Protein AF-A0ABD1ITJ0-F1 (afdb_monomer)

Nearest PDB structures (foldseek):
  4yc7-assembly1_B  TM=9.588E-01  e=3.041E-26  Homo sapiens
  4ydh-assembly1_C  TM=9.264E-01  e=7.537E-27  Homo sapiens
  4ydh-assembly1_A  TM=9.004E-01  e=1.013E-26  Homo sapiens
  2z6e-assembly1_A  TM=7.327E-01  e=2.752E-19  unclassified
  2z6e-assembly2_C  TM=7.468E-01  e=4.571E-19  unclassified

Sequence (940 aa):
MNLPPDKVKLLCQYDNEKKWELVCDQERFQVKNPPSAYLLKLRGYVEQGVSRKFKRRIQESTQVLRELEISLRTNHIGWAQEFLNEENKGLDVLVDYLSFAQCAVTYDMDSLDNGDALTEKSVEDLSKSANNSPSHNASRGTRGYPVRFNSLHNRKALRNSRIVSQKDDVHLCIMCLRAIMNYQSGFNQVMTHPHCVNEIALSLNNKSPRTKALVLELLAAVCLVRGGHDIILSAFDNFKEVCGEKSRFEKLMEYFRHEESNIDFMVACMQFINIVVHSVENMNFRVHLQYEFTHLGLDAYLERLKQTESERLQVQIQAYLDNVFDVGSLLEDAETKNALLEHLEEVQEHNRQLNSRLEESEREGEEKVCELEKQLIQTTKEVEILKESLRESCSQVTVLQQREREKELERERERERERDRDRDRDQSVRALADLEQKVQGLVELGLVRTERSVLGTLDIHVVPVTIIGQQAETTHDVPQTEINAVANTNSPASPAATQGTQPPPPPPLPPPAPAPPPPPPPPPPPPGCGPPPGPPPPPLPGAPGAPTPATGVKSRKPIQTKYRMPLFNWQALKAEQVAGTIFTELDDEHVLLELNMDSFEEQFKTKAQSAPADLGTLKMRTAHRVPSKVTLIEPNRAKNLAITLRKGGMTASSICTAIETYDLKSLSLDFLELLERFIPSEYEQKLMGNYLREGRPLEELSEEDRFMVRFGRIPRLTQRISTLTFMGNFTDSVQMLQPQLDAIIASSMSIKSSTKLKKILEIILAFGNYMNSGKRGAAYGFRLQSLDLLLDTKSTDRRQTLLHYIVGIIQDKYPQLQSFYTELPFMDKAALVSLDSILQDVRALERGMDLTRKEFEEQEDSSVLRDFLSTNEKVLESLVKDSKTAQEVYDSVVEYFGENPKTTPPSVFFPVFARFIKAYKVTPRSLSFKMAALTYRLQQ

pLDDT: mean 77.41, std 21.48, range [24.56, 98.19]

Solvent-accessible surface area (backbone atoms only — not comparable to full-atom values): 57050 Å² total; per-residue (Å²): 131,95,62,57,70,67,59,44,52,54,58,66,72,49,54,68,67,57,54,47,49,55,50,52,52,60,70,66,57,76,78,90,67,62,54,62,69,52,49,56,52,52,53,50,63,70,69,62,68,88,57,97,64,47,79,59,52,56,55,52,46,45,48,50,41,50,53,47,31,50,46,55,64,70,51,63,69,68,55,49,50,53,25,63,28,94,83,58,38,41,60,61,54,49,46,54,50,44,46,51,34,40,57,26,59,52,56,58,51,68,65,61,75,69,75,81,84,86,79,90,76,81,84,88,81,88,86,86,84,84,88,82,87,84,89,78,90,86,89,88,82,93,80,83,80,80,86,85,73,62,73,86,55,46,69,52,54,36,54,50,12,45,61,42,51,74,40,64,46,58,50,34,48,51,49,35,49,52,35,38,48,75,34,73,70,41,32,52,49,47,73,69,39,97,54,43,57,38,53,47,52,54,44,53,74,47,93,44,58,74,43,28,20,52,41,32,54,51,52,37,62,42,39,77,38,94,76,24,44,64,51,49,53,53,22,36,53,47,40,18,70,67,69,70,45,95,49,64,59,51,64,59,51,48,50,60,69,71,48,72,90,40,62,70,32,50,34,27,51,39,49,29,51,44,45,71,33,68,70,46,87,51,62,71,59,24,52,50,48,45,48,53,42,47,74,70,45,45,58,76,47,48,66,67,50,74,77,56,90,46,65,73,42,46,53,39,52,47,63,38,63,81,65,59,83,58,66,64,61,56,47,55,52,49,54,51,50,50,56,54,49,54,53,47,52,53,52,50,51,53,48,50,55,50,48,59,51,45,56,48,56,47,50,56,46,51,58,51,49,55,51,52,49,53,51,51,54,49,54,52,51,55,52,50,53,52,50,48,57,48,50,54,50,51,51,52,52,51,53,51,51,50,58,48,50,53,55,48,54,48,52,48,56,47,54,48,56,48,51,51,52,50,48,55,48,51,54,52,52,48,57,48,52,57,48,54,52,51,55,52,50,46,47,75,68,61,69,41,69,73,66,79,49,101,86,75,56,70,63,78,72,84,89,93,88,92,90,93,90,95,92,92,89,96,88,92,92,90,93,91,92,90,90,83,93,91,86,90,88,92,85,84,91,87,88,85,87,83,84,90,80,81,86,82,83,83,84,84,82,82,80,83,81,80,79,84,80,80,84,80,81,83,82,80,83,79,90,74,87,76,80,83,86,74,82,85,82,82,90,83,84,83,86,86,84,88,85,84,84,90,77,88,76,78,85,78,73,87,84,83,72,95,53,55,62,68,86,78,89,70,89,76,78,53,80,86,70,34,71,92,40,74,71,65,76,60,66,62,76,64,54,63,73,73,49,67,54,69,63,50,44,72,72,54,41,44,95,78,67,73,80,86,80,76,96,77,80,96,73,90,78,86,80,84,80,70,86,79,57,51,74,86,61,59,69,67,62,40,52,51,46,51,52,51,48,60,72,65,69,61,52,69,64,57,55,46,49,34,57,75,64,62,38,69,86,83,48,52,62,80,51,50,65,57,48,60,80,63,62,64,49,75,67,54,49,51,52,50,53,48,48,58,71,71,68,56,68,71,79,48,38,35,73,51,48,49,34,48,61,52,53,66,61,46,82,61,47,68,61,43,53,53,38,48,51,41,64,70,47,44,64,61,52,50,65,63,46,50,66,50,36,53,25,37,36,52,30,24,51,24,63,68,63,37,63,46,55,52,52,52,52,50,52,51,49,52,53,51,28,70,75,33,35,95,82,72,45,77,68,95,73,75,62,71,74,61,59,64,50,29,64,73,42,56,44,98,86,64,84,43,26,48,48,49,52,53,50,50,51,30,58,78,76,36,54,86,45,73,58,38,65,76,55,46,56,52,32,78,57,24,27,72,40,59,63,72,55,51,59,50,51,51,52,46,52,53,54,45,52,54,49,45,49,58,49,31,75,76,40,74,83,45,58,65,55,52,56,49,48,75,62,44,52,64,54,48,54,47,53,54,51,45,50,51,50,22,50,56,42,38,41,59,34,34,46,73,57,71,48,56,47,95,81,45,50,43,58,59,55,32,47,54,57,43,51,45,50,54,55,56,68,51,40,61,58,57,50,52,54,54,48,53,57,48,54,55,66,72,74,107

Radius of gyration: 58.89 Å; Cα contacts (8 Å, |Δi|>4): 564; chains: 1; bounding box: 85×179×197 Å

Secondary structure (DSSP, 8-state):
----HHHHHHHHTS-HHHHHHHHHHHHH---SS-HHHHHHHHHHHHH----TTHHHHHHHHHHHHHHHHHHHHHS-HHHHHHHTSTTT-HHHHHHHHHHHHHHHHHHHHHHHHS-------------------------------S----HHHHHHHHHHHHHHHTTTHHHHHHHHHHHHHTSHHHHHHHHHSTTHHHHHHHGGG-S-HHHHHHHHHHHHHHHTSTTHHHHHHHHHHHHHHHHT-SSTTHHHHHHHHH-TT-HHHHHHHHHHHHHHHHT-S-HHHHHHHHHHHHHTTHHHHHHHHTT-S-HHHHHHHHHHHTT---HHHHHHHHHHHHHHHHHHHHHHHHHHHHHHHHHHHHHHHHHHHHHHHHHHHHHHHHHHHHHHHHHHHHHHHHHHHHHHHHHHHHHHHHHHHHHHHHHHHHHHHHHHHHHHHHHHHHHHTTSS-----TTS---------------------------------------------PPPPPPPPPPPPPPPPPPPPPPPPP-PPPPPPPPPPPP----------------PPPP--SS--------PPPHHHHTTSGGGT--HHHHHHHS-HHHHHHHH--S--PPP--S------PPP-----B--S-HHHHHHHHHHHHHH---HHHHHHHHHTT-TTTS-HHHHHHHHTTPPPHHHHHHHHHHHHTT--SSSB-HHHHHHHHHTTSTTHHHHHHHHHHHHHHHHHHHHHHHHHHHHHHHHHHHHH-HHHHHHHHHHHHHHHHHHHHHH---S---GGGGTHHHH-B-TTSS-BHHHHHHHHHHHH-GGGTTGGGG--SHHHHTT--HHHHHHHHHHHHHHHHHHHHHHTT-TT-HHHHHHHHHHHHHHHHHHHHHHHHHHHHHHHHGGGT--GGG--HHHHHHHHHHHHHHHHHHHHHHHHHHHHHHHTT--

Organism: NCBI:txid363190

Foldseek 3Di:
DPDPPVVVVVLVPDDPVVVVVVVVVLVVDDDPDALLVLLVLLVCLLPPPDDPCNLVSLVVLLVSLVSLLCCLQPHDVVSLVRCVDPVNVNLVSLLSSLCLLLLLLLVVLVVPVPDDDDDDDDDDDDDDDDDDDDDDDDDDDDDDDDDDDDPVVSVRSNVSSVSSLVDCSNVSSLSSLVSLCVDPVSVVCCQVPPCNLLSLVSQCSRPDLVSVLSSLVVLLVQLLDDPSLVVSVVSQVVVCVSNVHPAGCLVVLVCLVPVVVDVSSVLSSLSSLLSNLVVDPDVVVSLVSLVSCVVSVNVVVLVVCCPPPDPSNNVSSVSDVVRDDPPVVVVVVVVVVVVVVVVVVVVVVVVVVVVVVVVVVVVVVVVVVVVVVVVVVVVVVVVVVVVVVVVVVVVVVVVVVVVVVVVVVVVVVVVVVVVVVVVVVVVVVVVVVVVVVVVVVCVVVPQWDWDDDDVGDIDTDDDDDDDDDDDDDDDYDDDDDDDDDDDDDDDDDDDDDDDDDDDDDDDDDDDDDDDDDDDDDDDDDDDDDDDDDDDDDDDDDDDDDDDDDDDDDPPDDDDDDPAAFDDDPDPDDDPVRCPPDCNVVDDPVVVVVVDPVVVVCVVGHDPPGDDDDDPDDDDDDDDDDDDDQDEQDDPVLLVLLVVLCVVLVDALVVVLVCLLQLPCPSDPLVSLVSCLVVADDPVSLVSLVVCVVVVDDLVSHDSSNNSNNSCNVRPPNNLSSLLSNLLVCVVVLLVVLVVLLVLLLLQLCLLVPQPLNVVLQVLVLVVVQVVCCVPPNHDPHDALLVLVCQQVAADPVRLGGNLLVSLVCCVVPPVVSLPSCVSRPNLVVLLVDDLVVSVVSLVVSVVSLVSLVVVCVVVVVRPVSVVSNVVCVVSSVVSVVSSVSSVVSNQVSCVVSPHGPVVAGSNRPSVSVVVSVVVSVVSVVSVVVVVVVVVVVVVD

Mean predicted aligned error: 22.98 Å

Structure (mmCIF, N/CA/C/O backbone):
data_AF-A0ABD1ITJ0-F1
#
_entry.id   AF-A0ABD1ITJ0-F1
#
loop_
_atom_site.group_PDB
_atom_site.id
_atom_site.type_symbol
_atom_site.label_atom_id
_atom_site.label_alt_id
_atom_site.label_comp_id
_atom_site.label_asym_id
_atom_site.label_entity_id
_atom_site.label_seq_id
_atom_site.pdbx_PDB_ins_code
_atom_site.Cartn_x
_atom_site.Cartn_y
_atom_site.Cartn_z
_atom_site.occupancy
_atom_site.B_iso_or_equiv
_atom_site.auth_seq_id
_atom_site.auth_comp_id
_atom_site.auth_asym_id
_atom_site.auth_atom_id
_atom_site.pdbx_PDB_model_num
ATOM 1 N N . MET A 1 1 ? 24.928 -9.780 -25.348 1.00 40.59 1 MET A N 1
ATOM 2 C CA . MET A 1 1 ? 24.162 -10.996 -24.993 1.00 40.59 1 MET A CA 1
ATOM 3 C C . MET A 1 1 ? 23.264 -10.661 -23.818 1.00 40.59 1 MET A C 1
ATOM 5 O O . MET A 1 1 ? 23.767 -10.046 -22.886 1.00 40.59 1 MET A O 1
ATOM 9 N N . ASN A 1 2 ? 21.995 -11.074 -23.832 1.00 42.03 2 ASN A N 1
ATOM 10 C CA . ASN A 1 2 ? 21.096 -10.901 -22.685 1.00 42.03 2 ASN A CA 1
ATOM 11 C C . ASN A 1 2 ? 21.305 -12.071 -21.714 1.00 42.03 2 ASN A C 1
ATOM 13 O O . ASN A 1 2 ? 20.562 -13.046 -21.716 1.00 42.03 2 ASN A O 1
ATOM 17 N N . LEU A 1 3 ? 22.390 -12.006 -20.944 1.00 51.00 3 LEU A N 1
ATOM 18 C CA . LEU A 1 3 ? 22.674 -12.970 -19.884 1.00 51.00 3 LEU A CA 1
ATOM 19 C C . LEU A 1 3 ? 21.896 -12.574 -18.615 1.00 51.00 3 LEU A C 1
ATOM 21 O O . LEU A 1 3 ? 21.867 -11.386 -18.291 1.00 51.00 3 LEU A O 1
ATOM 25 N N . PRO A 1 4 ? 21.300 -13.528 -17.872 1.00 47.94 4 PRO A N 1
ATOM 26 C CA . PRO A 1 4 ? 20.671 -13.243 -16.583 1.00 47.94 4 PRO A CA 1
ATOM 27 C C . PRO A 1 4 ? 21.641 -12.542 -15.617 1.00 47.94 4 PRO A C 1
ATOM 29 O O . PRO A 1 4 ? 22.831 -12.883 -15.638 1.00 47.94 4 PRO A O 1
ATOM 32 N N . PRO A 1 5 ? 21.173 -11.627 -14.743 1.00 56.28 5 PRO A N 1
ATOM 33 C CA . PRO A 1 5 ? 22.042 -10.812 -13.889 1.00 56.28 5 PRO A CA 1
ATOM 34 C C . PRO A 1 5 ? 23.081 -11.612 -13.101 1.00 56.28 5 PRO A C 1
ATOM 36 O O . PRO A 1 5 ? 24.221 -11.179 -12.979 1.00 56.28 5 PRO A O 1
ATOM 39 N N . ASP A 1 6 ? 22.740 -12.807 -12.623 1.00 58.41 6 ASP A N 1
ATOM 40 C CA . ASP A 1 6 ? 23.655 -13.628 -11.822 1.00 58.41 6 ASP A CA 1
ATOM 41 C C . ASP A 1 6 ? 24.701 -14.367 -12.669 1.00 58.41 6 ASP A C 1
ATOM 43 O O . ASP A 1 6 ? 25.832 -14.558 -12.222 1.00 58.41 6 ASP A O 1
ATOM 47 N N . LYS A 1 7 ? 24.389 -14.672 -13.937 1.00 65.06 7 LYS A N 1
ATOM 48 C CA . LYS A 1 7 ? 25.397 -15.119 -14.914 1.00 65.06 7 LYS A CA 1
ATOM 49 C C . LYS A 1 7 ? 26.307 -13.969 -15.347 1.00 65.06 7 LYS A C 1
ATOM 51 O O . LYS A 1 7 ? 27.492 -14.203 -15.560 1.00 65.06 7 LYS A O 1
ATOM 56 N N . VAL A 1 8 ? 25.791 -12.738 -15.421 1.00 73.56 8 VAL A N 1
ATOM 57 C CA . VAL A 1 8 ? 26.621 -11.536 -15.623 1.00 73.56 8 VAL A CA 1
ATOM 58 C C . VAL A 1 8 ? 27.550 -11.325 -14.426 1.00 73.56 8 VAL A C 1
ATOM 60 O O . VAL A 1 8 ? 28.749 -11.201 -14.634 1.00 73.56 8 VAL A O 1
ATOM 63 N N . LYS A 1 9 ? 27.050 -11.380 -13.180 1.00 75.62 9 LYS A N 1
ATOM 64 C CA . LYS A 1 9 ? 27.883 -11.305 -11.960 1.00 75.62 9 LYS A CA 1
ATOM 65 C C . LYS A 1 9 ? 28.992 -12.365 -11.960 1.00 75.62 9 LYS A C 1
ATOM 67 O O . LYS A 1 9 ? 30.143 -12.018 -11.717 1.00 75.62 9 LYS A O 1
ATOM 72 N N . LEU A 1 10 ? 28.667 -13.622 -12.277 1.00 77.44 10 LEU A N 1
ATOM 73 C CA . LEU A 1 10 ? 29.645 -14.714 -12.338 1.00 77.44 10 LEU A CA 1
ATOM 74 C C . LEU A 1 10 ? 30.711 -14.482 -13.425 1.00 77.44 10 LEU A C 1
ATOM 76 O O . LEU A 1 10 ? 31.897 -14.650 -13.165 1.00 77.44 10 LEU A O 1
ATOM 80 N N . LEU A 1 11 ? 30.316 -14.026 -14.618 1.00 75.50 11 LEU A N 1
ATOM 81 C CA . LEU A 1 11 ? 31.266 -13.662 -15.678 1.00 75.50 11 LEU A CA 1
ATOM 82 C C . LEU A 1 11 ? 32.098 -12.421 -15.325 1.00 75.50 11 LEU A C 1
ATOM 84 O O . LEU A 1 11 ? 33.266 -12.351 -15.699 1.00 75.50 11 LEU A O 1
ATOM 88 N N . CYS A 1 12 ? 31.555 -11.461 -14.575 1.00 78.75 12 CYS A N 1
ATOM 89 C CA . CYS A 1 12 ? 32.320 -10.325 -14.060 1.00 78.75 12 CYS A CA 1
ATOM 90 C C . CYS A 1 12 ? 33.404 -10.759 -13.058 1.00 78.75 12 CYS A C 1
ATOM 92 O O . CYS A 1 12 ? 34.472 -10.153 -13.057 1.00 78.75 12 CYS A O 1
ATOM 94 N N . GLN A 1 13 ? 33.160 -11.813 -12.268 1.00 84.00 13 GLN A N 1
ATOM 95 C CA . GLN A 1 13 ? 34.115 -12.378 -11.299 1.00 84.00 13 GLN A CA 1
ATOM 96 C C . GLN A 1 13 ? 35.286 -13.142 -11.940 1.00 84.00 13 GLN A C 1
ATOM 98 O O . GLN A 1 13 ? 36.269 -13.418 -11.254 1.00 84.00 13 GLN A O 1
ATOM 103 N N . TYR A 1 14 ? 35.210 -13.505 -13.223 1.00 87.12 14 TYR A N 1
ATOM 104 C CA . TYR A 1 14 ? 36.318 -14.173 -13.909 1.00 87.12 14 TYR A CA 1
ATOM 105 C C . TYR A 1 14 ? 37.419 -13.181 -14.303 1.00 87.12 14 TYR A C 1
ATOM 107 O O . TYR A 1 14 ? 37.151 -12.047 -14.702 1.00 87.12 14 TYR A O 1
ATOM 115 N N . ASP A 1 15 ? 38.670 -13.619 -14.220 1.00 87.00 15 ASP A N 1
ATOM 116 C CA . ASP A 1 15 ? 39.826 -12.918 -14.786 1.00 87.00 15 ASP A CA 1
ATOM 117 C C . ASP A 1 15 ? 39.781 -12.887 -16.329 1.00 87.00 15 ASP A C 1
ATOM 119 O O . ASP A 1 15 ? 38.931 -13.513 -16.973 1.00 87.00 15 ASP A O 1
ATOM 123 N N . ASN A 1 16 ? 40.658 -12.081 -16.934 1.00 82.62 16 ASN A N 1
ATOM 124 C CA . ASN A 1 16 ? 40.668 -11.901 -18.386 1.00 82.62 16 ASN A CA 1
ATOM 125 C C . ASN A 1 16 ? 41.211 -13.141 -19.112 1.00 82.62 16 ASN A C 1
ATOM 127 O O . ASN A 1 16 ? 40.687 -13.467 -20.174 1.00 82.62 16 ASN A O 1
ATOM 131 N N . GLU A 1 17 ? 42.152 -13.879 -18.516 1.00 83.81 17 GLU A N 1
ATOM 132 C CA . GLU A 1 17 ? 42.578 -15.204 -18.973 1.00 83.81 17 GLU A CA 1
ATOM 133 C C . GLU A 1 17 ? 41.392 -16.168 -19.127 1.00 83.81 17 GLU A C 1
ATOM 135 O O . GLU A 1 17 ? 41.174 -16.657 -20.230 1.00 83.81 17 GLU A O 1
ATOM 140 N N . LYS A 1 18 ? 40.568 -16.399 -18.093 1.00 80.62 18 LYS A N 1
ATOM 141 C CA . LYS A 1 18 ? 39.410 -17.316 -18.189 1.00 80.62 18 LYS A CA 1
ATOM 142 C C . LYS A 1 18 ? 38.329 -16.817 -19.139 1.00 80.62 18 LYS A C 1
ATOM 144 O O . LYS A 1 18 ? 37.687 -17.617 -19.814 1.00 80.62 18 LYS A O 1
ATOM 149 N N . LYS A 1 19 ? 38.111 -15.499 -19.220 1.00 79.31 19 LYS A N 1
ATOM 150 C CA . LYS A 1 19 ? 37.211 -14.907 -20.229 1.00 79.31 19 LYS A CA 1
ATOM 151 C C . LYS A 1 19 ? 37.707 -15.190 -21.648 1.00 79.31 19 LYS A C 1
ATOM 153 O O . LYS A 1 19 ? 36.893 -15.488 -22.516 1.00 79.31 19 LYS A O 1
ATOM 158 N N . TRP A 1 20 ? 39.017 -15.121 -21.873 1.00 77.75 20 TRP A N 1
ATOM 159 C CA . TRP A 1 20 ? 39.638 -15.437 -23.156 1.00 77.75 20 TRP A CA 1
ATOM 160 C C . TRP A 1 20 ? 39.634 -16.944 -23.446 1.00 77.75 20 TRP A C 1
ATOM 162 O O . TRP A 1 20 ? 39.284 -17.344 -24.549 1.00 77.75 20 TRP A O 1
ATOM 172 N N . GLU A 1 21 ? 39.909 -17.786 -22.448 1.00 79.31 21 GLU A N 1
ATOM 173 C CA . GLU A 1 21 ? 39.819 -19.250 -22.527 1.00 79.31 21 GLU A CA 1
ATOM 174 C C . GLU A 1 21 ? 38.404 -19.704 -22.926 1.00 79.31 21 GLU A C 1
ATOM 176 O O . GLU A 1 21 ? 38.253 -20.456 -23.885 1.00 79.31 21 GLU A O 1
ATOM 181 N N . LEU A 1 22 ? 37.361 -19.144 -22.298 1.00 74.44 22 LEU A N 1
ATOM 182 C CA . LEU A 1 22 ? 35.956 -19.374 -22.662 1.00 74.44 22 LEU A CA 1
ATOM 183 C C . LEU A 1 22 ? 35.621 -18.953 -24.104 1.00 74.44 22 LEU A C 1
ATOM 185 O O . LEU A 1 22 ? 34.811 -19.610 -24.758 1.00 74.44 22 LEU A O 1
ATOM 189 N N . VAL A 1 23 ? 36.225 -17.873 -24.614 1.00 69.44 23 VAL A N 1
ATOM 190 C CA . VAL A 1 23 ? 36.062 -17.449 -26.017 1.00 69.44 23 VAL A CA 1
ATOM 191 C C . VAL A 1 23 ? 36.800 -18.404 -26.958 1.00 69.44 23 VAL A C 1
ATOM 193 O O . VAL A 1 23 ? 36.212 -18.864 -27.934 1.00 69.44 23 VAL A O 1
ATOM 196 N N . CYS A 1 24 ? 38.039 -18.783 -26.642 1.00 70.50 24 CYS A N 1
ATOM 197 C CA . CYS A 1 24 ? 38.805 -19.750 -27.422 1.00 70.50 24 CYS A CA 1
ATOM 198 C C . CYS A 1 24 ? 38.146 -21.138 -27.461 1.00 70.50 24 CYS A C 1
ATOM 200 O O . CYS A 1 24 ? 38.170 -21.781 -28.507 1.00 70.50 24 CYS A O 1
ATOM 202 N N . ASP A 1 25 ? 37.528 -21.603 -26.374 1.00 69.69 25 ASP A N 1
ATOM 203 C CA . ASP A 1 25 ? 36.754 -22.851 -26.366 1.00 69.69 25 ASP A CA 1
ATOM 204 C C . ASP A 1 25 ? 35.461 -22.733 -27.185 1.00 69.69 25 ASP A C 1
ATOM 206 O O . ASP A 1 25 ? 35.082 -23.673 -27.890 1.00 69.69 25 ASP A O 1
ATOM 210 N N . GLN A 1 26 ? 34.822 -21.559 -27.183 1.00 62.75 26 GLN A N 1
ATOM 211 C CA . GLN A 1 26 ? 33.669 -21.280 -28.038 1.00 62.75 26 GLN A CA 1
ATOM 212 C C . GLN A 1 26 ? 34.040 -21.253 -29.535 1.00 62.75 26 GLN A C 1
ATOM 214 O O . GLN A 1 26 ? 33.223 -21.682 -30.352 1.00 62.75 26 GLN A O 1
ATOM 219 N N . GLU A 1 27 ? 35.254 -20.816 -29.894 1.00 58.09 27 GLU A N 1
ATOM 220 C CA . GLU A 1 27 ? 35.814 -20.883 -31.258 1.00 58.09 27 GLU A CA 1
ATOM 221 C C . GLU A 1 27 ? 36.301 -22.293 -31.643 1.00 58.09 27 GLU A C 1
ATOM 223 O O . GLU A 1 27 ? 36.184 -22.700 -32.800 1.00 58.09 27 GLU A O 1
ATOM 228 N N . ARG A 1 28 ? 36.801 -23.081 -30.681 1.00 60.53 28 ARG A N 1
ATOM 229 C CA . ARG A 1 28 ? 37.170 -24.499 -30.874 1.00 60.53 28 ARG A CA 1
ATOM 230 C C . ARG A 1 28 ? 35.955 -25.407 -31.083 1.00 60.53 28 ARG A C 1
ATOM 232 O O . ARG A 1 28 ? 36.113 -26.536 -31.554 1.00 60.53 28 ARG A O 1
ATOM 239 N N . PHE A 1 29 ? 34.749 -24.942 -30.753 1.00 63.28 29 PHE A N 1
ATOM 240 C CA . PHE A 1 29 ? 33.510 -25.694 -30.921 1.00 63.28 29 PHE A CA 1
ATOM 241 C C . PHE A 1 29 ? 33.126 -25.846 -32.405 1.00 63.28 29 PHE A C 1
ATOM 243 O O . PHE A 1 29 ? 32.459 -24.997 -33.002 1.00 63.28 29 PHE A O 1
ATOM 250 N N . GLN A 1 30 ? 33.511 -26.970 -33.012 1.00 63.31 30 GLN A N 1
ATOM 251 C CA . GLN A 1 30 ? 33.129 -27.290 -34.388 1.00 63.31 30 GLN A CA 1
ATOM 252 C C . GLN A 1 30 ? 31.652 -27.702 -34.491 1.00 63.31 30 GLN A C 1
ATOM 254 O O . GLN A 1 30 ? 31.214 -28.715 -33.940 1.00 63.31 30 GLN A O 1
ATOM 259 N N . VAL A 1 31 ? 30.887 -26.930 -35.266 1.00 68.62 31 VAL A N 1
ATOM 260 C CA . VAL A 1 31 ? 29.501 -27.236 -35.641 1.00 68.62 31 VAL A CA 1
ATOM 261 C C . VAL A 1 31 ? 29.455 -28.531 -36.461 1.00 68.62 31 VAL A C 1
ATOM 263 O O . VAL A 1 31 ? 30.046 -28.615 -37.533 1.00 68.62 31 VAL A O 1
ATOM 266 N N . LYS A 1 32 ? 28.709 -29.539 -35.985 1.00 71.06 32 LYS A N 1
ATOM 267 C CA . LYS A 1 32 ? 28.629 -30.863 -36.637 1.00 71.06 32 LYS A CA 1
ATOM 268 C C . LYS A 1 32 ? 27.938 -30.861 -38.005 1.00 71.06 32 LYS A C 1
ATOM 270 O O . LYS A 1 32 ? 28.307 -31.657 -38.860 1.00 71.06 32 LYS A O 1
ATOM 275 N N . ASN A 1 33 ? 26.914 -30.027 -38.190 1.00 83.25 33 ASN A N 1
ATOM 276 C CA . ASN A 1 33 ? 26.164 -29.875 -39.442 1.00 83.25 33 ASN A CA 1
ATOM 277 C C . ASN A 1 33 ? 25.601 -28.439 -39.542 1.00 83.25 33 ASN A C 1
ATOM 279 O O . ASN A 1 33 ? 25.197 -27.890 -38.509 1.00 83.25 33 ASN A O 1
ATOM 283 N N . PRO A 1 34 ? 25.498 -27.845 -40.745 1.00 88.75 34 PRO A N 1
ATOM 284 C CA . PRO A 1 34 ? 24.774 -26.587 -40.944 1.00 88.75 34 PRO A CA 1
ATOM 285 C C . PRO A 1 34 ? 23.250 -26.773 -40.758 1.00 88.75 34 PRO A C 1
ATOM 287 O O . PRO A 1 34 ? 22.754 -27.898 -40.902 1.00 88.75 34 PRO A O 1
ATOM 290 N N . PRO A 1 35 ? 22.482 -25.700 -40.485 1.00 90.56 35 PRO A N 1
ATOM 291 C CA . PRO A 1 35 ? 21.019 -25.726 -40.362 1.00 90.56 35 PRO A CA 1
ATOM 292 C C . PRO A 1 35 ? 20.314 -26.442 -41.519 1.00 90.56 35 PRO A C 1
ATOM 294 O O . PRO A 1 35 ? 19.491 -27.336 -41.298 1.00 90.56 35 PRO A O 1
ATOM 297 N N . SER A 1 36 ? 20.703 -26.118 -42.754 1.00 88.81 36 SER A N 1
ATOM 298 C CA . SER A 1 36 ? 20.149 -26.674 -43.995 1.00 88.81 36 SER A CA 1
ATOM 299 C C . SER A 1 36 ? 20.183 -28.209 -44.047 1.00 88.81 36 SER A C 1
ATOM 301 O O . SER A 1 36 ? 19.251 -28.837 -44.553 1.00 88.81 36 SER A O 1
ATOM 303 N N . ALA A 1 37 ? 21.200 -28.843 -43.452 1.00 89.19 37 ALA A N 1
ATOM 304 C CA . ALA A 1 37 ? 21.345 -30.298 -43.413 1.00 89.19 37 ALA A CA 1
ATOM 305 C C . ALA A 1 37 ? 20.388 -30.997 -42.426 1.00 89.19 37 ALA A C 1
ATOM 307 O O . ALA A 1 37 ? 20.118 -32.191 -42.585 1.00 89.19 37 ALA A O 1
ATOM 308 N N . TYR A 1 38 ? 19.855 -30.288 -41.425 1.00 90.44 38 TYR A N 1
ATOM 309 C CA . TYR A 1 38 ? 18.744 -30.779 -40.600 1.00 90.44 38 TYR A CA 1
ATOM 310 C C . TYR A 1 38 ? 17.402 -30.511 -41.288 1.00 90.44 38 TYR A C 1
ATOM 312 O O . TYR A 1 38 ? 16.564 -31.409 -41.379 1.00 90.44 38 TYR A O 1
ATOM 320 N N . LEU A 1 39 ? 17.227 -29.311 -41.846 1.00 89.06 39 LEU A N 1
ATOM 321 C CA . LEU A 1 39 ? 15.984 -28.881 -42.490 1.00 89.06 39 LEU A CA 1
ATOM 322 C C . LEU A 1 39 ? 15.630 -29.723 -43.722 1.00 89.06 39 LEU A C 1
ATOM 324 O O . LEU A 1 39 ? 14.483 -30.139 -43.862 1.00 89.06 39 LEU A O 1
ATOM 328 N N . LEU A 1 40 ? 16.610 -30.073 -44.561 1.00 86.06 40 LEU A N 1
ATOM 329 C CA . LEU A 1 40 ? 16.402 -30.957 -45.714 1.00 86.06 40 LEU A CA 1
ATOM 330 C C . LEU A 1 40 ? 15.964 -32.374 -45.293 1.00 86.06 40 LEU A C 1
ATOM 332 O O . LEU A 1 40 ? 15.149 -32.994 -45.976 1.00 86.06 40 LEU A O 1
ATOM 336 N N . LYS A 1 41 ? 16.441 -32.877 -44.143 1.00 86.38 41 LYS A N 1
ATOM 337 C CA . LYS A 1 41 ? 15.970 -34.154 -43.576 1.00 86.38 41 LYS A CA 1
ATOM 338 C C . LYS A 1 41 ? 14.526 -34.031 -43.078 1.00 86.38 41 LYS A C 1
ATOM 340 O O . LYS A 1 41 ? 13.721 -34.904 -43.385 1.00 86.38 41 LYS A O 1
ATOM 345 N N . LEU A 1 42 ? 14.189 -32.952 -42.361 1.00 85.06 42 LEU A N 1
ATOM 346 C CA . LEU A 1 42 ? 12.837 -32.713 -41.834 1.00 85.06 42 LEU A CA 1
ATOM 347 C C . LEU A 1 42 ? 11.794 -32.534 -42.947 1.00 85.06 42 LEU A C 1
ATOM 349 O O . LEU A 1 42 ? 10.821 -33.289 -42.963 1.00 85.06 42 LEU A O 1
ATOM 353 N N . ARG A 1 43 ? 12.033 -31.641 -43.923 1.00 83.44 43 ARG A N 1
ATOM 354 C CA . ARG A 1 43 ? 11.180 -31.502 -45.124 1.00 83.44 43 ARG A CA 1
ATOM 355 C C . ARG A 1 43 ? 11.008 -32.858 -45.824 1.00 83.44 43 ARG A C 1
ATOM 357 O O . ARG A 1 43 ? 9.889 -33.286 -46.091 1.00 83.44 43 ARG A O 1
ATOM 364 N N . GLY A 1 44 ? 12.100 -33.613 -45.984 1.00 78.06 44 GLY A N 1
ATOM 365 C CA . GLY A 1 44 ? 12.088 -34.958 -46.566 1.00 78.06 44 GLY A CA 1
ATOM 366 C C . GLY A 1 44 ? 11.242 -36.005 -45.819 1.00 78.06 44 GLY A C 1
ATOM 367 O O . GLY A 1 44 ? 10.789 -36.962 -46.450 1.00 78.06 44 GLY A O 1
ATOM 368 N N . TYR A 1 45 ? 10.983 -35.852 -44.514 1.00 75.00 45 TYR A N 1
ATOM 369 C CA . TYR A 1 45 ? 10.073 -36.735 -43.768 1.00 75.00 45 TYR A CA 1
ATOM 370 C C . TYR A 1 45 ? 8.593 -36.356 -43.928 1.00 75.00 45 TYR A C 1
ATOM 372 O O . TYR A 1 45 ? 7.751 -37.256 -43.894 1.00 75.00 45 TYR A O 1
ATOM 380 N N . VAL A 1 46 ? 8.286 -35.070 -44.139 1.00 70.75 46 VAL A N 1
ATOM 381 C CA . VAL A 1 46 ? 6.925 -34.574 -44.422 1.00 70.75 46 VAL A CA 1
ATOM 382 C C . VAL A 1 46 ? 6.534 -34.884 -45.872 1.00 70.75 46 VAL A C 1
ATOM 384 O O . VAL A 1 46 ? 5.477 -35.458 -46.129 1.00 70.75 46 VAL A O 1
ATOM 387 N N . GLU A 1 47 ? 7.418 -34.579 -46.826 1.00 66.19 47 GLU A N 1
ATOM 388 C CA . GLU A 1 47 ? 7.161 -34.714 -48.265 1.00 66.19 47 GLU A CA 1
ATOM 389 C C . GLU A 1 47 ? 7.155 -36.175 -48.749 1.00 66.19 47 GLU A C 1
ATOM 391 O O . GLU A 1 47 ? 6.309 -36.559 -49.560 1.00 66.19 47 GLU A O 1
ATOM 396 N N . GLN A 1 48 ? 8.066 -37.035 -48.261 1.00 58.34 48 GLN A N 1
ATOM 397 C CA . GLN A 1 48 ? 8.193 -38.419 -48.752 1.00 58.34 48 GLN A CA 1
ATOM 398 C C . GLN A 1 48 ? 7.209 -39.402 -48.102 1.00 58.34 48 GLN A C 1
ATOM 400 O O . GLN A 1 48 ? 7.591 -40.443 -47.536 1.00 58.34 48 GLN A O 1
ATOM 405 N N . GLY A 1 49 ? 5.921 -39.107 -48.259 1.00 55.91 49 GLY A N 1
ATOM 406 C CA . GLY A 1 49 ? 4.849 -40.064 -48.034 1.00 55.91 49 GLY A CA 1
ATOM 407 C C . GLY A 1 49 ? 5.043 -41.357 -48.845 1.00 55.91 49 GLY A C 1
ATOM 408 O O . GLY A 1 49 ? 5.482 -41.347 -49.989 1.00 55.91 49 GLY A O 1
ATOM 409 N N . VAL A 1 50 ? 4.647 -42.487 -48.247 1.00 51.56 50 VAL A N 1
ATOM 410 C CA . VAL A 1 50 ? 4.569 -43.829 -48.869 1.00 51.56 50 VAL A CA 1
ATOM 411 C C . VAL A 1 50 ? 5.915 -44.507 -49.210 1.00 51.56 50 VAL A C 1
ATOM 413 O O . VAL A 1 50 ? 6.392 -44.506 -50.339 1.00 51.56 50 VAL A O 1
ATOM 416 N N . SER A 1 51 ? 6.458 -45.279 -48.258 1.00 52.75 51 SER A N 1
ATOM 417 C CA . SER A 1 51 ? 7.343 -46.422 -48.562 1.00 52.75 51 SER A CA 1
ATOM 418 C C . SER A 1 51 ? 7.347 -47.455 -47.430 1.00 52.75 51 SER A C 1
ATOM 420 O O . SER A 1 51 ? 7.207 -47.101 -46.261 1.00 52.75 51 SER A O 1
ATOM 422 N N . ARG A 1 52 ? 7.581 -48.742 -47.738 1.00 51.59 52 ARG A N 1
ATOM 423 C CA . ARG A 1 52 ? 7.677 -49.823 -46.726 1.00 51.59 52 ARG A CA 1
ATOM 424 C C . ARG A 1 52 ? 8.808 -49.606 -45.702 1.00 51.59 52 ARG A C 1
ATOM 426 O O . ARG A 1 52 ? 8.765 -50.193 -44.627 1.00 51.59 52 ARG A O 1
ATOM 433 N N . LYS A 1 53 ? 9.791 -48.743 -45.996 1.00 53.78 53 LYS A N 1
ATOM 434 C CA . LYS A 1 53 ? 10.883 -48.371 -45.071 1.00 53.78 53 LYS A CA 1
ATOM 435 C C . LYS A 1 53 ? 10.484 -47.341 -43.994 1.00 53.78 53 LYS A C 1
ATOM 437 O O . LYS A 1 53 ? 11.302 -47.061 -43.121 1.00 53.78 53 LYS A O 1
ATOM 442 N N . PHE A 1 54 ? 9.260 -46.794 -44.022 1.00 58.31 54 PHE A N 1
ATOM 443 C CA . PHE A 1 54 ? 8.853 -45.641 -43.200 1.00 58.31 54 PHE A CA 1
ATOM 444 C C . PHE A 1 54 ? 9.177 -45.792 -41.700 1.00 58.31 54 PHE A C 1
ATOM 446 O O . PHE A 1 54 ? 9.825 -44.913 -41.150 1.00 58.31 54 PHE A O 1
ATOM 453 N N . LYS A 1 55 ? 8.869 -46.932 -41.054 1.00 56.72 55 LYS A N 1
ATOM 454 C CA . LYS A 1 55 ? 9.098 -47.120 -39.600 1.00 56.72 55 LYS A CA 1
ATOM 455 C C . LYS A 1 55 ? 10.564 -46.936 -39.149 1.00 56.72 55 LYS A C 1
ATOM 457 O O . LYS A 1 55 ? 10.772 -46.528 -38.011 1.00 56.72 55 LYS A O 1
ATOM 462 N N . ARG A 1 56 ? 11.563 -47.190 -40.015 1.00 60.00 56 ARG A N 1
ATOM 463 C CA . ARG A 1 56 ? 12.982 -46.883 -39.719 1.00 60.00 56 ARG A CA 1
ATOM 464 C C . ARG A 1 56 ? 13.272 -45.384 -39.844 1.00 60.00 56 ARG A C 1
ATOM 466 O O . ARG A 1 56 ? 13.817 -44.803 -38.914 1.00 60.00 56 ARG A O 1
ATOM 473 N N . ARG A 1 57 ? 12.771 -44.739 -40.905 1.00 61.44 57 ARG A N 1
ATOM 474 C CA . ARG A 1 57 ? 12.917 -43.288 -41.122 1.00 61.44 57 ARG A CA 1
ATOM 475 C C . ARG A 1 57 ? 12.315 -42.431 -40.004 1.00 61.44 57 ARG A C 1
ATOM 477 O O . ARG A 1 57 ? 12.886 -41.407 -39.676 1.00 61.44 57 ARG A O 1
ATOM 484 N N . ILE A 1 58 ? 11.245 -42.873 -39.336 1.00 61.12 58 ILE A N 1
ATOM 485 C CA . ILE A 1 58 ? 10.725 -42.157 -38.150 1.00 61.12 58 ILE A CA 1
ATOM 486 C C . ILE A 1 58 ? 11.680 -42.288 -36.943 1.00 61.12 58 ILE A C 1
ATOM 488 O O . ILE A 1 58 ? 11.587 -41.542 -35.984 1.00 61.12 58 ILE A O 1
ATOM 492 N N . GLN A 1 59 ? 12.561 -43.292 -36.876 1.00 63.50 59 GLN A N 1
ATOM 493 C CA . GLN A 1 59 ? 13.585 -43.351 -35.816 1.00 63.50 59 GLN A CA 1
ATOM 494 C C . GLN A 1 59 ? 14.768 -42.434 -36.142 1.00 63.50 59 GLN A C 1
ATOM 496 O O . GLN A 1 59 ? 15.345 -41.829 -35.243 1.00 63.50 59 GLN A O 1
ATOM 501 N N . GLU A 1 60 ? 15.045 -42.262 -37.432 1.00 75.12 60 GLU A N 1
ATOM 502 C CA . GLU A 1 60 ? 15.960 -41.252 -37.953 1.00 75.12 60 GLU A CA 1
ATOM 503 C C . GLU A 1 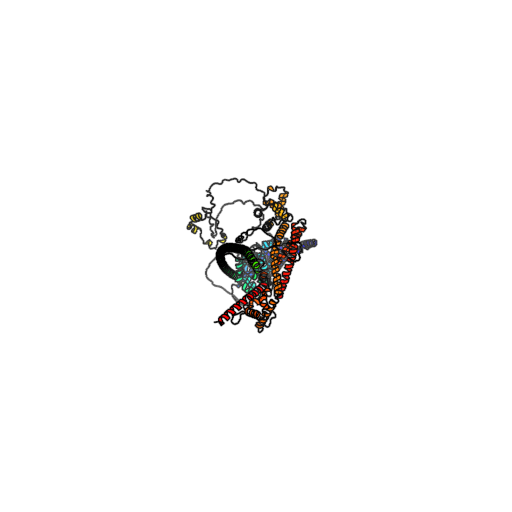60 ? 15.380 -39.820 -37.786 1.00 75.12 60 GLU A C 1
ATOM 505 O O . GLU A 1 60 ? 16.151 -38.898 -37.538 1.00 75.12 60 GLU A O 1
ATOM 510 N N . SER A 1 61 ? 14.050 -39.610 -37.813 1.00 81.12 61 SER A N 1
ATOM 511 C CA . SER A 1 61 ? 13.416 -38.300 -37.535 1.00 81.12 61 SER A CA 1
ATOM 512 C C . SER A 1 61 ? 13.527 -37.876 -36.071 1.00 81.12 61 SER A C 1
ATOM 514 O O . SER A 1 61 ? 14.021 -36.783 -35.802 1.00 81.12 61 SER A O 1
ATOM 516 N N . THR A 1 62 ? 13.183 -38.757 -35.120 1.00 86.44 62 THR A N 1
ATOM 517 C CA . THR A 1 62 ? 13.358 -38.493 -33.679 1.00 86.44 62 THR A CA 1
ATOM 518 C C . THR A 1 62 ? 14.816 -38.153 -33.348 1.00 86.44 62 THR A C 1
ATOM 520 O O . THR A 1 62 ? 15.084 -37.285 -32.521 1.00 86.44 62 THR A O 1
ATOM 523 N N . GLN A 1 63 ? 15.774 -38.819 -34.005 1.00 86.62 63 GLN A N 1
ATOM 524 C CA . GLN A 1 63 ? 17.201 -38.542 -33.830 1.00 86.62 63 GLN A CA 1
ATOM 525 C C . GLN A 1 63 ? 17.605 -37.188 -34.437 1.00 86.62 63 GLN A C 1
ATOM 527 O O . GLN A 1 63 ? 18.293 -36.418 -33.775 1.00 86.62 63 GLN A O 1
ATOM 532 N N . VAL A 1 64 ? 17.133 -36.859 -35.645 1.00 89.75 64 VAL A N 1
ATOM 533 C CA . VAL A 1 64 ? 17.369 -35.553 -36.291 1.00 89.75 64 VAL A CA 1
ATOM 534 C C . VAL A 1 64 ? 16.806 -34.399 -35.458 1.00 89.75 64 VAL A C 1
ATOM 536 O O . VAL A 1 64 ? 17.494 -33.397 -35.290 1.00 89.75 64 VAL A O 1
ATOM 539 N N . LEU A 1 65 ? 15.608 -34.543 -34.883 1.00 91.44 65 LEU A N 1
ATOM 540 C CA . LEU A 1 65 ? 15.030 -33.544 -33.976 1.00 91.44 65 LEU A CA 1
ATOM 541 C C . LEU A 1 65 ? 15.834 -33.402 -32.677 1.00 91.44 65 LEU A C 1
ATOM 543 O O . LEU A 1 65 ? 16.010 -32.291 -32.188 1.00 91.44 65 LEU A O 1
ATOM 547 N N . ARG A 1 66 ? 16.367 -34.502 -32.134 1.00 91.75 66 ARG A N 1
ATOM 548 C CA . ARG A 1 66 ? 17.219 -34.479 -30.934 1.00 91.75 66 ARG A CA 1
ATOM 549 C C . ARG A 1 66 ? 18.577 -33.822 -31.203 1.00 91.75 66 ARG A C 1
ATOM 551 O O . ARG A 1 66 ? 19.066 -33.068 -30.371 1.00 91.75 66 ARG A O 1
ATOM 558 N N . GLU A 1 67 ? 19.175 -34.066 -32.366 1.00 90.38 67 GLU A N 1
ATOM 559 C CA . GLU A 1 67 ? 20.407 -33.390 -32.800 1.00 90.38 67 GLU A CA 1
ATOM 560 C C . GLU A 1 67 ? 20.174 -31.905 -33.124 1.00 90.38 67 GLU A C 1
ATOM 562 O O . GLU A 1 67 ? 21.054 -31.080 -32.867 1.00 90.38 67 GLU A O 1
ATOM 567 N N . LEU A 1 68 ? 18.986 -31.553 -33.627 1.00 93.31 68 LEU A N 1
ATOM 568 C CA . LEU A 1 68 ? 18.563 -30.172 -33.854 1.00 93.31 68 LEU A CA 1
ATOM 569 C C . LEU A 1 68 ? 18.320 -29.414 -32.538 1.00 93.31 68 LEU A C 1
ATOM 571 O O . LEU A 1 68 ? 18.813 -28.300 -32.405 1.00 93.31 68 LEU A O 1
ATOM 575 N N . GLU A 1 69 ? 17.645 -30.018 -31.552 1.00 93.62 69 GLU A N 1
ATOM 576 C CA . GLU A 1 69 ? 17.463 -29.451 -30.202 1.00 93.62 69 GLU A CA 1
ATOM 577 C C . GLU A 1 69 ? 18.811 -29.107 -29.568 1.00 93.62 69 GLU A C 1
ATOM 579 O O . GLU A 1 69 ? 19.028 -27.981 -29.117 1.00 93.62 69 GLU A O 1
ATOM 584 N N . ILE A 1 70 ? 19.746 -30.062 -29.605 1.00 88.75 70 ILE A N 1
ATOM 585 C CA . ILE A 1 70 ? 21.103 -29.865 -29.099 1.00 88.75 70 ILE A CA 1
ATOM 586 C C . ILE A 1 70 ? 21.779 -28.730 -29.876 1.00 88.75 70 ILE A C 1
ATOM 588 O O . ILE A 1 70 ? 22.299 -27.812 -29.251 1.00 88.75 70 ILE A O 1
ATOM 592 N N . SER A 1 71 ? 21.718 -28.737 -31.213 1.00 90.56 71 SER A N 1
ATOM 593 C CA . SER A 1 71 ? 22.337 -27.699 -32.054 1.00 90.56 71 SER A CA 1
ATOM 594 C C . SER A 1 71 ? 21.791 -26.295 -31.753 1.00 90.56 71 SER A C 1
ATOM 596 O O . SER A 1 71 ? 22.576 -25.373 -31.552 1.00 90.56 71 SER A O 1
ATOM 598 N N . LEU A 1 72 ? 20.467 -26.134 -31.637 1.00 90.75 72 LEU A N 1
ATOM 599 C CA . LEU A 1 72 ? 19.815 -24.863 -31.291 1.00 90.75 72 LEU A CA 1
ATOM 600 C C . LEU A 1 72 ? 20.189 -24.360 -29.887 1.00 90.75 72 LEU A C 1
ATOM 602 O O . LEU A 1 72 ? 20.221 -23.153 -29.663 1.00 90.75 72 LEU A O 1
ATOM 606 N N . ARG A 1 73 ? 20.467 -25.268 -28.942 1.00 89.69 73 ARG A N 1
ATOM 607 C CA . ARG A 1 73 ? 20.787 -24.932 -27.546 1.00 89.69 73 ARG A CA 1
ATOM 608 C C . ARG A 1 73 ? 22.286 -24.780 -27.257 1.00 89.69 73 ARG A C 1
ATOM 610 O O . ARG A 1 73 ? 22.626 -24.085 -26.302 1.00 89.69 73 ARG A O 1
ATOM 617 N N . THR A 1 74 ? 23.176 -25.444 -28.003 1.00 84.75 74 THR A N 1
ATOM 618 C CA . THR A 1 74 ? 24.627 -25.473 -27.705 1.00 84.75 74 THR A CA 1
ATOM 619 C C . THR A 1 74 ? 25.518 -24.789 -28.735 1.00 84.75 74 THR A C 1
ATOM 621 O O . THR A 1 74 ? 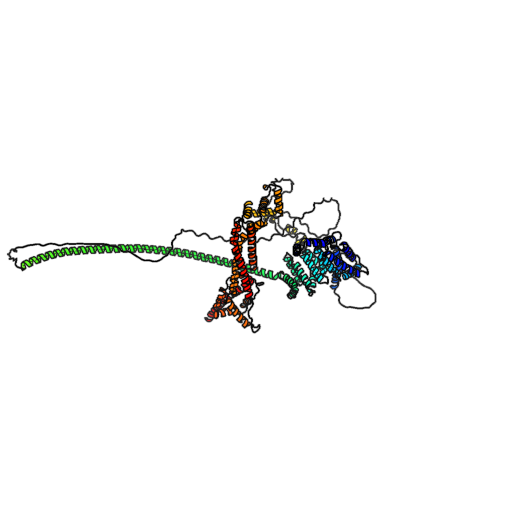26.676 -24.525 -28.422 1.00 84.75 74 THR A O 1
ATOM 624 N N . ASN A 1 75 ? 25.038 -24.520 -29.951 1.00 84.50 75 ASN A N 1
ATOM 625 C CA . ASN A 1 75 ? 25.851 -23.829 -30.952 1.00 84.50 75 ASN A CA 1
ATOM 626 C C . ASN A 1 75 ? 25.919 -22.318 -30.655 1.00 84.50 75 ASN A C 1
ATOM 628 O O . ASN A 1 75 ? 25.098 -21.759 -29.927 1.00 84.50 75 ASN A O 1
ATOM 632 N N . HIS A 1 76 ? 26.899 -21.641 -31.255 1.00 82.06 76 HIS A N 1
ATOM 633 C CA . HIS A 1 76 ? 27.009 -20.184 -31.198 1.00 82.06 76 HIS A CA 1
ATOM 634 C C . HIS A 1 76 ? 25.781 -19.505 -31.840 1.00 82.06 76 HIS A C 1
ATOM 636 O O . HIS A 1 76 ? 25.172 -20.045 -32.764 1.00 82.06 76 HIS A O 1
ATOM 642 N N . ILE A 1 77 ? 25.438 -18.289 -31.397 1.00 82.62 77 ILE A N 1
ATOM 643 C CA . ILE A 1 77 ? 24.171 -17.634 -31.776 1.00 82.62 77 ILE A CA 1
ATOM 644 C C . ILE A 1 77 ? 23.993 -17.414 -33.290 1.00 82.62 77 ILE A C 1
ATOM 646 O O . ILE A 1 77 ? 22.875 -17.505 -33.789 1.00 82.62 77 ILE A O 1
ATOM 650 N N . GLY A 1 78 ? 25.088 -17.217 -34.031 1.00 84.00 78 GLY A N 1
ATOM 651 C CA . GLY A 1 78 ? 25.080 -17.138 -35.496 1.00 84.00 78 GLY A CA 1
ATOM 652 C C . GLY A 1 78 ? 24.454 -18.361 -36.180 1.00 84.00 78 GLY A C 1
ATOM 653 O O . GLY A 1 78 ? 23.736 -18.194 -37.157 1.00 84.00 78 GLY A O 1
ATOM 654 N N . TRP A 1 79 ? 24.610 -19.566 -35.620 1.00 90.12 79 TRP A N 1
ATOM 655 C CA . TRP A 1 79 ? 23.970 -20.786 -36.131 1.00 90.12 79 TRP A CA 1
ATOM 656 C C . TRP A 1 79 ? 22.442 -20.737 -35.991 1.00 90.12 79 TRP A C 1
ATOM 658 O O . TRP A 1 79 ? 21.709 -21.143 -36.892 1.00 90.12 79 TRP A O 1
ATOM 668 N N . ALA A 1 80 ? 21.942 -20.197 -34.874 1.00 88.94 80 ALA A N 1
ATOM 669 C CA . ALA A 1 80 ? 20.510 -19.984 -34.675 1.00 88.94 80 ALA A CA 1
ATOM 670 C C . ALA A 1 80 ? 19.976 -18.862 -35.585 1.00 88.94 80 ALA A C 1
ATOM 672 O O . ALA A 1 80 ? 18.875 -18.980 -36.111 1.00 88.94 80 ALA A O 1
ATOM 673 N N . GLN A 1 81 ? 20.761 -17.808 -35.834 1.00 89.56 81 GLN A N 1
ATOM 674 C CA . GLN A 1 81 ? 20.415 -16.775 -36.817 1.00 89.56 81 GLN A CA 1
ATOM 675 C C . GLN A 1 81 ? 20.375 -17.331 -38.249 1.00 89.56 81 GLN A C 1
ATOM 677 O O . GLN A 1 81 ? 19.467 -16.991 -38.998 1.00 89.56 81 GLN A O 1
ATOM 682 N N . GLU A 1 82 ? 21.307 -18.214 -38.618 1.00 92.19 82 GLU A N 1
ATOM 683 C CA . GLU A 1 82 ? 21.328 -18.909 -39.911 1.00 92.19 82 GLU A CA 1
ATOM 684 C C . GLU A 1 82 ? 20.108 -19.836 -40.066 1.00 92.19 82 GLU A C 1
ATOM 686 O O . GLU A 1 82 ? 19.452 -19.816 -41.104 1.00 92.19 82 GLU A O 1
ATOM 691 N N . PHE A 1 83 ? 19.737 -20.590 -39.024 1.00 94.62 83 PHE A N 1
ATOM 692 C CA . PHE A 1 83 ? 18.520 -21.416 -39.009 1.00 94.62 83 PHE A CA 1
ATOM 693 C C . PHE A 1 83 ? 17.236 -20.584 -39.193 1.00 94.62 83 PHE A C 1
ATOM 695 O O . PHE A 1 83 ? 16.309 -21.017 -39.878 1.00 94.62 83 PHE A O 1
ATOM 702 N N . LEU A 1 84 ? 17.188 -19.386 -38.602 1.00 93.69 84 LEU A N 1
ATOM 703 C CA . LEU A 1 84 ? 16.036 -18.474 -38.593 1.00 93.69 84 LEU A CA 1
ATOM 704 C C . LEU A 1 84 ? 16.039 -17.438 -39.741 1.00 93.69 84 LEU A C 1
ATOM 706 O O . LEU A 1 84 ? 15.252 -16.488 -39.704 1.00 93.69 84 LEU A O 1
ATOM 710 N N . ASN A 1 85 ? 16.921 -17.573 -40.739 1.00 91.75 85 ASN A N 1
ATOM 711 C CA . ASN A 1 85 ? 17.014 -16.628 -41.857 1.00 91.75 85 ASN A CA 1
ATOM 712 C C . ASN A 1 85 ? 15.986 -16.913 -42.979 1.00 91.75 85 ASN A C 1
ATOM 714 O O . ASN A 1 85 ? 15.372 -17.980 -43.045 1.00 91.75 85 ASN A O 1
ATOM 718 N N . GLU A 1 86 ? 15.835 -15.953 -43.898 1.00 88.75 86 GLU A N 1
ATOM 719 C CA . GLU A 1 86 ? 14.927 -16.029 -45.059 1.00 88.75 86 GLU A CA 1
ATOM 720 C C . GLU A 1 86 ? 15.271 -17.135 -46.077 1.00 88.75 86 GLU A C 1
ATOM 722 O O . GLU A 1 86 ? 14.452 -17.450 -46.936 1.00 88.75 86 GLU A O 1
ATOM 727 N N . GLU A 1 87 ? 16.465 -17.727 -46.011 1.00 90.38 87 GLU A N 1
ATOM 728 C CA . GLU A 1 87 ? 16.909 -18.788 -46.923 1.00 90.38 87 GLU A CA 1
ATOM 729 C C . GLU A 1 87 ? 16.522 -20.178 -46.393 1.00 90.38 87 GLU A C 1
ATOM 731 O O . GLU A 1 87 ? 15.910 -20.980 -47.098 1.00 90.38 87 GLU A O 1
ATOM 736 N N . ASN A 1 88 ? 16.839 -20.454 -45.127 1.00 90.38 88 ASN A N 1
ATOM 737 C CA . ASN A 1 88 ? 16.554 -21.722 -44.464 1.00 90.38 88 ASN A CA 1
ATOM 738 C C . ASN A 1 88 ? 15.076 -21.846 -44.058 1.00 90.38 88 ASN A C 1
ATOM 740 O O . ASN A 1 88 ? 14.486 -22.926 -44.203 1.00 90.38 88 ASN A O 1
ATOM 744 N N . LYS A 1 89 ? 14.492 -20.751 -43.544 1.00 92.69 89 LYS A N 1
ATOM 745 C CA . LYS A 1 89 ? 13.136 -20.687 -42.965 1.00 92.69 89 LYS A CA 1
ATOM 746 C C . LYS A 1 89 ? 12.882 -21.812 -41.959 1.00 92.69 89 LYS A C 1
ATOM 748 O O . LYS A 1 89 ? 11.910 -22.561 -42.047 1.00 92.69 89 LYS A O 1
ATOM 753 N N . GLY A 1 90 ? 13.819 -21.985 -41.024 1.00 93.19 90 GLY A N 1
ATOM 754 C CA . GLY A 1 90 ? 13.829 -23.126 -40.115 1.00 93.19 90 GLY A CA 1
ATOM 755 C C . GLY A 1 90 ? 12.682 -23.144 -39.105 1.00 93.19 90 GLY A C 1
ATOM 756 O O . GLY A 1 90 ? 12.284 -24.227 -38.676 1.00 93.19 90 GLY A O 1
ATOM 757 N N . LEU A 1 91 ? 12.120 -21.977 -38.761 1.00 95.12 91 LEU A N 1
ATOM 758 C CA . LEU A 1 91 ? 10.911 -21.890 -37.940 1.00 95.12 91 LEU A CA 1
ATOM 759 C C . LEU A 1 91 ? 9.710 -22.489 -38.683 1.00 95.12 91 LEU A C 1
ATOM 761 O O . LEU A 1 91 ? 9.093 -23.410 -38.158 1.00 95.12 91 LEU A O 1
ATOM 765 N N . ASP A 1 92 ? 9.447 -22.043 -39.914 1.00 93.81 92 ASP A N 1
ATOM 766 C CA . ASP A 1 92 ? 8.363 -22.531 -40.775 1.00 93.81 92 ASP A CA 1
ATOM 767 C C . ASP A 1 92 ? 8.403 -24.069 -40.884 1.00 93.81 92 ASP A C 1
ATOM 769 O O . ASP A 1 92 ? 7.419 -24.741 -40.595 1.00 93.81 92 ASP A O 1
ATOM 773 N N . VAL A 1 93 ? 9.578 -24.651 -41.175 1.00 93.31 93 VAL A N 1
ATOM 774 C CA . VAL A 1 93 ? 9.774 -26.117 -41.267 1.00 93.31 93 VAL A CA 1
ATOM 775 C C . VAL A 1 93 ? 9.474 -26.842 -39.957 1.00 93.31 93 VAL A C 1
ATOM 777 O O . VAL A 1 93 ? 8.967 -27.966 -39.969 1.00 93.31 93 VAL A O 1
ATOM 780 N N . LEU A 1 94 ? 9.832 -26.237 -38.824 1.00 94.38 94 LEU A N 1
ATOM 781 C CA . LEU A 1 94 ? 9.602 -26.818 -37.507 1.00 94.38 94 LEU A CA 1
ATOM 782 C C . LEU A 1 94 ? 8.111 -26.784 -37.144 1.00 94.38 94 LEU A C 1
ATOM 784 O O . LEU A 1 94 ? 7.613 -27.754 -36.575 1.00 94.38 94 LEU A O 1
ATOM 788 N N . VAL A 1 95 ? 7.398 -25.716 -37.518 1.00 93.62 95 VAL A N 1
ATOM 789 C CA . VAL A 1 95 ? 5.945 -25.584 -37.335 1.00 93.62 95 VAL A CA 1
ATOM 790 C C . VAL A 1 95 ? 5.182 -26.513 -38.291 1.00 93.62 95 VAL A C 1
ATOM 792 O O . VAL A 1 95 ? 4.299 -27.235 -37.836 1.00 93.62 95 VAL A O 1
ATOM 795 N N . ASP A 1 96 ? 5.576 -26.605 -39.566 1.00 90.12 96 ASP A N 1
ATOM 796 C CA . ASP A 1 96 ? 5.027 -27.561 -40.545 1.00 90.12 96 ASP A CA 1
ATOM 797 C C . ASP A 1 96 ? 5.164 -29.015 -40.054 1.00 90.12 96 ASP A C 1
ATOM 799 O O . ASP A 1 96 ? 4.214 -29.804 -40.108 1.00 90.12 96 ASP A O 1
ATOM 803 N N . TYR A 1 97 ? 6.348 -29.385 -39.545 1.00 90.44 97 TYR A N 1
ATOM 804 C CA . TYR A 1 97 ? 6.589 -30.720 -38.994 1.00 90.44 97 TYR A CA 1
ATOM 805 C C . TYR A 1 97 ? 5.770 -30.967 -37.720 1.00 90.44 97 TYR A C 1
ATOM 807 O O . TYR A 1 97 ? 5.233 -32.063 -37.539 1.00 90.44 97 TYR A O 1
ATOM 815 N N . LEU A 1 98 ? 5.652 -29.963 -36.846 1.00 91.06 98 LEU A N 1
ATOM 816 C CA . LEU A 1 98 ? 4.861 -30.040 -35.620 1.00 91.06 98 LEU A CA 1
ATOM 817 C C . LEU A 1 98 ? 3.367 -30.238 -35.936 1.00 91.06 98 LEU A C 1
ATOM 819 O O . LEU A 1 98 ? 2.761 -31.166 -35.401 1.00 91.06 98 LEU A O 1
ATOM 823 N N . SER A 1 99 ? 2.813 -29.470 -36.877 1.00 89.12 99 SER A N 1
ATOM 824 C CA . SER A 1 99 ? 1.433 -29.618 -37.358 1.00 89.12 99 SER A CA 1
ATOM 825 C C . SER A 1 99 ? 1.191 -31.006 -37.961 1.00 89.12 99 SER A C 1
ATOM 827 O O . SER A 1 99 ? 0.252 -31.718 -37.587 1.00 89.12 99 SER A O 1
ATOM 829 N N . PHE A 1 100 ? 2.110 -31.488 -38.809 1.00 86.12 100 PHE A N 1
ATOM 830 C CA . PHE A 1 100 ? 2.068 -32.855 -39.335 1.00 86.12 100 PHE A CA 1
ATOM 831 C C . PHE A 1 100 ? 2.117 -33.923 -38.226 1.00 86.12 100 PHE A C 1
ATOM 833 O O . PHE A 1 100 ? 1.397 -34.924 -38.302 1.00 86.12 100 PHE A O 1
ATOM 840 N N . ALA A 1 101 ? 2.921 -33.728 -37.178 1.00 83.94 101 ALA A N 1
ATOM 841 C CA . ALA A 1 101 ? 2.991 -34.627 -36.026 1.00 83.94 101 ALA A CA 1
ATOM 842 C C . ALA A 1 101 ? 1.717 -34.595 -35.154 1.00 83.94 101 ALA A C 1
ATOM 844 O O . ALA A 1 101 ? 1.429 -35.579 -34.470 1.00 83.94 101 ALA A O 1
ATOM 845 N N . GLN A 1 102 ? 0.940 -33.509 -35.203 1.00 80.88 102 GLN A N 1
ATOM 846 C CA . GLN A 1 102 ? -0.279 -33.318 -34.410 1.00 80.88 102 GLN A CA 1
ATOM 847 C C . GLN A 1 102 ? -1.591 -33.643 -35.135 1.00 80.88 102 GLN A C 1
ATOM 849 O O . GLN A 1 102 ? -2.561 -33.980 -34.460 1.00 80.88 102 GLN A O 1
ATOM 854 N N . CYS A 1 103 ? -1.622 -33.655 -36.474 1.00 76.50 103 CYS A N 1
ATOM 855 C CA . CYS A 1 103 ? -2.801 -34.000 -37.294 1.00 76.50 103 CYS A CA 1
ATOM 856 C C . CYS A 1 103 ? -3.543 -35.287 -36.867 1.00 76.50 103 CYS A C 1
ATOM 858 O O . CYS A 1 103 ? -4.736 -35.440 -37.118 1.00 76.50 103 CYS A O 1
ATOM 860 N N . ALA A 1 104 ? -2.837 -36.244 -36.264 1.00 65.69 104 ALA A N 1
ATOM 861 C CA . ALA A 1 104 ? -3.411 -37.463 -35.704 1.00 65.69 104 ALA A CA 1
ATOM 862 C C . ALA A 1 104 ? -4.144 -37.283 -34.369 1.00 65.69 104 ALA A C 1
ATOM 864 O O . ALA A 1 104 ? -5.074 -38.029 -34.086 1.00 65.69 104 ALA A O 1
ATOM 865 N N . VAL A 1 105 ? -3.687 -36.358 -33.529 1.00 64.19 105 VAL A N 1
ATOM 866 C CA . VAL A 1 105 ? -4.170 -36.189 -32.153 1.00 64.19 105 VAL A CA 1
ATOM 867 C C . VAL A 1 105 ? -5.524 -35.487 -32.144 1.00 64.19 105 VAL A C 1
ATOM 869 O O . VAL A 1 105 ? -6.419 -35.894 -31.410 1.00 64.19 105 VAL A O 1
ATOM 872 N N . THR A 1 106 ? -5.692 -34.486 -33.011 1.00 62.25 106 THR A N 1
ATOM 873 C CA . THR A 1 106 ? -6.954 -33.759 -33.200 1.00 62.25 106 THR A CA 1
ATOM 874 C C . THR A 1 106 ? -8.044 -34.666 -33.780 1.00 62.25 106 THR A C 1
ATOM 876 O O . THR A 1 106 ? -9.129 -34.760 -33.218 1.00 62.25 106 THR A O 1
ATOM 879 N N . TYR A 1 107 ? -7.744 -35.437 -34.829 1.00 61.69 107 TYR A N 1
ATOM 880 C CA . TYR A 1 107 ? -8.721 -36.348 -35.448 1.00 61.69 107 TYR A CA 1
ATOM 881 C C . TYR A 1 107 ? -9.159 -37.512 -34.539 1.00 61.69 107 TYR A C 1
ATOM 883 O O . TYR A 1 107 ? -10.268 -38.031 -34.671 1.00 61.69 107 TYR A O 1
ATOM 891 N N . ASP A 1 108 ? -8.296 -37.959 -33.622 1.00 58.47 108 ASP A N 1
ATOM 892 C CA . ASP A 1 108 ? -8.641 -39.030 -32.682 1.00 58.47 108 ASP A CA 1
ATOM 893 C C . ASP A 1 108 ? -9.606 -38.542 -31.578 1.00 58.47 108 ASP A C 1
ATOM 895 O O . ASP A 1 108 ? -10.267 -39.376 -30.963 1.00 58.47 108 ASP A O 1
ATOM 899 N N . MET A 1 109 ? -9.749 -37.221 -31.380 1.00 53.78 109 MET A N 1
ATOM 900 C CA . MET A 1 109 ? -10.769 -36.608 -30.513 1.00 53.78 109 MET A CA 1
ATOM 901 C C . MET A 1 109 ? -12.151 -36.565 -31.184 1.00 53.78 109 MET A C 1
ATOM 903 O O . MET A 1 109 ? -13.117 -37.038 -30.587 1.00 53.78 109 MET A O 1
ATOM 907 N N . ASP A 1 110 ? -12.246 -36.111 -32.443 1.00 47.00 110 ASP A N 1
ATOM 908 C CA . ASP A 1 110 ? -13.500 -36.116 -33.235 1.00 47.00 110 ASP A CA 1
ATOM 909 C C . ASP A 1 110 ? -14.169 -37.505 -33.282 1.00 47.00 110 ASP A C 1
ATOM 911 O O . ASP A 1 110 ? -15.389 -37.640 -33.385 1.00 47.00 110 ASP A O 1
ATOM 915 N N . SER A 1 111 ? -13.356 -38.564 -33.227 1.00 45.97 111 SER A N 1
ATOM 916 C CA . SER A 1 111 ? -13.807 -39.955 -33.300 1.00 45.97 111 SER A CA 1
ATOM 917 C C . SER A 1 111 ? -14.297 -40.541 -31.966 1.00 45.97 111 SER A C 1
ATOM 919 O O . SER A 1 111 ? -14.679 -41.712 -31.960 1.00 45.97 111 SER A O 1
ATOM 921 N N . LEU A 1 112 ? -14.257 -39.787 -30.860 1.00 42.34 112 LEU A N 1
ATOM 922 C CA . LEU A 1 112 ? -14.707 -40.231 -29.530 1.00 42.34 112 LEU A CA 1
ATOM 923 C C . LEU A 1 112 ? -16.026 -39.582 -29.076 1.00 42.34 112 LEU A C 1
ATOM 925 O O . LEU A 1 112 ? -16.725 -40.180 -28.263 1.00 42.34 112 LEU A O 1
ATOM 929 N N . ASP A 1 113 ? -16.388 -38.411 -29.612 1.00 35.88 113 ASP A N 1
ATOM 930 C CA . ASP A 1 113 ? -17.648 -37.715 -29.285 1.00 35.88 113 ASP A CA 1
ATOM 931 C C . ASP A 1 113 ? -18.867 -38.310 -30.028 1.00 35.88 113 ASP A C 1
ATOM 933 O O . ASP A 1 113 ? -19.976 -38.371 -29.498 1.00 35.88 113 ASP A O 1
ATOM 937 N N . ASN A 1 114 ? -18.654 -38.871 -31.228 1.00 32.97 114 ASN A N 1
ATOM 938 C CA . ASN A 1 114 ? -19.639 -39.728 -31.902 1.00 32.97 114 ASN A CA 1
ATOM 939 C C . ASN A 1 114 ? -19.693 -41.113 -31.235 1.00 32.97 114 ASN A C 1
ATOM 941 O O . ASN A 1 114 ? -19.113 -42.084 -31.725 1.00 32.97 114 ASN A O 1
ATOM 945 N N . GLY A 1 115 ? -20.387 -41.192 -30.102 1.00 33.22 115 GLY A N 1
ATOM 946 C CA . GLY A 1 115 ? -20.532 -42.420 -29.331 1.00 33.22 115 GLY A CA 1
ATOM 947 C C . GLY A 1 115 ? -21.335 -43.510 -30.050 1.00 33.22 115 GLY A C 1
ATOM 948 O O . GLY A 1 115 ? -22.528 -43.355 -30.296 1.00 33.22 115 GLY A O 1
ATOM 949 N N . ASP A 1 116 ? -20.696 -44.659 -30.264 1.00 24.84 116 ASP A N 1
ATOM 950 C CA . ASP A 1 116 ? -21.354 -45.966 -30.205 1.00 24.84 116 ASP A CA 1
ATOM 951 C C . ASP A 1 116 ? -20.451 -46.937 -29.428 1.00 24.84 116 ASP A C 1
ATOM 953 O O . ASP A 1 116 ? -19.237 -46.733 -29.318 1.00 24.84 116 ASP A O 1
ATOM 957 N N . ALA A 1 117 ? -21.044 -47.961 -28.826 1.00 29.30 117 ALA A N 1
ATOM 958 C CA . ALA A 1 117 ? -20.393 -48.811 -27.842 1.00 29.30 117 ALA A CA 1
ATOM 959 C C . ALA A 1 117 ? -20.191 -50.257 -28.324 1.00 29.30 117 ALA A C 1
ATOM 961 O O . ALA A 1 117 ? -20.893 -50.764 -29.191 1.00 29.30 117 ALA A O 1
ATOM 962 N N . LEU A 1 118 ? -19.303 -50.949 -27.600 1.00 28.27 118 LEU A N 1
ATOM 963 C CA . LEU A 1 118 ? -19.172 -52.407 -27.482 1.00 28.27 118 LEU A CA 1
ATOM 964 C C . LEU A 1 118 ? -18.323 -53.207 -28.493 1.00 28.27 118 LEU A C 1
ATOM 966 O O . LEU A 1 118 ? -18.346 -53.062 -29.709 1.00 28.27 118 LEU A O 1
ATOM 970 N N . THR A 1 119 ? -17.730 -54.237 -27.881 1.00 27.00 119 THR A N 1
ATOM 971 C CA . THR A 1 119 ? -17.335 -55.555 -28.406 1.00 27.00 119 THR A CA 1
ATOM 972 C C . THR A 1 119 ? -16.104 -55.706 -29.298 1.00 27.00 119 THR A C 1
ATOM 974 O O . THR A 1 119 ? -16.075 -55.380 -30.479 1.00 27.00 119 THR A O 1
ATOM 977 N N . GLU A 1 120 ? -15.141 -56.435 -28.731 1.00 33.62 120 GLU A N 1
ATOM 978 C CA . GLU A 1 120 ? -14.239 -57.314 -29.467 1.00 33.62 120 GLU A CA 1
ATOM 979 C C . GLU A 1 120 ? -15.009 -58.351 -30.307 1.00 33.62 120 GLU A C 1
ATOM 981 O O . GLU A 1 120 ? -15.985 -58.944 -29.836 1.00 33.62 120 GLU A O 1
ATOM 986 N N . LYS A 1 121 ? -14.480 -58.653 -31.496 1.00 27.44 121 LYS A N 1
ATOM 987 C CA . LYS A 1 121 ? -14.351 -59.993 -32.106 1.00 27.44 121 LYS A CA 1
ATOM 988 C C . LYS A 1 121 ? -13.340 -59.857 -33.259 1.00 27.44 121 LYS A C 1
ATOM 990 O O . LYS A 1 121 ? -13.227 -58.793 -33.856 1.00 27.44 121 LYS A O 1
ATOM 995 N N . SER A 1 122 ? -12.397 -60.773 -33.466 1.00 24.56 122 SER A N 1
ATOM 996 C CA . SER A 1 122 ? -12.506 -62.227 -33.656 1.00 24.56 122 SER A CA 1
ATOM 997 C C . SER A 1 122 ? -13.140 -62.602 -35.000 1.00 24.56 122 SER A C 1
ATOM 999 O O . SER A 1 122 ? -14.195 -62.104 -35.358 1.00 24.56 122 SER A O 1
ATOM 1001 N N . VAL A 1 123 ? -12.399 -63.469 -35.689 1.00 36.47 123 VAL A N 1
ATOM 1002 C CA . VAL A 1 123 ? -12.507 -64.120 -37.011 1.00 36.47 123 VAL A CA 1
ATOM 1003 C C . VAL A 1 123 ? -13.924 -64.394 -37.573 1.00 36.47 123 VAL A C 1
ATOM 1005 O O . VAL A 1 123 ? -14.864 -64.564 -36.808 1.00 36.47 123 VAL A O 1
ATOM 1008 N N . GLU A 1 124 ? -13.980 -64.575 -38.906 1.00 29.06 124 GLU A N 1
ATOM 1009 C CA . GLU A 1 124 ? -15.089 -65.083 -39.760 1.00 29.06 124 GLU A CA 1
ATOM 1010 C C . GLU A 1 124 ? -16.155 -64.056 -40.226 1.00 29.06 124 GLU A C 1
ATOM 1012 O O . GLU A 1 124 ? -16.440 -63.091 -39.526 1.00 29.06 124 GLU A O 1
ATOM 1017 N N . ASP A 1 125 ? -16.815 -64.197 -41.391 1.00 27.19 125 ASP A N 1
ATOM 1018 C CA . ASP A 1 125 ? -16.302 -64.535 -42.741 1.00 27.19 125 ASP A CA 1
ATOM 1019 C C . ASP A 1 125 ? -17.272 -64.021 -43.857 1.00 27.19 125 ASP A C 1
ATOM 1021 O O . ASP A 1 125 ? -18.394 -63.604 -43.584 1.00 27.19 125 ASP A O 1
ATOM 1025 N N . LEU A 1 126 ? -16.845 -64.067 -45.126 1.00 29.33 126 LEU A N 1
ATOM 1026 C CA . LEU A 1 126 ? -17.647 -64.169 -46.369 1.00 29.33 126 LEU A CA 1
ATOM 1027 C C . LEU A 1 126 ? -18.944 -63.322 -46.599 1.00 29.33 126 LEU A C 1
ATOM 1029 O O . LEU A 1 126 ? -20.065 -63.823 -46.560 1.00 29.33 126 LEU A O 1
ATOM 1033 N N . SER A 1 127 ? -18.745 -62.193 -47.301 1.00 28.03 127 SER A N 1
ATOM 1034 C CA . SER A 1 127 ? -19.352 -61.907 -48.635 1.00 28.03 127 SER A CA 1
ATOM 1035 C C . SER A 1 127 ? -20.738 -61.216 -48.827 1.00 28.03 127 SER A C 1
ATOM 1037 O O . SER A 1 127 ? -21.702 -61.448 -48.115 1.00 28.03 127 SER A O 1
ATOM 1039 N N . LYS A 1 128 ? -20.816 -60.475 -49.958 1.00 29.08 128 LYS A N 1
ATOM 1040 C CA . LYS A 1 128 ? -21.985 -60.109 -50.815 1.00 29.08 128 LYS A CA 1
ATOM 1041 C C . LYS A 1 128 ? -23.028 -59.037 -50.390 1.00 29.08 128 LYS A C 1
ATOM 1043 O O . LYS A 1 128 ? -24.018 -59.316 -49.737 1.00 29.08 128 LYS A O 1
ATOM 1048 N N . SER A 1 129 ? -22.908 -57.890 -51.077 1.00 27.11 129 SER A N 1
ATOM 1049 C CA . SER A 1 129 ? -23.952 -57.262 -51.929 1.00 27.11 129 SER A CA 1
ATOM 1050 C C . SER A 1 129 ? -25.173 -56.503 -51.354 1.00 27.11 129 SER A C 1
ATOM 1052 O O . SER A 1 129 ? -26.232 -57.080 -51.156 1.00 27.11 129 SER A O 1
ATOM 1054 N N . ALA A 1 130 ? -25.061 -55.167 -51.445 1.00 28.53 130 ALA A N 1
ATOM 1055 C CA . ALA A 1 130 ? -25.915 -54.261 -52.251 1.00 28.53 130 ALA A CA 1
ATOM 1056 C C . ALA A 1 130 ? -27.346 -53.839 -51.812 1.00 28.53 130 ALA A C 1
ATOM 1058 O O . ALA A 1 130 ? -28.171 -54.649 -51.415 1.00 28.53 130 ALA A O 1
ATOM 1059 N N . ASN A 1 131 ? -27.643 -52.560 -52.123 1.00 28.09 131 ASN A N 1
ATOM 1060 C CA . ASN A 1 131 ? -28.953 -51.875 -52.196 1.00 28.09 131 ASN A CA 1
ATOM 1061 C C . ASN A 1 131 ? -29.691 -51.636 -50.849 1.00 28.09 131 ASN A C 1
ATOM 1063 O O . ASN A 1 131 ? -29.597 -52.442 -49.937 1.00 28.09 131 ASN A O 1
ATOM 1067 N N . ASN A 1 132 ? -30.447 -50.545 -50.634 1.00 29.66 132 ASN A N 1
ATOM 1068 C CA . ASN A 1 132 ? -30.757 -49.370 -51.474 1.00 29.66 132 ASN A CA 1
ATOM 1069 C C . ASN A 1 132 ? -31.012 -48.106 -50.608 1.00 29.66 132 ASN A C 1
ATOM 1071 O O . ASN A 1 132 ? -31.379 -48.216 -49.443 1.00 29.66 132 ASN A O 1
ATOM 1075 N N . SER A 1 133 ? -30.868 -46.909 -51.193 1.00 29.62 133 SER A N 1
ATOM 1076 C CA . SER A 1 133 ? -31.319 -45.609 -50.626 1.00 29.62 133 SER A CA 1
ATOM 1077 C C . SER A 1 133 ? -32.777 -45.291 -51.066 1.00 29.62 133 SER A C 1
ATOM 1079 O O . SER A 1 133 ? -33.288 -46.071 -51.877 1.00 29.62 133 SER A O 1
ATOM 1081 N N . PRO A 1 134 ? -33.475 -44.210 -50.608 1.00 44.75 134 PRO A N 1
ATOM 1082 C CA . PRO A 1 134 ? -33.133 -42.814 -50.989 1.00 44.75 134 PRO A CA 1
ATOM 1083 C C . PRO A 1 134 ? -33.547 -41.655 -50.023 1.00 44.75 134 PRO A C 1
ATOM 1085 O O . PRO A 1 134 ? -34.344 -41.837 -49.112 1.00 44.75 134 PRO A O 1
ATOM 1088 N N . SER A 1 135 ? -33.131 -40.421 -50.383 1.00 28.42 135 SER A N 1
ATOM 1089 C CA . SER A 1 135 ? -33.820 -39.111 -50.156 1.00 28.42 135 SER A CA 1
ATOM 1090 C C . SER A 1 135 ? -34.007 -38.550 -48.722 1.00 28.42 135 SER A C 1
ATOM 1092 O O . SER A 1 135 ? -34.177 -39.305 -47.780 1.00 28.42 135 SER A O 1
ATOM 1094 N N . HIS A 1 136 ? -34.042 -37.226 -48.474 1.00 32.34 136 HIS A N 1
ATOM 1095 C CA . HIS A 1 136 ? -33.763 -36.029 -49.304 1.00 32.34 136 HIS A CA 1
ATOM 1096 C C . HIS A 1 136 ? -33.463 -34.802 -48.404 1.00 32.34 136 HIS A C 1
ATOM 1098 O O . HIS A 1 136 ? -34.113 -34.680 -47.378 1.00 32.34 136 HIS A O 1
ATOM 1104 N N . ASN A 1 137 ? -32.628 -33.860 -48.887 1.00 26.95 137 ASN A N 1
ATOM 1105 C CA . ASN A 1 137 ? -32.643 -32.392 -48.632 1.00 26.95 137 ASN A CA 1
ATOM 1106 C C . ASN A 1 137 ? -32.553 -31.866 -47.170 1.00 26.95 137 ASN A C 1
ATOM 1108 O O . ASN A 1 137 ? -33.205 -32.367 -46.273 1.00 26.95 137 ASN A O 1
ATOM 1112 N N . ALA A 1 138 ? -31.849 -30.778 -46.836 1.00 26.52 138 ALA A N 1
ATOM 1113 C CA . ALA A 1 138 ? -30.921 -29.862 -47.529 1.00 26.52 138 ALA A CA 1
ATOM 1114 C C . ALA A 1 138 ? -30.070 -29.163 -46.411 1.00 26.52 138 ALA A C 1
ATOM 1116 O O . ALA A 1 138 ? -30.106 -29.625 -45.276 1.00 26.52 138 ALA A O 1
ATOM 1117 N N . SER A 1 139 ? -29.237 -28.121 -46.551 1.00 28.25 139 SER A N 1
ATOM 1118 C CA . SER A 1 139 ? -28.971 -27.118 -47.602 1.00 28.25 139 SER A CA 1
ATOM 1119 C C . SER A 1 139 ? -27.456 -26.793 -47.640 1.00 28.25 139 SER A C 1
ATOM 1121 O O . SER A 1 139 ? -26.632 -27.702 -47.554 1.00 28.25 139 SER A O 1
ATOM 1123 N N . ARG A 1 140 ? -27.053 -25.516 -47.775 1.00 30.70 140 ARG A N 1
ATOM 1124 C CA . ARG A 1 140 ? -25.671 -25.026 -47.598 1.00 30.70 140 ARG A CA 1
ATOM 1125 C C . ARG A 1 140 ? -25.662 -23.641 -46.944 1.00 30.70 140 ARG A C 1
ATOM 1127 O O . ARG A 1 140 ? -26.469 -22.797 -47.316 1.00 30.70 140 ARG A O 1
ATOM 1134 N N . GLY A 1 141 ? -24.688 -23.403 -46.067 1.00 26.02 141 GLY A N 1
ATOM 1135 C CA . GLY A 1 141 ? -24.219 -22.076 -45.653 1.00 26.02 141 GLY A CA 1
ATOM 1136 C C . GLY A 1 141 ? -22.704 -21.990 -45.871 1.00 26.02 141 GLY A C 1
ATOM 1137 O O . GLY A 1 141 ? -22.009 -22.999 -45.740 1.00 26.02 141 GLY A O 1
ATOM 1138 N N . THR A 1 142 ? -22.192 -20.829 -46.274 1.00 31.00 142 THR A N 1
ATOM 1139 C CA . THR A 1 142 ? -20.809 -20.686 -46.766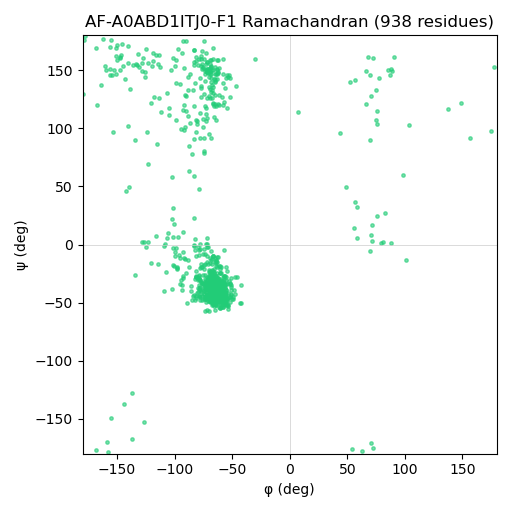 1.00 31.00 142 THR A CA 1
ATOM 1140 C C . THR A 1 142 ? -19.826 -20.362 -45.637 1.00 31.00 142 THR A C 1
ATOM 1142 O O . THR A 1 142 ? -20.011 -19.376 -44.930 1.00 31.00 142 THR A O 1
ATOM 1145 N N . ARG A 1 143 ? -18.737 -21.132 -45.518 1.00 32.03 143 ARG A N 1
ATOM 1146 C CA . ARG A 1 143 ? -17.515 -20.767 -44.773 1.00 32.03 143 ARG A CA 1
ATOM 1147 C C . ARG A 1 143 ? -16.275 -21.065 -45.626 1.00 32.03 143 ARG A C 1
ATOM 1149 O O . ARG A 1 143 ? -16.345 -21.884 -46.544 1.00 32.03 143 ARG A O 1
ATOM 1156 N N . GLY A 1 144 ? -15.186 -20.344 -45.362 1.00 27.38 144 GLY A N 1
ATOM 1157 C CA . GLY A 1 144 ? -13.934 -20.415 -46.123 1.00 27.38 144 GLY A CA 1
ATOM 1158 C C . GLY A 1 144 ? -13.094 -21.672 -45.860 1.00 27.38 144 GLY A C 1
ATOM 1159 O O . GLY A 1 144 ? -13.425 -22.501 -45.017 1.00 27.38 144 GLY A O 1
ATOM 1160 N N . TYR A 1 145 ? -11.998 -21.795 -46.614 1.00 26.73 145 TYR A N 1
ATOM 1161 C CA . TYR A 1 145 ? -10.959 -22.825 -46.454 1.00 26.73 145 TYR A CA 1
ATOM 1162 C C . TYR A 1 145 ? -10.254 -22.701 -45.084 1.00 26.73 145 TYR A C 1
ATOM 1164 O O . TYR A 1 145 ? -10.189 -21.590 -44.558 1.00 26.73 145 TYR A O 1
ATOM 1172 N N . PRO A 1 146 ? -9.735 -23.805 -44.501 1.00 33.91 146 PRO A N 1
ATOM 1173 C CA . PRO A 1 146 ? -8.548 -24.482 -45.056 1.00 33.91 146 PRO A CA 1
ATOM 1174 C C . PRO A 1 146 ? -8.782 -25.634 -46.052 1.00 33.91 146 PRO A C 1
ATOM 1176 O O . PRO A 1 146 ? -9.905 -26.019 -46.379 1.00 33.91 146 PRO A O 1
ATOM 1179 N N . VAL A 1 147 ? -7.676 -26.145 -46.602 1.00 31.44 147 VAL A N 1
ATOM 1180 C CA . VAL A 1 147 ? -7.615 -27.029 -47.779 1.00 31.44 147 VAL A CA 1
ATOM 1181 C C . VAL A 1 147 ? -8.243 -28.411 -47.539 1.00 31.44 147 VAL A C 1
ATOM 1183 O O . VAL A 1 147 ? -7.763 -29.206 -46.733 1.00 31.44 147 VAL A O 1
ATOM 1186 N N . ARG A 1 148 ? -9.253 -28.775 -48.345 1.00 31.34 148 ARG A N 1
ATOM 1187 C CA . ARG A 1 148 ? -9.751 -30.161 -48.441 1.00 31.34 148 ARG A CA 1
ATOM 1188 C C . ARG A 1 148 ? -8.780 -31.048 -49.232 1.00 31.34 148 ARG A C 1
ATOM 1190 O O . ARG A 1 148 ? -8.906 -31.181 -50.448 1.00 31.34 148 ARG A O 1
ATOM 1197 N N . PHE A 1 149 ? -7.849 -31.702 -48.543 1.00 32.81 149 PHE A N 1
ATOM 1198 C CA . PHE A 1 149 ? -7.000 -32.739 -49.142 1.00 32.81 149 PHE A CA 1
ATOM 1199 C C . PHE A 1 149 ? -7.757 -34.060 -49.398 1.00 32.81 149 PHE A C 1
ATOM 1201 O O . PHE A 1 149 ? -8.693 -34.429 -48.688 1.00 32.81 149 PHE A O 1
ATOM 1208 N N . ASN A 1 150 ? -7.348 -34.794 -50.440 1.00 32.38 150 ASN A N 1
ATOM 1209 C CA . ASN A 1 150 ? -8.099 -35.939 -50.969 1.00 32.38 150 ASN A CA 1
ATOM 1210 C C . ASN A 1 150 ? -8.185 -37.147 -50.008 1.00 32.38 150 ASN A C 1
ATOM 1212 O O . ASN A 1 150 ? -7.177 -37.674 -49.528 1.00 32.38 150 ASN A O 1
ATOM 1216 N N . SER A 1 151 ? -9.412 -37.654 -49.825 1.00 47.00 151 SER A N 1
ATOM 1217 C CA . SER A 1 151 ? -9.814 -38.654 -48.813 1.00 47.00 151 SER A CA 1
ATOM 1218 C C . SER A 1 151 ? -8.915 -39.905 -48.710 1.00 47.00 151 SER A C 1
ATOM 1220 O O . SER A 1 151 ? -8.602 -40.358 -47.607 1.00 47.00 151 SER A O 1
ATOM 1222 N N . LEU A 1 152 ? -8.428 -40.444 -49.837 1.00 38.03 152 LEU A N 1
ATOM 1223 C CA . LEU A 1 152 ? -7.602 -41.664 -49.857 1.00 38.03 152 LEU A CA 1
ATOM 1224 C C . LEU A 1 152 ? -6.131 -41.462 -49.447 1.00 38.03 152 LEU A C 1
ATOM 1226 O O . LEU A 1 152 ? -5.479 -42.435 -49.058 1.00 38.03 152 LEU A O 1
ATOM 1230 N N . HIS A 1 153 ? -5.605 -40.234 -49.500 1.00 46.06 153 HIS A N 1
ATOM 1231 C CA . HIS A 1 153 ? -4.299 -39.917 -48.907 1.00 46.06 153 HIS A CA 1
ATOM 1232 C C . HIS A 1 153 ? -4.420 -39.714 -47.392 1.00 46.06 153 HIS A C 1
ATOM 1234 O O . HIS A 1 153 ? -3.564 -40.187 -46.639 1.00 46.06 153 HIS A O 1
ATOM 1240 N N . ASN A 1 154 ? -5.519 -39.095 -46.945 1.00 54.22 154 ASN A N 1
ATOM 1241 C CA . ASN A 1 154 ? -5.707 -38.657 -45.564 1.00 54.22 154 ASN A CA 1
ATOM 1242 C C . ASN A 1 154 ? -5.534 -39.804 -44.542 1.00 54.22 154 ASN A C 1
ATOM 1244 O O . ASN A 1 154 ? -4.651 -39.738 -43.692 1.00 54.22 154 ASN A O 1
ATOM 1248 N N . ARG A 1 155 ? -6.228 -40.947 -44.702 1.00 56.31 155 ARG A N 1
ATOM 1249 C CA . ARG A 1 155 ? -6.114 -42.094 -43.760 1.00 56.31 155 ARG A CA 1
ATOM 1250 C C . ARG A 1 155 ? -4.691 -42.676 -43.624 1.00 56.31 155 ARG A C 1
ATOM 1252 O O . ARG A 1 155 ? -4.413 -43.372 -42.648 1.00 56.31 155 ARG A O 1
ATOM 1259 N N . LYS A 1 156 ? -3.783 -42.429 -44.581 1.00 59.47 156 LYS A N 1
ATOM 1260 C CA . LYS A 1 156 ? -2.371 -42.863 -44.518 1.00 59.47 156 LYS A CA 1
ATOM 1261 C C . LYS A 1 156 ? -1.460 -41.789 -43.925 1.00 59.47 156 LYS A C 1
ATOM 1263 O O . LYS A 1 156 ? -0.595 -42.142 -43.129 1.00 59.47 156 LYS A O 1
ATOM 1268 N N . ALA A 1 157 ? -1.678 -40.515 -44.257 1.00 62.78 157 ALA A N 1
ATOM 1269 C CA . ALA A 1 157 ? -1.014 -39.395 -43.589 1.00 62.78 157 ALA A CA 1
ATOM 1270 C C . ALA A 1 157 ? -1.327 -39.408 -42.082 1.00 62.78 157 ALA A C 1
ATOM 1272 O O . ALA A 1 157 ? -0.410 -39.421 -41.268 1.00 62.78 157 ALA A O 1
ATOM 1273 N N . LEU A 1 158 ? -2.602 -39.584 -41.724 1.00 66.62 158 LEU A N 1
ATOM 1274 C CA . LEU A 1 158 ? -3.069 -39.738 -40.349 1.00 66.62 158 LEU A CA 1
ATOM 1275 C C . LEU A 1 158 ? -2.405 -40.920 -39.626 1.00 66.62 158 LEU A C 1
ATOM 1277 O O . LEU A 1 158 ? -1.912 -40.777 -38.512 1.00 66.62 158 LEU A O 1
ATOM 1281 N N . ARG A 1 159 ? -2.317 -42.094 -40.271 1.00 63.12 159 ARG A N 1
ATOM 1282 C CA . ARG A 1 159 ? -1.617 -43.259 -39.700 1.00 63.12 159 ARG A CA 1
ATOM 1283 C C . ARG A 1 159 ? -0.129 -42.984 -39.469 1.00 63.12 159 ARG A C 1
ATOM 1285 O O . ARG A 1 159 ? 0.422 -43.479 -38.492 1.00 63.12 159 ARG A O 1
ATOM 1292 N N . ASN A 1 160 ? 0.518 -42.235 -40.358 1.00 66.44 160 ASN A N 1
ATOM 1293 C CA . ASN A 1 160 ? 1.916 -41.850 -40.197 1.00 66.44 160 ASN A CA 1
ATOM 1294 C C . ASN A 1 160 ? 2.079 -40.860 -39.035 1.00 66.44 160 ASN A C 1
ATOM 1296 O O . ASN A 1 160 ? 2.909 -41.101 -38.164 1.00 66.44 160 ASN A O 1
ATOM 1300 N N . SER A 1 161 ? 1.231 -39.830 -38.977 1.00 70.69 161 SER A N 1
ATOM 1301 C CA . SER A 1 161 ? 1.155 -38.856 -37.884 1.00 70.69 161 SER A CA 1
ATOM 1302 C C . SER A 1 161 ? 0.923 -39.541 -36.525 1.00 70.69 161 SER A C 1
ATOM 1304 O O . SER A 1 161 ? 1.688 -39.302 -35.597 1.00 70.69 161 SER A O 1
ATOM 1306 N N . ARG A 1 162 ? 0.015 -40.532 -36.425 1.00 70.19 162 ARG A N 1
ATOM 1307 C CA . ARG A 1 162 ? -0.185 -41.343 -35.200 1.00 70.19 162 ARG A CA 1
ATOM 1308 C C . ARG A 1 162 ? 1.105 -42.038 -34.736 1.00 70.19 162 ARG A C 1
ATOM 1310 O O . ARG A 1 162 ? 1.308 -42.187 -33.538 1.00 70.19 162 ARG A O 1
ATOM 1317 N N . ILE A 1 163 ? 1.983 -42.458 -35.653 1.00 66.19 163 ILE A N 1
ATOM 1318 C CA . ILE A 1 163 ? 3.260 -43.120 -35.317 1.00 66.19 163 ILE A CA 1
ATOM 1319 C C . ILE A 1 163 ? 4.355 -42.098 -34.946 1.00 66.19 163 ILE A C 1
ATOM 1321 O O . ILE A 1 163 ? 5.247 -42.438 -34.173 1.00 66.19 163 ILE A O 1
ATOM 1325 N N . VAL A 1 164 ? 4.295 -40.868 -35.468 1.00 68.94 164 VAL A N 1
ATOM 1326 C CA . VAL A 1 164 ? 5.184 -39.755 -35.072 1.00 68.94 164 VAL A CA 1
ATOM 1327 C C . VAL A 1 164 ? 4.787 -39.224 -33.689 1.00 68.94 164 VAL A C 1
ATOM 1329 O O . VAL A 1 164 ? 5.632 -39.122 -32.809 1.00 68.94 164 VAL A O 1
ATOM 1332 N N . SER A 1 165 ? 3.492 -38.990 -33.462 1.00 66.69 165 SER A N 1
ATOM 1333 C CA . SER A 1 165 ? 2.907 -38.551 -32.186 1.00 66.69 165 SER A CA 1
ATOM 1334 C C . SER A 1 165 ? 3.123 -39.545 -31.031 1.00 66.69 165 SER A C 1
ATOM 1336 O O . SER A 1 165 ? 3.267 -39.154 -29.877 1.00 66.69 165 SER A O 1
ATOM 1338 N N . GLN A 1 166 ? 3.223 -40.845 -31.338 1.00 64.69 166 GLN A N 1
ATOM 1339 C CA . GLN A 1 166 ? 3.611 -41.900 -30.385 1.00 64.69 166 GLN A CA 1
ATOM 1340 C C . GLN A 1 166 ? 5.101 -41.876 -29.986 1.00 64.69 166 GLN A C 1
ATOM 1342 O O . GLN A 1 166 ? 5.560 -42.783 -29.289 1.00 64.69 166 GLN A O 1
ATOM 1347 N N . LYS A 1 167 ? 5.866 -40.873 -30.423 1.00 68.19 167 LYS A N 1
ATOM 1348 C CA . LYS A 1 167 ? 7.259 -40.644 -30.035 1.00 68.19 167 LYS A CA 1
ATOM 1349 C C . LYS A 1 167 ? 7.457 -39.247 -29.464 1.00 68.19 167 LYS A C 1
ATOM 1351 O O . LYS A 1 167 ? 6.641 -38.351 -29.657 1.00 68.19 167 LYS A O 1
ATOM 1356 N N . ASP A 1 168 ? 8.631 -39.050 -28.871 1.00 83.12 168 ASP A N 1
ATOM 1357 C CA . ASP A 1 168 ? 9.127 -37.758 -28.396 1.00 83.12 168 ASP A CA 1
ATOM 1358 C C . ASP A 1 168 ? 9.205 -36.664 -29.483 1.00 83.12 168 ASP A C 1
ATOM 1360 O O . ASP A 1 168 ? 9.545 -35.540 -29.141 1.00 83.12 168 ASP A O 1
ATOM 1364 N N . ASP A 1 169 ? 8.933 -36.931 -30.768 1.00 89.12 169 ASP A N 1
ATOM 1365 C CA . ASP A 1 169 ? 9.037 -35.950 -31.861 1.00 89.12 169 ASP A CA 1
ATOM 1366 C C . ASP A 1 169 ? 8.291 -34.632 -31.541 1.00 89.12 169 ASP A C 1
ATOM 1368 O O . ASP A 1 169 ? 8.865 -33.558 -31.716 1.00 89.12 169 ASP A O 1
ATOM 1372 N N . VAL A 1 170 ? 7.073 -34.692 -30.980 1.00 90.50 170 VAL A N 1
ATOM 1373 C CA . VAL A 1 170 ? 6.327 -33.493 -30.525 1.00 90.50 170 VAL A CA 1
ATOM 1374 C C . VAL A 1 170 ? 7.039 -32.797 -29.355 1.00 90.50 170 VAL A C 1
ATOM 1376 O O . VAL A 1 170 ? 7.213 -31.580 -29.373 1.00 90.50 170 VAL A O 1
ATOM 1379 N N . HIS A 1 171 ? 7.524 -33.557 -28.365 1.00 92.94 171 HIS A N 1
ATOM 1380 C CA . HIS A 1 171 ? 8.279 -33.010 -27.229 1.00 92.94 171 HIS A CA 1
ATOM 1381 C C . HIS A 1 171 ? 9.567 -32.311 -27.688 1.00 92.94 171 HIS A C 1
ATOM 1383 O O . HIS A 1 171 ? 9.892 -31.227 -27.213 1.00 92.94 171 HIS A O 1
ATOM 1389 N N . LEU A 1 172 ? 10.282 -32.908 -28.644 1.00 94.44 172 LEU A N 1
ATOM 1390 C CA . LEU A 1 172 ? 11.513 -32.374 -29.216 1.00 94.44 172 LEU A CA 1
ATOM 1391 C C . LEU A 1 172 ? 11.251 -31.118 -30.052 1.00 94.44 172 LEU A C 1
ATOM 1393 O O . LEU A 1 172 ? 12.028 -30.177 -29.950 1.00 94.44 172 LEU A O 1
ATOM 1397 N N . CYS A 1 173 ? 10.147 -31.045 -30.804 1.00 95.06 173 CYS A N 1
ATOM 1398 C CA . CYS A 1 173 ? 9.753 -29.811 -31.493 1.00 95.06 173 CYS A CA 1
ATOM 1399 C C . CYS A 1 173 ? 9.500 -28.663 -30.503 1.00 95.06 173 CYS A C 1
ATOM 1401 O O . CYS A 1 173 ? 10.005 -27.559 -30.704 1.00 95.06 173 CYS A O 1
ATOM 1403 N N . ILE A 1 174 ? 8.807 -28.932 -29.391 1.00 96.12 174 ILE A N 1
ATOM 1404 C CA . ILE A 1 174 ? 8.585 -27.939 -28.329 1.00 96.12 174 ILE A CA 1
ATOM 1405 C C . ILE A 1 174 ? 9.898 -27.577 -27.602 1.00 96.12 174 ILE A C 1
ATOM 1407 O O . ILE A 1 174 ? 10.109 -26.412 -27.269 1.00 96.12 174 ILE A O 1
ATOM 1411 N N . MET A 1 175 ? 10.841 -28.512 -27.422 1.00 95.38 175 MET A N 1
ATOM 1412 C CA . MET A 1 175 ? 12.187 -28.188 -26.919 1.00 95.38 175 MET A CA 1
ATOM 1413 C C . MET A 1 175 ? 13.001 -27.327 -27.904 1.00 95.38 175 MET A C 1
ATOM 1415 O O . MET A 1 175 ? 13.676 -26.392 -27.473 1.00 95.38 175 MET A O 1
ATOM 1419 N N . CYS A 1 176 ? 12.906 -27.575 -29.215 1.00 96.25 176 CYS A N 1
ATOM 1420 C CA . CYS A 1 176 ? 13.499 -26.714 -30.243 1.00 96.25 176 CYS A CA 1
ATOM 1421 C C . CYS A 1 176 ? 12.897 -25.299 -30.202 1.00 96.25 176 CYS A C 1
ATOM 1423 O O . CYS A 1 176 ? 13.640 -24.320 -30.232 1.00 96.25 176 CYS A O 1
ATOM 1425 N N . LEU A 1 177 ? 11.572 -25.178 -30.055 1.00 96.69 177 LEU A N 1
ATOM 1426 C CA . LEU A 1 177 ? 10.894 -23.888 -29.891 1.00 96.69 177 LEU A CA 1
ATOM 1427 C C . LEU A 1 177 ? 11.316 -23.180 -28.591 1.00 96.69 177 LEU A C 1
ATOM 1429 O O . LEU A 1 177 ? 11.610 -21.989 -28.639 1.00 96.69 177 LEU A O 1
ATOM 1433 N N . ARG A 1 178 ? 11.494 -23.898 -27.468 1.00 95.12 178 ARG A N 1
ATOM 1434 C CA . ARG A 1 178 ? 12.098 -23.341 -26.236 1.00 95.12 178 ARG A CA 1
ATOM 1435 C C . ARG A 1 178 ? 13.496 -22.768 -26.492 1.00 95.12 178 ARG A C 1
ATOM 1437 O O . ARG A 1 178 ? 13.807 -21.683 -26.006 1.00 95.12 178 ARG A O 1
ATOM 1444 N N . ALA A 1 179 ? 14.341 -23.476 -27.244 1.00 93.88 179 ALA A N 1
ATOM 1445 C CA . ALA A 1 179 ? 15.689 -23.011 -27.573 1.00 93.88 179 ALA A CA 1
ATOM 1446 C C . ALA A 1 179 ? 15.670 -21.757 -28.472 1.00 93.88 179 ALA A C 1
ATOM 1448 O O . ALA A 1 179 ? 16.415 -20.814 -28.216 1.00 93.88 179 ALA A O 1
ATOM 1449 N N . ILE A 1 180 ? 14.765 -21.705 -29.457 1.00 94.19 180 ILE A N 1
ATOM 1450 C CA . ILE A 1 180 ? 14.527 -20.535 -30.324 1.00 94.19 180 ILE A CA 1
ATOM 1451 C C . ILE A 1 180 ? 14.013 -19.335 -29.508 1.00 94.19 180 ILE A C 1
ATOM 1453 O O . ILE A 1 180 ? 14.514 -18.222 -29.663 1.00 94.19 180 ILE A O 1
ATOM 1457 N N . MET A 1 181 ? 13.063 -19.556 -28.596 1.00 93.00 181 MET A N 1
ATOM 1458 C CA . MET A 1 181 ? 12.491 -18.532 -27.710 1.00 93.00 181 MET A CA 1
ATOM 1459 C C . MET A 1 181 ? 13.484 -17.994 -26.668 1.00 93.00 181 MET A C 1
ATOM 1461 O O . MET A 1 181 ? 13.329 -16.872 -26.199 1.00 93.00 181 MET A O 1
ATOM 1465 N N . ASN A 1 182 ? 14.544 -18.738 -26.342 1.00 89.38 182 ASN A N 1
ATOM 1466 C CA . ASN A 1 182 ? 15.642 -18.255 -25.496 1.00 89.38 182 ASN A CA 1
ATOM 1467 C C . ASN A 1 182 ? 16.552 -17.223 -26.213 1.00 89.38 182 ASN A C 1
ATOM 1469 O O . ASN A 1 182 ? 17.480 -16.680 -25.612 1.00 89.38 182 ASN A O 1
ATOM 1473 N N . TYR A 1 183 ? 16.295 -16.922 -27.492 1.00 86.00 183 TYR A N 1
ATOM 1474 C CA . TYR A 1 183 ? 16.952 -15.865 -28.257 1.00 86.00 183 TYR A CA 1
ATOM 1475 C C . TYR A 1 183 ? 15.941 -14.806 -28.716 1.00 86.00 183 TYR A C 1
ATOM 1477 O O . TYR A 1 183 ? 14.972 -15.124 -29.395 1.00 86.00 183 TYR A O 1
ATOM 1485 N N . GLN A 1 184 ? 16.203 -13.526 -28.424 1.00 86.75 184 GLN A N 1
ATOM 1486 C CA . GLN A 1 184 ? 15.262 -12.422 -28.672 1.00 86.75 184 GLN A CA 1
ATOM 1487 C C . GLN A 1 184 ? 14.697 -12.372 -30.102 1.00 86.75 184 GLN A C 1
ATOM 1489 O O . GLN A 1 184 ? 13.504 -12.140 -30.270 1.00 86.75 184 GLN A O 1
ATOM 1494 N N . SER A 1 185 ? 15.516 -12.593 -31.139 1.00 88.94 185 SER A N 1
ATOM 1495 C CA . SER A 1 185 ? 14.996 -12.556 -32.515 1.00 88.94 185 SER A CA 1
ATOM 1496 C C . SER A 1 185 ? 14.147 -13.783 -32.855 1.00 88.94 185 SER A C 1
ATOM 1498 O O . SER A 1 185 ? 13.210 -13.657 -33.637 1.00 88.94 185 SER A O 1
ATOM 1500 N N . GLY A 1 186 ? 14.453 -14.943 -32.267 1.00 91.88 186 GLY A N 1
ATOM 1501 C CA . GLY A 1 186 ? 13.654 -16.160 -32.409 1.00 91.88 186 GLY A CA 1
ATOM 1502 C C . GLY A 1 186 ? 12.334 -16.064 -31.649 1.00 91.88 186 GLY A C 1
ATOM 1503 O O . GLY A 1 186 ? 11.290 -16.383 -32.202 1.00 91.88 186 GLY A O 1
ATOM 1504 N N . PHE A 1 187 ? 12.358 -15.523 -30.430 1.00 93.38 187 PHE A N 1
ATOM 1505 C CA . PHE A 1 187 ? 11.165 -15.190 -29.649 1.00 93.38 187 PHE A CA 1
ATOM 1506 C C . PHE A 1 187 ? 10.228 -14.243 -30.417 1.00 93.38 187 PHE A C 1
ATOM 1508 O O . PHE A 1 187 ? 9.042 -14.529 -30.564 1.00 93.38 187 PHE A O 1
ATOM 1515 N N . ASN A 1 188 ? 10.775 -13.163 -30.988 1.00 92.19 188 ASN A N 1
ATOM 1516 C CA . ASN A 1 188 ? 10.003 -12.225 -31.803 1.00 92.19 188 ASN A CA 1
ATOM 1517 C C . ASN A 1 188 ? 9.395 -12.906 -33.047 1.00 92.19 188 ASN A C 1
ATOM 1519 O O . ASN A 1 188 ? 8.228 -12.667 -33.342 1.00 92.19 188 ASN A O 1
ATOM 1523 N N . GLN A 1 189 ? 10.143 -13.766 -33.755 1.00 93.38 189 GLN A N 1
ATOM 1524 C CA . GLN A 1 189 ? 9.606 -14.539 -34.888 1.00 93.38 189 GLN A CA 1
ATOM 1525 C C . GLN A 1 189 ? 8.518 -15.538 -34.460 1.00 93.38 189 GLN A C 1
ATOM 1527 O O . GLN A 1 189 ? 7.524 -15.690 -35.161 1.00 93.38 189 GLN A O 1
ATOM 1532 N N . VAL A 1 190 ? 8.660 -16.196 -33.304 1.00 94.62 190 VAL A N 1
ATOM 1533 C CA . VAL A 1 190 ? 7.639 -17.111 -32.758 1.00 94.62 190 VAL A CA 1
ATOM 1534 C C . VAL A 1 190 ? 6.331 -16.373 -32.451 1.00 94.62 190 VAL A C 1
ATOM 1536 O O . VAL A 1 190 ? 5.266 -16.915 -32.735 1.00 94.62 190 VAL A O 1
ATOM 1539 N N . MET A 1 191 ? 6.396 -15.136 -31.943 1.00 91.94 191 MET A N 1
ATOM 1540 C CA . MET A 1 191 ? 5.208 -14.293 -31.736 1.00 91.94 191 MET A CA 1
ATOM 1541 C C . MET A 1 191 ? 4.552 -13.826 -33.043 1.00 91.94 191 MET A C 1
ATOM 1543 O O . MET A 1 191 ? 3.332 -13.704 -33.089 1.00 91.94 191 MET A O 1
ATOM 1547 N N . THR A 1 192 ? 5.330 -13.521 -34.089 1.00 92.25 192 THR A N 1
ATOM 1548 C CA . THR A 1 192 ? 4.788 -12.986 -35.354 1.00 92.25 192 THR A CA 1
ATOM 1549 C C . THR A 1 192 ? 4.433 -14.057 -36.387 1.00 92.25 192 THR A C 1
ATOM 1551 O O . THR A 1 192 ? 3.744 -13.747 -37.359 1.00 92.25 192 THR A O 1
ATOM 1554 N N . HIS A 1 193 ? 4.861 -15.310 -36.201 1.00 94.25 193 HIS A N 1
ATOM 1555 C CA . HIS A 1 193 ? 4.543 -16.414 -37.106 1.00 94.25 193 HIS A CA 1
ATOM 1556 C C . HIS A 1 193 ? 3.063 -16.847 -36.965 1.00 94.25 193 HIS A C 1
ATOM 1558 O O . HIS A 1 193 ? 2.701 -17.376 -35.908 1.00 94.25 193 HIS A O 1
ATOM 1564 N N . PRO A 1 194 ? 2.219 -16.737 -38.019 1.00 89.62 194 PRO A N 1
ATOM 1565 C CA . PRO A 1 194 ? 0.749 -16.826 -37.926 1.00 89.62 194 PRO A CA 1
ATOM 1566 C C . PRO A 1 194 ? 0.147 -18.084 -37.286 1.00 89.62 194 PRO A C 1
ATOM 1568 O O . PRO A 1 194 ? -1.024 -18.078 -36.913 1.00 89.62 194 PRO A O 1
ATOM 1571 N N . HIS A 1 195 ? 0.909 -19.176 -37.203 1.00 90.12 195 HIS A N 1
ATOM 1572 C CA . HIS A 1 195 ? 0.439 -20.466 -36.684 1.00 90.12 195 HIS A CA 1
ATOM 1573 C C . HIS A 1 195 ? 1.299 -21.026 -35.539 1.00 90.12 195 HIS A C 1
ATOM 1575 O O . HIS A 1 195 ? 0.974 -22.082 -35.006 1.00 90.12 195 HIS A O 1
ATOM 1581 N N . CYS A 1 196 ? 2.393 -20.359 -35.138 1.00 95.50 196 CYS A N 1
ATOM 1582 C CA . CYS A 1 196 ? 3.360 -20.983 -34.220 1.00 95.50 196 CYS A CA 1
ATOM 1583 C C . CYS A 1 196 ? 2.780 -21.164 -32.809 1.00 95.50 196 CYS A C 1
ATOM 1585 O O . CYS A 1 196 ? 2.824 -22.262 -32.257 1.00 95.50 196 CYS A O 1
ATOM 1587 N N . VAL A 1 197 ? 2.170 -20.115 -32.249 1.00 96.56 197 VAL A N 1
ATOM 1588 C CA . VAL A 1 197 ? 1.564 -20.176 -30.907 1.00 96.56 197 VAL A CA 1
ATOM 1589 C C . VAL A 1 197 ? 0.350 -21.115 -30.878 1.00 96.56 197 VAL A C 1
ATOM 1591 O O . VAL A 1 197 ? 0.152 -21.816 -29.889 1.00 96.56 197 VAL A O 1
ATOM 1594 N N . ASN A 1 198 ? -0.400 -21.224 -31.979 1.00 94.62 198 ASN A N 1
ATOM 1595 C CA . ASN A 1 198 ? -1.525 -22.154 -32.103 1.00 94.62 198 ASN A CA 1
ATOM 1596 C C . ASN A 1 198 ? -1.051 -23.617 -32.089 1.00 94.62 198 ASN A C 1
ATOM 1598 O O . ASN A 1 198 ? -1.598 -24.427 -31.349 1.00 94.62 198 ASN A O 1
ATOM 1602 N N . GLU A 1 199 ? 0.001 -23.962 -32.836 1.00 94.19 199 GLU A N 1
ATOM 1603 C CA . GLU A 1 199 ? 0.589 -25.313 -32.827 1.00 94.19 199 GLU A CA 1
ATOM 1604 C C . GLU A 1 199 ? 1.264 -25.652 -31.482 1.00 94.19 199 GLU A C 1
ATOM 1606 O O . GLU A 1 199 ? 1.230 -26.804 -31.032 1.00 94.19 199 GLU A O 1
ATOM 1611 N N . ILE A 1 200 ? 1.811 -24.650 -30.778 1.00 96.12 200 ILE A N 1
ATOM 1612 C CA . ILE A 1 200 ? 2.231 -24.797 -29.375 1.00 96.12 200 ILE A CA 1
ATOM 1613 C C . ILE A 1 200 ? 1.009 -25.098 -28.491 1.00 96.12 200 ILE A C 1
ATOM 1615 O O . ILE A 1 200 ? 1.054 -26.061 -27.734 1.00 96.12 200 ILE A O 1
ATOM 1619 N N . ALA A 1 201 ? -0.101 -24.361 -28.606 1.00 96.06 201 ALA A N 1
ATOM 1620 C CA . ALA A 1 201 ? -1.315 -24.617 -27.823 1.00 96.06 201 ALA A CA 1
ATOM 1621 C C . ALA A 1 201 ? -1.919 -26.005 -28.104 1.00 96.06 201 ALA A C 1
ATOM 1623 O O . ALA A 1 201 ? -2.200 -26.754 -27.168 1.00 96.06 201 ALA A O 1
ATOM 1624 N N . LEU A 1 202 ? -2.038 -26.409 -29.374 1.00 93.38 202 LEU A N 1
ATOM 1625 C CA . LEU A 1 202 ? -2.534 -27.735 -29.773 1.00 93.38 202 LEU A CA 1
ATOM 1626 C C . LEU A 1 202 ? -1.705 -28.883 -29.166 1.00 93.38 202 LEU A C 1
ATOM 1628 O O . LEU A 1 202 ? -2.261 -29.948 -28.863 1.00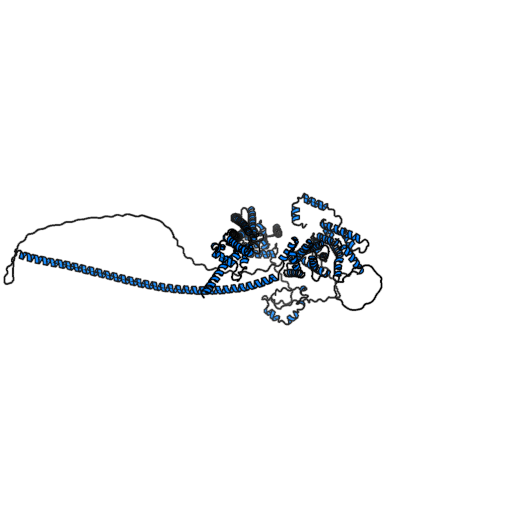 93.38 202 LEU A O 1
ATOM 1632 N N . SER A 1 203 ? -0.421 -28.637 -28.865 1.00 93.00 203 SER A N 1
ATOM 1633 C CA . SER A 1 203 ? 0.473 -29.609 -28.222 1.00 93.00 203 SER A CA 1
ATOM 1634 C C . SER A 1 203 ? 0.033 -30.009 -26.806 1.00 93.00 203 SER A C 1
ATOM 1636 O O . SER A 1 203 ? 0.494 -31.038 -26.304 1.00 93.00 203 SER A O 1
ATOM 1638 N N . LEU A 1 204 ? -0.887 -29.269 -26.167 1.00 92.94 204 LEU A N 1
ATOM 1639 C CA . LEU A 1 204 ? -1.515 -29.663 -24.895 1.00 92.94 204 LEU A CA 1
ATOM 1640 C C . LEU A 1 204 ? -2.265 -30.999 -24.988 1.00 92.94 204 LEU A C 1
ATOM 1642 O O . LEU A 1 204 ? -2.382 -31.700 -23.988 1.00 92.94 204 LEU A O 1
ATOM 1646 N N . ASN A 1 205 ? -2.708 -31.407 -26.181 1.00 89.44 205 ASN A N 1
ATOM 1647 C CA . ASN A 1 205 ? -3.337 -32.713 -26.395 1.00 89.44 205 ASN A CA 1
ATOM 1648 C C . ASN A 1 205 ? -2.337 -33.893 -26.345 1.00 89.44 205 ASN A C 1
ATOM 1650 O O . ASN A 1 205 ? -2.719 -35.052 -26.528 1.00 89.44 205 ASN A O 1
ATOM 1654 N N . ASN A 1 206 ? -1.042 -33.642 -26.111 1.00 88.19 206 ASN A N 1
ATOM 1655 C CA . ASN A 1 206 ? -0.048 -34.701 -25.981 1.00 88.19 206 ASN A CA 1
ATOM 1656 C C . ASN A 1 206 ? -0.225 -35.505 -24.673 1.00 88.19 206 ASN A C 1
ATOM 1658 O O . ASN A 1 206 ? -0.361 -34.960 -23.576 1.00 88.19 206 ASN A O 1
ATOM 1662 N N . LYS A 1 207 ? -0.139 -36.837 -24.781 1.00 86.69 207 LYS A N 1
ATOM 1663 C CA . LYS A 1 207 ? -0.321 -37.778 -23.658 1.00 86.69 207 LYS A CA 1
ATOM 1664 C C . LYS A 1 207 ? 0.765 -37.710 -22.577 1.00 86.69 207 LYS A C 1
ATOM 1666 O O . LYS A 1 207 ? 0.618 -38.345 -21.542 1.00 86.69 207 LYS A O 1
ATOM 1671 N N . SER A 1 208 ? 1.864 -36.993 -22.806 1.00 88.31 208 SER A N 1
ATOM 1672 C CA . SER A 1 208 ? 2.952 -36.816 -21.843 1.00 88.31 208 SER A CA 1
ATOM 1673 C C . SER A 1 208 ? 2.710 -35.574 -20.967 1.00 88.31 208 SER A C 1
ATOM 1675 O O . SER A 1 208 ? 2.799 -34.462 -21.498 1.00 88.31 208 SER A O 1
ATOM 1677 N N . PRO A 1 209 ? 2.494 -35.704 -19.639 1.00 91.12 209 PRO A N 1
ATOM 1678 C CA . PRO A 1 209 ? 2.309 -34.551 -18.747 1.00 91.12 209 PRO A CA 1
ATOM 1679 C C . PRO A 1 209 ? 3.512 -33.600 -18.775 1.00 91.12 209 PRO A C 1
ATOM 1681 O O . PRO A 1 209 ? 3.354 -32.387 -18.835 1.00 91.12 209 PRO A O 1
ATOM 1684 N N . ARG A 1 210 ? 4.732 -34.151 -18.884 1.00 93.12 210 ARG A N 1
ATOM 1685 C CA . ARG A 1 210 ? 5.980 -33.391 -19.090 1.00 93.12 210 ARG A CA 1
ATOM 1686 C C . ARG A 1 210 ? 5.953 -32.526 -20.361 1.00 93.12 210 ARG A C 1
ATOM 1688 O O . ARG A 1 210 ? 6.601 -31.484 -20.401 1.00 93.12 210 ARG A O 1
ATOM 1695 N N . THR A 1 211 ? 5.246 -32.952 -21.409 1.00 93.12 211 THR A N 1
ATOM 1696 C CA . THR A 1 211 ? 5.078 -32.140 -22.625 1.00 93.12 211 THR A CA 1
ATOM 1697 C C . THR A 1 211 ? 4.038 -31.052 -22.407 1.00 93.12 211 THR A C 1
ATOM 1699 O O . THR A 1 211 ? 4.328 -29.907 -22.734 1.00 93.12 211 THR A O 1
ATOM 1702 N N . LYS A 1 212 ? 2.893 -31.360 -21.781 1.00 94.31 212 LYS A N 1
ATOM 1703 C CA . LYS A 1 212 ? 1.895 -30.336 -21.431 1.00 94.31 212 LYS A CA 1
ATOM 1704 C C . LYS A 1 212 ? 2.478 -29.250 -20.517 1.00 94.31 212 LYS A C 1
ATOM 1706 O O . LYS A 1 212 ? 2.303 -28.071 -20.796 1.00 94.31 212 LYS A O 1
ATOM 1711 N N . ALA A 1 213 ? 3.233 -29.635 -19.486 1.00 95.44 213 ALA A N 1
ATOM 1712 C CA . ALA A 1 213 ? 3.904 -28.711 -18.570 1.00 95.44 213 ALA A CA 1
ATOM 1713 C C . ALA A 1 213 ? 4.853 -27.758 -19.317 1.00 95.44 213 ALA A C 1
ATOM 1715 O O . ALA A 1 213 ? 4.760 -26.544 -19.170 1.00 95.44 213 ALA A O 1
ATOM 1716 N N . LEU A 1 214 ? 5.701 -28.301 -20.198 1.00 95.44 214 LEU A N 1
ATOM 1717 C CA . LEU A 1 214 ? 6.609 -27.508 -21.027 1.00 95.44 214 LEU A CA 1
ATOM 1718 C C . LEU A 1 214 ? 5.865 -26.571 -21.998 1.00 95.44 214 LEU A C 1
ATOM 1720 O O . LEU A 1 214 ? 6.310 -25.451 -22.232 1.00 95.44 214 LEU A O 1
ATOM 1724 N N . VAL A 1 215 ? 4.741 -27.012 -22.564 1.00 97.06 215 VAL A N 1
ATOM 1725 C CA . VAL A 1 215 ? 3.888 -26.172 -23.417 1.00 97.06 215 VAL A CA 1
ATOM 1726 C C . VAL A 1 215 ? 3.315 -25.000 -22.615 1.00 97.06 215 VAL A C 1
ATOM 1728 O O . VAL A 1 215 ? 3.395 -23.861 -23.069 1.00 97.06 215 VAL A O 1
ATOM 1731 N N . LEU A 1 216 ? 2.823 -25.247 -21.398 1.00 97.69 216 LEU A N 1
ATOM 1732 C CA . LEU A 1 216 ? 2.319 -24.204 -20.501 1.00 97.69 216 LEU A CA 1
ATOM 1733 C C . LEU A 1 216 ? 3.421 -23.232 -20.051 1.00 97.69 216 LEU A C 1
ATOM 1735 O O . LEU A 1 216 ? 3.166 -22.032 -20.020 1.00 97.69 216 LEU A O 1
ATOM 1739 N N . GLU A 1 217 ? 4.653 -23.698 -19.802 1.00 95.69 217 GLU A N 1
ATOM 1740 C CA . GLU A 1 217 ? 5.813 -22.817 -19.568 1.00 95.69 217 GLU A CA 1
ATOM 1741 C C . GLU A 1 217 ? 6.043 -21.839 -20.739 1.00 95.69 217 GLU A C 1
ATOM 1743 O O . GLU A 1 217 ? 6.300 -20.655 -20.513 1.00 95.69 217 GLU A O 1
ATOM 1748 N N . LEU A 1 218 ? 5.947 -22.307 -21.993 1.00 96.38 218 LEU A N 1
ATOM 1749 C CA . LEU A 1 218 ? 6.131 -21.451 -23.174 1.00 96.38 218 LEU A CA 1
ATOM 1750 C C . LEU A 1 218 ? 4.959 -20.487 -23.385 1.00 96.38 218 LEU A C 1
ATOM 1752 O O . LEU A 1 218 ? 5.183 -19.308 -23.659 1.00 96.38 218 LEU A O 1
ATOM 1756 N N . LEU A 1 219 ? 3.722 -20.963 -23.235 1.00 97.44 219 LEU A N 1
ATOM 1757 C CA . LEU A 1 219 ? 2.521 -20.135 -23.369 1.00 97.44 219 LEU A CA 1
ATOM 1758 C C . LEU A 1 219 ? 2.469 -19.055 -22.276 1.00 97.44 219 LEU A C 1
ATOM 1760 O O . LEU A 1 219 ? 2.159 -17.905 -22.572 1.00 97.44 219 LEU A O 1
ATOM 1764 N N . ALA A 1 220 ? 2.871 -19.377 -21.044 1.00 96.44 220 ALA A N 1
ATOM 1765 C CA . ALA A 1 220 ? 3.046 -18.408 -19.963 1.00 96.44 220 ALA A CA 1
ATOM 1766 C C . ALA A 1 220 ? 4.117 -17.349 -20.295 1.00 96.44 220 ALA A C 1
ATOM 1768 O O . ALA A 1 220 ? 3.896 -16.158 -20.078 1.00 96.44 220 ALA A O 1
ATOM 1769 N N . ALA A 1 221 ? 5.256 -17.758 -20.867 1.00 93.25 221 ALA A N 1
ATOM 1770 C CA . ALA A 1 221 ? 6.319 -16.836 -21.272 1.00 93.25 221 ALA A CA 1
ATOM 1771 C C . ALA A 1 221 ? 5.899 -15.886 -22.412 1.00 93.25 221 ALA A C 1
ATOM 1773 O O . ALA A 1 221 ? 6.333 -14.735 -22.433 1.00 93.25 221 ALA A O 1
ATOM 1774 N N . VAL A 1 222 ? 5.036 -16.334 -23.334 1.00 94.62 222 VAL A N 1
ATOM 1775 C CA . VAL A 1 222 ? 4.411 -15.463 -24.348 1.00 94.62 222 VAL A CA 1
ATOM 1776 C C . VAL A 1 222 ? 3.330 -14.575 -23.723 1.00 94.62 222 VAL A C 1
ATOM 1778 O O . VAL A 1 222 ? 3.247 -13.401 -24.059 1.00 94.62 222 VAL A O 1
ATOM 1781 N N . CYS A 1 223 ? 2.540 -15.076 -22.772 1.00 95.12 223 CYS A N 1
ATOM 1782 C CA . CYS A 1 223 ? 1.494 -14.292 -22.109 1.00 95.12 223 CYS A CA 1
ATOM 1783 C C . CYS A 1 223 ? 2.045 -13.063 -21.357 1.00 95.12 223 CYS A C 1
ATOM 1785 O O . CYS A 1 223 ? 1.397 -12.020 -21.327 1.00 95.12 223 CYS A O 1
ATOM 1787 N N . LEU A 1 224 ? 3.245 -13.175 -20.772 1.00 92.12 224 LEU A N 1
ATOM 1788 C CA . LEU A 1 224 ? 3.889 -12.127 -19.965 1.00 92.12 224 LEU A CA 1
ATOM 1789 C C . LEU A 1 224 ? 4.496 -10.955 -20.762 1.00 92.12 224 LEU A C 1
ATOM 1791 O O . LEU A 1 224 ? 4.941 -9.982 -20.152 1.00 92.12 224 LEU A O 1
ATOM 1795 N N . VAL A 1 225 ? 4.562 -11.022 -22.096 1.00 90.38 225 VAL A N 1
ATOM 1796 C CA . VAL A 1 225 ? 5.120 -9.933 -22.921 1.00 90.38 225 VAL A CA 1
ATOM 1797 C C . VAL A 1 225 ? 4.031 -9.054 -23.537 1.00 90.38 225 VAL A C 1
ATOM 1799 O O . VAL A 1 225 ? 2.907 -9.485 -23.782 1.00 90.38 225 VAL A O 1
ATOM 1802 N N . ARG A 1 226 ? 4.369 -7.788 -23.814 1.00 85.62 226 ARG A N 1
ATOM 1803 C CA . ARG A 1 226 ? 3.423 -6.782 -24.323 1.00 85.62 226 ARG A CA 1
ATOM 1804 C C . ARG A 1 226 ? 2.768 -7.234 -25.637 1.00 85.62 226 ARG A C 1
ATOM 1806 O O . ARG A 1 226 ? 3.461 -7.419 -26.634 1.00 85.62 226 ARG A O 1
ATOM 1813 N N . GLY A 1 227 ? 1.439 -7.356 -25.633 1.00 87.88 227 GLY A N 1
ATOM 1814 C CA . GLY A 1 227 ? 0.641 -7.850 -26.765 1.00 87.88 227 GLY A CA 1
ATOM 1815 C C . GLY A 1 227 ? 0.633 -9.377 -26.928 1.00 87.88 227 GLY A C 1
ATOM 1816 O O . GLY A 1 227 ? 0.013 -9.885 -27.853 1.00 87.88 227 GLY A O 1
ATOM 1817 N N . GLY A 1 228 ? 1.310 -10.123 -26.051 1.00 91.69 228 GLY A N 1
ATOM 1818 C CA . GLY A 1 228 ? 1.302 -11.585 -26.057 1.00 91.69 228 GLY A CA 1
ATOM 1819 C C . GLY A 1 228 ? 0.048 -12.200 -25.429 1.00 91.69 228 GLY A C 1
ATOM 1820 O O . GLY A 1 228 ? -0.355 -13.285 -25.838 1.00 91.69 228 GLY A O 1
ATOM 1821 N N . HIS A 1 229 ? -0.613 -11.496 -24.502 1.00 94.31 229 HIS A N 1
ATOM 1822 C CA . HIS A 1 229 ? -1.884 -11.927 -23.896 1.00 94.31 229 HIS A CA 1
ATOM 1823 C C . HIS A 1 229 ? -2.984 -12.141 -24.949 1.00 94.31 229 HIS A C 1
ATOM 1825 O O . HIS A 1 229 ? -3.557 -13.227 -25.023 1.00 94.31 229 HIS A O 1
ATOM 1831 N N . ASP A 1 230 ? -3.176 -11.174 -25.854 1.00 93.31 230 ASP A N 1
ATOM 1832 C CA . ASP A 1 230 ? -4.134 -11.269 -26.966 1.00 93.31 230 ASP A CA 1
ATOM 1833 C C . ASP A 1 230 ? -3.837 -12.460 -27.897 1.00 93.31 230 ASP A C 1
ATOM 1835 O O . ASP A 1 230 ? -4.755 -13.130 -28.378 1.00 93.31 230 ASP A O 1
ATOM 1839 N N . ILE A 1 231 ? -2.551 -12.757 -28.129 1.00 95.06 231 ILE A N 1
ATOM 1840 C CA . ILE A 1 231 ? -2.102 -13.898 -28.942 1.00 95.06 231 ILE A CA 1
ATOM 1841 C C . ILE A 1 231 ? -2.420 -15.220 -28.230 1.00 95.06 231 ILE A C 1
ATOM 1843 O O . ILE A 1 231 ? -2.878 -16.160 -28.874 1.00 95.06 231 ILE A O 1
ATOM 1847 N N . ILE A 1 232 ? -2.230 -15.296 -26.908 1.00 96.62 232 ILE A N 1
ATOM 1848 C CA . ILE A 1 232 ? -2.574 -16.481 -26.110 1.00 96.62 232 ILE A CA 1
ATOM 1849 C C . ILE A 1 232 ? -4.081 -16.726 -26.103 1.00 96.62 232 ILE A C 1
ATOM 1851 O O . ILE A 1 232 ? -4.497 -17.854 -26.361 1.00 96.62 232 ILE A O 1
ATOM 1855 N N . LEU A 1 233 ? -4.905 -15.697 -25.890 1.00 95.75 233 LEU A N 1
ATOM 1856 C CA . LEU A 1 233 ? -6.359 -15.853 -25.978 1.00 95.75 233 LEU A CA 1
ATOM 1857 C C . LEU A 1 233 ? -6.788 -16.297 -27.383 1.00 95.75 233 LEU A C 1
ATOM 1859 O O . LEU A 1 233 ? -7.495 -17.292 -27.508 1.00 95.75 233 LEU A O 1
ATOM 1863 N N . SER A 1 234 ? -6.261 -15.662 -28.436 1.00 95.94 234 SER A N 1
ATOM 1864 C CA . SER A 1 234 ? -6.529 -16.049 -29.832 1.00 95.94 234 SER A CA 1
ATOM 1865 C C . SER A 1 234 ? -6.107 -17.494 -30.144 1.00 95.94 234 SER A C 1
ATOM 1867 O O . SER A 1 234 ? -6.794 -18.199 -30.885 1.00 95.94 234 SER A O 1
ATOM 1869 N N . ALA A 1 235 ? -4.995 -17.963 -29.568 1.00 95.94 235 ALA A N 1
ATOM 1870 C CA . ALA A 1 235 ? -4.530 -19.339 -29.714 1.00 95.94 235 ALA A CA 1
ATOM 1871 C C . ALA A 1 235 ? -5.432 -20.341 -28.972 1.00 95.94 235 ALA A C 1
ATOM 1873 O O . ALA A 1 235 ? -5.642 -21.440 -29.480 1.00 95.94 235 ALA A O 1
ATOM 1874 N N . PHE A 1 236 ? -6.010 -19.971 -27.823 1.00 96.81 236 PHE A N 1
ATOM 1875 C CA . PHE A 1 236 ? -6.994 -20.802 -27.116 1.00 96.81 236 PHE A CA 1
ATOM 1876 C C . PHE A 1 236 ? -8.396 -20.753 -27.738 1.00 96.81 236 PHE A C 1
ATOM 1878 O O . PHE A 1 236 ? -9.089 -21.766 -27.728 1.00 96.81 236 PHE A O 1
ATOM 1885 N N . ASP A 1 237 ? -8.793 -19.645 -28.363 1.00 94.44 237 ASP A N 1
ATOM 1886 C CA . ASP A 1 237 ? -10.007 -19.582 -29.183 1.00 94.44 237 ASP A CA 1
ATOM 1887 C C . ASP A 1 237 ? -9.859 -20.436 -30.462 1.00 94.44 237 ASP A C 1
ATOM 1889 O O . ASP A 1 237 ? -10.791 -21.139 -30.856 1.00 94.44 237 ASP A O 1
ATOM 1893 N N . ASN A 1 238 ? -8.661 -20.502 -31.058 1.00 92.50 238 ASN A N 1
ATOM 1894 C CA . ASN A 1 238 ? -8.378 -21.465 -32.126 1.00 92.50 238 ASN A CA 1
ATOM 1895 C C . ASN A 1 238 ? -8.274 -22.916 -31.618 1.00 92.50 238 ASN A C 1
ATOM 1897 O O . ASN A 1 238 ? -8.771 -23.824 -32.282 1.00 92.50 238 ASN A O 1
ATOM 1901 N N . PHE A 1 239 ? -7.686 -23.150 -30.438 1.00 93.12 239 PHE A N 1
ATOM 1902 C CA . PHE A 1 239 ? -7.673 -24.468 -29.794 1.00 93.12 239 PHE A CA 1
ATOM 1903 C C . PHE A 1 239 ? -9.103 -24.975 -29.579 1.00 93.12 239 PHE A C 1
ATOM 1905 O O . PHE A 1 239 ? -9.401 -26.107 -29.951 1.00 93.12 239 PHE A O 1
ATOM 1912 N N . LYS A 1 240 ? -9.997 -24.115 -29.076 1.00 92.44 240 LYS A N 1
ATOM 1913 C CA . LYS A 1 240 ? -11.433 -24.367 -28.933 1.00 92.44 240 LYS A CA 1
ATOM 1914 C C . LYS A 1 240 ? -12.069 -24.816 -30.251 1.00 92.44 240 LYS A C 1
ATOM 1916 O O . LYS A 1 240 ? -12.693 -25.876 -30.284 1.00 92.44 240 LYS A O 1
ATOM 1921 N N . GLU A 1 241 ? -11.885 -24.055 -31.335 1.00 89.50 241 GLU A N 1
ATOM 1922 C CA . GLU A 1 241 ? -12.439 -24.399 -32.657 1.00 89.50 241 GLU A CA 1
ATOM 1923 C C . GLU A 1 241 ? -11.891 -25.722 -33.219 1.00 89.50 241 GLU A C 1
ATOM 1925 O O . GLU A 1 241 ? -12.646 -26.493 -33.809 1.00 89.50 241 GLU A O 1
ATOM 1930 N N . VAL A 1 242 ? -10.594 -25.994 -33.044 1.00 87.06 242 VAL A N 1
ATOM 1931 C CA . VAL A 1 242 ? -9.917 -27.188 -33.590 1.00 87.06 242 VAL A CA 1
ATOM 1932 C C . VAL A 1 242 ? -10.140 -28.438 -32.729 1.00 87.06 242 VAL A C 1
ATOM 1934 O O . VAL A 1 242 ? -10.106 -29.550 -33.251 1.00 87.06 242 VAL A O 1
ATOM 1937 N N . CYS A 1 243 ? -10.369 -28.278 -31.423 1.00 85.19 243 CYS A N 1
ATOM 1938 C CA . CYS A 1 243 ? -10.555 -29.379 -30.474 1.00 85.19 243 CYS A CA 1
ATOM 1939 C C . CYS A 1 243 ? -12.023 -29.646 -30.104 1.00 85.19 243 CYS A C 1
ATOM 1941 O O . CYS A 1 243 ? -12.266 -30.579 -29.333 1.00 85.19 243 CYS A O 1
ATOM 1943 N N . GLY A 1 244 ? -12.973 -28.852 -30.611 1.00 85.25 244 GLY A N 1
ATOM 1944 C CA . GLY A 1 244 ? -14.411 -29.015 -30.374 1.00 85.25 244 GLY A CA 1
ATOM 1945 C C . GLY A 1 244 ? -14.901 -28.558 -28.994 1.00 85.25 244 GLY A C 1
ATOM 1946 O O . GLY A 1 244 ? -15.915 -29.064 -28.518 1.00 85.25 244 GLY A O 1
ATOM 1947 N N . GLU A 1 245 ? -14.194 -27.645 -28.322 1.00 88.25 245 GLU A N 1
ATOM 1948 C CA . GLU A 1 245 ? -14.587 -27.177 -26.983 1.00 88.25 245 GLU A CA 1
ATOM 1949 C C . GLU A 1 245 ? -15.807 -26.231 -27.033 1.00 88.25 245 GLU A C 1
ATOM 1951 O O . GLU A 1 245 ? -15.973 -25.425 -27.954 1.00 88.25 245 GLU A O 1
ATOM 1956 N N . LYS A 1 246 ? -16.662 -26.271 -26.006 1.00 87.56 246 LYS A N 1
ATOM 1957 C CA . LYS A 1 246 ? -17.811 -25.356 -25.846 1.00 87.56 246 LYS A CA 1
ATOM 1958 C C . LYS A 1 246 ? -17.351 -24.005 -25.311 1.00 87.56 246 LYS A C 1
ATOM 1960 O O . LYS A 1 246 ? -17.813 -22.959 -25.780 1.00 87.56 246 LYS A O 1
ATOM 1965 N N . SER A 1 247 ? -16.384 -24.033 -24.398 1.00 90.00 247 SER A N 1
ATOM 1966 C CA . SER A 1 247 ? -15.689 -22.873 -23.835 1.00 90.00 247 SER A CA 1
ATOM 1967 C C . SER A 1 247 ? -14.184 -23.044 -24.000 1.00 90.00 247 SER A C 1
ATOM 1969 O O . SER A 1 247 ? -13.684 -24.162 -23.966 1.00 90.00 247 SER A O 1
ATOM 1971 N N . ARG A 1 248 ? -13.450 -21.941 -24.173 1.00 93.69 248 ARG A N 1
ATOM 1972 C CA . ARG A 1 248 ? -11.983 -21.993 -24.199 1.00 93.69 248 ARG A CA 1
ATOM 1973 C C . ARG A 1 248 ? -11.456 -22.485 -22.848 1.00 93.69 248 ARG A C 1
ATOM 1975 O O . ARG A 1 248 ? -12.073 -22.211 -21.824 1.00 93.69 248 ARG A O 1
ATOM 1982 N N . PHE A 1 249 ? -10.330 -23.197 -22.861 1.00 96.38 249 PHE A N 1
ATOM 1983 C CA . PHE A 1 249 ? -9.709 -23.847 -21.693 1.00 96.38 249 PHE A CA 1
ATOM 1984 C C . PHE A 1 249 ? -10.456 -25.083 -21.133 1.00 96.38 249 PHE A C 1
ATOM 1986 O O . PHE A 1 249 ? -10.042 -25.609 -20.096 1.00 96.38 249 PHE A O 1
ATOM 1993 N N . GLU A 1 250 ? -11.504 -25.603 -21.788 1.00 93.94 250 GLU A N 1
ATOM 1994 C CA . GLU A 1 250 ? -12.301 -26.739 -21.276 1.00 93.94 250 GLU A CA 1
ATOM 1995 C C . GLU A 1 250 ? -11.447 -28.007 -21.075 1.00 93.94 250 GLU A C 1
ATOM 1997 O O . GLU A 1 250 ? -11.441 -28.576 -19.977 1.00 93.94 250 GLU A O 1
ATOM 2002 N N . LYS A 1 251 ? -10.632 -28.390 -22.069 1.00 91.38 251 LYS A N 1
ATOM 2003 C CA . LYS A 1 251 ? -9.704 -29.532 -21.993 1.00 91.38 251 LYS A CA 1
ATOM 2004 C C . LYS A 1 251 ? -8.470 -29.242 -21.146 1.00 91.38 251 LYS A C 1
ATOM 2006 O O . LYS A 1 251 ? -7.921 -30.159 -20.545 1.00 91.38 251 LYS A O 1
ATOM 2011 N N . LEU A 1 252 ? -8.048 -27.981 -21.020 1.00 95.06 252 LEU A N 1
ATOM 2012 C CA . LEU A 1 252 ? -7.001 -27.610 -20.056 1.00 95.06 252 LEU A CA 1
ATOM 2013 C C . LEU A 1 252 ? -7.464 -27.919 -18.623 1.00 95.06 252 LEU A C 1
ATOM 2015 O O . LEU A 1 252 ? -6.722 -28.530 -17.854 1.00 95.06 252 LEU A O 1
ATOM 2019 N N . MET A 1 253 ? -8.711 -27.571 -18.295 1.00 95.12 253 MET A N 1
ATOM 2020 C CA . MET A 1 253 ? -9.332 -27.890 -17.009 1.00 95.12 253 MET A CA 1
ATOM 2021 C C . MET A 1 253 ? -9.671 -29.382 -16.854 1.00 95.12 253 MET A C 1
ATOM 2023 O O . MET A 1 253 ? -9.611 -29.905 -15.743 1.00 95.12 253 MET A O 1
ATOM 2027 N N . GLU A 1 254 ? -9.980 -30.098 -17.939 1.00 92.31 254 GLU A N 1
ATOM 2028 C CA . GLU A 1 254 ? -10.069 -31.567 -17.953 1.00 92.31 254 GLU A CA 1
ATOM 2029 C C . GLU A 1 254 ? -8.724 -32.214 -17.581 1.00 92.31 254 GLU A C 1
ATOM 2031 O O . GLU A 1 254 ? -8.653 -32.972 -16.612 1.00 92.31 254 GLU A O 1
ATOM 2036 N N . TYR A 1 255 ? -7.639 -31.872 -18.283 1.00 92.44 255 TYR A N 1
ATOM 2037 C CA . TYR A 1 255 ? -6.307 -32.421 -18.021 1.00 92.44 255 TYR A CA 1
ATOM 2038 C C . TYR A 1 255 ? -5.820 -32.080 -16.606 1.00 92.44 255 TYR A C 1
ATOM 2040 O O . TYR A 1 255 ? -5.312 -32.962 -15.914 1.00 92.44 255 TYR A O 1
ATOM 2048 N N . PHE A 1 256 ? -6.038 -30.844 -16.140 1.00 93.75 256 PHE A N 1
ATOM 2049 C CA . PHE A 1 256 ? -5.674 -30.422 -14.783 1.00 93.75 256 PHE A CA 1
ATOM 2050 C C . PHE A 1 256 ? -6.403 -31.231 -13.694 1.00 93.75 256 PHE A C 1
ATOM 2052 O O . PHE A 1 256 ? -5.806 -31.504 -12.659 1.00 93.75 256 PHE A O 1
ATOM 2059 N N . ARG A 1 257 ? -7.643 -31.686 -13.947 1.00 90.69 257 ARG A N 1
ATOM 2060 C CA . ARG A 1 257 ? -8.413 -32.561 -13.040 1.00 90.69 257 ARG A CA 1
ATOM 2061 C C . ARG A 1 257 ? -8.060 -34.046 -13.113 1.00 90.69 257 ARG A C 1
ATOM 2063 O O . ARG A 1 257 ? -8.305 -34.760 -12.146 1.00 90.69 257 ARG A O 1
ATOM 2070 N N . HIS A 1 258 ? -7.559 -34.536 -14.246 1.00 84.69 258 HIS A N 1
ATOM 2071 C CA . HIS A 1 258 ? -7.327 -35.973 -14.451 1.00 84.69 258 HIS A CA 1
ATOM 2072 C C . HIS A 1 258 ? -5.863 -36.408 -14.301 1.00 84.69 258 HIS A C 1
ATOM 2074 O O . HIS A 1 258 ? -5.610 -37.591 -14.079 1.00 84.69 258 HIS A O 1
ATOM 2080 N N . GLU A 1 259 ? -4.898 -35.486 -14.354 1.00 78.75 259 GLU A N 1
ATOM 2081 C CA . GLU A 1 259 ? -3.467 -35.795 -14.200 1.00 78.75 259 GLU A CA 1
ATOM 2082 C C . GLU A 1 259 ? -2.921 -35.460 -12.790 1.00 78.75 259 GLU A C 1
ATOM 2084 O O . GLU A 1 259 ? -1.730 -35.192 -12.642 1.00 78.75 259 GLU A O 1
ATOM 2089 N N . GLU A 1 260 ? -3.762 -35.567 -11.742 1.00 73.62 260 GLU A N 1
ATOM 2090 C CA . GLU A 1 260 ? -3.450 -35.318 -10.307 1.00 73.62 260 GLU A CA 1
ATOM 2091 C C . GLU A 1 260 ? -2.133 -35.958 -9.809 1.00 73.62 260 GLU A C 1
ATOM 2093 O O . GLU A 1 260 ? -1.478 -35.450 -8.903 1.00 73.62 260 GLU A O 1
ATOM 2098 N N . SER A 1 261 ? -1.703 -37.067 -10.417 1.00 79.50 261 SER A N 1
ATOM 2099 C CA . SER A 1 261 ? -0.429 -37.734 -10.102 1.00 79.50 261 SER A CA 1
ATOM 2100 C C . SER A 1 261 ? 0.843 -36.973 -10.525 1.00 79.50 261 SER A C 1
ATOM 2102 O O . SER A 1 261 ? 1.941 -37.381 -10.143 1.00 79.50 261 SER A O 1
ATOM 2104 N N . ASN A 1 262 ? 0.744 -35.913 -11.339 1.00 89.19 262 ASN A N 1
ATOM 2105 C CA . ASN A 1 262 ? 1.900 -35.199 -11.887 1.00 89.19 262 ASN A CA 1
ATOM 2106 C C . ASN A 1 262 ? 1.985 -33.752 -11.381 1.00 89.19 262 ASN A C 1
ATOM 2108 O O . ASN A 1 262 ? 1.544 -32.809 -12.035 1.00 89.19 262 ASN A O 1
ATOM 2112 N N . ILE A 1 263 ? 2.623 -33.587 -10.221 1.00 91.00 263 ILE A N 1
ATOM 2113 C CA . ILE A 1 263 ? 2.792 -32.296 -9.540 1.00 91.00 263 ILE A CA 1
ATOM 2114 C C . ILE A 1 263 ? 3.425 -31.218 -10.435 1.00 91.00 263 ILE A C 1
ATOM 2116 O O . ILE A 1 263 ? 2.954 -30.085 -10.419 1.00 91.00 263 ILE A O 1
ATOM 2120 N N . ASP A 1 264 ? 4.446 -31.537 -11.239 1.00 91.44 264 ASP A N 1
ATOM 2121 C CA . ASP A 1 264 ? 5.093 -30.538 -12.107 1.00 91.44 264 ASP A CA 1
ATOM 2122 C C . ASP A 1 264 ? 4.125 -29.994 -13.180 1.00 91.44 264 ASP A C 1
ATOM 2124 O O . ASP A 1 264 ? 4.115 -28.793 -13.452 1.00 91.44 264 ASP A O 1
ATOM 2128 N N . PHE A 1 265 ? 3.255 -30.843 -13.742 1.00 94.56 265 PHE A N 1
ATOM 2129 C CA . PHE A 1 265 ? 2.179 -30.406 -14.636 1.00 94.56 265 PHE A CA 1
ATOM 2130 C C . PHE A 1 265 ? 1.094 -29.608 -13.902 1.00 94.56 265 PHE A C 1
ATOM 2132 O O . PHE A 1 265 ? 0.686 -28.564 -14.402 1.00 94.56 265 PHE A O 1
ATOM 2139 N N . MET A 1 266 ? 0.678 -30.024 -12.700 1.00 94.38 266 MET A N 1
ATOM 2140 C CA . MET A 1 266 ? -0.289 -29.261 -11.895 1.00 94.38 266 MET A CA 1
ATOM 2141 C C . MET A 1 266 ? 0.224 -27.856 -11.548 1.00 94.38 266 MET A C 1
ATOM 2143 O O . MET A 1 266 ? -0.525 -26.884 -11.641 1.00 94.38 266 MET A O 1
ATOM 2147 N N . VAL A 1 267 ? 1.509 -27.730 -11.198 1.00 94.81 267 VAL A N 1
ATOM 2148 C CA . VAL A 1 267 ? 2.173 -26.439 -10.960 1.00 94.81 267 VAL A CA 1
ATOM 2149 C C . VAL A 1 267 ? 2.188 -25.600 -12.238 1.00 94.81 267 VAL A C 1
ATOM 2151 O O . VAL A 1 267 ? 1.844 -24.422 -12.178 1.00 94.81 267 VAL A O 1
ATOM 2154 N N . ALA A 1 268 ? 2.510 -26.189 -13.395 1.00 96.31 268 ALA A N 1
ATOM 2155 C CA . ALA A 1 268 ? 2.497 -25.484 -14.678 1.00 96.31 268 ALA A CA 1
ATOM 2156 C C . ALA A 1 268 ? 1.085 -25.022 -15.099 1.00 96.31 268 ALA A C 1
ATOM 2158 O O . ALA A 1 268 ? 0.938 -23.901 -15.582 1.00 96.31 268 ALA A O 1
ATOM 2159 N N . CYS A 1 269 ? 0.043 -25.832 -14.867 1.00 96.75 269 CYS A N 1
ATOM 2160 C CA . CYS A 1 269 ? -1.360 -25.432 -15.033 1.00 96.75 269 CYS A CA 1
ATOM 2161 C C . CYS A 1 269 ? -1.700 -24.228 -14.161 1.00 96.75 269 CYS A C 1
ATOM 2163 O O . CYS A 1 269 ? -2.173 -23.214 -14.672 1.00 96.75 269 CYS A O 1
ATOM 2165 N N . MET A 1 270 ? -1.426 -24.318 -12.859 1.00 95.38 270 MET A N 1
ATOM 2166 C CA . MET A 1 270 ? -1.810 -23.270 -11.919 1.00 95.38 270 MET A CA 1
ATOM 2167 C C . MET A 1 270 ? -1.031 -21.969 -12.156 1.00 95.38 270 MET A C 1
ATOM 2169 O O . MET A 1 270 ? -1.613 -20.887 -12.138 1.00 95.38 270 MET A O 1
ATOM 2173 N N . GLN A 1 271 ? 0.261 -22.067 -12.479 1.00 96.75 271 GLN A N 1
ATOM 2174 C CA . GLN A 1 271 ? 1.092 -20.928 -12.867 1.00 96.75 271 GLN A CA 1
ATOM 2175 C C . GLN A 1 271 ? 0.611 -20.279 -14.177 1.00 96.75 271 GLN A C 1
ATOM 2177 O O . GLN A 1 271 ? 0.594 -19.053 -14.277 1.00 96.75 271 GLN A O 1
ATOM 2182 N N . PHE A 1 272 ? 0.197 -21.070 -15.173 1.00 98.06 272 PHE A N 1
ATOM 2183 C CA . PHE A 1 272 ? -0.365 -20.541 -16.418 1.00 98.06 272 PHE A CA 1
ATOM 2184 C C . PHE A 1 272 ? -1.699 -19.818 -16.181 1.00 98.06 272 PHE A C 1
ATOM 2186 O O . PHE A 1 272 ? -1.862 -18.700 -16.662 1.00 98.06 272 PHE A O 1
ATOM 2193 N N . ILE A 1 273 ? -2.612 -20.398 -15.392 1.00 97.12 273 ILE A N 1
ATOM 2194 C CA . ILE A 1 273 ? -3.890 -19.765 -15.019 1.00 97.12 273 ILE A CA 1
ATOM 2195 C C . ILE A 1 273 ? -3.636 -18.451 -14.265 1.00 97.12 273 ILE A C 1
ATOM 2197 O O . ILE A 1 273 ? -4.172 -17.414 -14.657 1.00 97.12 273 ILE A O 1
ATOM 2201 N N . ASN A 1 274 ? -2.753 -18.462 -13.259 1.00 96.19 274 ASN A N 1
ATOM 2202 C CA . ASN A 1 274 ? -2.327 -17.257 -12.538 1.00 96.19 274 ASN A CA 1
ATOM 2203 C C . ASN A 1 274 ? -1.846 -16.159 -13.493 1.00 96.19 274 ASN A C 1
ATOM 2205 O O . ASN A 1 274 ? -2.233 -15.002 -13.353 1.00 96.19 274 ASN A O 1
ATOM 2209 N N . ILE A 1 275 ? -1.032 -16.508 -14.490 1.00 96.38 275 ILE A N 1
ATOM 2210 C CA . ILE A 1 275 ? -0.519 -15.541 -15.463 1.00 96.38 275 ILE A CA 1
ATOM 2211 C C . ILE A 1 275 ? -1.634 -15.037 -16.392 1.00 96.38 275 ILE A C 1
ATOM 2213 O O . ILE A 1 275 ? -1.774 -13.825 -16.537 1.00 96.38 275 ILE A O 1
ATOM 2217 N N . VAL A 1 276 ? -2.461 -15.909 -16.979 1.00 96.19 276 VAL A N 1
ATOM 2218 C CA . VAL A 1 276 ? -3.534 -15.498 -17.908 1.00 96.19 276 VAL A CA 1
ATOM 2219 C C . VAL A 1 276 ? -4.579 -14.613 -17.228 1.00 96.19 276 VAL A C 1
ATOM 2221 O O . VAL A 1 276 ? -5.016 -13.635 -17.833 1.00 96.19 276 VAL A O 1
ATOM 2224 N N . VAL A 1 277 ? -4.962 -14.910 -15.984 1.00 95.00 277 VAL A N 1
ATOM 2225 C CA . VAL A 1 277 ? -5.976 -14.125 -15.264 1.00 95.00 277 VAL A CA 1
ATOM 2226 C C . VAL A 1 277 ? -5.361 -12.864 -14.641 1.00 95.00 277 VAL A C 1
ATOM 2228 O O . VAL A 1 277 ? -5.933 -11.782 -14.769 1.00 95.00 277 VAL A O 1
ATOM 2231 N N . HIS A 1 278 ? -4.186 -12.945 -13.999 1.00 92.12 278 HIS A N 1
ATOM 2232 C CA . HIS A 1 278 ? -3.661 -11.845 -13.168 1.00 92.12 278 HIS A CA 1
ATOM 2233 C C . HIS A 1 278 ? -2.669 -10.897 -13.862 1.00 92.12 278 HIS A C 1
ATOM 2235 O O . HIS A 1 278 ? -2.389 -9.836 -13.308 1.00 92.12 278 HIS A O 1
ATOM 2241 N N . SER A 1 279 ? -2.197 -11.193 -15.083 1.00 89.56 279 SER A N 1
ATOM 2242 C CA . SER A 1 279 ? -1.408 -10.231 -15.889 1.00 89.56 279 SER A CA 1
ATOM 2243 C C . SER A 1 279 ? -2.245 -9.140 -16.578 1.00 89.56 279 SER A C 1
ATOM 2245 O O . SER A 1 279 ? -1.692 -8.244 -17.215 1.00 89.56 279 SER A O 1
ATOM 2247 N N . VAL A 1 280 ? -3.574 -9.193 -16.456 1.00 88.62 280 VAL A N 1
ATOM 2248 C CA . VAL A 1 280 ? -4.505 -8.287 -17.140 1.00 88.62 280 VAL A CA 1
ATOM 2249 C C . VAL A 1 280 ? -4.672 -6.967 -16.382 1.00 88.62 280 VAL A C 1
ATOM 2251 O O . VAL A 1 280 ? -5.180 -6.942 -15.263 1.00 88.62 280 VAL A O 1
ATOM 2254 N N . GLU A 1 281 ? -4.318 -5.854 -17.035 1.00 83.94 281 GLU A N 1
ATOM 2255 C CA . GLU A 1 281 ? -4.468 -4.486 -16.501 1.00 83.94 281 GLU A CA 1
ATOM 2256 C C . GLU A 1 281 ? -5.942 -4.056 -16.328 1.00 83.94 281 GLU A C 1
ATOM 2258 O O . GLU A 1 281 ? -6.272 -3.259 -15.449 1.00 83.94 281 GLU A O 1
ATOM 2263 N N . ASN A 1 282 ? -6.850 -4.568 -17.167 1.00 88.19 282 ASN A N 1
ATOM 2264 C CA . ASN A 1 282 ? -8.274 -4.231 -17.131 1.00 88.19 282 ASN A CA 1
ATOM 2265 C C . ASN A 1 282 ? -9.032 -5.132 -16.142 1.00 88.19 282 ASN A C 1
ATOM 2267 O O . ASN A 1 282 ? -9.358 -6.277 -16.461 1.00 88.19 282 ASN A O 1
ATOM 2271 N N . MET A 1 283 ? -9.377 -4.588 -14.974 1.00 87.00 283 MET A N 1
ATOM 2272 C CA . MET A 1 283 ? -10.038 -5.335 -13.894 1.00 87.00 283 MET A CA 1
ATOM 2273 C C . MET A 1 283 ? -11.351 -6.011 -14.320 1.00 87.00 283 MET A C 1
ATOM 2275 O O . MET A 1 283 ? -11.588 -7.152 -13.937 1.00 87.00 283 MET A O 1
ATOM 2279 N N . ASN A 1 284 ? -12.164 -5.382 -15.177 1.00 88.44 284 ASN A N 1
ATOM 2280 C CA . ASN A 1 284 ? -13.409 -5.992 -15.668 1.00 88.44 284 ASN A CA 1
ATOM 2281 C C . ASN A 1 284 ? -13.129 -7.220 -16.551 1.00 88.44 284 ASN A C 1
ATOM 2283 O O . ASN A 1 284 ? -13.851 -8.213 -16.491 1.00 88.44 284 ASN A O 1
ATOM 2287 N N . PHE A 1 285 ? -12.062 -7.174 -17.354 1.00 91.94 285 PHE A N 1
ATOM 2288 C CA . PHE A 1 285 ? -11.655 -8.302 -18.193 1.00 91.94 285 PHE A CA 1
ATOM 2289 C C . PHE A 1 285 ? -10.972 -9.412 -17.379 1.00 91.94 285 PHE A C 1
ATOM 2291 O O . PHE A 1 285 ? -11.199 -10.589 -17.644 1.00 91.94 285 PHE A O 1
ATOM 2298 N N . ARG A 1 286 ? -10.224 -9.053 -16.327 1.00 93.69 286 ARG A N 1
ATOM 2299 C CA . ARG A 1 286 ? -9.700 -9.999 -15.329 1.00 93.69 286 ARG A CA 1
ATOM 2300 C C . ARG A 1 286 ? -10.825 -10.734 -14.592 1.00 93.69 286 ARG A C 1
ATOM 2302 O O . ARG A 1 286 ? -10.777 -11.955 -14.508 1.00 93.69 286 ARG A O 1
ATOM 2309 N N . VAL A 1 287 ? -11.861 -10.022 -14.138 1.00 92.25 287 VAL A N 1
ATOM 2310 C CA . VAL A 1 287 ? -13.069 -10.623 -13.536 1.00 92.25 287 VAL A CA 1
ATOM 2311 C C . VAL A 1 287 ? -13.784 -11.550 -14.527 1.00 92.25 287 VAL A C 1
ATOM 2313 O O . VAL A 1 287 ? -14.215 -12.631 -14.139 1.00 92.25 287 VAL A O 1
ATOM 2316 N N . HIS A 1 288 ? -13.862 -11.188 -15.812 1.00 92.62 288 HIS A N 1
ATOM 2317 C CA . HIS A 1 288 ? -14.432 -12.061 -16.845 1.00 92.62 288 HIS A CA 1
ATOM 2318 C C . HIS A 1 288 ? -13.618 -13.353 -17.059 1.00 92.62 288 HIS A C 1
ATOM 2320 O O . HIS A 1 288 ? -14.202 -14.433 -17.085 1.00 92.62 288 HIS A O 1
ATOM 2326 N N . LEU A 1 289 ? -12.286 -13.267 -17.145 1.00 94.44 289 LEU A N 1
ATOM 2327 C CA . LEU A 1 289 ? -11.404 -14.436 -17.274 1.00 94.44 289 LEU A CA 1
ATOM 2328 C C . LEU A 1 289 ? -11.444 -15.332 -16.026 1.00 94.44 289 LEU A C 1
ATOM 2330 O O . LEU A 1 289 ? -11.498 -16.554 -16.147 1.00 94.44 289 LEU A O 1
ATOM 2334 N N . GLN A 1 290 ? -11.477 -14.736 -14.831 1.00 94.62 290 GLN A N 1
ATOM 2335 C CA . GLN A 1 290 ? -11.696 -15.451 -13.570 1.00 94.62 290 GLN A CA 1
ATOM 2336 C C . GLN A 1 290 ? -13.030 -16.215 -13.616 1.00 94.62 290 GLN A C 1
ATOM 2338 O O . GLN A 1 290 ? -13.058 -17.420 -13.388 1.00 94.62 290 GLN A O 1
ATOM 2343 N N . TYR A 1 291 ? -14.113 -15.536 -14.009 1.00 93.25 291 TYR A N 1
ATOM 2344 C CA . TYR A 1 291 ? -15.451 -16.109 -14.165 1.00 93.25 291 TYR A CA 1
ATOM 2345 C C . TYR A 1 291 ? -15.507 -17.265 -15.183 1.00 93.25 291 TYR A C 1
ATOM 2347 O O . TYR A 1 291 ? -16.203 -18.248 -14.933 1.00 93.25 291 TYR A O 1
ATOM 2355 N N . GLU A 1 292 ? -14.756 -17.211 -16.291 1.00 94.44 292 GLU A N 1
ATOM 2356 C CA . GLU A 1 292 ? -14.633 -18.346 -17.221 1.00 94.44 292 GLU A CA 1
ATOM 2357 C C . GLU A 1 292 ? -14.027 -19.583 -16.535 1.00 94.44 292 GLU A C 1
ATOM 2359 O O . GLU A 1 292 ? -14.578 -20.681 -16.650 1.00 94.44 292 GLU A O 1
ATOM 2364 N N . PHE A 1 293 ? -12.947 -19.423 -15.762 1.00 96.12 293 PHE A N 1
ATOM 2365 C CA . PHE A 1 293 ? -12.348 -20.530 -15.008 1.00 96.12 293 PHE A CA 1
ATOM 2366 C C . PHE A 1 293 ? -13.246 -21.023 -13.859 1.00 96.12 293 PHE A C 1
ATOM 2368 O O . PHE A 1 293 ? -13.373 -22.238 -13.670 1.00 96.12 293 PHE A O 1
ATOM 2375 N N . THR A 1 294 ? -13.941 -20.126 -13.151 1.00 93.38 294 THR A N 1
ATOM 2376 C CA . THR A 1 294 ? -15.005 -20.467 -12.188 1.00 93.38 294 THR A CA 1
ATOM 2377 C C . THR A 1 294 ? -16.083 -21.333 -12.846 1.00 93.38 294 THR A C 1
ATOM 2379 O O . THR A 1 294 ? -16.437 -22.387 -12.317 1.00 93.38 294 THR A O 1
ATOM 2382 N N . HIS A 1 295 ? -16.556 -20.958 -14.041 1.00 93.06 295 HIS A N 1
ATOM 2383 C CA . HIS A 1 295 ? -17.564 -21.716 -14.792 1.00 93.06 295 HIS A CA 1
ATOM 2384 C C . HIS A 1 295 ? -17.068 -23.067 -15.319 1.00 93.06 295 HIS A C 1
ATOM 2386 O O . HIS A 1 295 ? -17.860 -24.003 -15.435 1.00 93.06 295 HIS A O 1
ATOM 2392 N N . LEU A 1 296 ? -15.767 -23.207 -15.579 1.00 95.56 296 LEU A N 1
ATOM 2393 C CA . LEU A 1 296 ? -15.131 -24.501 -15.837 1.00 95.56 296 LEU A CA 1
ATOM 2394 C C . LEU A 1 296 ? -14.882 -25.321 -14.558 1.00 95.56 296 LEU A C 1
ATOM 2396 O O . LEU A 1 296 ? -14.358 -26.433 -14.649 1.00 95.56 296 LEU A O 1
ATOM 2400 N N . GLY A 1 297 ? -15.264 -24.817 -13.382 1.00 93.94 297 GLY A N 1
ATOM 2401 C CA . GLY A 1 297 ? -15.179 -25.512 -12.099 1.00 93.94 297 GLY A CA 1
ATOM 2402 C C . GLY A 1 297 ? -13.807 -25.446 -11.427 1.00 93.94 297 GLY A C 1
ATOM 2403 O O . GLY A 1 297 ? -13.469 -26.372 -10.689 1.00 93.94 297 GLY A O 1
ATOM 2404 N N . LEU A 1 298 ? -13.008 -24.401 -11.686 1.00 94.88 298 LEU A N 1
ATOM 2405 C CA . LEU A 1 298 ? -11.699 -24.219 -11.049 1.00 94.88 298 LEU A CA 1
ATOM 2406 C C . LEU A 1 298 ? -11.821 -24.118 -9.524 1.00 94.88 298 LEU A C 1
ATOM 2408 O O . LEU A 1 298 ? -11.204 -24.910 -8.824 1.00 94.88 298 LEU A O 1
ATOM 2412 N N . ASP A 1 299 ? -12.644 -23.213 -8.998 1.00 91.56 299 ASP A N 1
ATOM 2413 C CA . ASP A 1 299 ? -12.646 -22.896 -7.560 1.00 91.56 299 ASP A CA 1
ATOM 2414 C C . ASP A 1 299 ? -13.059 -24.099 -6.695 1.00 91.56 299 ASP A C 1
ATOM 2416 O O . ASP A 1 299 ? -12.401 -24.430 -5.709 1.00 91.56 299 ASP A O 1
ATOM 2420 N N . ALA A 1 300 ? -14.077 -24.849 -7.134 1.00 90.94 300 ALA A N 1
ATOM 2421 C CA . ALA A 1 300 ? -14.509 -26.096 -6.495 1.00 90.94 300 ALA A CA 1
ATOM 2422 C C . ALA A 1 300 ? -13.455 -27.223 -6.569 1.00 90.94 300 ALA A C 1
ATOM 2424 O O . ALA A 1 300 ? -13.496 -28.172 -5.780 1.00 90.94 300 ALA A O 1
ATOM 2425 N N . TYR A 1 301 ? -12.511 -27.137 -7.512 1.00 92.00 301 TYR A N 1
ATOM 2426 C CA . TYR A 1 301 ? -11.365 -28.035 -7.605 1.00 92.00 301 TYR A CA 1
ATOM 2427 C C . TYR A 1 301 ? -10.195 -27.556 -6.730 1.00 92.00 301 TYR A C 1
ATOM 2429 O O . TYR A 1 301 ? -9.604 -28.364 -6.013 1.00 92.00 301 TYR A O 1
ATOM 2437 N N . LEU A 1 302 ? -9.923 -26.248 -6.686 1.00 92.38 302 LEU A N 1
ATOM 2438 C CA . LEU A 1 302 ? -8.927 -25.657 -5.788 1.00 92.38 302 LEU A CA 1
ATOM 2439 C C . LEU A 1 302 ? -9.271 -25.892 -4.315 1.00 92.38 302 LEU A C 1
ATOM 2441 O O . LEU A 1 302 ? -8.379 -26.229 -3.543 1.00 92.38 302 LEU A O 1
ATOM 2445 N N . GLU A 1 303 ? -10.551 -25.819 -3.935 1.00 88.62 303 GLU A N 1
ATOM 2446 C CA . GLU A 1 303 ? -11.019 -26.142 -2.579 1.00 88.62 303 GLU A CA 1
ATOM 2447 C C . GLU A 1 303 ? -10.606 -27.561 -2.146 1.00 88.62 303 GLU A C 1
ATOM 2449 O O . GLU A 1 303 ? -10.168 -27.767 -1.014 1.00 88.62 303 GLU A O 1
ATOM 2454 N N . ARG A 1 304 ? -10.661 -28.535 -3.068 1.00 88.56 304 ARG A N 1
ATOM 2455 C CA . ARG A 1 304 ? -10.177 -29.906 -2.837 1.00 88.56 304 ARG A CA 1
ATOM 2456 C C . ARG A 1 304 ? -8.651 -29.956 -2.713 1.00 88.56 304 ARG A C 1
ATOM 2458 O O . ARG A 1 304 ? -8.130 -30.693 -1.880 1.00 88.56 304 ARG A O 1
ATOM 2465 N N . LEU A 1 305 ? -7.938 -29.181 -3.530 1.00 87.00 305 LEU A N 1
ATOM 2466 C CA . LEU A 1 305 ? -6.473 -29.153 -3.564 1.00 87.00 305 LEU A CA 1
ATOM 2467 C C . LEU A 1 305 ? -5.822 -28.329 -2.436 1.00 87.00 305 LEU A C 1
ATOM 2469 O O . LEU A 1 305 ? -4.612 -28.446 -2.250 1.00 87.00 305 LEU A O 1
ATOM 2473 N N . LYS A 1 306 ? -6.581 -27.569 -1.629 1.00 78.81 306 LYS A N 1
ATOM 2474 C CA . LYS A 1 306 ? -6.059 -26.827 -0.455 1.00 78.81 306 LYS A CA 1
ATOM 2475 C C . LYS A 1 306 ? -5.283 -27.692 0.550 1.00 78.81 306 LYS A C 1
ATOM 2477 O O . LYS A 1 306 ? -4.481 -27.156 1.30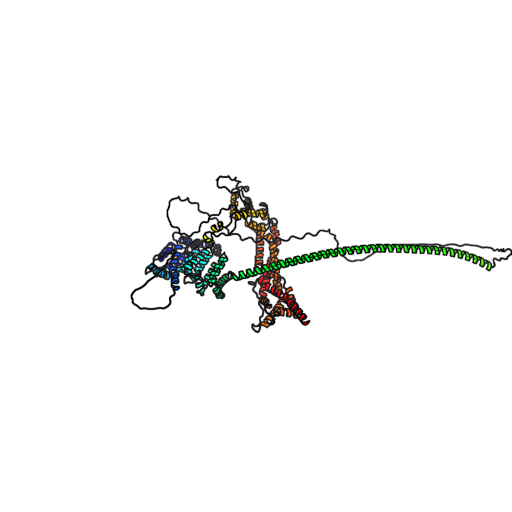8 1.00 78.81 306 LYS A O 1
ATOM 2482 N N . GLN A 1 307 ? -5.518 -29.007 0.565 1.00 78.50 307 GLN A N 1
ATOM 2483 C CA . GLN A 1 307 ? -4.845 -29.978 1.441 1.00 78.50 307 GLN A CA 1
ATOM 2484 C C . GLN A 1 307 ? -3.753 -30.792 0.713 1.00 78.50 307 GLN A C 1
ATOM 2486 O O . GLN A 1 307 ? -3.412 -31.891 1.143 1.00 78.50 307 GLN A O 1
ATOM 2491 N N . THR A 1 308 ? -3.216 -30.291 -0.407 1.00 82.81 308 THR A N 1
ATOM 2492 C CA . THR A 1 308 ? -2.107 -30.942 -1.125 1.00 82.81 308 THR A CA 1
ATOM 2493 C C . THR A 1 308 ? -0.821 -30.981 -0.291 1.00 82.81 308 THR A C 1
ATOM 2495 O O . THR A 1 308 ? -0.456 -30.003 0.355 1.00 82.81 308 THR A O 1
ATOM 2498 N N . GLU A 1 309 ? -0.087 -32.095 -0.355 1.00 81.69 309 GLU A N 1
ATOM 2499 C CA . GLU A 1 309 ? 1.242 -32.233 0.266 1.00 81.69 309 GLU A CA 1
ATOM 2500 C C . GLU A 1 309 ? 2.335 -31.434 -0.476 1.00 81.69 309 GLU A C 1
ATOM 2502 O O . GLU A 1 309 ? 3.462 -31.313 0.005 1.00 81.69 309 GLU A O 1
ATOM 2507 N N . SER A 1 310 ? 2.039 -30.896 -1.668 1.00 89.44 310 SER A N 1
ATOM 2508 C CA . SER A 1 310 ? 3.017 -30.169 -2.478 1.00 89.44 310 SER A CA 1
ATOM 2509 C C . SER A 1 310 ? 3.026 -28.669 -2.184 1.00 89.44 310 SER A C 1
ATOM 2511 O O . SER A 1 310 ? 2.237 -27.912 -2.747 1.00 89.44 310 SER A O 1
ATOM 2513 N N . GLU A 1 311 ? 4.013 -28.223 -1.403 1.00 88.94 311 GLU A N 1
ATOM 2514 C CA . GLU A 1 311 ? 4.315 -26.803 -1.150 1.00 88.94 311 GLU A CA 1
ATOM 2515 C C . GLU A 1 311 ? 4.366 -25.966 -2.447 1.00 88.94 311 GLU A C 1
ATOM 2517 O O . GLU A 1 311 ? 3.790 -24.883 -2.519 1.00 88.94 311 GLU A O 1
ATOM 2522 N N . ARG A 1 312 ? 4.984 -26.487 -3.521 1.00 91.75 312 ARG A N 1
ATOM 2523 C CA . ARG A 1 312 ? 5.073 -25.788 -4.821 1.00 91.75 312 ARG A CA 1
ATOM 2524 C C . ARG A 1 312 ? 3.706 -25.518 -5.447 1.00 91.75 312 ARG A C 1
ATOM 2526 O O . ARG A 1 312 ? 3.506 -24.452 -6.026 1.00 91.75 312 ARG A O 1
ATOM 2533 N N . LEU A 1 313 ? 2.793 -26.485 -5.363 1.00 92.50 313 LEU A N 1
ATOM 2534 C CA . LEU A 1 313 ? 1.430 -26.333 -5.865 1.00 92.50 313 LEU A CA 1
ATOM 2535 C C . LEU A 1 313 ? 0.616 -25.439 -4.926 1.00 92.50 313 LEU A C 1
ATOM 2537 O O . LEU A 1 313 ? -0.069 -24.538 -5.398 1.00 92.50 313 LEU A O 1
ATOM 2541 N N . GLN A 1 314 ? 0.758 -25.623 -3.612 1.00 92.25 314 GLN A N 1
ATOM 2542 C CA . GLN A 1 314 ? 0.094 -24.812 -2.594 1.00 92.25 314 GLN A CA 1
ATOM 2543 C C . GLN A 1 314 ? 0.427 -23.319 -2.743 1.00 92.25 314 GLN A C 1
ATOM 2545 O O . GLN A 1 314 ? -0.483 -22.499 -2.689 1.00 92.25 314 GLN A O 1
ATOM 2550 N N . VAL A 1 315 ? 1.684 -22.960 -3.035 1.00 93.88 315 VAL A N 1
ATOM 2551 C CA . VAL A 1 315 ? 2.087 -21.573 -3.338 1.00 93.88 315 VAL A CA 1
ATOM 2552 C C . VAL A 1 315 ? 1.371 -21.021 -4.576 1.00 93.88 315 VAL A C 1
ATOM 2554 O O . VAL A 1 315 ? 0.945 -19.871 -4.556 1.00 93.88 315 VAL A O 1
ATOM 2557 N N . GLN A 1 316 ? 1.185 -21.811 -5.642 1.00 94.31 316 GLN A N 1
ATOM 2558 C CA . GLN A 1 316 ? 0.442 -21.353 -6.827 1.00 94.31 316 GLN A CA 1
ATOM 2559 C C . GLN A 1 316 ? -1.070 -21.243 -6.576 1.00 94.31 316 GLN A C 1
ATOM 2561 O O . GLN A 1 316 ? -1.703 -20.335 -7.109 1.00 94.31 316 GLN A O 1
ATOM 2566 N N . ILE A 1 317 ? -1.645 -22.128 -5.757 1.00 93.44 3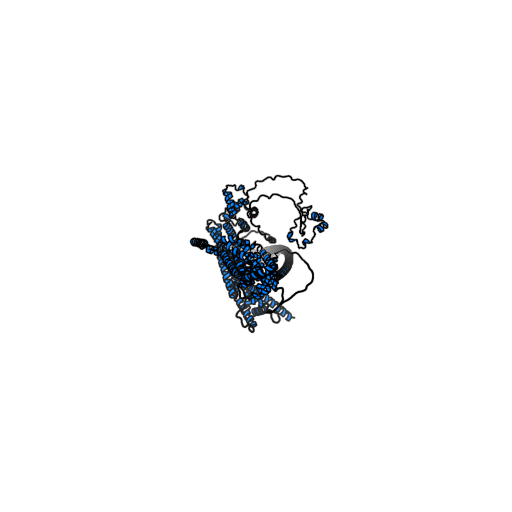17 ILE A N 1
ATOM 2567 C CA . ILE A 1 317 ? -3.056 -22.055 -5.349 1.00 93.44 317 ILE A CA 1
ATOM 2568 C C . ILE A 1 317 ? -3.285 -20.832 -4.451 1.00 93.44 317 ILE A C 1
ATOM 2570 O O . ILE A 1 317 ? -4.229 -20.082 -4.677 1.00 93.44 317 ILE A O 1
ATOM 2574 N N . GLN A 1 318 ? -2.406 -20.582 -3.479 1.00 91.38 318 GLN A N 1
ATOM 2575 C CA . GLN A 1 318 ? -2.510 -19.417 -2.602 1.00 91.38 318 GLN A CA 1
ATOM 2576 C C . GLN A 1 318 ? -2.326 -18.113 -3.390 1.00 91.38 318 GLN A C 1
ATOM 2578 O O . GLN A 1 318 ? -3.150 -17.216 -3.267 1.00 91.38 318 GLN A O 1
ATOM 2583 N N . ALA A 1 319 ? -1.348 -18.052 -4.303 1.00 92.62 319 ALA A N 1
ATOM 2584 C CA . ALA A 1 319 ? -1.158 -16.903 -5.191 1.00 92.62 319 ALA A CA 1
ATOM 2585 C C . ALA A 1 319 ? -2.366 -16.618 -6.106 1.00 92.62 319 ALA A C 1
ATOM 2587 O O . ALA A 1 319 ? -2.539 -15.470 -6.524 1.00 92.62 319 ALA A O 1
ATOM 2588 N N . TYR A 1 320 ? -3.205 -17.622 -6.396 1.00 93.88 320 TYR A N 1
ATOM 2589 C CA . TYR A 1 320 ? -4.502 -17.407 -7.038 1.00 93.88 320 TYR A CA 1
ATOM 2590 C C . TYR A 1 320 ? -5.500 -16.795 -6.056 1.00 93.88 320 TYR A C 1
ATOM 2592 O O . TYR A 1 320 ? -6.003 -15.705 -6.306 1.00 93.88 320 TYR A O 1
ATOM 2600 N N . LEU A 1 321 ? -5.742 -17.466 -4.924 1.00 91.12 321 LEU A N 1
ATOM 2601 C CA . LEU A 1 321 ? -6.746 -17.077 -3.926 1.00 91.12 321 LEU A CA 1
ATOM 2602 C C . LEU A 1 321 ? -6.499 -15.677 -3.335 1.00 91.12 321 LEU A C 1
ATOM 2604 O O . LEU A 1 321 ? -7.448 -14.913 -3.201 1.00 91.12 321 LEU A O 1
ATOM 2608 N N . ASP A 1 322 ? -5.241 -15.303 -3.083 1.00 88.88 322 ASP A N 1
ATOM 2609 C CA . ASP A 1 322 ? -4.831 -13.961 -2.626 1.00 88.88 322 ASP A CA 1
ATOM 2610 C C . ASP A 1 322 ? -5.124 -12.850 -3.661 1.00 88.88 322 ASP A C 1
ATOM 2612 O O . ASP A 1 322 ? -5.029 -11.663 -3.354 1.00 88.88 322 ASP A O 1
ATOM 2616 N N . ASN A 1 323 ? -5.434 -13.228 -4.905 1.00 90.00 323 ASN A N 1
ATOM 2617 C CA . ASN A 1 323 ? -5.638 -12.345 -6.054 1.00 90.00 323 ASN A CA 1
ATOM 2618 C C . ASN A 1 323 ? -7.020 -12.505 -6.719 1.00 90.00 323 ASN A C 1
ATOM 2620 O O . ASN A 1 323 ? -7.288 -11.832 -7.720 1.00 90.00 323 ASN A O 1
ATOM 2624 N N . VAL A 1 324 ? -7.897 -13.359 -6.185 1.00 89.38 324 VAL A N 1
ATOM 2625 C CA . VAL A 1 324 ? -9.281 -13.509 -6.654 1.00 89.38 324 VAL A CA 1
ATOM 2626 C C . VAL A 1 324 ? -10.081 -12.250 -6.317 1.00 89.38 324 VAL A C 1
ATOM 2628 O O . VAL A 1 324 ? -10.082 -11.778 -5.182 1.00 89.38 324 VAL A O 1
ATOM 2631 N N . PHE A 1 325 ? -10.809 -11.720 -7.299 1.00 85.56 325 PHE A N 1
ATOM 2632 C CA . PHE A 1 325 ? -11.817 -10.694 -7.061 1.00 85.56 325 PHE A CA 1
ATOM 2633 C C . PHE A 1 325 ? -13.110 -11.340 -6.563 1.00 85.56 325 PHE A C 1
ATOM 2635 O O . PHE A 1 325 ? -13.882 -11.884 -7.358 1.00 85.56 325 PHE A O 1
ATOM 2642 N N . ASP A 1 326 ? -13.371 -11.238 -5.259 1.00 84.19 326 ASP A N 1
ATOM 2643 C CA . ASP A 1 326 ? -14.698 -11.497 -4.702 1.00 84.19 326 ASP A CA 1
ATOM 2644 C C . ASP A 1 326 ? -15.611 -10.288 -4.958 1.00 84.19 326 ASP A C 1
ATOM 2646 O O . ASP A 1 326 ? -15.669 -9.324 -4.192 1.00 84.19 326 ASP A O 1
ATOM 2650 N N . VAL A 1 327 ? -16.318 -10.334 -6.087 1.00 80.44 327 VAL A N 1
ATOM 2651 C CA . VAL A 1 327 ? -17.290 -9.304 -6.479 1.00 80.44 327 VAL A CA 1
ATOM 2652 C C . VAL A 1 327 ? -18.488 -9.260 -5.518 1.00 80.44 327 VAL A C 1
ATOM 2654 O O . VAL A 1 327 ? -19.112 -8.212 -5.399 1.00 80.44 327 VAL A O 1
ATOM 2657 N N . GLY A 1 328 ? -18.795 -10.352 -4.807 1.00 78.88 328 GLY A N 1
ATOM 2658 C CA . GLY A 1 328 ? -19.851 -10.385 -3.794 1.00 78.88 328 GLY A CA 1
ATOM 2659 C C . GLY A 1 328 ? -19.459 -9.571 -2.565 1.00 78.88 328 GLY A C 1
ATOM 2660 O O . GLY A 1 328 ? -20.119 -8.583 -2.253 1.00 78.88 328 GLY A O 1
ATOM 2661 N N . SER A 1 329 ? -18.324 -9.911 -1.943 1.00 79.75 329 SER A N 1
ATOM 2662 C CA . SER A 1 329 ? -17.784 -9.167 -0.794 1.00 79.75 329 SER A CA 1
ATOM 2663 C C . SER A 1 329 ? -17.576 -7.686 -1.120 1.00 79.75 329 SER A C 1
ATOM 2665 O O . SER A 1 329 ? -17.912 -6.832 -0.307 1.00 79.75 329 SER A O 1
ATOM 2667 N N . LEU A 1 330 ? -17.083 -7.354 -2.320 1.00 79.38 330 LEU A N 1
ATOM 2668 C CA . LEU A 1 330 ? -16.875 -5.960 -2.733 1.00 79.38 330 LEU A CA 1
ATOM 2669 C C . LEU A 1 330 ? -18.182 -5.169 -2.928 1.00 79.38 330 LEU A C 1
ATOM 2671 O O . LEU A 1 330 ? -18.166 -3.944 -2.792 1.00 79.38 330 LEU A O 1
ATOM 2675 N N . LEU A 1 331 ? -19.301 -5.833 -3.241 1.00 75.56 331 LEU A N 1
ATOM 2676 C CA . LEU A 1 331 ? -20.623 -5.202 -3.281 1.00 75.56 331 LEU A CA 1
ATOM 2677 C C . LEU A 1 331 ? -21.196 -5.031 -1.867 1.00 75.56 331 LEU A C 1
ATOM 2679 O O . LEU A 1 331 ? -21.647 -3.936 -1.539 1.00 75.56 331 LEU A O 1
ATOM 2683 N N . GLU A 1 332 ? -21.097 -6.051 -1.008 1.00 85.00 332 GLU A N 1
ATOM 2684 C CA . GLU A 1 332 ? -21.520 -5.969 0.401 1.00 85.00 332 GLU A CA 1
ATOM 2685 C C . GLU A 1 332 ? -20.734 -4.890 1.177 1.00 85.00 332 GLU A C 1
ATOM 2687 O O . GLU A 1 332 ? -21.324 -4.106 1.928 1.00 85.00 332 GLU A O 1
ATOM 2692 N N . ASP A 1 333 ? -19.423 -4.765 0.937 1.00 83.44 333 ASP A N 1
ATOM 2693 C CA . ASP A 1 333 ? -18.577 -3.690 1.473 1.00 83.44 333 ASP A CA 1
ATOM 2694 C C . ASP A 1 333 ? -18.994 -2.307 0.943 1.00 83.44 333 ASP A C 1
ATOM 2696 O O . ASP A 1 333 ? -18.979 -1.323 1.689 1.00 83.44 333 ASP A O 1
ATOM 2700 N N . ALA A 1 334 ? -19.377 -2.200 -0.334 1.00 79.25 334 ALA A N 1
ATOM 2701 C CA . ALA A 1 334 ? -19.817 -0.940 -0.933 1.00 79.25 334 ALA A CA 1
ATOM 2702 C C . ALA A 1 334 ? -21.183 -0.484 -0.390 1.00 79.25 334 ALA A C 1
ATOM 2704 O O . ALA A 1 334 ? -21.343 0.691 -0.055 1.00 79.25 334 ALA A O 1
ATOM 2705 N N . GLU A 1 335 ? -22.142 -1.400 -0.243 1.00 87.38 335 GLU A N 1
ATOM 2706 C CA . GLU A 1 335 ? -23.440 -1.132 0.389 1.00 87.38 335 GLU A CA 1
ATOM 2707 C C . GLU A 1 335 ? -23.264 -0.744 1.865 1.00 87.38 335 GLU A C 1
ATOM 2709 O O . GLU A 1 335 ? -23.775 0.291 2.302 1.00 87.38 335 GLU A O 1
ATOM 2714 N N . THR A 1 336 ? -22.444 -1.494 2.611 1.00 89.69 336 THR A N 1
ATOM 2715 C CA . THR A 1 336 ? -22.105 -1.193 4.013 1.00 89.69 336 THR A CA 1
ATOM 2716 C C . THR A 1 336 ? -21.443 0.179 4.153 1.00 89.69 336 THR A C 1
ATOM 2718 O O . THR A 1 336 ? -21.785 0.955 5.049 1.00 89.69 336 THR A O 1
ATOM 2721 N N . LYS A 1 337 ? -20.519 0.526 3.250 1.00 85.75 337 LYS A N 1
ATOM 2722 C CA . LYS A 1 337 ? -19.862 1.837 3.219 1.00 85.75 337 LYS A CA 1
ATOM 2723 C C . LYS A 1 337 ? -20.846 2.974 2.943 1.00 85.75 337 LYS A C 1
ATOM 2725 O O . LYS A 1 337 ? -20.718 4.023 3.569 1.00 85.75 337 LYS A O 1
ATOM 2730 N N . ASN A 1 338 ? -21.809 2.786 2.042 1.00 84.62 338 ASN A N 1
ATOM 2731 C CA . ASN A 1 338 ? -22.818 3.805 1.746 1.00 84.62 338 ASN A CA 1
ATOM 2732 C C . ASN A 1 338 ? -23.719 4.059 2.966 1.00 84.62 338 ASN A C 1
ATOM 2734 O O . ASN A 1 338 ? -23.848 5.207 3.384 1.00 84.62 338 ASN A O 1
ATOM 2738 N N . ALA A 1 339 ? -24.214 3.006 3.626 1.00 90.44 339 ALA A N 1
ATOM 2739 C CA . ALA A 1 339 ? -24.998 3.137 4.860 1.00 90.44 339 ALA A CA 1
ATOM 2740 C C . ALA A 1 339 ? -24.213 3.821 6.006 1.00 90.44 339 ALA A C 1
ATOM 2742 O O . ALA A 1 339 ? -24.772 4.584 6.796 1.00 90.44 339 ALA A O 1
ATOM 2743 N N . LEU A 1 340 ? -22.895 3.594 6.090 1.00 89.75 340 LEU A N 1
ATOM 2744 C CA . LEU A 1 340 ? -22.020 4.291 7.043 1.00 89.75 340 LEU A CA 1
ATOM 2745 C C . LEU A 1 340 ? -21.793 5.772 6.696 1.00 89.75 340 LEU A C 1
ATOM 2747 O O . LEU A 1 340 ? -21.563 6.568 7.607 1.00 89.75 340 LEU A O 1
ATOM 2751 N N . LEU A 1 341 ? -21.849 6.152 5.415 1.00 88.88 341 LEU A N 1
ATOM 2752 C CA . LEU A 1 341 ? -21.780 7.552 4.982 1.00 88.88 341 LEU A CA 1
ATOM 2753 C C . LEU A 1 341 ? -23.091 8.291 5.277 1.00 88.88 341 LEU A C 1
ATOM 2755 O O . LEU A 1 341 ? -23.039 9.390 5.821 1.00 88.88 341 LEU A O 1
ATOM 2759 N N . GLU A 1 342 ? -24.245 7.669 5.028 1.00 91.38 342 GLU A N 1
ATOM 2760 C CA . GLU A 1 342 ? -25.564 8.219 5.384 1.00 91.38 342 GLU A CA 1
ATOM 2761 C C . GLU A 1 342 ? -25.651 8.513 6.895 1.00 91.38 342 GLU A C 1
ATOM 2763 O O . GLU A 1 342 ? -25.907 9.647 7.302 1.00 91.38 342 GLU A O 1
ATOM 2768 N N . HIS A 1 343 ? -25.301 7.539 7.744 1.00 91.88 343 HIS A N 1
ATOM 2769 C CA . HIS A 1 343 ? -25.246 7.736 9.200 1.00 91.88 343 HIS A CA 1
ATOM 2770 C C . HIS A 1 343 ? -24.182 8.774 9.627 1.00 91.88 343 HIS A C 1
ATOM 2772 O O . HIS A 1 343 ? -24.307 9.412 10.677 1.00 91.88 343 HIS A O 1
ATOM 2778 N N . LEU A 1 344 ? -23.107 8.973 8.854 1.00 89.31 344 LEU A N 1
ATOM 2779 C CA . LEU A 1 344 ? -22.131 10.031 9.132 1.00 89.31 344 LEU A CA 1
ATOM 2780 C C . LEU A 1 344 ? -22.716 11.423 8.846 1.00 89.31 344 LEU A C 1
ATOM 2782 O O . LEU A 1 344 ? -22.474 12.338 9.634 1.00 89.31 344 LEU A O 1
ATOM 2786 N N . GLU A 1 345 ? -23.497 11.586 7.777 1.00 91.62 345 GLU A N 1
ATOM 2787 C CA . GLU A 1 345 ? -24.206 12.837 7.476 1.00 91.62 345 GLU A CA 1
ATOM 2788 C C . GLU A 1 345 ? -25.279 13.146 8.535 1.00 91.62 345 GLU A C 1
ATOM 2790 O O . GLU A 1 345 ? -25.310 14.267 9.052 1.00 91.62 345 GLU A O 1
ATOM 2795 N N . GLU A 1 346 ? -26.069 12.151 8.965 1.00 93.62 346 GLU A N 1
ATOM 2796 C CA . GLU A 1 346 ? -27.023 12.295 10.081 1.00 93.62 346 GLU A CA 1
ATOM 2797 C C . GLU A 1 346 ? -26.338 12.785 11.370 1.00 93.62 346 GLU A C 1
ATOM 2799 O O . GLU A 1 346 ? -26.799 13.726 12.025 1.00 93.62 346 GLU A O 1
ATOM 2804 N N . VAL A 1 347 ? -25.199 12.181 11.732 1.00 93.38 347 VAL A N 1
ATOM 2805 C CA . VAL A 1 347 ? -24.434 12.567 12.927 1.00 93.38 347 VAL A CA 1
ATOM 2806 C C . VAL A 1 347 ? -23.808 13.955 12.775 1.00 93.38 347 VAL A C 1
ATOM 2808 O O . VAL A 1 347 ? -23.770 14.704 13.755 1.00 93.38 347 VAL A O 1
ATOM 2811 N N . GLN A 1 348 ? -23.331 14.340 11.588 1.00 91.12 348 GLN A N 1
ATOM 2812 C CA . GLN A 1 348 ? -22.809 15.691 11.350 1.00 91.12 348 GLN A CA 1
ATOM 2813 C C . GLN A 1 348 ? -23.902 16.755 11.490 1.00 91.12 348 GLN A C 1
ATOM 2815 O O . GLN A 1 348 ? -23.679 17.773 12.150 1.00 91.12 348 GLN A O 1
ATOM 2820 N N . GLU A 1 349 ? -25.090 16.512 10.940 1.00 94.94 349 GLU A N 1
ATOM 2821 C CA . GLU A 1 349 ? -26.208 17.450 11.031 1.00 94.94 349 GLU A CA 1
ATOM 2822 C C . GLU A 1 349 ? -26.760 17.546 12.465 1.00 94.94 349 GLU A C 1
ATOM 2824 O O . GLU A 1 349 ? -26.978 18.648 12.968 1.00 94.94 349 GLU A O 1
ATOM 2829 N N . HIS A 1 350 ? -26.844 16.433 13.202 1.00 93.56 350 HIS A N 1
ATOM 2830 C CA . HIS A 1 350 ? -27.177 16.475 14.630 1.00 93.56 350 HIS A CA 1
ATOM 2831 C C . HIS A 1 350 ? -26.135 17.258 15.457 1.00 93.56 350 HIS A C 1
ATOM 2833 O O . HIS A 1 350 ? -26.504 18.009 16.361 1.00 93.56 350 HIS A O 1
ATOM 2839 N N . ASN A 1 351 ? -24.836 17.163 15.134 1.00 90.12 351 ASN A N 1
ATOM 2840 C CA . ASN A 1 351 ? -23.807 17.997 15.774 1.00 90.12 351 ASN A CA 1
ATOM 2841 C C . ASN A 1 351 ? -23.944 19.485 15.402 1.00 90.12 351 ASN A C 1
ATOM 2843 O O . ASN A 1 351 ? -23.795 20.334 16.280 1.00 90.12 351 ASN A O 1
ATOM 2847 N N . ARG A 1 352 ? -24.285 19.826 14.148 1.00 93.38 352 ARG A N 1
ATOM 2848 C CA . ARG A 1 352 ? -24.593 21.216 13.754 1.00 93.38 352 ARG A CA 1
ATOM 2849 C C . ARG A 1 352 ? -25.753 21.778 14.582 1.00 93.38 352 ARG A C 1
ATOM 2851 O O . ARG A 1 352 ? -25.653 22.893 15.089 1.00 93.38 352 ARG A O 1
ATOM 2858 N N . GLN A 1 353 ? -26.821 21.002 14.757 1.00 94.44 353 GLN A N 1
ATOM 2859 C CA . GLN A 1 353 ? -27.991 21.405 15.544 1.00 94.44 353 GLN A CA 1
ATOM 2860 C C . GLN A 1 353 ? -27.668 21.553 17.037 1.00 94.44 353 GLN A C 1
ATOM 2862 O O . GLN A 1 353 ? -28.116 22.513 17.665 1.00 94.44 353 GLN A O 1
ATOM 2867 N N . LEU A 1 354 ? -26.856 20.656 17.610 1.00 93.44 354 LEU A N 1
ATOM 2868 C CA . LEU A 1 354 ? -26.384 20.792 18.992 1.00 93.44 354 LEU A CA 1
ATOM 2869 C C . LEU A 1 354 ? -25.509 22.036 19.188 1.00 93.44 354 LEU A C 1
ATOM 2871 O O . LEU A 1 354 ? -25.738 22.769 20.146 1.00 93.44 354 LEU A O 1
ATOM 2875 N N . ASN A 1 355 ? -24.574 22.319 18.276 1.00 91.31 355 ASN A N 1
ATOM 2876 C CA . ASN A 1 355 ? -23.738 23.520 18.351 1.00 91.31 355 ASN A CA 1
ATOM 2877 C C . ASN A 1 355 ? -24.578 24.800 18.238 1.00 91.31 355 ASN A C 1
ATOM 2879 O O . ASN A 1 355 ? -24.432 25.690 19.066 1.00 91.31 355 ASN A O 1
ATOM 2883 N N . SER A 1 356 ? -25.529 24.864 17.297 1.00 94.50 356 SER A N 1
ATOM 2884 C CA . SER A 1 356 ? -26.429 26.021 17.160 1.00 94.50 356 SER A CA 1
ATOM 2885 C C . SER A 1 356 ? -27.238 26.304 18.433 1.00 94.50 356 SER A C 1
ATOM 2887 O O . SER A 1 356 ? -27.516 27.464 18.730 1.00 94.50 356 SER A O 1
ATOM 2889 N N . ARG A 1 357 ? -27.617 25.258 19.182 1.00 93.88 357 ARG A N 1
ATOM 2890 C CA . ARG A 1 357 ? -28.317 25.373 20.473 1.00 93.88 357 ARG A CA 1
ATOM 2891 C C . ARG A 1 357 ? -27.382 25.692 21.641 1.00 93.88 357 ARG A C 1
ATOM 2893 O O . ARG A 1 357 ? -27.822 26.306 22.610 1.00 93.88 357 ARG A O 1
ATOM 2900 N N . LEU A 1 358 ? -26.117 25.278 21.567 1.00 92.25 358 LEU A N 1
ATOM 2901 C CA . LEU A 1 358 ? -25.096 25.664 22.538 1.00 92.25 358 LEU A CA 1
ATOM 2902 C C . LEU A 1 358 ? -24.814 27.164 22.427 1.00 92.25 358 LEU A C 1
ATOM 2904 O O . LEU A 1 358 ? -24.964 27.863 23.420 1.00 92.25 358 LEU A O 1
ATOM 2908 N N . GLU A 1 359 ? -24.548 27.670 21.219 1.00 92.62 359 GLU A N 1
ATOM 2909 C CA . GLU A 1 359 ? -24.352 29.106 20.981 1.00 92.62 359 GLU A CA 1
ATOM 2910 C C . GLU A 1 359 ? -25.572 29.949 21.402 1.00 92.62 359 GLU A C 1
ATOM 2912 O O . GLU A 1 359 ? -25.433 31.084 21.850 1.00 92.62 359 GLU A O 1
ATOM 2917 N N . GLU A 1 360 ? -26.789 29.422 21.236 1.00 94.06 360 GLU A N 1
ATOM 2918 C CA . GLU A 1 360 ? -28.025 30.071 21.691 1.00 94.06 360 GLU A CA 1
ATOM 2919 C C . GLU A 1 360 ? -28.072 30.166 23.222 1.00 94.06 360 GLU A C 1
ATOM 2921 O O . GLU A 1 360 ? -28.269 31.255 23.760 1.00 94.06 360 GLU A O 1
ATOM 2926 N N . SER A 1 361 ? -27.777 29.067 23.923 1.00 90.38 361 SER A N 1
ATOM 2927 C CA . SER A 1 361 ? -27.677 29.049 25.387 1.00 90.38 361 SER A CA 1
ATOM 2928 C C . SER A 1 361 ? -26.501 29.872 25.933 1.00 90.38 361 SER A C 1
ATOM 2930 O O . SER A 1 361 ? -26.576 30.343 27.068 1.00 90.38 361 SER A O 1
ATOM 2932 N N . GLU A 1 362 ? -25.417 30.029 25.171 1.00 92.88 362 GLU A N 1
ATOM 2933 C CA . GLU A 1 362 ? -24.283 30.890 25.523 1.00 92.88 362 GLU A CA 1
ATOM 2934 C C . GLU A 1 362 ? -24.679 32.368 25.408 1.00 92.88 362 GLU A C 1
ATOM 2936 O O . GLU A 1 362 ? -24.490 33.110 26.371 1.00 92.88 362 GLU A O 1
ATOM 2941 N N . ARG A 1 363 ? -25.349 32.773 24.316 1.00 94.56 363 ARG A N 1
ATOM 2942 C CA . ARG A 1 363 ? -25.910 34.131 24.155 1.00 94.56 363 ARG A CA 1
ATOM 2943 C C . ARG A 1 363 ? -26.919 34.483 25.255 1.00 94.56 363 ARG A C 1
ATOM 2945 O O . ARG A 1 363 ? -26.802 35.547 25.860 1.00 94.56 363 ARG A O 1
ATOM 2952 N N . GLU A 1 364 ? -27.856 33.586 25.580 1.00 94.50 364 GLU A N 1
ATOM 2953 C CA . GLU A 1 364 ? -28.780 33.775 26.716 1.00 94.50 364 GLU A CA 1
ATOM 2954 C C . GLU A 1 364 ? -28.034 33.936 28.056 1.00 94.50 364 GLU A C 1
ATOM 2956 O O . GLU A 1 364 ? -28.468 34.683 28.940 1.00 94.50 364 GLU A O 1
ATOM 2961 N N . GLY A 1 365 ? -26.900 33.246 28.217 1.00 92.56 365 GLY A N 1
ATOM 2962 C CA . GLY A 1 365 ? -26.010 33.384 29.368 1.00 92.56 365 GLY A CA 1
ATOM 2963 C C . GLY A 1 365 ? -25.332 34.755 29.429 1.00 92.56 365 GLY A C 1
ATOM 2964 O O . GLY A 1 365 ? -25.392 35.417 30.466 1.00 92.56 365 GLY A O 1
ATOM 2965 N N . GLU A 1 366 ? -24.729 35.201 28.326 1.00 93.81 366 GLU A N 1
ATOM 2966 C CA . GLU A 1 366 ? -24.044 36.496 28.210 1.00 93.81 366 GLU A CA 1
ATOM 2967 C C . GLU A 1 366 ? -24.993 37.682 28.442 1.00 93.81 366 GLU A C 1
ATOM 2969 O O . GLU A 1 366 ? -24.678 38.576 29.234 1.00 93.81 366 GLU A O 1
ATOM 2974 N N . GLU A 1 367 ? -26.187 37.670 27.837 1.00 94.25 367 GLU A N 1
ATOM 2975 C CA . GLU A 1 367 ? -27.210 38.702 28.062 1.00 94.25 367 GLU A CA 1
ATOM 2976 C C . GLU A 1 367 ? -27.591 38.803 29.547 1.00 94.25 367 GLU A C 1
ATOM 2978 O O . GLU A 1 367 ? -27.716 39.901 30.103 1.00 94.25 367 GLU A O 1
ATOM 2983 N N . LYS A 1 368 ? -27.720 37.652 30.216 1.00 94.19 368 LYS A N 1
ATOM 2984 C CA . LYS A 1 368 ? -28.094 37.564 31.629 1.00 94.19 368 LYS A CA 1
ATOM 2985 C C . LYS A 1 368 ? -26.966 37.977 32.574 1.00 94.19 368 LYS A C 1
ATOM 2987 O O . LYS A 1 368 ? -27.250 38.587 33.604 1.00 94.19 368 LYS A O 1
ATOM 2992 N N . VAL A 1 369 ? -25.707 37.706 32.225 1.00 93.81 369 VAL A N 1
ATOM 2993 C CA . VAL A 1 369 ? -24.536 38.246 32.939 1.00 93.81 369 VAL A CA 1
ATOM 2994 C C . VAL A 1 369 ? -24.504 39.768 32.809 1.00 93.81 369 VAL A C 1
ATOM 2996 O O . VAL A 1 369 ? -24.465 40.452 33.829 1.00 93.81 369 VAL A O 1
ATOM 2999 N N . CYS A 1 370 ? -24.632 40.305 31.593 1.00 94.12 370 CYS A N 1
ATOM 3000 C CA . CYS A 1 370 ? -24.650 41.749 31.351 1.00 94.12 370 CYS A CA 1
ATOM 3001 C C . CYS A 1 370 ? -25.779 42.457 32.128 1.00 94.12 370 CYS A C 1
ATOM 3003 O O . CYS A 1 370 ? -25.601 43.559 32.650 1.00 94.12 370 CYS A O 1
ATOM 3005 N N . GLU A 1 371 ? -26.952 41.832 32.242 1.00 94.75 371 GLU A N 1
ATOM 3006 C CA . GLU A 1 371 ? -28.063 42.370 33.029 1.00 94.75 371 GLU A CA 1
ATOM 3007 C C . GLU A 1 371 ? -27.796 42.346 34.546 1.00 94.75 371 GLU A C 1
ATOM 3009 O O . GLU A 1 371 ? -28.050 43.339 35.231 1.00 94.75 371 GLU A O 1
ATOM 3014 N N . LEU A 1 372 ? -27.198 41.273 35.073 1.00 92.88 372 LEU A N 1
ATOM 3015 C CA . LEU A 1 372 ? -26.775 41.210 36.477 1.00 92.88 372 LEU A CA 1
ATOM 3016 C C . LEU A 1 372 ? -25.657 42.218 36.799 1.00 92.88 372 LEU A C 1
ATOM 3018 O O . LEU A 1 372 ? -25.668 42.816 37.876 1.00 92.88 372 LEU A O 1
ATOM 3022 N N . GLU A 1 373 ? -24.731 42.472 35.870 1.00 92.25 373 GLU A N 1
ATOM 3023 C CA . GLU A 1 373 ? -23.696 43.505 36.016 1.00 92.25 373 GLU A CA 1
ATOM 3024 C C . GLU A 1 373 ? -24.295 44.916 36.097 1.00 92.25 373 GLU A C 1
ATOM 3026 O O . GLU A 1 373 ? -23.920 45.692 36.980 1.00 92.25 373 GLU A O 1
ATOM 3031 N N . LYS A 1 374 ? -25.272 45.250 35.239 1.00 94.94 374 LYS A N 1
ATOM 3032 C CA . LYS A 1 374 ? -26.002 46.533 35.310 1.00 94.94 374 LYS A CA 1
ATOM 3033 C C . LYS A 1 374 ? -26.669 46.721 36.673 1.00 94.94 374 LYS A C 1
ATOM 3035 O O . LYS A 1 374 ? -26.558 47.798 37.263 1.00 94.94 374 LYS A O 1
ATOM 3040 N N . GLN A 1 375 ? -27.330 45.680 37.179 1.00 94.00 375 GLN A N 1
ATOM 3041 C CA . GLN A 1 375 ? -28.004 45.703 38.480 1.00 94.00 375 GLN A CA 1
ATOM 3042 C C . GLN A 1 375 ? -26.996 45.877 39.627 1.00 94.00 375 GLN A C 1
ATOM 3044 O O . GLN A 1 375 ? -27.178 46.756 40.469 1.00 94.00 375 GLN A O 1
ATOM 3049 N N . LEU A 1 376 ? -25.878 45.142 39.609 1.00 92.19 376 LEU A N 1
ATOM 3050 C CA . LEU A 1 376 ? -24.794 45.288 40.584 1.00 92.19 376 LEU A CA 1
ATOM 3051 C C . LEU A 1 376 ? -24.192 46.705 40.579 1.00 92.19 376 LEU A C 1
ATOM 3053 O O . LEU A 1 376 ? -23.982 47.291 41.643 1.00 92.19 376 LEU A O 1
ATOM 3057 N N . ILE A 1 377 ? -23.948 47.287 39.400 1.00 94.31 377 ILE A N 1
ATOM 3058 C CA . ILE A 1 377 ? -23.466 48.670 39.248 1.00 94.31 377 ILE A CA 1
ATOM 3059 C C . ILE A 1 377 ? -24.480 49.674 39.816 1.00 94.31 377 ILE A C 1
ATOM 3061 O O . ILE A 1 377 ? -24.079 50.638 40.472 1.00 94.31 377 ILE A O 1
ATOM 3065 N N . GLN A 1 378 ? -25.780 49.465 39.591 1.00 93.00 378 GLN A N 1
ATOM 3066 C CA . GLN A 1 378 ? -26.831 50.343 40.105 1.00 93.00 378 GLN A CA 1
ATOM 3067 C C . GLN A 1 378 ? -26.917 50.286 41.638 1.00 93.00 378 GLN A C 1
ATOM 3069 O O . GLN A 1 378 ? -26.788 51.323 42.290 1.00 93.00 378 GLN A O 1
ATOM 3074 N N . THR A 1 379 ? -27.007 49.091 42.230 1.00 91.25 379 THR A N 1
ATOM 3075 C CA . THR A 1 379 ? -27.022 48.926 43.695 1.00 91.25 379 THR A CA 1
ATOM 3076 C C . THR A 1 379 ? -25.732 49.442 44.345 1.00 91.25 379 THR A C 1
ATOM 3078 O O . THR A 1 379 ? -25.773 50.023 45.428 1.00 91.25 379 THR A O 1
ATOM 3081 N N . THR A 1 380 ? -24.578 49.318 43.678 1.00 92.88 380 THR A N 1
ATOM 3082 C CA . THR A 1 380 ? -23.303 49.866 44.181 1.00 92.88 380 THR A CA 1
ATOM 3083 C C . THR A 1 380 ? -23.325 51.397 44.256 1.00 92.88 380 THR A C 1
ATOM 3085 O O . THR A 1 380 ? -22.849 51.967 45.239 1.00 92.88 380 THR A O 1
ATOM 3088 N N . LYS A 1 381 ? -23.922 52.077 43.265 1.00 94.19 381 LYS A N 1
ATOM 3089 C CA . LYS A 1 381 ? -24.115 53.540 43.296 1.00 94.19 381 LYS A CA 1
ATOM 3090 C C . LYS A 1 381 ? -25.049 53.958 44.430 1.00 94.19 381 LYS A C 1
ATOM 3092 O O . LYS A 1 381 ? -24.731 54.895 45.155 1.00 94.19 381 LYS A O 1
ATOM 3097 N N . GLU A 1 382 ? -26.167 53.258 44.604 1.00 92.56 382 GLU A N 1
ATOM 3098 C CA . GLU A 1 382 ? -27.132 53.522 45.682 1.00 92.56 382 GLU A CA 1
ATOM 3099 C C . GLU A 1 382 ? -26.485 53.366 47.066 1.00 92.56 382 GLU A C 1
ATOM 3101 O O . GLU A 1 382 ? -26.636 54.233 47.926 1.00 92.56 382 GLU A O 1
ATOM 3106 N N . VAL A 1 383 ? -25.680 52.317 47.257 1.00 91.31 383 VAL A N 1
ATOM 3107 C CA . VAL A 1 383 ? -24.904 52.094 48.485 1.00 91.31 383 VAL A CA 1
ATOM 3108 C C . VAL A 1 383 ? -23.893 53.216 48.744 1.00 91.31 383 VAL A C 1
ATOM 3110 O O . VAL A 1 383 ? -23.759 53.643 49.890 1.00 91.31 383 VAL A O 1
ATOM 3113 N N . GLU A 1 384 ? -23.187 53.727 47.731 1.00 91.19 384 GLU A N 1
ATOM 3114 C CA . GLU A 1 384 ? -22.215 54.813 47.943 1.00 91.19 384 GLU A CA 1
ATOM 3115 C C . GLU A 1 384 ? -22.897 56.169 48.213 1.00 91.19 384 GLU A C 1
ATOM 3117 O O . GLU A 1 384 ? -22.427 56.922 49.063 1.00 91.19 384 GLU A O 1
ATOM 3122 N N . ILE A 1 385 ? -24.057 56.441 47.599 1.00 93.06 385 ILE A N 1
ATOM 3123 C CA . ILE A 1 385 ? -24.899 57.609 47.924 1.00 93.06 385 ILE A CA 1
ATOM 3124 C C . ILE A 1 385 ? -25.370 57.549 49.388 1.00 93.06 385 ILE A C 1
ATOM 3126 O O . ILE A 1 385 ? -25.290 58.544 50.111 1.00 93.06 385 ILE A O 1
ATOM 3130 N N . LEU A 1 386 ? -25.809 56.375 49.856 1.00 90.62 386 LEU A N 1
ATOM 3131 C CA . LEU A 1 386 ? -26.212 56.172 51.252 1.00 90.62 386 LEU A CA 1
ATOM 3132 C C . LEU A 1 386 ? -25.034 56.330 52.229 1.00 90.62 386 LEU A C 1
ATOM 3134 O O . LEU A 1 386 ? -25.214 56.904 53.305 1.00 90.62 386 LEU A O 1
ATOM 3138 N N . LYS A 1 387 ? -23.822 55.887 51.861 1.00 90.12 387 LYS A N 1
ATOM 3139 C CA . LYS A 1 387 ? -22.607 56.154 52.654 1.00 90.12 387 LYS A CA 1
ATOM 3140 C C . LYS A 1 387 ? -22.286 57.643 52.731 1.00 90.12 387 LYS A C 1
ATOM 3142 O O . LYS A 1 387 ? -21.885 58.089 53.800 1.00 90.12 387 LYS A O 1
ATOM 3147 N N . GLU A 1 388 ? -22.451 58.404 51.650 1.00 90.81 388 GLU A N 1
ATOM 3148 C CA . GLU A 1 388 ? -22.178 59.846 51.669 1.00 90.81 388 GLU A CA 1
ATOM 3149 C C . GLU A 1 388 ? -23.170 60.587 52.569 1.00 90.81 388 GLU A C 1
ATOM 3151 O O . GLU A 1 388 ? -22.755 61.315 53.465 1.00 90.81 388 GLU A O 1
ATOM 3156 N N . SER A 1 389 ? -24.469 60.298 52.446 1.00 89.12 389 SER A N 1
ATOM 3157 C CA . SER A 1 389 ? -25.491 60.864 53.338 1.00 89.12 389 SER A CA 1
ATOM 3158 C C . SER A 1 389 ? -25.256 60.492 54.814 1.00 89.12 389 SER A C 1
ATOM 3160 O O . SER A 1 389 ? -25.473 61.309 55.715 1.00 89.12 389 SER A O 1
ATOM 3162 N N . LEU A 1 390 ? -24.736 59.287 55.086 1.00 89.81 390 LEU A N 1
ATOM 3163 C CA . LEU A 1 390 ? -24.306 58.884 56.426 1.00 89.81 390 LEU A CA 1
ATOM 3164 C C . LEU A 1 390 ? -23.043 59.637 56.888 1.00 89.81 390 LEU A C 1
ATOM 3166 O O . LEU A 1 390 ? -23.002 60.067 58.040 1.00 89.81 390 LEU A O 1
ATOM 3170 N N . ARG A 1 391 ? -22.045 59.850 56.012 1.00 90.44 391 ARG A N 1
ATOM 3171 C CA . ARG A 1 391 ? -20.855 60.679 56.296 1.00 90.44 391 ARG A CA 1
ATOM 3172 C C . ARG A 1 391 ? -21.271 62.104 56.670 1.00 90.44 391 ARG A C 1
ATOM 3174 O O . ARG A 1 391 ? -20.907 62.565 57.750 1.00 90.44 391 ARG A O 1
ATOM 3181 N N . GLU A 1 392 ? -22.097 62.754 55.849 1.00 89.94 392 GLU A N 1
ATOM 3182 C CA . GLU A 1 392 ? -22.649 64.089 56.117 1.00 89.94 392 GLU A CA 1
ATOM 3183 C C . GLU A 1 392 ? -23.399 64.143 57.455 1.00 89.94 392 GLU A C 1
ATOM 3185 O O . GLU A 1 392 ? -23.175 65.052 58.258 1.00 89.94 392 GLU A O 1
ATOM 3190 N N . SER A 1 393 ? -24.250 63.149 57.732 1.00 87.19 393 SER A N 1
ATOM 3191 C CA . SER A 1 393 ? -25.006 63.054 58.987 1.00 87.19 393 SER A CA 1
ATOM 3192 C C . SER A 1 393 ? -24.082 62.919 60.205 1.00 87.19 393 SER A C 1
ATOM 3194 O O . SER A 1 393 ? -24.254 63.624 61.201 1.00 87.19 393 SER A O 1
ATOM 3196 N N . CYS A 1 394 ? -23.053 62.070 60.128 1.00 87.94 394 CYS A N 1
ATOM 3197 C CA . CYS A 1 394 ? -22.047 61.924 61.182 1.00 87.94 394 CYS A CA 1
ATOM 3198 C C . CYS A 1 394 ? -21.217 63.203 61.384 1.00 87.94 394 CYS A C 1
ATOM 3200 O O . CYS A 1 394 ? -20.941 63.574 62.528 1.00 87.94 394 CYS A O 1
ATOM 3202 N N . SER A 1 395 ? -20.859 63.919 60.314 1.00 87.88 395 SER A N 1
ATOM 3203 C CA . SER A 1 395 ? -20.199 65.227 60.410 1.00 87.88 395 SER A CA 1
ATOM 3204 C C . SER A 1 395 ? -21.096 66.273 61.079 1.00 87.88 395 SER A C 1
ATOM 3206 O O . SER A 1 395 ? -20.631 66.976 61.977 1.00 87.88 395 SER A O 1
ATOM 3208 N N . GLN A 1 396 ? -22.387 66.337 60.732 1.00 87.00 396 GLN A N 1
ATOM 3209 C CA . GLN A 1 396 ? -23.352 67.231 61.388 1.00 87.00 396 GLN A CA 1
ATOM 3210 C C . GLN A 1 396 ? -23.490 66.918 62.886 1.00 87.00 396 GLN A C 1
ATOM 3212 O O . GLN A 1 396 ? -23.401 67.828 63.711 1.00 87.00 396 GLN A O 1
ATOM 3217 N N . VAL A 1 397 ? -23.621 65.639 63.261 1.00 87.00 397 VAL A N 1
ATOM 3218 C CA . VAL A 1 397 ? -23.645 65.207 64.673 1.00 87.00 397 VAL A CA 1
ATOM 3219 C C . VAL A 1 397 ? -22.352 65.591 65.398 1.00 87.00 397 VAL A C 1
ATOM 3221 O O . VAL A 1 397 ? -22.411 66.093 66.519 1.00 87.00 397 VAL A O 1
ATOM 3224 N N . THR A 1 398 ? -21.190 65.433 64.760 1.00 85.19 398 THR A N 1
ATOM 3225 C CA . THR A 1 398 ? -19.886 65.789 65.349 1.00 85.19 398 THR A CA 1
ATOM 3226 C C . THR A 1 398 ? -19.781 67.294 65.617 1.00 85.19 398 THR A C 1
ATOM 3228 O O . THR A 1 398 ? -19.378 67.699 66.708 1.00 85.19 398 THR A O 1
ATOM 3231 N N . VAL A 1 399 ? -20.211 68.133 64.668 1.00 88.19 399 VAL A N 1
ATOM 3232 C CA . VAL A 1 399 ? -20.243 69.599 64.828 1.00 88.19 399 VAL A CA 1
ATOM 3233 C C . VAL A 1 399 ? -21.224 70.023 65.926 1.00 88.19 399 VAL A C 1
ATOM 3235 O O . VAL A 1 399 ? -20.910 70.912 66.719 1.00 88.19 399 VAL A O 1
ATOM 3238 N N . LEU A 1 400 ? -22.390 69.375 66.026 1.00 84.44 400 LEU A N 1
ATOM 3239 C CA . LEU A 1 400 ? -23.350 69.635 67.103 1.00 84.44 400 LEU A CA 1
ATOM 3240 C C . LEU A 1 400 ? -22.777 69.261 68.479 1.00 84.44 400 LEU A C 1
ATOM 3242 O O . LEU A 1 400 ? -22.848 70.082 69.391 1.00 84.44 400 LEU A O 1
ATOM 3246 N N . GLN A 1 401 ? -22.139 68.093 68.611 1.00 83.50 401 GLN A N 1
ATOM 3247 C CA . GLN A 1 401 ? -21.476 67.662 69.849 1.00 83.50 401 GLN A CA 1
ATOM 3248 C C . GLN A 1 401 ? -20.322 68.588 70.254 1.00 83.50 401 GLN A C 1
ATOM 3250 O O . GLN A 1 401 ? -20.169 68.900 71.434 1.00 83.50 401 GLN A O 1
ATOM 3255 N N . GLN A 1 402 ? -19.511 69.059 69.300 1.00 82.38 402 GLN A N 1
ATOM 3256 C CA . GLN A 1 402 ? -18.453 70.027 69.599 1.00 82.38 402 GLN A CA 1
ATOM 3257 C C . GLN A 1 402 ? -19.046 71.351 70.101 1.00 82.38 402 GLN A C 1
ATOM 3259 O O . GLN A 1 402 ? -18.634 71.845 71.149 1.00 82.38 402 GLN A O 1
ATOM 3264 N N . ARG A 1 403 ? -20.066 71.882 69.417 1.00 84.81 403 ARG A N 1
ATOM 3265 C CA . ARG A 1 403 ? -20.760 73.116 69.817 1.00 84.81 403 ARG A CA 1
ATOM 3266 C C . ARG A 1 403 ? -21.494 72.981 71.157 1.00 84.81 403 ARG A C 1
ATOM 3268 O O . ARG A 1 403 ? -21.709 73.976 71.848 1.00 84.81 403 ARG A O 1
ATOM 3275 N N . GLU A 1 404 ? -21.904 71.772 71.529 1.00 83.00 404 GLU A N 1
ATOM 3276 C CA . GLU A 1 404 ? -22.476 71.472 72.842 1.00 83.00 404 GLU A CA 1
ATOM 3277 C C . GLU A 1 404 ? -21.406 71.485 73.943 1.00 83.00 404 GLU A C 1
ATOM 3279 O O . GLU A 1 404 ? -21.589 72.196 74.931 1.00 83.00 404 GLU A O 1
ATOM 3284 N N . ARG A 1 405 ? -20.253 70.831 73.728 1.00 82.31 405 ARG A N 1
ATOM 3285 C CA . ARG A 1 405 ? -19.092 70.897 74.641 1.00 82.31 405 ARG A CA 1
ATOM 3286 C C . ARG A 1 405 ? -18.554 72.316 74.813 1.00 82.31 405 ARG A C 1
ATOM 3288 O O . ARG A 1 405 ? -18.230 72.712 75.925 1.00 82.31 405 ARG A O 1
ATOM 3295 N N . GLU A 1 406 ? -18.484 73.105 73.741 1.00 82.00 406 GLU A N 1
ATOM 3296 C CA . GLU A 1 406 ? -18.066 74.513 73.807 1.00 82.00 406 GLU A CA 1
ATOM 3297 C C . GLU A 1 406 ? -19.007 75.329 74.708 1.00 82.00 406 GLU A C 1
ATOM 3299 O O . GLU A 1 406 ? -18.540 76.050 75.589 1.00 82.00 406 GLU A O 1
ATOM 3304 N N . LYS A 1 407 ? -20.328 75.138 74.580 1.00 83.00 407 LYS A N 1
ATOM 3305 C CA . LYS A 1 407 ? -21.328 75.739 75.481 1.00 83.00 407 LYS A CA 1
ATOM 3306 C C . LYS A 1 407 ? -21.299 75.165 76.900 1.00 83.00 407 LYS A C 1
ATOM 3308 O O . LYS A 1 407 ? -21.791 75.805 77.826 1.00 83.00 407 LYS A O 1
ATOM 3313 N N . GLU A 1 408 ? -20.835 73.938 77.101 1.00 82.44 408 GLU A N 1
ATOM 3314 C CA . GLU A 1 408 ? -20.673 73.353 78.435 1.00 82.44 408 GLU A CA 1
ATOM 3315 C C . GLU A 1 408 ? -19.476 73.984 79.156 1.00 82.44 408 GLU A C 1
ATOM 3317 O O . GLU A 1 408 ? -19.650 74.533 80.243 1.00 82.44 408 GLU A O 1
ATOM 3322 N N . LEU A 1 409 ? -18.320 74.048 78.487 1.00 81.56 409 LEU A N 1
ATOM 3323 C CA . LEU A 1 409 ? -17.114 74.743 78.951 1.00 81.56 409 LEU A CA 1
ATOM 3324 C C . LEU A 1 409 ? -17.345 76.246 79.173 1.00 81.56 409 LEU A C 1
ATOM 3326 O O . LEU A 1 409 ? -16.782 76.833 80.095 1.00 81.56 409 LEU A O 1
ATOM 3330 N N . GLU A 1 410 ? -18.173 76.895 78.351 1.00 81.81 410 GLU A N 1
ATOM 3331 C CA . GLU A 1 410 ? -18.535 78.304 78.536 1.00 81.81 410 GLU A CA 1
ATOM 3332 C C . GLU A 1 410 ? -19.369 78.520 79.809 1.00 81.81 410 GLU A C 1
ATOM 3334 O O . GLU A 1 410 ? -19.029 79.388 80.613 1.00 81.81 410 GLU A O 1
ATOM 3339 N N . ARG A 1 411 ? -20.379 77.672 80.058 1.00 82.62 411 ARG A N 1
ATOM 3340 C CA . ARG A 1 411 ? -21.160 77.687 81.310 1.00 82.62 411 ARG A CA 1
ATOM 3341 C C . ARG A 1 411 ? -20.326 77.291 82.530 1.00 82.62 411 ARG A C 1
ATOM 3343 O O . ARG A 1 411 ? -20.588 77.776 83.625 1.00 82.62 411 ARG A O 1
ATOM 3350 N N . GLU A 1 412 ? -19.342 76.410 82.377 1.00 80.38 412 GLU A N 1
ATOM 3351 C CA . GLU A 1 412 ? -18.413 76.056 83.455 1.00 80.38 412 GLU A CA 1
ATOM 3352 C C . GLU A 1 412 ? -17.527 77.249 83.833 1.00 80.38 412 GLU A C 1
ATOM 3354 O O . GLU A 1 412 ? -17.495 77.634 85.000 1.00 80.38 412 GLU A O 1
ATOM 3359 N N . ARG A 1 413 ? -16.931 77.928 82.844 1.00 81.69 413 ARG A N 1
ATOM 3360 C CA . ARG A 1 413 ? -16.185 79.187 83.036 1.00 81.69 413 ARG A CA 1
ATOM 3361 C C . ARG A 1 413 ? -17.051 80.329 83.573 1.00 81.69 413 ARG A C 1
ATOM 3363 O O . ARG A 1 413 ? -16.538 81.243 84.212 1.00 81.69 413 ARG A O 1
ATOM 3370 N N . GLU A 1 414 ? -18.349 80.340 83.287 1.00 79.75 414 GLU A N 1
ATOM 3371 C CA . GLU A 1 414 ? -19.289 81.304 83.868 1.00 79.75 414 GLU A CA 1
ATOM 3372 C C . GLU A 1 414 ? -19.536 81.016 85.357 1.00 79.75 414 GLU A C 1
ATOM 3374 O O . GLU A 1 414 ? -19.345 81.908 86.181 1.00 79.75 414 GLU A O 1
ATOM 3379 N N . ARG A 1 415 ? -19.818 79.755 85.717 1.00 81.75 415 ARG A N 1
ATOM 3380 C CA . ARG A 1 415 ? -19.943 79.296 87.116 1.00 81.75 415 ARG A CA 1
ATOM 3381 C C . ARG A 1 415 ? -18.656 79.476 87.923 1.00 81.75 415 ARG A C 1
ATOM 3383 O O . ARG A 1 415 ? -18.718 79.718 89.123 1.00 81.75 415 ARG A O 1
ATOM 3390 N N . GLU A 1 416 ? -17.491 79.337 87.297 1.00 79.69 416 GLU A N 1
ATOM 3391 C CA . GLU A 1 416 ? -16.192 79.575 87.934 1.00 79.69 416 GLU A CA 1
ATOM 3392 C C . GLU A 1 416 ? -16.019 81.059 88.292 1.00 79.69 416 GLU A C 1
ATOM 3394 O O . GLU A 1 416 ? -15.800 81.389 89.457 1.00 79.69 416 GLU A O 1
ATOM 3399 N N . ARG A 1 417 ? -16.275 81.969 87.340 1.00 79.25 417 ARG A N 1
ATOM 3400 C CA . ARG A 1 417 ? -16.285 83.423 87.596 1.00 79.25 417 ARG A CA 1
ATOM 3401 C C . ARG A 1 417 ? -17.350 83.849 88.609 1.00 79.25 417 ARG A C 1
ATOM 3403 O O . ARG A 1 417 ? -17.146 84.824 89.326 1.00 79.25 417 ARG A O 1
ATOM 3410 N N . GLU A 1 418 ? -18.491 83.165 88.656 1.00 78.06 418 GLU A N 1
ATOM 3411 C CA . GLU A 1 418 ? -19.532 83.397 89.661 1.00 78.06 418 GLU A CA 1
ATOM 3412 C C . GLU A 1 418 ? -19.055 82.980 91.061 1.00 78.06 418 GLU A C 1
ATOM 3414 O O . GLU A 1 418 ? -19.141 83.777 91.993 1.00 78.06 418 GLU A O 1
ATOM 3419 N N . ARG A 1 419 ? -18.435 81.798 91.192 1.00 79.75 419 ARG A N 1
ATOM 3420 C CA . ARG A 1 419 ? -17.816 81.326 92.445 1.00 79.75 419 ARG A CA 1
ATOM 3421 C C . ARG A 1 419 ? -16.709 82.246 92.950 1.00 79.75 419 ARG A C 1
ATOM 3423 O O . ARG A 1 419 ? -16.598 82.429 94.159 1.00 79.75 419 ARG A O 1
ATOM 3430 N N . ASP A 1 420 ? -15.902 82.822 92.064 1.00 76.69 420 ASP A N 1
ATOM 3431 C CA . ASP A 1 420 ? -14.854 83.765 92.469 1.00 76.69 420 ASP A CA 1
ATOM 3432 C C . ASP A 1 420 ? -15.435 85.119 92.914 1.00 76.69 420 ASP A C 1
ATOM 3434 O O . ASP A 1 420 ? -15.020 85.647 93.943 1.00 76.69 420 ASP A O 1
ATOM 3438 N N . ARG A 1 421 ? -16.494 85.625 92.263 1.00 77.00 421 ARG A N 1
ATOM 3439 C CA . ARG A 1 421 ? -17.249 86.794 92.771 1.00 77.00 421 ARG A CA 1
ATOM 3440 C C . ARG A 1 421 ? -17.909 86.526 94.125 1.00 77.00 421 ARG A C 1
ATOM 3442 O O . ARG A 1 421 ? -17.934 87.412 94.979 1.00 77.00 421 ARG A O 1
ATOM 3449 N N . ASP A 1 422 ? -18.454 85.327 94.324 1.00 76.88 422 ASP A N 1
ATOM 3450 C CA . ASP A 1 422 ? -19.015 84.914 95.612 1.00 76.88 422 ASP A CA 1
ATOM 3451 C C . ASP A 1 422 ? -17.928 84.830 96.691 1.00 76.88 422 ASP A C 1
ATOM 3453 O O . ASP A 1 422 ? -18.162 85.293 97.804 1.00 76.88 422 ASP A O 1
ATOM 3457 N N . ARG A 1 423 ? -16.726 84.328 96.367 1.00 76.50 423 ARG A N 1
ATOM 3458 C CA . ARG A 1 423 ? -15.558 84.331 97.269 1.00 76.50 423 ARG A CA 1
ATOM 3459 C C . ARG A 1 423 ? -15.131 85.745 97.658 1.00 76.50 423 ARG A C 1
ATOM 3461 O O . ARG A 1 423 ? -14.975 86.001 98.850 1.00 76.50 423 ARG A O 1
ATOM 3468 N N . ASP A 1 424 ? -14.998 86.657 96.695 1.00 74.19 424 ASP A N 1
ATOM 3469 C CA . ASP A 1 424 ? -14.637 88.060 96.951 1.00 74.19 424 ASP A CA 1
ATOM 3470 C C . ASP A 1 424 ? -15.678 88.755 97.847 1.00 74.19 424 ASP A C 1
ATOM 3472 O O . ASP A 1 424 ? -15.333 89.488 98.784 1.00 74.19 424 ASP A O 1
ATOM 3476 N N . ARG A 1 425 ? -16.972 88.487 97.612 1.00 74.00 425 ARG A N 1
ATOM 3477 C CA . ARG A 1 425 ? -18.064 88.995 98.455 1.00 74.00 425 ARG A CA 1
ATOM 3478 C C . ARG A 1 425 ? -18.016 88.390 99.858 1.00 74.00 425 ARG A C 1
ATOM 3480 O O . ARG A 1 425 ? -18.104 89.136 100.828 1.00 74.00 425 ARG A O 1
ATOM 3487 N N . ASP A 1 426 ? -17.849 87.078 99.987 1.00 75.44 426 ASP A N 1
ATOM 3488 C CA . ASP A 1 426 ? -17.749 86.389 101.278 1.00 75.44 426 ASP A CA 1
ATOM 3489 C C . ASP A 1 426 ? -16.539 86.864 102.092 1.00 75.44 426 ASP A C 1
ATOM 3491 O O . ASP A 1 426 ? -16.644 87.054 103.303 1.00 75.44 426 ASP A O 1
ATOM 3495 N N . GLN A 1 427 ? -15.399 87.095 101.439 1.00 73.69 427 GLN A N 1
ATOM 3496 C CA . GLN A 1 427 ? -14.203 87.653 102.068 1.00 73.69 427 GLN A CA 1
ATOM 3497 C C . GLN A 1 427 ? -14.446 89.093 102.544 1.00 73.69 427 GLN A C 1
ATOM 3499 O O . GLN A 1 427 ? -14.054 89.442 103.659 1.00 73.69 427 GLN A O 1
ATOM 3504 N N . SER A 1 428 ? -15.171 89.897 101.760 1.00 71.94 428 SER A N 1
ATOM 3505 C CA . SER A 1 428 ? -15.589 91.254 102.141 1.00 71.94 428 SER A CA 1
ATOM 3506 C C . SER A 1 428 ? -16.577 91.263 103.320 1.00 71.94 428 SER A C 1
ATOM 3508 O O . SER A 1 428 ? -16.435 92.064 104.242 1.00 71.94 428 SER A O 1
ATOM 3510 N N . VAL A 1 429 ? -17.551 90.346 103.337 1.00 75.50 429 VAL A N 1
ATOM 3511 C CA . VAL A 1 429 ? -18.531 90.202 104.431 1.00 75.50 429 VAL A CA 1
ATOM 3512 C C . VAL A 1 429 ? -17.855 89.733 105.721 1.00 75.50 429 VAL A C 1
ATOM 3514 O O . VAL A 1 429 ? -18.126 90.284 106.786 1.00 75.50 429 VAL A O 1
ATOM 3517 N N . ARG A 1 430 ? -16.926 88.771 105.641 1.00 72.00 430 ARG A N 1
ATOM 3518 C CA . ARG A 1 430 ? -16.141 88.325 106.805 1.00 72.00 430 ARG A CA 1
ATOM 3519 C C . ARG A 1 430 ? -15.271 89.450 107.356 1.00 72.00 430 ARG A C 1
ATOM 3521 O O . ARG A 1 430 ? -15.225 89.605 108.567 1.00 72.00 430 ARG A O 1
ATOM 3528 N N . ALA A 1 431 ? -14.661 90.274 106.501 1.00 69.50 431 ALA A N 1
ATOM 3529 C CA . ALA A 1 431 ? -13.896 91.443 106.938 1.00 69.50 431 ALA A CA 1
ATOM 3530 C C . ALA A 1 431 ? -14.753 92.488 107.689 1.00 69.50 431 ALA A C 1
ATOM 3532 O O . ALA A 1 431 ? -14.247 93.118 108.617 1.00 69.50 431 ALA A O 1
ATOM 3533 N N . LEU A 1 432 ? -16.040 92.643 107.342 1.00 68.00 432 LEU A N 1
ATOM 3534 C CA . LEU A 1 432 ? -16.986 93.449 108.127 1.00 68.00 432 LEU A CA 1
ATOM 3535 C C . LEU A 1 432 ? -17.313 92.798 109.480 1.00 68.00 432 LEU A C 1
ATOM 3537 O O . LEU A 1 432 ? -17.222 93.461 110.511 1.00 68.00 432 LEU A O 1
ATOM 3541 N N . ALA A 1 433 ? -17.654 91.506 109.490 1.00 73.00 433 ALA A N 1
ATOM 3542 C CA . ALA A 1 433 ? -18.033 90.792 110.712 1.00 73.00 433 ALA A CA 1
ATOM 3543 C C . ALA A 1 433 ? -16.884 90.741 111.741 1.00 73.00 433 ALA A C 1
ATOM 3545 O O . ALA A 1 433 ? -17.100 90.959 112.932 1.00 73.00 433 ALA A O 1
ATOM 3546 N N . ASP A 1 434 ? -15.647 90.545 111.273 1.00 70.19 434 ASP A N 1
ATOM 3547 C CA . ASP A 1 434 ? -14.427 90.617 112.087 1.00 70.19 434 ASP A CA 1
ATOM 3548 C C . ASP A 1 434 ? -14.237 91.999 112.735 1.00 70.19 434 ASP A C 1
ATOM 3550 O O . ASP A 1 434 ? -13.665 92.101 113.822 1.00 70.19 434 ASP A O 1
ATOM 3554 N N . LEU A 1 435 ? -14.681 93.070 112.066 1.00 62.12 435 LEU A N 1
ATOM 3555 C CA . LEU A 1 435 ? -14.591 94.441 112.561 1.00 62.12 435 LEU A CA 1
ATOM 3556 C C . LEU A 1 435 ? -15.673 94.719 113.615 1.00 62.12 435 LEU A C 1
ATOM 3558 O O . LEU A 1 435 ? -15.351 95.237 114.684 1.00 62.12 435 LEU A O 1
ATOM 3562 N N . GLU A 1 436 ? -16.920 94.307 113.367 1.00 67.12 436 GLU A N 1
ATOM 3563 C CA . GLU A 1 436 ? -18.011 94.392 114.351 1.00 67.12 436 GLU A CA 1
ATOM 3564 C C . GLU A 1 436 ? -17.695 93.579 115.616 1.00 67.12 436 GLU A C 1
ATOM 3566 O O . GLU A 1 436 ? -17.830 94.089 116.730 1.00 67.12 436 GLU A O 1
ATOM 3571 N N . GLN A 1 437 ? -17.180 92.352 115.472 1.00 67.12 437 GLN A N 1
ATOM 3572 C CA . GLN A 1 437 ? -16.803 91.514 116.614 1.00 67.12 437 GLN A CA 1
ATOM 3573 C C . GLN A 1 437 ? -15.639 92.116 117.422 1.00 67.12 437 GLN A C 1
ATOM 3575 O O . GLN A 1 437 ? -15.632 92.022 118.651 1.00 67.12 437 GLN A O 1
ATOM 3580 N N . LYS A 1 438 ? -14.675 92.783 116.769 1.00 64.00 438 LYS A N 1
ATOM 3581 C CA . LYS A 1 438 ? -13.587 93.504 117.459 1.00 64.00 438 LYS A CA 1
ATOM 3582 C C . LYS A 1 438 ? -14.088 94.747 118.197 1.00 64.00 438 LYS A C 1
ATOM 3584 O O . LYS A 1 438 ? -13.615 95.005 119.301 1.00 64.00 438 LYS A O 1
ATOM 3589 N N . VAL A 1 439 ? -15.069 95.473 117.654 1.00 59.28 439 VAL A N 1
ATOM 3590 C CA . VAL A 1 439 ? -15.737 96.575 118.372 1.00 59.28 439 VAL A CA 1
ATOM 3591 C C . VAL A 1 439 ? -16.485 96.046 119.601 1.00 59.28 439 VAL A C 1
ATOM 3593 O O . VAL A 1 439 ? -16.289 96.566 120.698 1.00 59.28 439 VAL A O 1
ATOM 3596 N N . GLN A 1 440 ? -17.267 94.972 119.455 1.00 61.03 440 GLN A N 1
ATOM 3597 C CA . GLN A 1 440 ? -18.015 94.364 120.561 1.00 61.03 440 GLN A CA 1
ATOM 3598 C C . GLN A 1 440 ? -17.087 93.839 121.675 1.00 61.03 440 GLN A C 1
ATOM 3600 O O . GLN A 1 440 ? -17.309 94.118 122.854 1.00 61.03 440 GLN A O 1
ATOM 3605 N N . GLY A 1 441 ? -15.992 93.157 121.318 1.00 59.50 441 GLY A N 1
ATOM 3606 C CA . GLY A 1 441 ? -15.010 92.656 122.286 1.00 59.50 441 GLY A CA 1
ATOM 3607 C C . GLY A 1 441 ? -14.279 93.758 123.068 1.00 59.50 441 GLY A C 1
ATOM 3608 O O . GLY A 1 441 ? -13.949 93.566 124.237 1.00 59.50 441 GLY A O 1
ATOM 3609 N N . LEU A 1 442 ? -14.066 94.936 122.466 1.00 55.03 442 LEU A N 1
ATOM 3610 C CA . LEU A 1 442 ? -13.477 96.094 123.154 1.00 55.03 442 LEU A CA 1
ATOM 3611 C C . LEU A 1 442 ? -14.436 96.745 124.165 1.00 55.03 442 LEU A C 1
ATOM 3613 O O . LEU A 1 442 ? -13.970 97.302 125.162 1.00 55.03 442 LEU A O 1
ATOM 3617 N N . VAL A 1 443 ? -15.753 96.638 123.952 1.00 53.34 443 VAL A N 1
ATOM 3618 C CA . VAL A 1 443 ? -16.775 97.046 124.932 1.00 53.34 443 VAL A CA 1
ATOM 3619 C C . VAL A 1 443 ? -16.810 96.067 126.111 1.00 53.34 443 VAL A C 1
ATOM 3621 O O . VAL A 1 443 ? -16.783 96.489 127.267 1.00 53.34 443 VAL A O 1
ATOM 3624 N N . GLU A 1 444 ? -16.807 94.759 125.843 1.00 55.75 444 GLU A N 1
ATOM 3625 C CA . GLU A 1 444 ? -16.883 93.724 126.888 1.00 55.75 444 GLU A CA 1
ATOM 3626 C C . GLU A 1 444 ? -15.616 93.640 127.760 1.00 55.75 444 GLU A C 1
ATOM 3628 O O . GLU A 1 444 ? -15.711 93.364 128.956 1.00 55.75 444 GLU A O 1
ATOM 3633 N N . LEU A 1 445 ? -14.437 93.960 127.211 1.00 44.38 445 LEU A N 1
ATOM 3634 C CA . LEU A 1 445 ? -13.169 94.000 127.958 1.00 44.38 445 LEU A CA 1
ATOM 3635 C C . LEU A 1 445 ? -12.931 95.302 128.751 1.00 44.38 445 LEU A C 1
ATOM 3637 O O . LEU A 1 445 ? -11.879 95.462 129.369 1.00 44.38 445 LEU A O 1
ATOM 3641 N N . GLY A 1 446 ? -13.897 96.226 128.788 1.00 49.78 446 GLY A N 1
ATOM 3642 C CA . GLY A 1 446 ? -13.966 97.282 129.807 1.00 49.78 446 GLY A CA 1
ATOM 3643 C C . GLY A 1 446 ? -12.921 98.404 129.731 1.00 49.78 446 GLY A C 1
ATOM 3644 O O . GLY A 1 446 ? -12.956 99.302 130.572 1.00 49.78 446 GLY A O 1
ATOM 3645 N N . LEU A 1 447 ? -12.045 98.410 128.721 1.00 47.34 447 LEU A N 1
ATOM 3646 C CA . LEU A 1 447 ? -11.156 99.539 128.402 1.00 47.34 447 LEU A CA 1
ATOM 3647 C C . LEU A 1 447 ? -11.919 100.771 127.880 1.00 47.34 447 LEU A C 1
ATOM 3649 O O . LEU A 1 447 ? -11.350 101.852 127.773 1.00 47.34 447 LEU A O 1
ATOM 3653 N N . VAL A 1 448 ? -13.195 100.599 127.529 1.00 43.06 448 VAL A N 1
ATOM 3654 C CA . VAL A 1 448 ? -14.016 101.550 126.779 1.00 43.06 448 VAL A CA 1
ATOM 3655 C C . VAL A 1 448 ? -15.436 101.536 127.384 1.00 43.06 448 VAL A C 1
ATOM 3657 O O . VAL A 1 448 ? -16.204 100.609 127.147 1.00 43.06 448 VAL A O 1
ATOM 3660 N N . ARG A 1 449 ? -15.788 102.539 128.212 1.00 44.28 449 ARG A N 1
ATOM 3661 C CA . ARG A 1 449 ? -17.118 102.692 128.852 1.00 44.28 449 ARG A CA 1
ATOM 3662 C C . ARG A 1 449 ? -17.891 103.917 128.356 1.00 44.28 449 ARG A C 1
ATOM 3664 O O . ARG A 1 449 ? -17.410 105.035 128.484 1.00 44.28 449 ARG A O 1
ATOM 3671 N N . THR A 1 450 ? -19.119 103.700 127.891 1.00 50.28 450 THR A N 1
ATOM 3672 C CA . THR A 1 450 ? -20.086 104.731 127.470 1.00 50.28 450 THR A CA 1
ATOM 3673 C C . THR A 1 450 ? -21.105 105.040 128.574 1.00 50.28 450 THR A C 1
ATOM 3675 O O . THR A 1 450 ? -21.679 104.111 129.137 1.00 50.28 450 THR A O 1
ATOM 3678 N N . GLU A 1 451 ? -21.452 106.315 128.790 1.00 38.50 451 GLU A N 1
ATOM 3679 C CA . GLU A 1 451 ? -22.700 106.716 129.474 1.00 38.50 451 GLU A CA 1
ATOM 3680 C C . GLU A 1 451 ? -23.470 107.796 128.685 1.00 38.50 451 GLU A C 1
ATOM 3682 O O . GLU A 1 451 ? -22.905 108.505 127.852 1.00 38.50 451 GLU A O 1
ATOM 3687 N N . ARG A 1 452 ? -24.799 107.837 128.870 1.00 55.84 452 ARG A N 1
ATOM 3688 C CA . ARG A 1 452 ? -25.783 108.476 127.964 1.00 55.84 452 ARG A CA 1
ATOM 3689 C C . ARG A 1 452 ? -26.221 109.873 128.403 1.00 55.84 452 ARG A C 1
ATOM 3691 O O . ARG A 1 452 ? -26.281 110.163 129.592 1.00 55.84 452 ARG A O 1
ATOM 3698 N N . SER A 1 453 ? -26.737 110.654 127.448 1.00 40.91 453 SER A N 1
ATOM 3699 C CA . SER A 1 453 ? -27.670 111.755 127.736 1.00 40.91 453 SER A CA 1
ATOM 3700 C C . SER A 1 453 ? -28.914 111.753 126.828 1.00 40.91 453 SER A C 1
ATOM 3702 O O . SER A 1 453 ? -28.971 111.078 125.799 1.00 40.91 453 SER A O 1
ATOM 3704 N N . VAL A 1 454 ? -29.947 112.503 127.225 1.00 53.50 454 VAL A N 1
ATOM 3705 C CA . VAL A 1 454 ? -31.346 112.386 126.750 1.00 53.50 454 VAL A CA 1
ATOM 3706 C C . VAL A 1 454 ? -31.626 113.121 125.421 1.00 53.50 454 VAL A C 1
ATOM 3708 O O . VAL A 1 454 ? -32.766 113.432 125.096 1.00 53.50 454 VAL A O 1
ATOM 3711 N N . LEU A 1 455 ? -30.584 113.365 124.621 1.00 41.75 455 LEU A N 1
ATOM 3712 C CA . LEU A 1 455 ? -30.693 113.672 123.184 1.00 41.75 455 LEU A CA 1
ATOM 3713 C C . LEU A 1 455 ? -30.037 112.592 122.296 1.00 41.75 455 LEU A C 1
ATOM 3715 O O . LEU A 1 455 ? -29.969 112.748 121.082 1.00 41.75 455 LEU A O 1
ATOM 3719 N N . GLY A 1 456 ? -29.594 111.477 122.894 1.00 56.25 456 GLY A N 1
ATOM 3720 C CA . GLY A 1 456 ? -29.125 110.271 122.200 1.00 56.25 456 GLY A CA 1
ATOM 3721 C C . GLY A 1 456 ? -27.604 110.102 122.113 1.00 56.25 456 GLY A C 1
ATOM 3722 O O . GLY A 1 456 ? -27.146 109.005 121.802 1.00 56.25 456 GLY A O 1
ATOM 3723 N N . THR A 1 457 ? -26.820 111.141 122.406 1.00 53.03 457 THR A N 1
ATOM 3724 C CA . THR A 1 457 ? -25.352 111.129 122.292 1.00 53.03 457 THR A CA 1
ATOM 3725 C C . THR A 1 457 ? -24.624 110.447 123.459 1.00 53.03 457 THR A C 1
ATOM 3727 O O . THR A 1 457 ? -25.135 110.346 124.578 1.00 53.03 457 THR A O 1
ATOM 3730 N N . LEU A 1 458 ? -23.423 109.954 123.133 1.00 52.28 458 LEU A N 1
ATOM 3731 C CA . LEU A 1 458 ? -22.567 109.002 123.851 1.00 52.28 458 LEU A CA 1
ATOM 3732 C C . LEU A 1 458 ? -21.106 109.227 123.394 1.00 52.28 458 LEU A C 1
ATOM 3734 O O . LEU A 1 458 ? -20.917 109.536 122.219 1.00 52.28 458 LEU A O 1
ATOM 3738 N N . ASP A 1 459 ? -20.101 109.063 124.266 1.00 54.06 459 ASP A N 1
ATOM 3739 C CA . ASP A 1 459 ? -18.677 109.336 123.946 1.00 54.06 459 ASP A CA 1
ATOM 3740 C C . ASP A 1 459 ? -17.690 108.485 124.795 1.00 54.06 459 ASP A C 1
ATOM 3742 O O . ASP A 1 459 ? -18.046 108.120 125.919 1.00 54.06 459 ASP A O 1
ATOM 3746 N N . ILE A 1 460 ? -16.491 108.135 124.273 1.00 51.66 460 ILE A N 1
ATOM 3747 C CA . ILE A 1 460 ? -15.428 107.332 124.953 1.00 51.66 460 ILE A CA 1
ATOM 3748 C C . ILE A 1 460 ? -14.015 107.494 124.315 1.00 51.66 460 ILE A C 1
ATOM 3750 O O . ILE A 1 460 ? -13.888 107.658 123.104 1.00 51.66 460 ILE A O 1
ATOM 3754 N N . HIS A 1 461 ? -12.936 107.293 125.096 1.00 50.47 461 HIS A N 1
ATOM 3755 C CA . HIS A 1 461 ? -11.525 107.211 124.646 1.00 50.47 461 HIS A CA 1
ATOM 3756 C C . HIS A 1 461 ? -10.724 106.020 125.240 1.00 50.47 461 HIS A C 1
ATOM 3758 O O . HIS A 1 461 ? -11.011 105.613 126.362 1.00 50.47 461 HIS A O 1
ATOM 3764 N N . VAL A 1 462 ? -9.656 105.553 124.549 1.00 38.38 462 VAL A N 1
ATOM 3765 C CA . VAL A 1 462 ? -8.447 104.867 125.110 1.00 38.38 462 VAL A CA 1
ATOM 3766 C C . VAL A 1 462 ? -7.250 104.883 124.100 1.00 38.38 462 VAL A C 1
ATOM 3768 O O . VAL A 1 462 ? -7.384 105.468 123.027 1.00 38.38 462 VAL A O 1
ATOM 3771 N N . VAL A 1 463 ? -6.056 104.361 124.458 1.00 32.78 463 VAL A N 1
ATOM 3772 C CA . VAL A 1 463 ? -4.692 104.770 123.984 1.00 32.78 463 VAL A CA 1
ATOM 3773 C C . VAL A 1 463 ? -3.843 103.613 123.333 1.00 32.78 463 VAL A C 1
ATOM 3775 O O . VAL A 1 463 ? -4.123 102.459 123.655 1.00 32.78 463 VAL A O 1
ATOM 3778 N N . PRO A 1 464 ? -2.820 103.849 122.448 1.00 43.47 464 PRO A N 1
ATOM 3779 C CA . PRO A 1 464 ? -2.207 102.821 121.550 1.00 43.47 464 PRO A CA 1
ATOM 3780 C C . PRO A 1 464 ? -0.680 102.488 121.698 1.00 43.47 464 PRO A C 1
ATOM 3782 O O . PRO A 1 464 ? 0.067 103.296 122.247 1.00 43.47 464 PRO A O 1
ATOM 3785 N N . VAL A 1 465 ? -0.202 101.352 121.115 1.00 30.05 465 VAL A N 1
ATOM 3786 C CA . VAL A 1 465 ? 1.229 100.915 120.885 1.00 30.05 465 VAL A CA 1
ATOM 3787 C C . VAL A 1 465 ? 1.358 100.015 119.594 1.00 30.05 465 VAL A C 1
ATOM 3789 O O . VAL A 1 465 ? 0.330 99.677 119.011 1.00 30.05 465 VAL A O 1
ATOM 3792 N N . THR A 1 466 ? 2.572 99.646 119.106 1.00 38.53 466 THR A N 1
ATOM 3793 C CA . THR A 1 466 ? 2.918 99.302 117.678 1.00 38.53 466 THR A CA 1
ATOM 3794 C C . THR A 1 466 ? 4.027 98.198 117.486 1.00 38.53 466 THR A C 1
ATOM 3796 O O . THR A 1 466 ? 4.786 98.041 118.435 1.00 38.53 466 THR A O 1
ATOM 3799 N N . ILE A 1 467 ? 4.196 97.544 116.281 1.00 38.19 467 ILE A N 1
ATOM 3800 C CA . ILE A 1 467 ? 5.473 97.115 115.537 1.00 38.19 467 ILE A CA 1
ATOM 3801 C C . ILE A 1 467 ? 5.598 95.691 114.822 1.00 38.19 467 ILE A C 1
ATOM 3803 O O . ILE A 1 467 ? 5.632 94.670 115.492 1.00 38.19 467 ILE A O 1
ATOM 3807 N N . ILE A 1 468 ? 5.764 95.686 113.462 1.00 36.62 468 ILE A N 1
ATOM 3808 C CA . ILE A 1 468 ? 6.695 94.989 112.460 1.00 36.62 468 ILE A CA 1
ATOM 3809 C C . ILE A 1 468 ? 6.977 93.432 112.350 1.00 36.62 468 ILE A C 1
ATOM 3811 O O . ILE A 1 468 ? 7.337 92.821 113.347 1.00 36.62 468 ILE A O 1
ATOM 3815 N N . GLY A 1 469 ? 7.078 92.849 111.102 1.00 32.72 469 GLY A N 1
ATOM 3816 C CA . GLY A 1 469 ? 8.161 91.853 110.729 1.00 32.72 469 GLY A CA 1
ATOM 3817 C C . GLY A 1 469 ? 8.105 90.753 109.582 1.00 32.72 469 GLY A C 1
ATOM 3818 O O . GLY A 1 469 ? 7.851 89.601 109.898 1.00 32.72 469 GLY A O 1
ATOM 3819 N N . GLN A 1 470 ? 8.566 91.047 108.334 1.00 29.84 470 GLN A N 1
ATOM 3820 C CA . GLN A 1 470 ? 9.442 90.251 107.369 1.00 29.84 470 GLN A CA 1
ATOM 3821 C C . GLN A 1 470 ? 9.053 88.955 106.523 1.00 29.84 470 GLN A C 1
ATOM 3823 O O . GLN A 1 470 ? 7.875 88.654 106.377 1.00 29.84 470 GLN A O 1
ATOM 3828 N N . GLN A 1 471 ? 10.030 88.336 105.781 1.00 30.05 471 GLN A N 1
ATOM 3829 C CA . GLN A 1 471 ? 9.981 87.679 104.411 1.00 30.05 471 GLN A CA 1
ATOM 3830 C C . GLN A 1 471 ? 10.812 86.339 104.228 1.00 30.05 471 GLN A C 1
ATOM 3832 O O . GLN A 1 471 ? 11.642 86.082 105.094 1.00 30.05 471 GLN A O 1
ATOM 3837 N N . ALA A 1 472 ? 10.694 85.556 103.106 1.00 32.16 472 ALA A N 1
ATOM 3838 C CA . ALA A 1 472 ? 11.677 84.534 102.556 1.00 32.16 472 ALA A CA 1
ATOM 3839 C C . ALA A 1 472 ? 11.380 83.995 101.084 1.00 32.16 472 ALA A C 1
ATOM 3841 O O . ALA A 1 472 ? 10.465 84.522 100.456 1.00 32.16 472 ALA A O 1
ATOM 3842 N N . GLU A 1 473 ? 12.152 83.024 100.499 1.00 30.16 473 GLU A N 1
ATOM 3843 C CA . GLU A 1 473 ? 12.420 82.846 99.013 1.00 30.16 473 GLU A CA 1
ATOM 3844 C C . GLU A 1 473 ? 12.874 81.401 98.496 1.00 30.16 473 GLU A C 1
ATOM 3846 O O . GLU A 1 473 ? 13.064 80.523 99.334 1.00 30.16 473 GLU A O 1
ATOM 3851 N N . THR A 1 474 ? 13.158 81.186 97.167 1.00 32.22 474 THR A N 1
ATOM 3852 C CA . THR A 1 474 ? 13.984 80.111 96.428 1.00 32.22 474 THR A CA 1
ATOM 3853 C C . THR A 1 474 ? 13.375 78.757 95.880 1.00 32.22 474 THR A C 1
ATOM 3855 O O . THR A 1 474 ? 12.336 78.373 96.404 1.00 32.22 474 THR A O 1
ATOM 3858 N N . THR A 1 475 ? 13.908 77.911 94.922 1.00 35.47 475 THR A N 1
ATOM 3859 C CA . THR A 1 475 ? 14.650 77.952 93.577 1.00 35.47 475 THR A CA 1
ATOM 3860 C C . THR A 1 475 ? 14.736 76.543 92.819 1.00 35.47 475 THR A C 1
ATOM 3862 O O . THR A 1 475 ? 14.500 75.529 93.464 1.00 35.47 475 THR A O 1
ATOM 3865 N N . HIS A 1 476 ? 15.164 76.470 91.511 1.00 37.59 476 HIS A N 1
ATOM 3866 C CA . HIS A 1 476 ? 15.793 75.327 90.702 1.00 37.59 476 HIS A CA 1
ATOM 3867 C C . HIS A 1 476 ? 14.958 74.060 90.221 1.00 37.59 476 HIS A C 1
ATOM 3869 O O . HIS A 1 476 ? 13.894 73.848 90.788 1.00 37.59 476 HIS A O 1
ATOM 3875 N N . ASP A 1 477 ? 15.259 73.163 89.215 1.00 32.66 477 ASP A N 1
ATOM 3876 C CA . ASP A 1 477 ? 16.284 72.955 88.106 1.00 32.66 477 ASP A CA 1
ATOM 3877 C C . ASP A 1 477 ? 15.807 72.066 86.853 1.00 32.66 477 ASP A C 1
ATOM 3879 O O . ASP A 1 477 ? 14.624 72.129 86.524 1.00 32.66 477 ASP A O 1
ATOM 3883 N N . VAL A 1 478 ? 16.671 71.284 86.120 1.00 38.56 478 VAL A N 1
ATOM 3884 C CA . VAL A 1 478 ? 16.457 70.546 84.793 1.00 38.56 478 VAL A CA 1
ATOM 3885 C C . VAL A 1 478 ? 16.809 68.993 84.816 1.00 38.56 478 VAL A C 1
ATOM 3887 O O . VAL A 1 478 ? 16.635 68.495 85.929 1.00 38.56 478 VAL A O 1
ATOM 3890 N N . PRO A 1 479 ? 17.232 68.128 83.792 1.00 45.19 479 PRO A N 1
ATOM 3891 C CA . PRO A 1 479 ? 17.743 68.206 82.370 1.00 45.19 479 PRO A CA 1
ATOM 3892 C C . PRO A 1 479 ? 17.165 67.160 81.297 1.00 45.19 479 PRO A C 1
ATOM 3894 O O . PRO A 1 479 ? 15.951 67.109 81.134 1.00 45.19 479 PRO A O 1
ATOM 3897 N N . GLN A 1 480 ? 17.975 66.381 80.503 1.00 42.62 480 GLN A N 1
ATOM 3898 C CA . GLN A 1 480 ? 17.604 65.506 79.314 1.00 42.62 480 GLN A CA 1
ATOM 3899 C C . GLN A 1 480 ? 18.461 64.197 79.091 1.00 42.62 480 GLN A C 1
ATOM 3901 O O . GLN A 1 480 ? 19.615 64.218 79.516 1.00 42.62 480 GLN A O 1
ATOM 3906 N N . THR A 1 481 ? 18.006 63.144 78.335 1.00 31.00 481 THR A N 1
ATOM 3907 C CA . THR A 1 481 ? 18.799 62.240 77.385 1.00 31.00 481 THR A CA 1
ATOM 3908 C C . THR A 1 481 ? 18.005 61.114 76.615 1.00 31.00 481 THR A C 1
ATOM 3910 O O . THR A 1 481 ? 16.809 60.958 76.846 1.00 31.00 481 THR A O 1
ATOM 3913 N N . GLU A 1 482 ? 18.654 60.347 75.694 1.00 32.50 482 GLU A N 1
ATOM 3914 C CA . GLU A 1 482 ? 18.132 59.298 74.743 1.00 32.50 482 GLU A CA 1
ATOM 3915 C C . GLU A 1 482 ? 18.676 57.844 74.980 1.00 32.50 482 GLU A C 1
ATOM 3917 O O . GLU A 1 482 ? 19.756 57.745 75.553 1.00 32.50 482 GLU A O 1
ATOM 3922 N N . ILE A 1 483 ? 18.054 56.755 74.433 1.00 33.59 483 ILE A N 1
ATOM 3923 C CA . ILE A 1 483 ? 18.636 55.386 74.134 1.00 33.59 483 ILE A CA 1
ATOM 3924 C C . ILE A 1 483 ? 17.909 54.683 72.920 1.00 33.59 483 ILE A C 1
ATOM 3926 O O . ILE A 1 483 ? 16.813 55.095 72.552 1.00 33.59 483 ILE A O 1
ATOM 3930 N N . ASN A 1 484 ? 18.503 53.639 72.284 1.00 29.70 484 ASN A N 1
ATOM 3931 C CA . ASN A 1 484 ? 18.160 53.015 70.971 1.00 29.70 484 ASN A CA 1
ATOM 3932 C C . ASN A 1 484 ? 17.955 51.454 70.922 1.00 29.70 484 ASN A C 1
ATOM 3934 O O . ASN A 1 484 ? 18.705 50.737 71.576 1.00 29.70 484 ASN A O 1
ATOM 3938 N N . ALA A 1 485 ? 17.084 50.965 70.002 1.00 30.41 485 ALA A N 1
ATOM 3939 C CA . ALA A 1 485 ? 17.066 49.659 69.249 1.00 30.41 485 ALA A CA 1
ATOM 3940 C C . ALA A 1 485 ? 17.138 48.282 70.021 1.00 30.41 485 ALA A C 1
ATOM 3942 O O . ALA A 1 485 ? 17.020 48.294 71.239 1.00 30.41 485 ALA A O 1
ATOM 3943 N N . VAL A 1 486 ? 17.213 47.031 69.472 1.00 32.50 486 VAL A N 1
ATOM 3944 C CA . VAL A 1 486 ? 17.384 46.394 68.115 1.00 32.50 486 VAL A CA 1
ATOM 3945 C C . VAL A 1 486 ? 16.762 44.945 68.063 1.00 32.50 486 VAL A C 1
ATOM 3947 O O . VAL A 1 486 ? 16.918 44.243 69.057 1.00 32.50 486 VAL A O 1
ATOM 3950 N N . ALA A 1 487 ? 16.176 44.461 66.930 1.00 28.70 487 ALA A N 1
ATOM 3951 C CA . ALA A 1 487 ? 16.254 43.081 66.302 1.00 28.70 487 ALA A CA 1
ATOM 3952 C C . ALA A 1 487 ? 14.954 42.645 65.533 1.00 28.70 487 ALA A C 1
ATOM 3954 O O . ALA A 1 487 ? 13.875 42.767 66.096 1.00 28.70 487 ALA A O 1
ATOM 3955 N N . ASN A 1 488 ? 14.918 42.294 64.224 1.00 31.03 488 ASN A N 1
ATOM 3956 C CA . ASN A 1 488 ? 15.417 41.124 63.429 1.00 31.03 488 ASN A CA 1
ATOM 3957 C C . ASN A 1 488 ? 14.596 39.801 63.587 1.00 31.03 488 ASN A C 1
ATOM 3959 O O . ASN A 1 488 ? 14.307 39.424 64.713 1.00 31.03 488 ASN A O 1
ATOM 3963 N N . THR A 1 489 ? 14.185 39.029 62.549 1.00 30.14 489 THR A N 1
ATOM 3964 C CA . THR A 1 489 ? 14.713 38.804 61.165 1.00 30.14 489 THR A CA 1
ATOM 3965 C C . THR A 1 489 ? 13.655 38.424 60.078 1.00 30.14 489 THR A C 1
ATOM 3967 O O . THR A 1 489 ? 12.558 37.985 60.407 1.00 30.14 489 THR A O 1
ATOM 3970 N N . ASN A 1 490 ? 14.093 38.452 58.800 1.00 29.58 490 ASN A N 1
ATOM 3971 C CA . ASN A 1 490 ? 13.667 37.666 57.609 1.00 29.58 490 ASN A CA 1
ATOM 3972 C C . ASN A 1 490 ? 12.501 38.104 56.674 1.00 29.58 490 ASN A C 1
ATOM 3974 O O . ASN A 1 490 ? 11.564 38.801 57.045 1.00 29.58 490 ASN A O 1
ATOM 3978 N N . SER A 1 491 ? 12.647 37.676 55.406 1.00 31.45 491 SER A N 1
ATOM 3979 C CA . SER A 1 491 ? 12.070 38.190 54.133 1.00 31.45 491 SER A CA 1
ATOM 3980 C C . SER A 1 491 ? 11.578 36.983 53.254 1.00 31.45 491 SER A C 1
ATOM 3982 O O . SER A 1 491 ? 11.587 35.885 53.815 1.00 31.45 491 SER A O 1
ATOM 3984 N N . PRO A 1 492 ? 11.223 37.047 51.928 1.00 45.47 492 PRO A N 1
ATOM 3985 C CA . PRO A 1 492 ? 11.332 38.156 50.954 1.00 45.47 492 PRO A CA 1
ATOM 3986 C C . PRO A 1 492 ? 10.239 38.339 49.847 1.00 45.47 492 PRO A C 1
ATOM 3988 O O . PRO A 1 492 ? 9.433 37.466 49.559 1.00 45.47 492 PRO A O 1
ATOM 3991 N N . ALA A 1 493 ? 10.381 39.471 49.134 1.00 29.22 493 ALA A N 1
ATOM 3992 C CA . ALA A 1 493 ? 10.179 39.708 47.685 1.00 29.22 493 ALA A CA 1
ATOM 3993 C C . ALA A 1 493 ? 8.794 39.610 46.992 1.00 29.22 493 ALA A C 1
ATOM 3995 O O . ALA A 1 493 ? 8.240 38.533 46.797 1.00 29.22 493 ALA A O 1
ATOM 3996 N N . SER A 1 494 ? 8.383 40.737 46.382 1.00 28.92 494 SER A N 1
ATOM 3997 C CA . SER A 1 494 ? 7.902 40.827 44.979 1.00 28.92 494 SER A CA 1
ATOM 3998 C C . SER A 1 494 ? 7.812 42.290 44.496 1.00 28.92 494 SER A C 1
ATOM 4000 O O . SER A 1 494 ? 7.067 43.067 45.091 1.00 28.92 494 SER A O 1
ATOM 4002 N N . PRO A 1 495 ? 8.547 42.683 43.434 1.00 43.34 495 PRO A N 1
ATOM 4003 C CA . PRO A 1 495 ? 8.284 43.944 42.727 1.00 43.34 495 PRO A CA 1
ATOM 4004 C C . PRO A 1 495 ? 8.388 43.858 41.185 1.00 43.34 495 PRO A C 1
ATOM 4006 O O . PRO A 1 495 ? 9.394 43.385 40.667 1.00 43.34 495 PRO A O 1
ATOM 4009 N N . ALA A 1 496 ? 7.410 44.417 40.460 1.00 30.88 496 ALA A N 1
ATOM 4010 C CA . ALA A 1 496 ? 7.575 45.136 39.178 1.00 30.88 496 ALA A CA 1
ATOM 4011 C C . ALA A 1 496 ? 6.205 45.574 38.622 1.00 30.88 496 ALA A C 1
ATOM 4013 O O . ALA A 1 496 ? 5.191 44.930 38.880 1.00 30.88 496 ALA A O 1
ATOM 4014 N N . ALA A 1 497 ? 6.181 46.651 37.833 1.00 37.06 497 ALA A N 1
ATOM 4015 C CA . ALA A 1 497 ? 5.014 47.072 37.055 1.00 37.06 497 ALA A CA 1
ATOM 4016 C C . ALA A 1 497 ? 5.165 46.666 35.579 1.00 37.06 497 ALA A C 1
ATOM 4018 O O . ALA A 1 497 ? 6.279 46.467 35.092 1.00 37.06 497 ALA A O 1
ATOM 4019 N N . THR A 1 498 ? 4.064 46.601 34.828 1.00 31.38 498 THR A N 1
ATOM 4020 C CA . THR A 1 498 ? 4.093 46.506 33.357 1.00 31.38 498 THR A CA 1
ATOM 4021 C C . THR A 1 498 ? 2.878 47.222 32.761 1.00 31.38 498 THR A C 1
ATOM 4023 O O . THR A 1 498 ? 1.841 47.344 33.411 1.00 31.38 498 THR A O 1
ATOM 4026 N N . GLN A 1 499 ? 3.030 47.758 31.551 1.00 33.50 499 GLN A N 1
ATOM 4027 C CA . GLN A 1 499 ? 1.996 48.510 30.833 1.00 33.50 499 GLN A CA 1
ATOM 4028 C C . GLN A 1 499 ? 1.006 47.570 30.122 1.00 33.50 499 GLN A C 1
ATOM 4030 O O . GLN A 1 499 ? 1.323 46.414 29.846 1.00 33.50 499 GLN A O 1
ATOM 4035 N N . GLY A 1 500 ? -0.201 48.064 29.832 1.00 38.94 500 GLY A N 1
ATOM 4036 C CA . GLY A 1 500 ? -1.270 47.267 29.222 1.00 38.94 500 GLY A CA 1
ATOM 4037 C C . GLY A 1 500 ? -1.099 47.013 27.719 1.00 38.94 500 GLY A C 1
ATOM 4038 O O . GLY A 1 500 ? -0.485 47.801 27.003 1.00 38.94 500 GLY A O 1
ATOM 4039 N N . THR A 1 501 ? -1.709 45.928 27.240 1.00 30.84 501 THR A N 1
ATOM 4040 C CA . THR A 1 501 ? -1.883 45.581 25.817 1.00 30.84 501 THR A CA 1
ATOM 4041 C C . THR A 1 501 ? -3.281 44.988 25.591 1.00 30.84 501 THR A C 1
ATOM 4043 O O . THR A 1 501 ? -3.918 44.516 26.532 1.00 30.84 501 THR A O 1
ATOM 4046 N N . GLN A 1 502 ? -3.790 45.063 24.358 1.00 36.47 502 GLN A N 1
ATOM 4047 C CA . GLN A 1 502 ? -5.103 44.521 23.974 1.00 36.47 502 GLN A CA 1
ATOM 4048 C C . GLN A 1 502 ? -5.026 43.015 23.653 1.00 36.47 502 GLN A C 1
ATOM 4050 O O . GLN A 1 502 ? -3.973 42.554 23.205 1.00 36.47 502 GLN A O 1
ATOM 4055 N N . PRO A 1 503 ? -6.126 42.250 23.796 1.00 42.88 503 PRO A N 1
ATOM 4056 C CA . PRO A 1 503 ? -6.207 40.891 23.267 1.00 42.88 503 PRO A CA 1
ATOM 4057 C C . PRO A 1 503 ? -6.271 40.886 21.720 1.00 42.88 503 PRO A C 1
ATOM 4059 O O . PRO A 1 503 ? -6.893 41.777 21.134 1.00 42.88 503 PRO A O 1
ATOM 4062 N N . PRO A 1 504 ? -5.657 39.896 21.043 1.00 43.50 504 PRO A N 1
ATOM 4063 C CA . PRO A 1 504 ? -5.735 39.728 19.589 1.00 43.50 504 PRO A CA 1
ATOM 4064 C C . PRO A 1 504 ? -7.037 39.026 19.136 1.00 43.50 504 PRO A C 1
ATOM 4066 O O . PRO A 1 504 ? -7.681 38.350 19.940 1.00 43.50 504 PRO A O 1
ATOM 4069 N N . PRO A 1 505 ? -7.423 39.141 17.849 1.00 47.66 505 PRO A N 1
ATOM 4070 C CA . PRO A 1 505 ? -8.586 38.448 17.284 1.00 47.66 505 PRO A CA 1
ATOM 4071 C C . PRO A 1 505 ? -8.341 36.937 17.053 1.00 47.66 505 PRO A C 1
ATOM 4073 O O . PRO A 1 505 ? -7.188 36.513 16.933 1.00 47.66 505 PRO A O 1
ATOM 4076 N N . PRO A 1 506 ? -9.409 36.120 16.941 1.00 50.84 506 PRO A N 1
ATOM 4077 C CA . PRO A 1 506 ? -9.310 34.684 16.666 1.00 50.84 506 PRO A CA 1
ATOM 4078 C C . PRO A 1 506 ? -8.873 34.368 15.216 1.00 50.84 506 PRO A C 1
ATOM 4080 O O . PRO A 1 506 ? -9.077 35.187 14.315 1.00 50.84 506 PRO A O 1
ATOM 4083 N N . PRO A 1 507 ? -8.294 33.176 14.963 1.00 50.94 507 PRO A N 1
ATOM 4084 C CA . PRO A 1 507 ? -7.853 32.756 13.632 1.00 50.94 507 PRO A CA 1
ATOM 4085 C C . PRO A 1 507 ? -9.019 32.300 12.726 1.00 50.94 507 PRO A C 1
ATOM 4087 O O . PRO A 1 507 ? -10.030 31.802 13.226 1.00 50.94 507 PRO A O 1
ATOM 4090 N N . PRO A 1 508 ? -8.883 32.408 11.389 1.00 49.22 508 PRO A N 1
ATOM 4091 C CA . PRO A 1 508 ? -9.870 31.900 10.438 1.00 49.22 508 PRO A CA 1
ATOM 4092 C C . PRO A 1 508 ? -9.822 30.368 10.293 1.00 49.22 508 PRO A C 1
ATOM 4094 O O . PRO A 1 508 ? -8.772 29.743 10.445 1.00 49.22 508 PRO A O 1
ATOM 4097 N N . LEU A 1 509 ? -10.963 29.773 9.934 1.00 49.53 509 LEU A N 1
ATOM 4098 C CA . LEU A 1 509 ? -11.090 28.343 9.626 1.00 49.53 509 LEU A CA 1
ATOM 4099 C C . LEU A 1 509 ? -10.368 27.963 8.313 1.00 49.53 509 LEU A C 1
ATOM 4101 O O . LEU A 1 509 ? -10.336 28.770 7.379 1.00 49.53 509 LEU A O 1
ATOM 4105 N N . PRO A 1 510 ? -9.831 26.731 8.198 1.00 47.78 510 PRO A N 1
ATOM 4106 C CA . PRO A 1 510 ? -9.221 26.246 6.962 1.00 47.78 510 PRO A CA 1
ATOM 4107 C C . PRO A 1 510 ? -10.276 25.955 5.872 1.00 47.78 510 PRO A C 1
ATOM 4109 O O . PRO A 1 510 ? -11.389 25.528 6.190 1.00 47.78 510 PRO A O 1
ATOM 4112 N N . PRO A 1 511 ? -9.942 26.137 4.580 1.00 53.81 511 PRO A N 1
ATOM 4113 C CA . PRO A 1 511 ? -10.815 25.753 3.471 1.00 53.81 511 PRO A CA 1
ATOM 4114 C C . PRO A 1 511 ? -10.895 24.220 3.305 1.00 53.81 511 PRO A C 1
ATOM 4116 O O . PRO A 1 511 ? -9.968 23.511 3.706 1.00 53.81 511 PRO A O 1
ATOM 4119 N N . PRO A 1 512 ? -11.963 23.689 2.678 1.00 46.81 512 PRO A N 1
ATOM 4120 C CA . PRO A 1 512 ? -12.078 22.261 2.385 1.00 46.81 512 PRO A CA 1
ATOM 4121 C C . PRO A 1 512 ? -10.998 21.793 1.398 1.00 46.81 512 PRO A C 1
ATOM 4123 O O . PRO A 1 512 ? -10.587 22.533 0.500 1.00 46.81 512 PRO A O 1
ATOM 4126 N N . ALA A 1 513 ? -10.552 20.546 1.556 1.00 50.78 513 ALA A N 1
ATOM 4127 C CA . ALA A 1 513 ? -9.500 19.963 0.728 1.00 50.78 513 ALA A CA 1
ATOM 4128 C C . ALA A 1 513 ? -9.939 19.795 -0.746 1.00 50.78 513 ALA A C 1
ATOM 4130 O O . ALA A 1 513 ? -11.086 19.418 -1.005 1.00 50.78 513 ALA A O 1
ATOM 4131 N N . PRO A 1 514 ? -9.043 20.026 -1.726 1.00 45.56 514 PRO A N 1
ATOM 4132 C CA . PRO A 1 514 ? -9.327 19.737 -3.126 1.00 45.56 514 PRO A CA 1
ATOM 4133 C C . PRO A 1 514 ? -9.420 18.224 -3.368 1.00 45.56 514 PRO A C 1
ATOM 4135 O O . PRO A 1 514 ? -8.652 17.442 -2.807 1.00 45.56 514 PRO A O 1
ATOM 4138 N N . ALA A 1 515 ? -10.336 17.814 -4.247 1.00 51.72 515 ALA A N 1
ATOM 4139 C CA . ALA A 1 515 ? -10.453 16.424 -4.684 1.00 51.72 515 ALA A CA 1
ATOM 4140 C C . ALA A 1 515 ? -9.173 15.947 -5.412 1.00 51.72 515 ALA A C 1
ATOM 4142 O O . ALA A 1 515 ? -8.518 16.754 -6.083 1.00 51.72 515 ALA A O 1
ATOM 4143 N N . PRO A 1 516 ? -8.811 14.651 -5.317 1.00 49.72 516 PRO A N 1
ATOM 4144 C CA . PRO A 1 516 ? -7.609 14.125 -5.958 1.00 49.72 516 PRO A CA 1
ATOM 4145 C C . PRO A 1 516 ? -7.689 14.231 -7.493 1.00 49.72 516 PRO A C 1
ATOM 4147 O O . PRO A 1 516 ? -8.758 14.015 -8.071 1.00 49.72 516 PRO A O 1
ATOM 4150 N N . PRO A 1 517 ? -6.573 14.540 -8.181 1.00 46.97 517 PRO A N 1
ATOM 4151 C CA . PRO A 1 517 ? -6.543 14.586 -9.638 1.00 46.97 517 PRO A CA 1
ATOM 4152 C C . PRO A 1 517 ? -6.689 13.178 -10.247 1.00 46.97 517 PRO A C 1
ATOM 4154 O O . PRO A 1 517 ? -6.215 12.203 -9.658 1.00 46.97 517 PRO A O 1
ATOM 4157 N N . PRO A 1 518 ? -7.296 13.046 -11.442 1.00 50.00 518 PRO A N 1
ATOM 4158 C CA . PRO A 1 518 ? -7.367 11.770 -12.148 1.00 50.00 518 PRO A CA 1
ATOM 4159 C C . PRO A 1 518 ? -5.968 11.283 -12.578 1.00 50.00 518 PRO A C 1
ATOM 4161 O O . PRO A 1 518 ? -5.075 12.106 -12.806 1.00 50.00 518 PRO A O 1
ATOM 4164 N N . PRO A 1 519 ? -5.763 9.959 -12.725 1.00 48.28 519 PRO A N 1
ATOM 4165 C CA . PRO A 1 519 ? -4.470 9.395 -13.100 1.00 48.28 519 PRO A CA 1
ATOM 4166 C C . PRO A 1 519 ? -4.024 9.845 -14.507 1.00 48.28 519 PRO A C 1
ATOM 4168 O O . PRO A 1 519 ? -4.863 10.029 -15.395 1.00 48.28 519 PRO A O 1
ATOM 4171 N N . PRO A 1 520 ? -2.709 10.019 -14.741 1.00 47.06 520 PRO A N 1
ATOM 4172 C CA . PRO A 1 520 ? -2.187 10.466 -16.028 1.00 47.06 520 PRO A CA 1
ATOM 4173 C C . PRO A 1 520 ? -2.311 9.377 -17.113 1.00 47.06 520 PRO A C 1
ATOM 4175 O O . PRO A 1 520 ? -2.164 8.191 -16.813 1.00 47.06 520 PRO A O 1
ATOM 4178 N N . PRO A 1 521 ? -2.525 9.754 -18.389 1.00 48.00 521 PRO A N 1
ATOM 4179 C CA . PRO A 1 521 ? -2.536 8.804 -19.499 1.00 48.00 521 PRO A CA 1
ATOM 4180 C C . PRO A 1 521 ? -1.131 8.225 -19.772 1.00 48.00 521 PRO A C 1
ATOM 4182 O O . PRO A 1 521 ? -0.128 8.905 -19.527 1.00 48.00 521 PRO A O 1
ATOM 4185 N N . PRO A 1 522 ? -1.032 6.997 -20.316 1.00 48.12 522 PRO A N 1
ATOM 4186 C CA . PRO A 1 522 ? 0.248 6.345 -20.587 1.00 48.12 522 PRO A CA 1
ATOM 4187 C C . PRO A 1 522 ? 1.062 7.063 -21.685 1.00 48.12 522 PRO A C 1
ATOM 4189 O O . PRO A 1 522 ? 0.485 7.664 -22.597 1.00 48.12 522 PRO A O 1
ATOM 4192 N N . PRO A 1 523 ? 2.407 6.996 -21.634 1.00 46.75 523 PRO A N 1
ATOM 4193 C CA . PRO A 1 523 ? 3.277 7.737 -22.544 1.00 46.75 523 PRO A CA 1
ATOM 4194 C C . PRO A 1 523 ? 3.272 7.177 -23.982 1.00 46.75 523 PRO A C 1
ATOM 4196 O O . PRO A 1 523 ? 3.151 5.962 -24.178 1.00 46.75 523 PRO A O 1
ATOM 4199 N N . PRO A 1 524 ? 3.462 8.035 -25.005 1.00 43.78 524 PRO A N 1
ATOM 4200 C CA . PRO A 1 524 ? 3.609 7.600 -26.392 1.00 43.78 524 PRO A CA 1
ATOM 4201 C C . PRO A 1 524 ? 4.935 6.843 -26.621 1.00 43.78 524 PRO A C 1
ATOM 4203 O O . PRO A 1 524 ? 5.916 7.085 -25.913 1.00 43.78 524 PRO A O 1
ATOM 4206 N N . PRO A 1 525 ? 5.002 5.940 -27.619 1.00 46.88 525 PRO A N 1
ATOM 4207 C CA . PRO A 1 525 ? 6.223 5.204 -27.945 1.00 46.88 525 PRO A CA 1
ATOM 4208 C C . PRO A 1 525 ? 7.324 6.119 -28.525 1.00 46.88 525 PRO A C 1
ATOM 4210 O O . PRO A 1 525 ? 7.014 7.137 -29.148 1.00 46.88 525 PRO A O 1
ATOM 4213 N N . PRO A 1 526 ? 8.613 5.762 -28.357 1.00 41.72 526 PRO A N 1
ATOM 4214 C CA . PRO A 1 526 ? 9.734 6.584 -28.806 1.00 41.72 526 PRO A CA 1
ATOM 4215 C C . PRO A 1 526 ? 9.867 6.626 -30.344 1.00 41.72 526 PRO A C 1
ATOM 4217 O O . PRO A 1 526 ? 9.549 5.642 -31.018 1.00 41.72 526 PRO A O 1
ATOM 4220 N N . PRO A 1 527 ? 10.384 7.730 -30.918 1.00 38.47 527 PRO A N 1
ATOM 4221 C CA . PRO A 1 527 ? 10.529 7.884 -32.364 1.00 38.47 527 PRO A CA 1
ATOM 4222 C C . PRO A 1 527 ? 11.702 7.055 -32.913 1.00 38.47 527 PRO A C 1
ATOM 4224 O O . PRO A 1 527 ? 12.863 7.452 -32.828 1.00 38.47 527 PRO A O 1
ATOM 4227 N N . GLY A 1 528 ? 11.394 5.905 -33.516 1.00 35.88 528 GLY A N 1
ATOM 4228 C CA . GLY A 1 528 ? 12.343 5.143 -34.331 1.00 35.88 528 GLY A CA 1
ATOM 4229 C C . GLY A 1 528 ? 12.531 5.770 -35.718 1.00 35.88 528 GLY A C 1
ATOM 4230 O O . GLY A 1 528 ? 11.558 6.165 -36.361 1.00 35.88 528 GLY A O 1
ATOM 4231 N N . CYS A 1 529 ? 13.775 5.856 -36.194 1.00 35.97 529 CYS A N 1
ATOM 4232 C CA . CYS A 1 529 ? 14.095 6.438 -37.500 1.00 35.97 529 CYS A CA 1
ATOM 4233 C C . CYS A 1 529 ? 13.486 5.624 -38.655 1.00 35.97 529 CYS A C 1
ATOM 4235 O O . CYS A 1 529 ? 13.847 4.465 -38.857 1.00 35.97 529 CYS A O 1
ATOM 4237 N N . GLY A 1 530 ? 12.617 6.248 -39.454 1.00 33.78 530 GLY A N 1
ATOM 4238 C CA . GLY A 1 530 ? 12.172 5.681 -40.727 1.00 33.78 530 GLY A CA 1
ATOM 4239 C C . GLY A 1 530 ? 13.270 5.742 -41.805 1.00 33.78 530 GLY A C 1
ATOM 4240 O O . GLY A 1 530 ? 14.096 6.659 -41.777 1.00 33.78 530 GLY A O 1
ATOM 4241 N N . PRO A 1 531 ? 13.295 4.801 -42.768 1.00 41.72 531 PRO A N 1
ATOM 4242 C CA . PRO A 1 531 ? 14.170 4.888 -43.938 1.00 41.72 531 PRO A CA 1
ATOM 4243 C C . PRO A 1 531 ? 13.771 6.067 -44.854 1.00 41.72 531 PRO A C 1
ATOM 4245 O O . PRO A 1 531 ? 12.636 6.548 -44.780 1.00 41.72 531 PRO A O 1
ATOM 4248 N N . PRO A 1 532 ? 14.677 6.549 -45.729 1.00 39.88 532 PRO A N 1
ATOM 4249 C CA . PRO A 1 532 ? 14.390 7.671 -46.622 1.00 39.88 532 PRO A CA 1
ATOM 4250 C C . PRO A 1 532 ? 13.258 7.348 -47.618 1.00 39.88 532 PRO A C 1
ATOM 4252 O O . PRO A 1 532 ? 13.099 6.190 -48.015 1.00 39.88 532 PRO A O 1
ATOM 4255 N N . PRO A 1 533 ? 12.477 8.354 -48.056 1.00 35.62 533 PRO A N 1
ATOM 4256 C CA . PRO A 1 533 ? 11.327 8.136 -48.928 1.00 35.62 533 PRO A CA 1
ATOM 4257 C C . PRO A 1 533 ? 11.751 7.659 -50.323 1.00 35.62 533 PRO A C 1
ATOM 4259 O O . PRO A 1 533 ? 12.544 8.310 -51.006 1.00 35.62 533 PRO A O 1
ATOM 4262 N N . GLY A 1 534 ? 11.180 6.535 -50.760 1.00 42.44 534 GLY A N 1
ATOM 4263 C CA . GLY A 1 534 ? 11.292 6.066 -52.141 1.00 42.44 534 GLY A CA 1
ATOM 4264 C C . GLY A 1 534 ? 10.521 6.961 -53.128 1.00 42.44 534 GLY A C 1
ATOM 4265 O O . GLY A 1 534 ? 9.605 7.682 -52.722 1.00 42.44 534 GLY A O 1
ATOM 4266 N N . PRO A 1 535 ? 10.868 6.931 -54.428 1.00 42.69 535 PRO A N 1
ATOM 4267 C CA . PRO A 1 535 ? 10.184 7.723 -55.447 1.00 42.69 535 PRO A CA 1
ATOM 4268 C C . PRO A 1 535 ? 8.731 7.251 -55.661 1.00 42.69 535 PRO A C 1
ATOM 4270 O O . PRO A 1 535 ? 8.443 6.061 -55.507 1.00 42.69 535 PRO A O 1
ATOM 4273 N N . PRO A 1 536 ? 7.806 8.151 -56.048 1.00 38.00 536 PRO A N 1
ATOM 4274 C CA . PRO A 1 536 ? 6.409 7.794 -56.276 1.00 38.00 536 PRO A CA 1
ATOM 4275 C C . PRO A 1 536 ? 6.245 6.894 -57.519 1.00 38.00 536 PRO A C 1
ATOM 4277 O O . PRO A 1 536 ? 6.886 7.148 -58.542 1.00 38.00 536 PRO A O 1
ATOM 4280 N N . PRO A 1 537 ? 5.371 5.869 -57.475 1.00 35.94 537 PRO A N 1
ATOM 4281 C CA . PRO A 1 537 ? 5.085 5.024 -58.632 1.00 35.94 537 PRO A CA 1
ATOM 4282 C C . PRO A 1 537 ? 4.254 5.773 -59.698 1.00 35.94 537 PRO A C 1
ATOM 4284 O O . PRO A 1 537 ? 3.467 6.660 -59.356 1.00 35.94 537 PRO A O 1
ATOM 4287 N N . PRO A 1 538 ? 4.393 5.423 -60.991 1.00 37.59 538 PRO A N 1
ATOM 4288 C CA . PRO A 1 538 ? 3.674 6.083 -62.077 1.00 37.59 538 PRO A CA 1
ATOM 4289 C C . PRO A 1 538 ? 2.195 5.650 -62.155 1.00 37.59 538 PRO A C 1
ATOM 4291 O O . PRO A 1 538 ? 1.872 4.503 -61.836 1.00 37.59 538 PRO A O 1
ATOM 4294 N N . PRO A 1 539 ? 1.287 6.520 -62.636 1.00 36.72 539 PRO A N 1
ATOM 4295 C CA . PRO A 1 539 ? -0.110 6.162 -62.855 1.00 36.72 539 PRO A CA 1
ATOM 4296 C C . PRO A 1 539 ? -0.289 5.335 -64.139 1.00 36.72 539 PRO A C 1
ATOM 4298 O O . PRO A 1 539 ? 0.207 5.716 -65.199 1.00 36.72 539 PRO A O 1
ATOM 4301 N N . LEU A 1 540 ? -1.075 4.256 -64.070 1.00 32.25 540 LEU A N 1
ATOM 4302 C CA . LEU A 1 540 ? -1.633 3.569 -65.243 1.00 32.25 540 LEU A CA 1
ATOM 4303 C C . LEU A 1 540 ? -3.161 3.379 -65.107 1.00 32.25 540 LEU A C 1
ATOM 4305 O O . LEU A 1 540 ? -3.672 3.414 -63.986 1.00 32.25 540 LEU A O 1
ATOM 4309 N N . PRO A 1 541 ? -3.912 3.226 -66.221 1.00 36.50 541 PRO A N 1
ATOM 4310 C CA . PRO A 1 541 ? -5.335 3.568 -66.236 1.00 36.50 541 PRO A CA 1
ATOM 4311 C C . PRO A 1 541 ? -6.296 2.408 -66.567 1.00 36.50 541 PRO A C 1
ATOM 4313 O O . PRO A 1 541 ? -5.992 1.540 -67.377 1.00 36.50 541 PRO A O 1
ATOM 4316 N N . GLY A 1 542 ? -7.538 2.514 -66.076 1.00 31.55 542 GLY A N 1
ATOM 4317 C CA . GLY A 1 542 ? -8.704 2.235 -66.931 1.00 31.55 542 GLY A CA 1
ATOM 4318 C C . GLY A 1 542 ? -9.408 0.867 -66.891 1.00 31.55 542 GLY A C 1
ATOM 4319 O O . GLY A 1 542 ? -9.635 0.314 -67.959 1.00 31.55 542 GLY A O 1
ATOM 4320 N N . ALA A 1 543 ? -9.938 0.459 -65.725 1.00 33.19 543 ALA A N 1
ATOM 4321 C CA . ALA A 1 543 ? -11.181 -0.347 -65.595 1.00 33.19 543 ALA A CA 1
ATOM 4322 C C . ALA A 1 543 ? -11.182 -1.784 -66.220 1.00 33.19 543 ALA A C 1
ATOM 4324 O O . ALA A 1 543 ? -10.160 -2.213 -66.748 1.00 33.19 543 ALA A O 1
ATOM 4325 N N . PRO A 1 544 ? -12.294 -2.566 -66.191 1.00 40.00 544 PRO A N 1
ATOM 4326 C CA . PRO A 1 544 ? -13.519 -2.472 -65.376 1.00 40.00 544 PRO A CA 1
ATOM 4327 C C . PRO A 1 544 ? -13.910 -3.769 -64.604 1.00 40.00 544 PRO A C 1
ATOM 4329 O O . PRO A 1 544 ? -13.621 -4.876 -65.038 1.00 40.00 544 PRO A O 1
ATOM 4332 N N . GLY A 1 545 ? -14.751 -3.630 -63.565 1.00 32.22 545 GLY A N 1
ATOM 4333 C CA . GLY A 1 545 ? -15.888 -4.554 -63.351 1.00 32.22 545 GLY A CA 1
ATOM 4334 C C . GLY A 1 545 ? -15.833 -5.652 -62.266 1.00 32.22 545 GLY A C 1
ATOM 4335 O O . GLY A 1 545 ? -15.397 -6.762 -62.537 1.00 32.22 545 GLY A O 1
ATOM 4336 N N . ALA A 1 546 ? -16.525 -5.376 -61.145 1.00 28.95 546 ALA A N 1
ATOM 4337 C CA . ALA A 1 546 ? -17.248 -6.317 -60.258 1.00 28.95 546 ALA A CA 1
ATOM 4338 C C . ALA A 1 546 ? -16.467 -7.365 -59.410 1.00 28.95 546 ALA A C 1
ATOM 4340 O O . ALA A 1 546 ? -15.340 -7.720 -59.742 1.00 28.95 546 ALA A O 1
ATOM 4341 N N . PRO A 1 547 ? -17.084 -7.940 -58.345 1.00 39.38 547 PRO A N 1
ATOM 4342 C CA . PRO A 1 547 ? -18.298 -7.527 -57.618 1.00 39.38 547 PRO A CA 1
ATOM 4343 C C . PRO A 1 547 ? -18.024 -7.114 -56.150 1.00 39.38 547 PRO A C 1
ATOM 4345 O O . PRO A 1 547 ? -17.080 -7.581 -55.517 1.00 39.38 547 PRO A O 1
ATOM 4348 N N . THR A 1 548 ? -18.892 -6.284 -55.565 1.00 34.22 548 THR A N 1
ATOM 4349 C CA . THR A 1 548 ? -18.846 -5.915 -54.136 1.00 34.22 548 THR A CA 1
ATOM 4350 C C . THR A 1 548 ? -19.639 -6.890 -53.251 1.00 34.22 548 THR A C 1
ATOM 4352 O O . THR A 1 548 ? -20.807 -7.156 -53.539 1.00 34.22 548 THR A O 1
ATOM 4355 N N . PRO A 1 549 ? -19.081 -7.365 -52.120 1.00 37.41 549 PRO A N 1
ATOM 4356 C CA . PRO A 1 549 ? -19.871 -7.880 -51.005 1.00 37.41 549 PRO A CA 1
ATOM 4357 C C . PRO A 1 549 ? -20.522 -6.706 -50.260 1.00 37.41 549 PRO A C 1
ATOM 4359 O O . PRO A 1 549 ? -19.843 -5.745 -49.901 1.00 37.41 549 PRO A O 1
ATOM 4362 N N . ALA A 1 550 ? -21.831 -6.770 -50.016 1.00 40.69 550 ALA A N 1
ATOM 4363 C CA . ALA A 1 550 ? -22.552 -5.725 -49.293 1.00 40.69 550 ALA A CA 1
ATOM 4364 C C . ALA A 1 550 ? -22.659 -6.048 -47.791 1.00 40.69 550 ALA A C 1
ATOM 4366 O O . ALA A 1 550 ? -23.546 -6.785 -47.370 1.00 40.69 550 ALA A O 1
ATOM 4367 N N . THR A 1 551 ? -21.792 -5.440 -46.980 1.00 37.59 551 THR A N 1
ATOM 4368 C CA . THR A 1 551 ? -21.972 -5.289 -45.524 1.00 37.59 551 THR A CA 1
ATOM 4369 C C . THR A 1 551 ? -21.888 -3.802 -45.203 1.00 37.59 551 THR A C 1
ATOM 4371 O O . THR A 1 551 ? -20.803 -3.223 -45.171 1.00 37.59 551 THR A O 1
ATOM 4374 N N . GLY A 1 552 ? -23.046 -3.151 -45.100 1.00 45.03 552 GLY A N 1
ATOM 4375 C CA . GLY A 1 552 ? -23.140 -1.695 -45.153 1.00 45.03 552 GLY A CA 1
ATOM 4376 C C . GLY A 1 552 ? -22.988 -1.006 -43.802 1.00 45.03 552 GLY A C 1
ATOM 4377 O O . GLY A 1 552 ? -23.923 -1.007 -43.012 1.00 45.03 552 GLY A O 1
ATOM 4378 N N . VAL A 1 553 ? -21.878 -0.291 -43.612 1.00 45.31 553 VAL A N 1
ATOM 4379 C CA . VAL A 1 553 ? -21.839 0.894 -42.743 1.00 45.31 553 VAL A CA 1
ATOM 4380 C C . VAL A 1 553 ? -21.794 2.111 -43.665 1.00 45.31 553 VAL A C 1
ATOM 4382 O O . VAL A 1 553 ? -20.820 2.309 -44.391 1.00 45.31 553 VAL A O 1
ATOM 4385 N N . LYS A 1 554 ? -22.867 2.914 -43.693 1.00 54.59 554 LYS A N 1
ATOM 4386 C CA . LYS A 1 554 ? -22.868 4.184 -44.437 1.00 54.59 554 LYS A CA 1
ATOM 4387 C C . LYS A 1 554 ? -21.852 5.123 -43.780 1.00 54.59 554 LYS A C 1
ATOM 4389 O O . LYS A 1 554 ? -21.938 5.368 -42.580 1.00 54.59 554 LYS A O 1
ATOM 4394 N N . SER A 1 555 ? -20.941 5.711 -44.552 1.00 52.44 555 SER A N 1
ATOM 4395 C CA . SER A 1 555 ? -20.075 6.788 -44.059 1.00 52.44 555 SER A CA 1
ATOM 4396 C C . SER A 1 555 ? -20.912 8.052 -43.799 1.00 52.44 555 SER A C 1
ATOM 4398 O O . SER A 1 555 ? -21.133 8.844 -44.722 1.00 52.44 555 SER A O 1
ATOM 4400 N N . ARG A 1 556 ? -21.420 8.216 -42.567 1.00 64.12 556 ARG A N 1
ATOM 4401 C CA . ARG A 1 556 ? -22.190 9.401 -42.147 1.00 64.12 556 ARG A CA 1
ATOM 4402 C C . ARG A 1 556 ? -21.351 10.670 -42.352 1.00 64.12 556 ARG A C 1
ATOM 4404 O O . ARG A 1 556 ? -20.141 10.675 -42.120 1.00 64.12 556 ARG A O 1
ATOM 4411 N N . LYS A 1 557 ? -21.983 11.743 -42.834 1.00 65.31 557 LYS A N 1
ATOM 4412 C CA . LYS A 1 557 ? -21.315 13.029 -43.095 1.00 65.31 557 LYS A CA 1
ATOM 4413 C C . LYS A 1 557 ? -21.331 13.897 -41.830 1.00 65.31 557 LYS A C 1
ATOM 4415 O O . LYS A 1 557 ? -22.345 13.894 -41.138 1.00 65.31 557 LYS A O 1
ATOM 4420 N N . PRO A 1 558 ? -20.278 14.687 -41.546 1.00 70.25 558 PRO A N 1
ATOM 4421 C CA . PRO A 1 558 ? -20.324 15.674 -40.472 1.00 70.25 558 PRO A CA 1
ATOM 4422 C C . PRO A 1 558 ? -21.447 16.693 -40.702 1.00 70.25 558 PRO A C 1
ATOM 4424 O O . PRO A 1 558 ? -21.513 17.317 -41.765 1.00 70.25 558 PRO A O 1
ATOM 4427 N N . ILE A 1 559 ? -22.303 16.868 -39.696 1.00 81.88 559 ILE A N 1
ATOM 4428 C CA . ILE A 1 559 ? -23.345 17.899 -39.675 1.00 81.88 559 ILE A CA 1
ATOM 4429 C C . ILE A 1 559 ? -22.664 19.267 -39.543 1.00 81.88 559 ILE A C 1
ATOM 4431 O O . ILE A 1 559 ? -21.756 19.437 -38.730 1.00 81.88 559 ILE A O 1
ATOM 4435 N N . GLN A 1 560 ? -23.087 20.236 -40.354 1.00 75.19 560 GLN A N 1
ATOM 4436 C CA . GLN A 1 560 ? -22.617 21.619 -40.267 1.00 75.19 560 GLN A CA 1
ATOM 4437 C C . GLN A 1 560 ? -23.571 22.408 -39.371 1.00 75.19 560 GLN A C 1
ATOM 4439 O O . GLN A 1 560 ? -24.737 22.566 -39.726 1.00 75.19 560 GLN A O 1
ATOM 4444 N N . THR A 1 561 ? -23.081 22.890 -38.229 1.00 79.94 561 THR A N 1
ATOM 4445 C CA . THR A 1 561 ? -23.853 23.750 -37.324 1.00 79.94 561 THR A CA 1
ATOM 4446 C C . THR A 1 561 ? -23.731 25.218 -37.735 1.00 79.94 561 THR A C 1
ATOM 4448 O O . THR A 1 561 ? -22.696 25.663 -38.237 1.00 79.94 561 THR A O 1
ATOM 4451 N N . LYS A 1 562 ? -24.794 25.989 -37.516 1.00 80.81 562 LYS A N 1
ATOM 4452 C CA . LYS A 1 562 ? -24.881 27.434 -37.792 1.00 80.81 562 LYS A CA 1
ATOM 4453 C C . LYS A 1 562 ? -24.054 28.256 -36.799 1.00 80.81 562 LYS A C 1
ATOM 4455 O O . LYS A 1 562 ? -23.484 29.283 -37.169 1.00 80.81 562 LYS A O 1
ATOM 4460 N N . TYR A 1 563 ? -23.957 27.793 -35.554 1.00 81.44 563 TYR A N 1
ATOM 4461 C CA . TYR A 1 563 ? -23.128 28.368 -34.500 1.00 81.44 563 TYR A CA 1
ATOM 4462 C C . TYR A 1 563 ? -22.067 27.382 -34.007 1.00 81.44 563 TYR A C 1
ATOM 4464 O O . TYR A 1 563 ? -22.192 26.160 -34.105 1.00 81.44 563 TYR A O 1
ATOM 4472 N N . ARG A 1 564 ? -20.995 27.916 -33.414 1.00 77.50 564 ARG A N 1
ATOM 4473 C CA . ARG A 1 564 ? -19.982 27.108 -32.730 1.00 77.50 564 ARG A CA 1
ATOM 4474 C C . ARG A 1 564 ? -20.536 26.574 -31.409 1.00 77.50 564 ARG A C 1
ATOM 4476 O O . ARG A 1 564 ? -20.632 27.328 -30.431 1.00 77.50 564 ARG A O 1
ATOM 4483 N N . MET A 1 565 ? -20.846 25.284 -31.387 1.00 83.38 565 MET A N 1
ATOM 4484 C CA . MET A 1 565 ? -21.393 24.573 -30.229 1.00 83.38 565 MET A CA 1
ATOM 4485 C C . MET A 1 565 ? -20.325 24.211 -29.177 1.00 83.38 565 MET A C 1
ATOM 4487 O O . MET A 1 565 ? -19.130 24.190 -29.495 1.00 83.38 565 MET A O 1
ATOM 4491 N N . PRO A 1 566 ? -20.720 23.948 -27.914 1.00 74.75 566 PRO A N 1
ATOM 4492 C CA . PRO A 1 566 ? -19.838 23.386 -26.898 1.00 74.75 566 PRO A CA 1
ATOM 4493 C C . PRO A 1 566 ? -19.408 21.968 -27.287 1.00 74.75 566 PRO A C 1
ATOM 4495 O O . PRO A 1 566 ? -20.172 21.220 -27.893 1.00 74.75 566 PRO A O 1
ATOM 4498 N N . LEU A 1 567 ? -18.188 21.585 -26.918 1.00 78.25 567 LEU A N 1
ATOM 4499 C CA . LEU A 1 567 ? -17.679 20.237 -27.165 1.00 78.25 567 LEU A CA 1
ATOM 4500 C C . LEU A 1 567 ? -18.275 19.266 -26.138 1.00 78.25 567 LEU A C 1
ATOM 4502 O O . LEU A 1 567 ? -17.982 19.358 -24.946 1.00 78.25 567 LEU A O 1
ATOM 4506 N N . PHE A 1 568 ? -19.116 18.340 -26.602 1.00 79.50 568 PHE A N 1
ATOM 4507 C CA . PHE A 1 568 ? -19.601 17.236 -25.781 1.00 79.50 568 PHE A CA 1
ATOM 4508 C C . PHE A 1 568 ? -18.531 16.139 -25.745 1.00 79.50 568 PHE A C 1
ATOM 4510 O O . PHE A 1 568 ? -18.300 15.446 -26.734 1.00 79.50 568 PHE A O 1
ATOM 4517 N N . ASN A 1 569 ? -17.844 16.011 -24.608 1.00 71.50 569 ASN A N 1
ATOM 4518 C CA . ASN A 1 569 ? -16.700 15.109 -24.425 1.00 71.50 569 ASN A CA 1
ATOM 4519 C C . ASN A 1 569 ? -17.131 13.642 -24.203 1.00 71.50 569 ASN A C 1
ATOM 4521 O O . ASN A 1 569 ? -16.673 12.985 -23.268 1.00 71.50 569 ASN A O 1
ATOM 4525 N N . TRP A 1 570 ? -18.037 13.131 -25.039 1.00 80.31 570 TRP A N 1
ATOM 4526 C CA . TRP A 1 570 ? -18.443 11.726 -25.025 1.00 80.31 570 TRP A CA 1
ATOM 4527 C C . TRP A 1 570 ? -17.330 10.789 -25.521 1.00 80.31 570 TRP A C 1
ATOM 4529 O O . TRP A 1 570 ? -16.502 11.155 -26.357 1.00 80.31 570 TRP A O 1
ATOM 4539 N N . GLN A 1 571 ? -17.323 9.551 -25.024 1.00 80.94 571 GLN A N 1
ATOM 4540 C CA . GLN A 1 571 ? -16.416 8.505 -25.498 1.00 80.94 571 GLN A CA 1
ATOM 4541 C C . GLN A 1 571 ? -17.061 7.785 -26.689 1.00 80.94 571 GLN A C 1
ATOM 4543 O O . GLN A 1 571 ? -17.749 6.780 -26.530 1.00 80.94 571 GLN A O 1
ATOM 4548 N N . ALA A 1 572 ? -16.893 8.351 -27.885 1.00 82.38 572 ALA A N 1
ATOM 4549 C CA . ALA A 1 572 ? -17.471 7.803 -29.108 1.00 82.38 572 ALA A CA 1
ATOM 4550 C C . ALA A 1 572 ? -16.837 6.450 -29.492 1.00 82.38 572 ALA A C 1
ATOM 4552 O O . ALA A 1 572 ? -15.611 6.317 -29.534 1.00 82.38 572 ALA A O 1
ATOM 4553 N N . LEU A 1 573 ? -17.679 5.467 -29.827 1.00 80.62 573 LEU A N 1
ATOM 4554 C CA . LEU A 1 573 ? -17.246 4.205 -30.434 1.00 80.62 573 LEU A CA 1
ATOM 4555 C C . LEU A 1 573 ? -16.656 4.464 -31.827 1.00 80.62 573 LEU A C 1
ATOM 4557 O O . LEU A 1 573 ? -17.187 5.267 -32.597 1.00 80.62 573 LEU A O 1
ATOM 4561 N N . LYS A 1 574 ? -15.575 3.759 -32.175 1.00 80.75 574 LYS A N 1
ATOM 4562 C CA . LYS A 1 574 ? -15.034 3.781 -33.542 1.00 80.75 574 LYS A CA 1
ATOM 4563 C C . LYS A 1 574 ? -15.947 2.990 -34.483 1.00 80.75 574 LYS A C 1
ATOM 4565 O O . LYS A 1 574 ? -16.652 2.084 -34.041 1.00 80.75 574 LYS A O 1
ATOM 4570 N N . ALA A 1 575 ? -15.920 3.295 -35.780 1.00 75.81 575 ALA A N 1
ATOM 4571 C CA . ALA A 1 575 ? -16.827 2.693 -36.764 1.00 75.81 575 ALA A CA 1
ATOM 4572 C C . ALA A 1 575 ? -16.735 1.153 -36.813 1.00 75.81 575 ALA A C 1
ATOM 4574 O O . ALA A 1 575 ? -17.740 0.476 -37.016 1.00 75.81 575 ALA A O 1
ATOM 4575 N N . GLU A 1 576 ? -15.550 0.600 -36.555 1.00 77.44 576 GLU A N 1
ATOM 4576 C CA . GLU A 1 576 ? -15.279 -0.839 -36.501 1.00 77.44 576 GLU A CA 1
ATOM 4577 C C . GLU A 1 576 ? -15.912 -1.514 -35.270 1.00 77.44 576 GLU A C 1
ATOM 4579 O O . GLU A 1 576 ? -16.170 -2.712 -35.291 1.00 77.44 576 GLU A O 1
ATOM 4584 N N . GLN A 1 577 ? -16.181 -0.747 -34.206 1.00 79.94 577 GLN A N 1
ATOM 4585 C CA . GLN A 1 577 ? -16.775 -1.214 -32.946 1.00 79.94 577 GLN A CA 1
ATOM 4586 C C . GLN A 1 577 ? -18.308 -1.094 -32.923 1.00 79.94 577 GLN A C 1
ATOM 4588 O O . GLN A 1 577 ? -18.945 -1.604 -32.007 1.00 79.94 577 GLN A O 1
ATOM 4593 N N . VAL A 1 578 ? -18.906 -0.396 -33.895 1.00 80.12 578 VAL A N 1
ATOM 4594 C CA . VAL A 1 578 ? -20.363 -0.191 -33.976 1.00 80.12 578 VAL A CA 1
ATOM 4595 C C . VAL A 1 578 ? -21.076 -1.425 -34.534 1.00 80.12 578 VAL A C 1
ATOM 4597 O O . VAL A 1 578 ? -22.188 -1.731 -34.105 1.00 80.12 578 VAL A O 1
ATOM 4600 N N . ALA A 1 579 ? -20.452 -2.145 -35.470 1.00 80.38 579 ALA A N 1
ATOM 4601 C CA . ALA A 1 579 ? -21.077 -3.254 -36.186 1.00 80.38 579 ALA A CA 1
ATOM 4602 C C . ALA A 1 579 ? -21.500 -4.399 -35.246 1.00 80.38 579 ALA A C 1
ATOM 4604 O O . ALA A 1 579 ? -20.670 -5.002 -34.571 1.00 80.38 579 ALA A O 1
ATOM 4605 N N . GLY A 1 580 ? -22.799 -4.714 -35.227 1.00 77.81 580 GLY A N 1
ATOM 4606 C CA . GLY A 1 580 ? -23.374 -5.744 -34.350 1.00 77.81 580 GLY A CA 1
ATOM 4607 C C . GLY A 1 580 ? -23.791 -5.237 -32.965 1.00 77.81 580 GLY A C 1
ATOM 4608 O O . GLY A 1 580 ? -24.291 -6.016 -32.159 1.00 77.81 580 GLY A O 1
ATOM 4609 N N . THR A 1 581 ? -23.633 -3.939 -32.688 1.00 89.56 581 THR A N 1
ATOM 4610 C CA . THR A 1 581 ? -24.232 -3.275 -31.518 1.00 89.56 581 THR A CA 1
ATOM 4611 C C . THR A 1 581 ? -25.582 -2.649 -31.878 1.00 89.56 581 THR A C 1
ATOM 4613 O O . THR A 1 581 ? -25.855 -2.403 -33.056 1.00 89.56 581 THR A O 1
ATOM 4616 N N . ILE A 1 582 ? -26.381 -2.282 -30.868 1.00 87.56 582 ILE A N 1
ATOM 4617 C CA . ILE A 1 582 ? -27.639 -1.526 -31.034 1.00 87.56 582 ILE A CA 1
ATOM 4618 C C . ILE A 1 582 ? -27.474 -0.249 -31.878 1.00 87.56 582 ILE A C 1
ATOM 4620 O O . ILE A 1 582 ? -28.380 0.132 -32.609 1.00 87.56 582 ILE A O 1
ATOM 4624 N N . PHE A 1 583 ? -26.293 0.380 -31.874 1.00 85.50 583 PHE A N 1
ATOM 4625 C CA . PHE A 1 583 ? -26.001 1.566 -32.687 1.00 85.50 583 PHE A CA 1
ATOM 4626 C C . PHE A 1 583 ? -25.983 1.289 -34.207 1.00 85.50 583 PHE A C 1
ATOM 4628 O O . PHE A 1 583 ? -25.972 2.234 -34.991 1.00 85.50 583 PHE A O 1
ATOM 4635 N N . THR A 1 584 ? -26.032 0.019 -34.633 1.00 81.38 584 THR A N 1
ATOM 4636 C CA . THR A 1 584 ? -26.281 -0.381 -36.035 1.00 81.38 584 THR A CA 1
ATOM 4637 C C . THR A 1 584 ? -27.748 -0.173 -36.443 1.00 81.38 584 THR A C 1
ATOM 4639 O O . THR A 1 584 ? -28.037 0.012 -37.623 1.00 81.38 584 THR A O 1
ATOM 4642 N N . GLU A 1 585 ? -28.672 -0.212 -35.478 1.00 81.81 585 GLU A N 1
ATOM 4643 C CA . GLU A 1 585 ? -30.130 -0.163 -35.677 1.00 81.81 585 GLU A CA 1
ATOM 4644 C C . GLU A 1 585 ? -30.718 1.242 -35.435 1.00 81.81 585 GLU A C 1
ATOM 4646 O O . GLU A 1 585 ? -31.875 1.495 -35.762 1.00 81.81 585 GLU A O 1
ATOM 4651 N N . LEU A 1 586 ? -29.923 2.170 -34.886 1.00 83.75 586 LEU A N 1
ATOM 4652 C CA . LEU A 1 586 ? -30.346 3.534 -34.557 1.00 83.75 586 LEU A CA 1
ATOM 4653 C C . LEU A 1 586 ? -30.088 4.519 -35.711 1.00 83.75 586 LEU A C 1
ATOM 4655 O O . LEU A 1 586 ? -28.942 4.758 -36.113 1.00 83.75 586 LEU A O 1
ATOM 4659 N N . ASP A 1 587 ? -31.167 5.136 -36.196 1.00 79.44 587 ASP A N 1
ATOM 4660 C CA . ASP A 1 587 ? -31.152 6.175 -37.228 1.00 79.44 587 ASP A CA 1
ATOM 4661 C C . ASP A 1 587 ? -31.241 7.579 -36.604 1.00 79.44 587 ASP A C 1
ATOM 4663 O O . ASP A 1 587 ? -32.282 8.000 -36.098 1.00 79.44 587 ASP A O 1
ATOM 4667 N N . ASP A 1 588 ? -30.123 8.303 -36.630 1.00 80.88 588 ASP A N 1
ATOM 4668 C CA . ASP A 1 588 ? -30.029 9.699 -36.210 1.00 80.88 588 ASP A CA 1
ATOM 4669 C C . ASP A 1 588 ? -30.547 10.671 -37.282 1.00 80.88 588 ASP A C 1
ATOM 4671 O O . ASP A 1 588 ? -31.080 11.720 -36.921 1.00 80.88 588 ASP A O 1
ATOM 4675 N N . GLU A 1 589 ? -30.474 10.327 -38.574 1.00 80.94 589 GLU A N 1
ATOM 4676 C CA . GLU A 1 589 ? -30.972 11.169 -39.674 1.00 80.94 589 GLU A CA 1
ATOM 4677 C C . GLU A 1 589 ? -32.495 11.375 -39.562 1.00 80.94 589 GLU A C 1
ATOM 4679 O O . GLU A 1 589 ? -32.980 12.478 -39.817 1.00 80.94 589 GLU A O 1
ATOM 4684 N N . HIS A 1 590 ? -33.245 10.366 -39.101 1.00 81.38 590 HIS A N 1
ATOM 4685 C CA . HIS A 1 590 ? -34.682 10.495 -38.824 1.00 81.38 590 HIS A CA 1
ATOM 4686 C C . HIS A 1 590 ? -34.973 11.433 -37.639 1.00 81.38 590 HIS A C 1
ATOM 4688 O O . HIS A 1 590 ? -35.813 12.327 -37.760 1.00 81.38 590 HIS A O 1
ATOM 4694 N N . VAL A 1 591 ? -34.283 11.261 -36.507 1.00 81.38 591 VAL A N 1
ATOM 4695 C CA . VAL A 1 591 ? -34.517 12.055 -35.283 1.00 81.38 591 VAL A CA 1
ATOM 4696 C C . VAL A 1 591 ? -34.108 13.522 -35.482 1.00 81.38 591 VAL A C 1
ATOM 4698 O O . VAL A 1 591 ? -34.771 14.434 -34.986 1.00 81.38 591 VAL A O 1
ATOM 4701 N N . LEU A 1 592 ? -33.062 13.774 -36.273 1.00 81.94 592 LEU A N 1
ATOM 4702 C CA . LEU A 1 592 ? -32.614 15.120 -36.652 1.00 81.94 592 LEU A CA 1
ATOM 4703 C C . LEU A 1 592 ? -33.638 15.908 -37.487 1.00 81.94 592 LEU A C 1
ATOM 4705 O O . LEU A 1 592 ? -33.536 17.131 -37.547 1.00 81.94 592 LEU A O 1
ATOM 4709 N N . LEU A 1 593 ? -34.616 15.240 -38.110 1.00 80.19 593 LEU A N 1
ATOM 4710 C CA . LEU A 1 593 ? -35.718 15.886 -38.837 1.00 80.19 593 LEU A CA 1
ATOM 4711 C C . LEU A 1 593 ? -36.917 16.229 -37.937 1.00 80.19 593 LEU A C 1
ATOM 4713 O O . LEU A 1 593 ? -37.725 17.079 -38.309 1.00 80.19 593 LEU A O 1
ATOM 4717 N N . GLU A 1 594 ? -37.039 15.595 -36.767 1.00 82.56 594 GLU A N 1
ATOM 4718 C CA . GLU A 1 594 ? -38.112 15.861 -35.795 1.00 82.56 594 GLU A CA 1
ATOM 4719 C C . GLU A 1 594 ? -37.710 16.910 -34.744 1.00 82.56 594 GLU A C 1
ATOM 4721 O O . GLU A 1 594 ? -38.557 17.645 -34.230 1.00 82.56 594 GLU A O 1
ATOM 4726 N N . LEU A 1 595 ? -36.416 17.009 -34.423 1.00 81.50 595 LEU A N 1
ATOM 4727 C CA . LEU A 1 595 ? -35.894 17.939 -33.421 1.00 81.50 595 LEU A CA 1
ATOM 4728 C C . LEU A 1 595 ? -35.646 19.347 -33.986 1.00 81.50 595 LEU A C 1
ATOM 4730 O O . LEU A 1 595 ? -34.964 19.534 -34.991 1.00 81.50 595 LEU A O 1
ATOM 4734 N N . ASN A 1 596 ? -36.113 20.374 -33.267 1.00 84.44 596 ASN A N 1
ATOM 4735 C CA . ASN A 1 596 ? -35.845 21.780 -33.587 1.00 84.44 596 ASN A CA 1
ATOM 4736 C C . ASN A 1 596 ? -34.396 22.170 -33.226 1.00 84.44 596 ASN A C 1
ATOM 4738 O O . ASN A 1 596 ? -34.130 22.771 -32.179 1.00 84.44 596 ASN A O 1
ATOM 4742 N N . MET A 1 597 ? -33.456 21.821 -34.107 1.00 85.62 597 MET A N 1
ATOM 4743 C CA . MET A 1 597 ? -32.033 22.095 -33.903 1.00 85.62 597 MET A CA 1
ATOM 4744 C C . MET A 1 597 ? -31.669 23.585 -33.982 1.00 85.62 597 MET A C 1
ATOM 4746 O O . MET A 1 597 ? -30.757 23.994 -33.271 1.00 85.62 597 MET A O 1
ATOM 4750 N N . ASP A 1 598 ? -32.407 24.428 -34.718 1.00 82.56 598 ASP A N 1
ATOM 4751 C CA . ASP A 1 598 ? -32.212 25.892 -34.678 1.00 82.56 598 ASP A CA 1
ATOM 4752 C C . ASP A 1 598 ? -32.385 26.442 -33.249 1.00 82.56 598 ASP A C 1
ATOM 4754 O O . ASP A 1 598 ? -31.564 27.232 -32.780 1.00 82.56 598 ASP A O 1
ATOM 4758 N N . SER A 1 599 ? -33.418 25.993 -32.523 1.00 85.38 599 SER A N 1
ATOM 4759 C CA . SER A 1 599 ? -33.640 26.394 -31.127 1.00 85.38 599 SER A CA 1
ATOM 4760 C C . SER A 1 599 ? -32.581 25.831 -30.175 1.00 85.38 599 SER A C 1
ATOM 4762 O O . SER A 1 599 ? -32.254 26.482 -29.183 1.00 85.38 599 SER A O 1
ATOM 4764 N N . PHE A 1 600 ? -32.057 24.632 -30.439 1.00 86.00 600 PHE A N 1
ATOM 4765 C CA . PHE A 1 600 ? -30.984 24.040 -29.637 1.00 86.00 600 PHE A CA 1
ATOM 4766 C C . PHE A 1 600 ? -29.658 24.789 -29.841 1.00 86.00 600 PHE A C 1
ATOM 4768 O O . PHE A 1 600 ? -29.000 25.167 -28.869 1.00 86.00 600 PHE A O 1
ATOM 4775 N N . GLU A 1 601 ? -29.295 25.079 -31.091 1.00 86.94 601 GLU A N 1
ATOM 4776 C CA . GLU A 1 601 ? -28.098 25.850 -31.415 1.00 86.94 601 GLU A CA 1
ATOM 4777 C C . GLU A 1 601 ? -28.140 27.267 -30.829 1.00 86.94 601 GLU A C 1
ATOM 4779 O O . GLU A 1 601 ? -27.168 27.712 -30.218 1.00 86.94 601 GLU A O 1
ATOM 4784 N N . GLU A 1 602 ? -29.272 27.967 -30.948 1.00 86.38 602 GLU A N 1
ATOM 4785 C CA . GLU A 1 602 ? -29.443 29.326 -30.420 1.00 86.38 602 GLU A CA 1
ATOM 4786 C C . GLU A 1 602 ? -29.286 29.389 -28.886 1.00 86.38 602 GLU A C 1
ATOM 4788 O O . GLU A 1 602 ? -28.731 30.361 -28.367 1.00 86.38 602 GLU A O 1
ATOM 4793 N N . GLN A 1 603 ? -29.718 28.345 -28.164 1.00 82.06 603 GLN A N 1
ATOM 4794 C CA . GLN A 1 603 ? -29.618 28.246 -26.700 1.00 82.06 603 GLN A CA 1
ATOM 4795 C C . GLN A 1 603 ? -28.225 27.825 -26.207 1.00 82.06 603 GLN A C 1
ATOM 4797 O O . GLN A 1 603 ? -27.744 28.368 -25.212 1.00 82.06 603 GLN A O 1
ATOM 4802 N N . PHE A 1 604 ? -27.569 26.872 -26.878 1.00 82.56 604 PHE A N 1
ATOM 4803 C CA . PHE A 1 604 ? -26.321 26.268 -26.388 1.00 82.56 604 PHE A CA 1
ATOM 4804 C C . PHE A 1 604 ? -25.041 26.840 -27.025 1.00 82.56 604 PHE A C 1
ATOM 4806 O O . PHE A 1 604 ? -23.946 26.512 -26.566 1.00 82.56 604 PHE A O 1
ATOM 4813 N N . LYS A 1 605 ? -25.133 27.714 -28.039 1.00 86.94 605 LYS A N 1
ATOM 4814 C CA . LYS A 1 605 ? -23.976 28.357 -28.696 1.00 86.94 605 LYS A CA 1
ATOM 4815 C C . LYS A 1 605 ? -22.937 28.929 -27.719 1.00 86.94 605 LYS A C 1
ATOM 4817 O O . LYS A 1 605 ? -23.239 29.630 -26.754 1.00 86.94 605 LYS A O 1
ATOM 4822 N N . THR A 1 606 ? -21.659 28.700 -28.021 1.00 73.94 606 THR A N 1
ATOM 4823 C CA . THR A 1 606 ? -20.551 29.262 -27.231 1.00 73.94 606 THR A CA 1
ATOM 4824 C C . THR A 1 606 ? -20.444 30.784 -27.397 1.00 73.94 606 THR A C 1
ATOM 4826 O O . THR A 1 606 ? -20.803 31.337 -28.435 1.00 73.94 606 THR A O 1
ATOM 4829 N N . LYS A 1 607 ? -19.868 31.485 -26.410 1.00 66.19 607 LYS A N 1
ATOM 4830 C CA . LYS A 1 607 ? -19.646 32.948 -26.473 1.00 66.19 607 LYS A CA 1
ATOM 4831 C C . LYS A 1 607 ? -18.624 33.389 -27.542 1.00 66.19 607 LYS A C 1
ATOM 4833 O O . LYS A 1 607 ? -18.496 34.579 -27.800 1.00 66.19 607 LYS A O 1
ATOM 4838 N N . ALA A 1 608 ? -17.901 32.451 -28.159 1.00 56.97 608 ALA A N 1
ATOM 4839 C CA . ALA A 1 608 ? -16.847 32.702 -29.142 1.00 56.97 608 ALA A CA 1
ATOM 4840 C C . ALA A 1 608 ? -17.331 32.456 -30.586 1.00 56.97 608 ALA A C 1
ATOM 4842 O O . ALA A 1 608 ? -16.769 31.631 -31.311 1.00 56.97 608 ALA A O 1
ATOM 4843 N N . GLN A 1 609 ? -18.380 33.173 -31.000 1.00 63.84 609 GLN A N 1
ATOM 4844 C CA . GLN A 1 609 ? -18.849 33.176 -32.390 1.00 63.84 609 GLN A CA 1
ATOM 4845 C C . GLN A 1 609 ? -17.993 34.133 -33.232 1.00 63.84 609 GLN A C 1
ATOM 4847 O O . GLN A 1 609 ? -18.222 35.342 -33.254 1.00 63.84 609 GLN A O 1
ATOM 4852 N N . SER A 1 610 ? -16.992 33.599 -33.932 1.00 51.09 610 SER A N 1
ATOM 4853 C CA . SER A 1 610 ? -16.368 34.303 -35.057 1.00 51.09 610 SER A CA 1
ATOM 4854 C C . SER A 1 610 ? -17.376 34.420 -36.204 1.00 51.09 610 SER A C 1
ATOM 4856 O O . SER A 1 610 ? -18.065 33.445 -36.495 1.00 51.09 610 SER A O 1
ATOM 4858 N N . ALA A 1 611 ? -17.451 35.586 -36.855 1.00 37.97 611 ALA A N 1
ATOM 4859 C CA . ALA A 1 611 ? -18.383 35.832 -37.959 1.00 37.97 611 ALA A CA 1
ATOM 4860 C C . ALA A 1 611 ? -18.271 34.762 -39.072 1.00 37.97 611 ALA A C 1
ATOM 4862 O O . ALA A 1 611 ? -17.163 34.275 -39.323 1.00 37.97 611 ALA A O 1
ATOM 4863 N N . PRO A 1 612 ? -19.385 34.395 -39.737 1.00 41.00 612 PRO A N 1
ATOM 4864 C CA . PRO A 1 612 ? -19.392 33.329 -40.734 1.00 41.00 612 PRO A CA 1
ATOM 4865 C C . PRO A 1 612 ? -18.465 33.666 -41.906 1.00 41.00 612 PRO A C 1
ATOM 4867 O O . PRO A 1 612 ? -18.543 34.746 -42.491 1.00 41.00 612 PRO A O 1
ATOM 4870 N N . ALA A 1 613 ? -17.578 32.730 -42.241 1.00 34.72 613 ALA A N 1
ATOM 4871 C CA . ALA A 1 613 ? -16.666 32.864 -43.367 1.00 34.72 613 ALA A CA 1
ATOM 4872 C C . ALA A 1 613 ? -17.390 32.497 -44.669 1.00 34.72 613 ALA A C 1
ATOM 4874 O O . ALA A 1 613 ? -17.657 31.322 -44.919 1.00 34.72 613 ALA A O 1
ATOM 4875 N N . ASP A 1 614 ? -17.698 33.501 -45.490 1.00 29.77 614 ASP A N 1
ATOM 4876 C CA . ASP A 1 614 ? -18.285 33.287 -46.814 1.00 29.77 614 ASP A CA 1
ATOM 4877 C C . ASP A 1 614 ? -17.274 32.624 -47.774 1.00 29.77 614 ASP A C 1
ATOM 4879 O O . ASP A 1 614 ? -16.054 32.818 -47.679 1.00 29.77 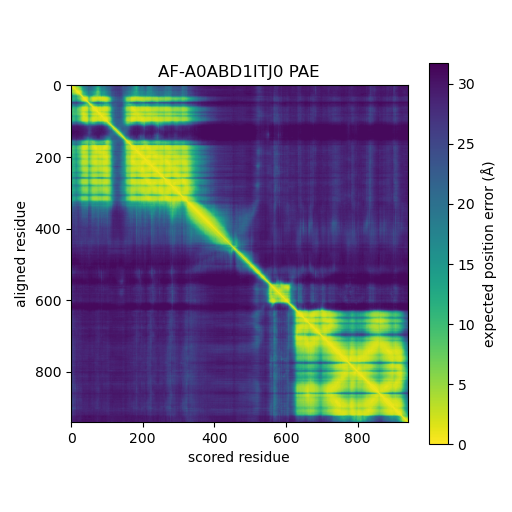614 ASP A O 1
ATOM 4883 N N . LEU A 1 615 ? -17.771 31.782 -48.679 1.00 41.00 615 LEU A N 1
ATOM 4884 C CA . LEU A 1 615 ? -16.994 30.709 -49.298 1.00 41.00 615 LEU A CA 1
ATOM 4885 C C . LEU A 1 615 ? -16.228 31.155 -50.556 1.00 41.00 615 LEU A C 1
ATOM 4887 O O . LEU A 1 615 ? -16.433 30.625 -51.649 1.00 41.00 615 LEU A O 1
ATOM 4891 N N . GLY A 1 616 ? -15.283 32.091 -50.415 1.00 42.22 616 GLY A N 1
ATOM 4892 C CA . GLY A 1 616 ? -14.363 32.386 -51.518 1.00 42.22 616 GLY A CA 1
ATOM 4893 C C . GLY A 1 616 ? -13.386 33.549 -51.351 1.00 42.22 616 GLY A C 1
ATOM 4894 O O . GLY A 1 616 ? -13.690 34.676 -51.721 1.00 42.22 616 GLY A O 1
ATOM 4895 N N . THR A 1 617 ? -12.138 33.259 -50.960 1.00 29.91 617 THR A N 1
ATOM 4896 C CA . THR A 1 617 ? -10.937 33.551 -51.786 1.00 29.91 617 THR A CA 1
ATOM 4897 C C . THR A 1 617 ? -9.643 33.108 -51.095 1.00 29.91 617 THR A C 1
ATOM 4899 O O . THR A 1 617 ? -9.345 33.482 -49.964 1.00 29.91 617 THR A O 1
ATOM 4902 N N . LEU A 1 618 ? -8.802 32.364 -51.817 1.00 43.06 618 LEU A N 1
ATOM 4903 C CA . LEU A 1 618 ? -7.443 32.041 -51.384 1.00 43.06 618 LEU A CA 1
ATOM 4904 C C . LEU A 1 618 ? -6.528 33.267 -51.562 1.00 43.06 618 LEU A C 1
ATOM 4906 O O . LEU A 1 618 ? -6.176 33.594 -52.696 1.00 43.06 618 LEU A O 1
ATOM 4910 N N . LYS A 1 619 ? -6.101 33.931 -50.475 1.00 33.28 619 LYS A N 1
ATOM 4911 C CA . LYS A 1 619 ? -5.018 34.937 -50.534 1.00 33.28 619 LYS A CA 1
ATOM 4912 C C . LYS A 1 619 ? -4.239 35.115 -49.222 1.00 33.28 619 LYS A C 1
ATOM 4914 O O . LYS A 1 619 ? -4.614 35.873 -48.336 1.00 33.28 619 LYS A O 1
ATOM 4919 N N . MET A 1 620 ? -3.108 34.410 -49.172 1.00 42.69 620 MET A N 1
ATOM 4920 C CA . MET A 1 620 ? -1.831 34.783 -48.545 1.00 42.69 620 MET A CA 1
ATOM 4921 C C . MET A 1 620 ? -1.813 36.084 -47.711 1.00 42.69 620 MET A C 1
ATOM 4923 O O . MET A 1 620 ? -1.835 37.184 -48.263 1.00 42.69 620 MET A O 1
ATOM 4927 N N . ARG A 1 621 ? -1.607 35.952 -46.393 1.00 29.77 621 ARG A N 1
ATOM 4928 C CA . ARG A 1 621 ? -1.019 37.008 -45.552 1.00 29.77 621 ARG A CA 1
ATOM 4929 C C . ARG A 1 621 ? 0.261 36.499 -44.897 1.00 29.77 621 ARG A C 1
ATOM 4931 O O . ARG A 1 621 ? 0.253 35.497 -44.190 1.00 29.77 621 ARG A O 1
ATOM 4938 N N . THR A 1 622 ? 1.357 37.196 -45.169 1.00 35.09 622 THR A N 1
ATOM 4939 C CA . THR A 1 622 ? 2.706 36.867 -44.701 1.00 35.09 622 THR A CA 1
ATOM 4940 C C . THR A 1 622 ? 2.822 37.081 -43.193 1.00 35.09 622 THR A C 1
ATOM 4942 O O . THR A 1 622 ? 2.544 38.174 -42.704 1.00 35.09 622 THR A O 1
ATOM 4945 N N . ALA A 1 623 ? 3.267 36.066 -42.452 1.00 32.69 623 ALA A N 1
ATOM 4946 C CA . ALA A 1 623 ? 3.600 36.224 -41.040 1.00 32.69 623 ALA A CA 1
ATOM 4947 C C . ALA A 1 623 ? 4.965 36.919 -40.889 1.00 32.69 623 ALA A C 1
ATOM 4949 O O . ALA A 1 623 ? 5.964 36.456 -41.444 1.00 32.69 623 ALA A O 1
ATOM 4950 N N . HIS A 1 624 ? 5.028 38.001 -40.107 1.00 35.62 624 HIS A N 1
ATOM 4951 C CA . HIS A 1 624 ? 6.309 38.561 -39.672 1.00 35.62 624 HIS A CA 1
ATOM 4952 C C . HIS A 1 624 ? 7.018 37.555 -38.758 1.00 35.62 624 HIS A C 1
ATOM 4954 O O . HIS A 1 624 ? 6.510 37.212 -37.691 1.00 35.62 624 HIS A O 1
ATOM 4960 N N . ARG A 1 625 ? 8.212 37.101 -39.155 1.00 37.22 625 ARG A N 1
ATOM 4961 C CA . ARG A 1 625 ? 9.089 36.332 -38.268 1.00 37.22 625 ARG A CA 1
ATOM 4962 C C . ARG A 1 625 ? 9.695 37.255 -37.212 1.00 37.22 625 ARG A C 1
ATOM 4964 O O . ARG A 1 625 ? 10.556 38.070 -37.529 1.00 37.22 625 ARG A O 1
ATOM 4971 N N . VAL A 1 626 ? 9.308 37.055 -35.956 1.00 40.03 626 VAL A N 1
ATOM 4972 C CA . VAL A 1 626 ? 10.224 37.278 -34.828 1.00 40.03 626 VAL A CA 1
ATOM 4973 C C . VAL A 1 626 ? 11.355 36.240 -34.952 1.00 40.03 626 VAL A C 1
ATOM 4975 O O . VAL A 1 626 ? 11.065 35.111 -35.366 1.00 40.03 626 VAL A O 1
ATOM 4978 N N . PRO A 1 627 ? 12.627 36.563 -34.645 1.00 43.06 627 PRO A N 1
ATOM 4979 C CA . PRO A 1 627 ? 13.699 35.572 -34.654 1.00 43.06 627 PRO A CA 1
ATOM 4980 C C . PRO A 1 627 ? 13.376 34.406 -33.713 1.00 43.06 627 PRO A C 1
ATOM 4982 O O . PRO A 1 627 ? 13.142 34.601 -32.520 1.00 43.06 627 PRO A O 1
ATOM 4985 N N . SER A 1 628 ? 13.351 33.188 -34.251 1.00 51.31 628 SER A N 1
ATOM 4986 C CA . SER A 1 628 ? 13.186 31.976 -33.454 1.00 51.31 628 SER A CA 1
ATOM 4987 C C . SER A 1 628 ? 14.465 31.723 -32.662 1.00 51.31 628 SER A C 1
ATOM 4989 O O . SER A 1 628 ? 15.476 31.338 -33.253 1.00 51.31 628 SER A O 1
ATOM 4991 N N . LYS A 1 629 ? 14.410 31.929 -31.341 1.00 69.50 629 LYS A N 1
ATOM 4992 C CA . LYS A 1 629 ? 15.456 31.484 -30.413 1.00 69.50 629 LYS A CA 1
ATOM 4993 C C . LYS A 1 629 ? 15.757 29.999 -30.625 1.00 69.50 629 LYS A C 1
ATOM 4995 O O . LYS A 1 629 ? 14.847 29.213 -30.902 1.00 69.50 629 LYS A O 1
ATOM 5000 N N . VAL A 1 630 ? 17.023 29.624 -30.490 1.00 75.56 630 VAL A N 1
ATOM 5001 C CA . VAL A 1 630 ? 17.452 28.228 -30.580 1.00 75.56 630 VAL A CA 1
ATOM 5002 C C . VAL A 1 630 ? 16.934 27.490 -29.349 1.00 75.56 630 VAL A C 1
ATOM 5004 O O . VAL A 1 630 ? 17.140 27.943 -28.224 1.00 75.56 630 VAL A O 1
ATOM 5007 N N . THR A 1 631 ? 16.253 26.368 -29.577 1.00 78.88 631 THR A N 1
ATOM 5008 C CA . THR A 1 631 ? 15.813 25.452 -28.519 1.00 78.88 631 THR A CA 1
ATOM 5009 C C . THR A 1 631 ? 16.672 24.193 -28.552 1.00 78.88 631 THR A C 1
ATOM 5011 O O . THR A 1 631 ? 16.882 23.629 -29.629 1.00 78.88 631 THR A O 1
ATOM 5014 N N . LEU A 1 632 ? 17.213 23.779 -27.405 1.00 81.12 632 LEU A N 1
ATOM 5015 C CA . LEU A 1 632 ? 18.011 22.549 -27.280 1.00 81.12 632 LEU A CA 1
ATOM 5016 C C . LEU A 1 632 ? 17.198 21.416 -26.650 1.00 81.12 632 LEU A C 1
ATOM 5018 O O . LEU A 1 632 ? 17.327 20.263 -27.058 1.00 81.12 632 LEU A O 1
ATOM 5022 N N . ILE A 1 633 ? 16.362 21.740 -25.666 1.00 86.50 633 ILE A N 1
ATOM 5023 C CA . ILE A 1 633 ? 15.552 20.775 -24.921 1.00 86.50 633 ILE A CA 1
ATOM 5024 C C . ILE A 1 633 ? 14.172 20.596 -25.569 1.00 86.50 633 ILE A C 1
ATOM 5026 O O . ILE A 1 633 ? 13.643 21.478 -26.246 1.00 86.50 633 ILE A O 1
ATOM 5030 N N . GLU A 1 634 ? 13.593 19.408 -25.380 1.00 87.69 634 GLU A N 1
ATOM 5031 C CA . GLU A 1 634 ? 12.296 19.029 -25.946 1.00 87.69 634 GLU A CA 1
ATOM 5032 C C . GLU A 1 634 ? 11.184 20.029 -25.529 1.00 87.69 634 GLU A C 1
ATOM 5034 O O . GLU A 1 634 ? 11.109 20.393 -24.350 1.00 87.69 634 GLU A O 1
ATOM 5039 N N . PRO A 1 635 ? 10.312 20.492 -26.453 1.00 82.38 635 PRO A N 1
ATOM 5040 C CA . PRO A 1 635 ? 9.379 21.591 -26.185 1.00 82.38 635 PRO A CA 1
ATOM 5041 C C . PRO A 1 635 ? 8.416 21.399 -25.006 1.00 82.38 635 PRO A C 1
ATOM 5043 O O . PRO A 1 635 ? 8.096 22.376 -24.325 1.00 82.38 635 PRO A O 1
ATOM 5046 N N . ASN A 1 636 ? 7.938 20.181 -24.732 1.00 83.62 636 ASN A N 1
ATOM 5047 C CA . ASN A 1 636 ? 7.070 19.922 -23.582 1.00 83.62 636 ASN A CA 1
ATOM 5048 C C . ASN A 1 636 ? 7.863 19.936 -22.267 1.00 83.62 636 ASN A C 1
ATOM 5050 O O . ASN A 1 636 ? 7.392 20.515 -21.288 1.00 83.62 636 ASN A O 1
ATOM 5054 N N . ARG A 1 637 ? 9.085 19.391 -22.237 1.00 89.50 637 ARG A N 1
ATOM 5055 C CA . ARG A 1 637 ? 10.002 19.487 -21.089 1.00 89.50 637 ARG A CA 1
ATOM 5056 C C . ARG A 1 637 ? 10.410 20.934 -20.811 1.00 89.50 637 ARG A C 1
ATOM 5058 O O . ARG A 1 637 ? 10.346 21.345 -19.655 1.00 89.50 637 ARG A O 1
ATOM 5065 N N . ALA A 1 638 ? 10.714 21.727 -21.840 1.00 88.31 638 ALA A N 1
ATOM 5066 C CA . ALA A 1 638 ? 10.971 23.162 -21.707 1.00 88.31 638 ALA A CA 1
ATOM 5067 C C . ALA A 1 638 ? 9.741 23.918 -21.162 1.00 88.31 638 ALA A C 1
ATOM 5069 O O . ALA A 1 638 ? 9.842 24.641 -20.174 1.00 88.31 638 ALA A O 1
ATOM 5070 N N . LYS A 1 639 ? 8.545 23.681 -21.720 1.00 87.00 639 LYS A N 1
ATOM 5071 C CA . LYS A 1 639 ? 7.281 24.252 -21.218 1.00 87.00 639 LYS A CA 1
ATOM 5072 C C . LYS A 1 639 ? 7.010 23.883 -19.753 1.00 87.00 639 LYS A C 1
ATOM 5074 O O . LYS A 1 639 ? 6.604 24.742 -18.971 1.00 87.00 639 LYS A O 1
ATOM 5079 N N . ASN A 1 640 ? 7.225 22.625 -19.374 1.00 90.81 640 ASN A N 1
ATOM 5080 C CA . ASN A 1 640 ? 7.019 22.160 -18.003 1.00 90.81 640 ASN A CA 1
ATOM 5081 C C . ASN A 1 640 ? 8.047 22.783 -17.045 1.00 90.81 640 ASN A C 1
ATOM 5083 O O . ASN A 1 640 ? 7.678 23.189 -15.946 1.00 90.81 640 ASN A O 1
ATOM 5087 N N . LEU A 1 641 ? 9.301 22.948 -17.479 1.00 92.12 641 LEU A N 1
ATOM 5088 C CA . LEU A 1 641 ? 10.329 23.671 -16.731 1.00 92.12 641 LEU A CA 1
ATOM 5089 C C . LEU A 1 641 ? 9.944 25.144 -16.527 1.00 92.12 641 LEU A C 1
ATOM 5091 O O . LEU A 1 641 ? 10.020 25.636 -15.405 1.00 92.12 641 LEU A O 1
ATOM 5095 N N . ALA A 1 642 ? 9.457 25.835 -17.562 1.00 89.62 642 ALA A N 1
ATOM 5096 C CA . ALA A 1 642 ? 8.983 27.217 -17.451 1.00 89.62 642 ALA A CA 1
ATOM 5097 C C . ALA A 1 642 ? 7.834 27.368 -16.432 1.00 89.62 642 ALA A C 1
ATOM 5099 O O . ALA A 1 642 ? 7.792 28.345 -15.682 1.00 89.62 642 ALA A O 1
ATOM 5100 N N . ILE A 1 643 ? 6.925 26.388 -16.357 1.00 90.62 643 ILE A N 1
ATOM 5101 C CA . ILE A 1 643 ? 5.858 26.342 -15.343 1.00 90.62 643 ILE A CA 1
ATOM 5102 C C . ILE A 1 643 ? 6.451 26.147 -13.936 1.00 90.62 643 ILE A C 1
ATOM 5104 O O . ILE A 1 643 ? 6.089 26.886 -13.021 1.00 90.62 643 ILE A O 1
ATOM 5108 N N . THR A 1 644 ? 7.394 25.215 -13.765 1.00 91.06 644 THR A N 1
ATOM 5109 C CA . THR A 1 644 ? 8.086 24.960 -12.488 1.00 91.06 644 THR A CA 1
ATOM 5110 C C . THR A 1 644 ? 8.850 26.188 -11.993 1.00 91.06 644 THR A C 1
ATOM 5112 O O . THR A 1 644 ? 8.641 26.626 -10.862 1.00 91.06 644 THR A O 1
ATOM 5115 N N . LEU A 1 645 ? 9.672 26.809 -12.844 1.00 90.25 645 LEU A N 1
ATOM 5116 C CA . LEU A 1 645 ? 10.417 28.029 -12.513 1.00 90.25 645 LEU A CA 1
ATOM 5117 C C . LEU A 1 645 ? 9.472 29.187 -12.156 1.00 90.25 645 LEU A C 1
ATOM 5119 O O . LEU A 1 645 ? 9.737 29.936 -11.217 1.00 90.25 645 LEU A O 1
ATOM 5123 N N . ARG A 1 646 ? 8.319 29.290 -12.834 1.00 87.88 646 ARG A N 1
ATOM 5124 C CA . ARG A 1 646 ? 7.276 30.270 -12.499 1.00 87.88 646 ARG A CA 1
ATOM 5125 C C . ARG A 1 646 ? 6.565 29.978 -11.168 1.00 87.88 646 ARG A C 1
ATOM 5127 O O . ARG A 1 646 ? 6.163 30.942 -10.522 1.00 87.88 646 ARG A O 1
ATOM 5134 N N . LYS A 1 647 ? 6.430 28.712 -10.733 1.00 85.69 647 LYS A N 1
ATOM 5135 C CA . LYS A 1 647 ? 5.966 28.361 -9.366 1.00 85.69 647 LYS A CA 1
ATOM 5136 C C . LYS A 1 647 ? 7.000 28.795 -8.319 1.00 85.69 647 LYS A C 1
ATOM 5138 O O . LYS A 1 647 ? 6.611 29.322 -7.285 1.00 85.69 647 LYS A O 1
ATOM 5143 N N . GLY A 1 648 ? 8.293 28.596 -8.592 1.00 80.25 648 GLY A N 1
ATOM 5144 C CA . GLY A 1 648 ? 9.377 28.971 -7.676 1.00 80.25 648 GLY A CA 1
ATOM 5145 C C . GLY A 1 648 ? 9.604 30.482 -7.541 1.00 80.25 648 GLY A C 1
ATOM 5146 O O . GLY A 1 648 ? 10.016 30.945 -6.486 1.00 80.25 648 GLY A O 1
ATOM 5147 N N . GLY A 1 649 ? 9.361 31.268 -8.597 1.00 83.12 649 GLY A N 1
ATOM 5148 C CA . GLY A 1 649 ? 9.461 32.739 -8.573 1.00 83.12 649 GLY A CA 1
ATOM 5149 C C . GLY A 1 649 ? 10.885 33.313 -8.449 1.00 83.12 649 GLY A C 1
ATOM 5150 O O . GLY A 1 649 ? 11.072 34.524 -8.550 1.00 83.12 649 GLY A O 1
ATOM 5151 N N . MET A 1 650 ? 11.894 32.460 -8.261 1.00 84.19 650 MET A N 1
ATOM 5152 C CA . MET A 1 650 ? 13.306 32.823 -8.131 1.00 84.19 650 MET A CA 1
ATOM 5153 C C . MET A 1 650 ? 13.989 33.013 -9.492 1.00 84.19 650 MET A C 1
ATOM 5155 O O . MET A 1 650 ? 13.597 32.424 -10.499 1.00 84.19 650 MET A O 1
ATOM 5159 N N . THR A 1 651 ? 15.084 33.782 -9.524 1.00 87.31 651 THR A N 1
ATOM 5160 C CA . THR A 1 651 ? 15.913 33.866 -10.736 1.00 87.31 651 THR A CA 1
ATOM 5161 C C . THR A 1 651 ? 16.703 32.574 -10.954 1.00 87.31 651 THR A C 1
ATOM 5163 O O . THR A 1 651 ? 17.131 31.926 -9.998 1.00 87.31 651 THR A O 1
ATOM 5166 N N . ALA A 1 652 ? 17.003 32.256 -12.217 1.00 84.69 652 ALA A N 1
ATOM 5167 C CA . ALA A 1 652 ? 17.864 31.130 -12.584 1.00 84.69 652 ALA A CA 1
ATOM 5168 C C . ALA A 1 652 ? 19.218 31.121 -11.846 1.00 84.69 652 ALA A C 1
ATOM 5170 O O . ALA A 1 652 ? 19.740 30.054 -11.543 1.00 84.69 652 ALA A O 1
ATOM 5171 N N . SER A 1 653 ? 19.783 32.299 -11.546 1.00 86.62 653 SER A N 1
ATOM 5172 C CA . SER A 1 653 ? 21.037 32.403 -10.789 1.00 86.62 653 SER A CA 1
ATOM 5173 C C . SER A 1 653 ? 20.828 32.086 -9.310 1.00 86.62 653 SER A C 1
ATOM 5175 O O . SER A 1 653 ? 21.588 31.311 -8.747 1.00 86.62 653 SER A O 1
ATOM 5177 N N . SER A 1 654 ? 19.771 32.639 -8.705 1.00 89.75 654 SER A N 1
ATOM 5178 C CA . SER A 1 654 ? 19.422 32.424 -7.295 1.00 89.75 654 SER A CA 1
ATOM 5179 C C . SER A 1 654 ? 19.199 30.943 -6.981 1.00 89.75 654 SER A C 1
ATOM 5181 O O . SER A 1 654 ? 19.675 30.468 -5.959 1.00 89.75 654 SER A O 1
ATOM 5183 N N . ILE A 1 655 ? 18.527 30.213 -7.879 1.00 91.44 655 ILE A N 1
ATOM 5184 C CA . ILE A 1 655 ? 18.287 28.767 -7.738 1.00 91.44 655 ILE A CA 1
ATOM 5185 C C . ILE A 1 655 ? 19.610 27.991 -7.768 1.00 91.44 655 ILE A C 1
ATOM 5187 O O . ILE A 1 655 ? 19.838 27.149 -6.907 1.00 91.44 655 ILE A O 1
ATOM 5191 N N . CYS A 1 656 ? 20.493 28.285 -8.732 1.00 91.75 656 CYS A N 1
ATOM 5192 C CA . CYS A 1 656 ? 21.782 27.596 -8.835 1.00 91.75 656 CYS A CA 1
ATOM 5193 C C . CYS A 1 656 ? 22.643 27.848 -7.591 1.00 91.75 656 CYS A C 1
ATOM 5195 O O . CYS A 1 656 ? 23.097 26.895 -6.965 1.00 91.75 656 CYS A O 1
ATOM 5197 N N . THR A 1 657 ? 22.780 29.111 -7.176 1.00 91.31 657 THR A N 1
ATOM 5198 C CA . THR A 1 657 ? 23.569 29.479 -5.995 1.00 91.31 657 THR A CA 1
ATOM 5199 C C . THR A 1 657 ? 23.015 28.857 -4.714 1.00 91.31 657 THR A C 1
ATOM 5201 O O . THR A 1 657 ? 23.793 28.336 -3.928 1.00 91.31 657 THR A O 1
ATOM 5204 N N . ALA A 1 658 ? 21.693 28.819 -4.515 1.00 91.31 658 ALA A N 1
ATOM 5205 C CA . ALA A 1 658 ? 21.103 28.186 -3.333 1.00 91.31 658 ALA A CA 1
ATOM 5206 C C . ALA A 1 658 ? 21.367 26.664 -3.263 1.00 91.31 658 ALA A C 1
ATOM 5208 O O . ALA A 1 658 ? 21.551 26.127 -2.171 1.00 91.31 658 ALA A O 1
ATOM 5209 N N . ILE A 1 659 ? 21.465 25.977 -4.411 1.00 92.88 659 ILE A N 1
ATOM 5210 C CA . ILE A 1 659 ? 21.881 24.562 -4.489 1.00 92.88 659 ILE A CA 1
ATOM 5211 C C . ILE A 1 659 ? 23.392 24.408 -4.241 1.00 92.88 659 ILE A C 1
ATOM 5213 O O . ILE A 1 659 ? 23.830 23.454 -3.596 1.00 92.88 659 ILE A O 1
ATOM 5217 N N . GLU A 1 660 ? 24.205 25.351 -4.716 1.00 90.69 660 GLU A N 1
ATOM 5218 C CA . GLU A 1 660 ? 25.654 25.380 -4.478 1.00 90.69 660 GLU A CA 1
ATOM 5219 C C . GLU A 1 660 ? 25.999 25.646 -2.997 1.00 90.69 660 GLU A C 1
ATOM 5221 O O . GLU A 1 660 ? 26.954 25.059 -2.484 1.00 90.69 660 GLU A O 1
ATOM 5226 N N . THR A 1 661 ? 25.204 26.463 -2.292 1.00 90.50 661 THR A N 1
ATOM 5227 C CA . THR A 1 661 ? 25.423 26.860 -0.885 1.00 90.50 661 THR A CA 1
ATOM 5228 C C . THR A 1 661 ? 24.557 26.120 0.143 1.00 90.50 661 THR A C 1
ATOM 5230 O O . THR A 1 661 ? 24.582 26.489 1.315 1.00 90.50 661 THR A O 1
ATOM 5233 N N . TYR A 1 662 ? 23.786 25.106 -0.263 1.00 90.88 662 TYR A N 1
ATOM 5234 C CA . TYR A 1 662 ? 22.873 24.343 0.608 1.00 90.88 662 TYR A CA 1
ATOM 5235 C C . TYR A 1 662 ? 21.819 25.197 1.355 1.00 90.88 662 TYR A C 1
ATOM 5237 O O . TYR A 1 662 ? 21.466 24.911 2.500 1.00 90.88 662 TYR A O 1
ATOM 5245 N N . ASP A 1 663 ? 21.284 26.248 0.723 1.00 86.81 663 ASP A N 1
ATOM 5246 C CA . ASP A 1 663 ? 20.344 27.166 1.381 1.00 86.81 663 ASP A CA 1
ATOM 5247 C C . ASP A 1 663 ? 18.884 26.667 1.391 1.00 86.81 663 ASP A C 1
ATOM 5249 O O . ASP A 1 663 ? 18.067 26.986 0.524 1.00 86.81 663 ASP A O 1
ATOM 5253 N N . LEU A 1 664 ? 18.540 25.946 2.461 1.00 82.38 664 LEU A N 1
ATOM 5254 C CA . LEU A 1 664 ? 17.180 25.497 2.789 1.00 82.38 664 LEU A CA 1
ATOM 5255 C C . LEU A 1 664 ? 16.173 26.634 3.063 1.00 82.38 664 LEU A C 1
ATOM 5257 O O . LEU A 1 664 ? 14.983 26.358 3.195 1.00 82.38 664 LEU A O 1
ATOM 5261 N N . LYS A 1 665 ? 16.603 27.899 3.200 1.00 83.25 665 LYS A N 1
ATOM 5262 C CA . LYS A 1 665 ? 15.690 29.024 3.486 1.00 83.25 665 LYS A CA 1
ATOM 5263 C C . LYS A 1 665 ? 15.152 29.693 2.227 1.00 83.25 665 LYS A C 1
ATOM 5265 O O . LYS A 1 665 ? 14.083 30.298 2.291 1.00 83.25 665 LYS A O 1
ATOM 5270 N N . SER A 1 666 ? 15.862 29.600 1.101 1.00 82.25 666 SER A N 1
ATOM 5271 C CA . SER A 1 666 ? 15.391 30.121 -0.188 1.00 82.25 666 SER A CA 1
ATOM 5272 C C . SER A 1 666 ? 14.763 29.057 -1.092 1.00 82.25 666 SER A C 1
ATOM 5274 O O . SER A 1 666 ? 13.961 29.413 -1.953 1.00 82.25 666 SER A O 1
ATOM 5276 N N . LEU A 1 667 ? 15.049 27.767 -0.877 1.00 84.50 667 LEU A N 1
ATOM 5277 C CA . LEU A 1 667 ? 14.457 26.650 -1.622 1.00 84.50 667 LEU A CA 1
ATOM 5278 C C . LEU A 1 667 ? 13.525 25.815 -0.733 1.00 84.50 667 LEU A C 1
ATOM 5280 O O . LEU A 1 667 ? 13.979 25.131 0.180 1.00 84.50 667 LEU A O 1
ATOM 5284 N N . SER A 1 668 ? 12.222 25.823 -1.030 1.00 87.62 668 SER A N 1
ATOM 5285 C CA . SER A 1 668 ? 11.262 24.930 -0.371 1.00 87.62 668 SER A CA 1
ATOM 5286 C C . SER A 1 668 ? 11.362 23.492 -0.895 1.00 87.62 668 SER A C 1
ATOM 5288 O O . SER A 1 668 ? 11.708 23.258 -2.055 1.00 87.62 668 SER A O 1
ATOM 5290 N N . LEU A 1 669 ? 11.010 22.517 -0.053 1.00 88.88 669 LEU A N 1
ATOM 5291 C CA . LEU A 1 669 ? 11.062 21.084 -0.385 1.00 88.88 669 LEU A CA 1
ATOM 5292 C C . LEU A 1 669 ? 10.156 20.734 -1.580 1.00 88.88 669 LEU A C 1
ATOM 5294 O O . LEU A 1 669 ? 10.615 20.120 -2.539 1.00 88.88 669 LEU A O 1
ATOM 5298 N N . ASP A 1 670 ? 8.935 21.274 -1.586 1.00 88.38 670 ASP A N 1
ATOM 5299 C CA . ASP A 1 670 ? 7.998 21.347 -2.720 1.00 88.38 670 ASP A CA 1
ATOM 5300 C C . ASP A 1 670 ? 8.635 21.731 -4.066 1.00 88.38 670 ASP A C 1
ATOM 5302 O O . ASP A 1 670 ? 8.153 21.347 -5.133 1.00 88.38 670 ASP A O 1
ATOM 5306 N N . PHE A 1 671 ? 9.643 22.603 -4.032 1.00 90.94 671 PHE A N 1
ATOM 5307 C CA . PHE A 1 671 ? 10.296 23.142 -5.217 1.00 90.94 671 PHE A CA 1
ATOM 5308 C C . PHE A 1 671 ? 11.561 22.354 -5.571 1.00 90.94 671 PHE A C 1
ATOM 5310 O O . PHE A 1 671 ? 11.811 22.137 -6.755 1.00 90.94 671 PHE A O 1
ATOM 5317 N N . LEU A 1 672 ? 12.296 21.847 -4.576 1.00 90.06 672 LEU A N 1
ATOM 5318 C CA . LEU A 1 672 ? 13.398 20.897 -4.767 1.00 90.06 672 LEU A CA 1
ATOM 5319 C C . LEU A 1 672 ? 12.923 19.603 -5.445 1.00 90.06 672 LEU A C 1
ATOM 5321 O O . LEU A 1 672 ? 13.500 19.204 -6.453 1.00 90.06 672 LEU A O 1
ATOM 5325 N N . GLU A 1 673 ? 11.826 19.008 -4.970 1.00 89.19 673 GLU A N 1
ATOM 5326 C CA . GLU A 1 673 ? 11.257 17.768 -5.524 1.00 89.19 673 GLU A CA 1
ATOM 5327 C C . GLU A 1 673 ? 10.731 17.962 -6.962 1.00 89.19 673 GLU A C 1
ATOM 5329 O O . GLU A 1 673 ? 10.852 17.088 -7.824 1.00 89.19 673 GLU A O 1
ATOM 5334 N N . LEU A 1 674 ? 10.215 19.158 -7.275 1.00 91.50 674 LEU A N 1
ATOM 5335 C CA . LEU A 1 674 ? 9.873 19.531 -8.649 1.00 91.50 674 LEU A CA 1
ATOM 5336 C C . LEU A 1 674 ? 11.116 19.758 -9.522 1.00 91.50 674 LEU A C 1
ATOM 5338 O O . LEU A 1 674 ? 11.088 19.371 -10.689 1.00 91.50 674 LEU A O 1
ATOM 5342 N N . LEU A 1 675 ? 12.187 20.361 -8.993 1.00 90.88 675 LEU A N 1
ATOM 5343 C CA . LEU A 1 675 ? 13.447 20.607 -9.709 1.00 90.88 675 LEU A CA 1
ATOM 5344 C C . LEU A 1 675 ? 14.250 19.327 -9.980 1.00 90.88 675 LEU A C 1
ATOM 5346 O O . LEU A 1 675 ? 14.891 19.242 -11.027 1.00 90.88 675 LEU A O 1
ATOM 5350 N N . GLU A 1 676 ? 14.187 18.321 -9.103 1.00 91.94 676 GLU A N 1
ATOM 5351 C CA . GLU A 1 676 ? 14.860 17.025 -9.286 1.00 91.94 676 GLU A CA 1
ATOM 5352 C C . GLU A 1 676 ? 14.453 16.363 -10.617 1.00 91.94 676 GLU A C 1
ATOM 5354 O O . GLU A 1 676 ? 15.286 15.873 -11.381 1.00 91.94 676 GLU A O 1
ATOM 5359 N N . ARG A 1 677 ? 13.171 16.486 -10.982 1.00 91.75 677 ARG A N 1
ATOM 5360 C CA . ARG A 1 677 ? 12.595 15.999 -12.250 1.00 91.75 677 ARG A CA 1
ATOM 5361 C C . ARG A 1 677 ? 13.172 16.704 -13.495 1.00 91.75 677 ARG A C 1
ATOM 5363 O O . ARG A 1 677 ? 13.026 16.208 -14.617 1.00 91.75 677 ARG A O 1
ATOM 5370 N N . PHE A 1 678 ? 13.846 17.844 -13.322 1.00 93.25 678 PHE A N 1
ATOM 5371 C CA . PHE A 1 678 ? 14.534 18.603 -14.374 1.00 93.25 678 PHE A CA 1
ATOM 5372 C C . PHE A 1 678 ? 16.061 18.487 -14.323 1.00 93.25 678 PHE A C 1
ATOM 5374 O O . PHE A 1 678 ? 16.729 19.177 -15.089 1.00 93.25 678 PHE A O 1
ATOM 5381 N N . ILE A 1 679 ? 16.636 17.596 -13.503 1.00 93.00 679 ILE A N 1
ATOM 5382 C CA . ILE A 1 679 ? 18.069 17.272 -13.593 1.00 93.00 679 ILE A CA 1
ATOM 5383 C C . ILE A 1 679 ? 18.401 16.902 -15.058 1.00 93.00 679 ILE A C 1
ATOM 5385 O O . ILE A 1 679 ? 17.696 16.071 -15.649 1.00 93.00 679 ILE A O 1
ATOM 5389 N N . PRO A 1 680 ? 19.413 17.531 -15.695 1.00 91.75 680 PRO A N 1
ATOM 5390 C CA . PRO A 1 680 ? 19.702 17.279 -17.103 1.00 91.75 680 PRO A CA 1
ATOM 5391 C C . PRO A 1 680 ? 20.309 15.890 -17.294 1.00 91.75 680 PRO A C 1
ATOM 5393 O O . PRO A 1 680 ? 21.328 15.557 -16.687 1.00 91.75 680 PRO A O 1
ATOM 5396 N N . SER A 1 681 ? 19.707 15.096 -18.175 1.00 89.06 681 SER A N 1
ATOM 5397 C CA . SER A 1 681 ? 20.215 13.781 -18.572 1.00 89.06 681 SER A CA 1
ATOM 5398 C C . SER A 1 681 ? 21.575 13.882 -19.273 1.00 89.06 681 SER A C 1
ATOM 5400 O O . SER A 1 681 ? 21.909 14.916 -19.854 1.00 89.06 681 SER A O 1
ATOM 5402 N N . GLU A 1 682 ? 22.350 12.791 -19.310 1.00 86.06 682 GLU A N 1
ATOM 5403 C CA . GLU A 1 682 ? 23.630 12.756 -20.040 1.00 86.06 682 GLU A CA 1
ATOM 5404 C C . GLU A 1 682 ? 23.515 13.226 -21.501 1.00 86.06 682 GLU A C 1
ATOM 5406 O O . GLU A 1 682 ? 24.454 13.810 -22.040 1.00 86.06 682 GLU A O 1
ATOM 5411 N N . TYR A 1 683 ? 22.384 12.949 -22.157 1.00 85.81 683 TYR A N 1
ATOM 5412 C CA . TYR A 1 683 ? 22.127 13.376 -23.530 1.00 85.81 683 TYR A CA 1
ATOM 5413 C C . TYR A 1 683 ? 21.988 14.902 -23.624 1.00 85.81 683 TYR A C 1
ATOM 5415 O O . TYR A 1 683 ? 22.659 15.531 -24.442 1.00 85.81 683 TYR A O 1
ATOM 5423 N N . GLU A 1 684 ? 21.189 15.505 -22.740 1.00 87.38 684 GLU A N 1
ATOM 5424 C CA . GLU A 1 684 ? 21.030 16.961 -22.650 1.00 87.38 684 GLU A CA 1
ATOM 5425 C C . GLU A 1 684 ? 22.356 17.640 -22.279 1.00 87.38 684 GLU A C 1
ATOM 5427 O O . GLU A 1 684 ? 22.735 18.627 -22.905 1.00 87.38 684 GLU A O 1
ATOM 5432 N N . GLN A 1 685 ? 23.119 17.079 -21.332 1.00 87.19 685 GLN A N 1
ATOM 5433 C CA . GLN A 1 685 ? 24.449 17.582 -20.969 1.00 87.19 685 GLN A CA 1
ATOM 5434 C C . GLN A 1 685 ? 25.424 17.550 -22.158 1.00 87.19 685 GLN A C 1
ATOM 5436 O O . GLN A 1 685 ? 26.141 18.524 -22.392 1.00 87.19 685 GLN A O 1
ATOM 5441 N N . LYS A 1 686 ? 25.425 16.473 -22.958 1.00 86.62 686 LYS A N 1
ATOM 5442 C CA . LYS A 1 686 ? 26.245 16.367 -24.181 1.00 86.62 686 LYS A CA 1
ATOM 5443 C C . LYS A 1 686 ? 25.802 17.374 -25.250 1.00 86.62 686 LYS A C 1
ATOM 5445 O O . LYS A 1 686 ? 26.659 17.986 -25.885 1.00 86.62 686 LYS A O 1
ATOM 5450 N N . LEU A 1 687 ? 24.497 17.599 -25.416 1.00 85.75 687 LEU A N 1
ATOM 5451 C CA . LEU A 1 687 ? 23.947 18.579 -26.360 1.00 85.75 687 LEU A CA 1
ATOM 5452 C C . LEU A 1 687 ? 24.315 20.023 -25.970 1.00 85.75 687 LEU A C 1
ATOM 5454 O O . LEU A 1 687 ? 24.864 20.762 -26.789 1.00 85.75 687 LEU A O 1
ATOM 5458 N N . MET A 1 688 ? 24.108 20.395 -24.704 1.00 86.06 688 MET A N 1
ATOM 5459 C CA . MET A 1 688 ? 24.510 21.694 -24.148 1.00 86.06 688 MET A CA 1
ATOM 5460 C C . MET A 1 688 ? 26.035 21.893 -24.203 1.00 86.06 688 MET A C 1
ATOM 5462 O O . MET A 1 688 ? 26.515 22.964 -24.573 1.00 86.06 688 MET A O 1
ATOM 5466 N N . GLY A 1 689 ? 26.811 20.848 -23.898 1.00 84.12 689 GLY A N 1
ATOM 5467 C CA . GLY A 1 689 ? 28.272 20.861 -23.977 1.00 84.12 689 GLY A CA 1
ATOM 5468 C C . GLY A 1 689 ? 28.817 21.022 -25.401 1.00 84.12 689 GLY A C 1
ATOM 5469 O O . GLY A 1 689 ? 29.861 21.648 -25.581 1.00 84.12 689 GLY A O 1
ATOM 5470 N N . ASN A 1 690 ? 28.115 20.509 -26.416 1.00 85.38 690 ASN A N 1
ATOM 5471 C CA . ASN A 1 690 ? 28.463 20.734 -27.821 1.00 85.38 690 ASN A CA 1
ATOM 5472 C C . ASN A 1 690 ? 28.118 22.168 -28.261 1.00 85.38 690 ASN A C 1
ATOM 5474 O O . ASN A 1 690 ? 28.986 22.837 -28.815 1.00 85.38 690 ASN A O 1
ATOM 5478 N N . TYR A 1 691 ? 26.928 22.683 -27.921 1.00 84.88 691 TYR A N 1
ATOM 5479 C CA . TYR A 1 691 ? 26.538 24.076 -28.203 1.00 84.88 691 TYR A CA 1
ATOM 5480 C C . TYR A 1 691 ? 27.548 25.089 -27.632 1.00 84.88 691 TYR A C 1
ATOM 5482 O O . TYR A 1 691 ? 27.976 26.015 -28.320 1.00 84.88 691 TYR A O 1
ATOM 5490 N N . LEU A 1 692 ? 27.998 24.865 -26.391 1.00 82.69 692 LEU A N 1
ATOM 5491 C CA . LEU A 1 692 ? 29.052 25.656 -25.748 1.00 82.69 692 LEU A CA 1
ATOM 5492 C C . LEU A 1 692 ? 30.409 25.548 -26.470 1.00 82.69 692 LEU A C 1
ATOM 5494 O O . LEU A 1 692 ? 31.127 26.541 -26.572 1.00 82.69 692 LEU A O 1
ATOM 5498 N N . ARG A 1 693 ? 30.776 24.358 -26.968 1.00 84.12 693 ARG A N 1
ATOM 5499 C CA . ARG A 1 693 ? 32.046 24.113 -27.682 1.00 84.12 693 ARG A CA 1
ATOM 5500 C C . ARG A 1 693 ? 32.080 24.770 -29.063 1.00 84.12 693 ARG A C 1
ATOM 5502 O O . ARG A 1 693 ? 33.148 25.147 -29.530 1.00 84.12 693 ARG A O 1
ATOM 5509 N N . GLU A 1 694 ? 30.922 24.928 -29.693 1.00 83.50 694 GLU A N 1
ATOM 5510 C CA . GLU A 1 694 ? 30.744 25.641 -30.963 1.00 83.50 694 GLU A CA 1
ATOM 5511 C C . GLU A 1 694 ? 30.833 27.173 -30.814 1.00 83.50 694 GLU A C 1
ATOM 5513 O O . GLU A 1 694 ? 30.775 27.886 -31.813 1.00 83.50 694 GLU A O 1
ATOM 5518 N N . GLY A 1 695 ? 30.975 27.695 -29.587 1.00 75.12 695 GLY A N 1
ATOM 5519 C CA . GLY A 1 695 ? 31.149 29.127 -29.321 1.00 75.12 695 GLY A CA 1
ATOM 5520 C C . GLY A 1 695 ? 29.897 29.977 -29.559 1.00 75.12 695 GLY A C 1
ATOM 5521 O O . GLY A 1 695 ? 30.009 31.196 -29.686 1.00 75.12 695 GLY A O 1
ATOM 5522 N N . ARG A 1 696 ? 28.712 29.356 -29.640 1.00 79.88 696 ARG A N 1
ATOM 5523 C CA . ARG A 1 696 ? 27.451 30.057 -29.921 1.00 79.88 696 ARG A CA 1
ATOM 5524 C C . ARG A 1 696 ? 26.965 30.870 -28.703 1.00 79.88 696 ARG A C 1
ATOM 5526 O O . ARG A 1 696 ? 27.085 30.379 -27.577 1.00 79.88 696 ARG A O 1
ATOM 5533 N N . PRO A 1 697 ? 26.405 32.085 -28.888 1.00 77.25 697 PRO A N 1
ATOM 5534 C CA . PRO A 1 697 ? 25.921 32.916 -27.782 1.00 77.25 697 PRO A CA 1
ATOM 5535 C C . PRO A 1 697 ? 24.854 32.226 -26.921 1.00 77.25 697 PRO A C 1
ATOM 5537 O O . PRO A 1 697 ? 24.011 31.479 -27.424 1.00 77.25 697 PRO A O 1
ATOM 5540 N N . LEU A 1 698 ? 24.839 32.521 -25.619 1.00 78.44 698 LEU A N 1
ATOM 5541 C CA . LEU A 1 698 ? 23.813 32.025 -24.686 1.00 78.44 698 LEU A CA 1
ATOM 5542 C C . LEU A 1 698 ? 22.526 32.866 -24.737 1.00 78.44 698 LEU A C 1
ATOM 5544 O O . LEU A 1 698 ? 21.497 32.491 -24.179 1.00 78.44 698 LEU A O 1
ATOM 5548 N N . GLU A 1 699 ? 22.588 33.999 -25.426 1.00 80.00 699 GLU A N 1
ATOM 5549 C CA . GLU A 1 699 ? 21.521 34.970 -25.645 1.00 80.00 699 GLU A CA 1
ATOM 5550 C C . GLU A 1 699 ? 20.585 34.538 -26.788 1.00 80.00 699 GLU A C 1
ATOM 5552 O O . GLU A 1 699 ? 19.419 34.936 -26.818 1.00 80.00 699 GLU A O 1
ATOM 5557 N N . GLU A 1 700 ? 21.076 33.680 -27.692 1.00 81.81 700 GLU A N 1
ATOM 5558 C CA . GLU A 1 700 ? 20.297 33.040 -28.763 1.00 81.81 700 GLU A CA 1
ATOM 5559 C C . GLU A 1 700 ? 19.386 31.913 -28.246 1.00 81.81 700 GLU A C 1
ATOM 5561 O O . GLU A 1 700 ? 18.437 31.532 -28.935 1.00 81.81 700 GLU A O 1
ATOM 5566 N N . LEU A 1 701 ? 19.643 31.399 -27.037 1.00 84.69 701 LEU A N 1
ATOM 5567 C CA . LEU A 1 701 ? 18.880 30.317 -26.418 1.00 84.69 701 LEU A CA 1
ATOM 5568 C C . LEU A 1 701 ? 17.532 30.775 -25.833 1.00 84.69 701 LEU A C 1
ATOM 5570 O O . LEU A 1 701 ? 17.297 31.949 -25.501 1.00 84.69 701 LEU A O 1
ATOM 5574 N N . SER A 1 702 ? 16.640 29.798 -25.652 1.00 86.31 702 SER A N 1
ATOM 5575 C CA . SER A 1 702 ? 15.469 29.915 -24.778 1.00 86.31 702 SER A CA 1
ATOM 5576 C C . SER A 1 702 ? 15.885 30.241 -23.328 1.00 86.31 702 SER A C 1
ATOM 5578 O O . SER A 1 702 ? 17.039 30.058 -22.929 1.00 86.31 702 SER A O 1
ATOM 5580 N N . GLU A 1 703 ? 14.966 30.774 -22.518 1.00 85.81 703 GLU A N 1
ATOM 5581 C CA . GLU A 1 703 ? 15.297 31.104 -21.120 1.00 85.81 703 GLU A CA 1
ATOM 5582 C C . GLU A 1 703 ? 15.419 29.842 -20.254 1.00 85.81 703 GLU A C 1
ATOM 5584 O O . GLU A 1 703 ? 16.224 29.797 -19.324 1.00 85.81 703 GLU A O 1
ATOM 5589 N N . GLU A 1 704 ? 14.672 28.810 -20.637 1.00 90.31 704 GLU A N 1
ATOM 5590 C CA . GLU A 1 704 ? 14.643 27.451 -20.110 1.00 90.31 704 GLU A CA 1
ATOM 5591 C C . GLU A 1 704 ? 15.940 26.694 -20.441 1.00 90.31 704 GLU A C 1
ATOM 5593 O O . GLU A 1 704 ? 16.580 26.153 -19.541 1.00 90.31 704 GLU A O 1
ATOM 5598 N N . ASP A 1 705 ? 16.401 26.732 -21.697 1.00 89.44 705 ASP A N 1
ATOM 5599 C CA . ASP A 1 705 ? 17.706 26.181 -22.089 1.00 89.44 705 ASP A CA 1
ATOM 5600 C C . ASP A 1 705 ? 18.852 26.912 -21.373 1.00 89.44 705 ASP A C 1
ATOM 5602 O O . ASP A 1 705 ? 19.773 26.287 -20.849 1.00 89.44 705 ASP A O 1
ATOM 5606 N N . ARG A 1 706 ? 18.779 28.246 -21.268 1.00 89.06 706 ARG A N 1
ATOM 5607 C CA . ARG A 1 706 ? 19.768 29.054 -20.534 1.00 89.06 706 ARG A CA 1
ATOM 5608 C C . ARG A 1 706 ? 19.758 28.776 -19.023 1.00 89.06 706 ARG A C 1
ATOM 5610 O O . ARG A 1 706 ? 20.804 28.925 -18.389 1.00 89.06 706 ARG A O 1
ATOM 5617 N N . PHE A 1 707 ? 18.627 28.364 -18.440 1.00 92.38 707 PHE A N 1
ATOM 5618 C CA . PHE A 1 707 ? 18.584 27.799 -17.085 1.00 92.38 707 PHE A CA 1
ATOM 5619 C C . PHE A 1 707 ? 19.293 26.442 -17.054 1.00 92.38 707 PHE A C 1
ATOM 5621 O O . PHE A 1 707 ? 20.219 26.267 -16.268 1.00 92.38 707 PHE A O 1
ATOM 5628 N N . MET A 1 708 ? 18.934 25.513 -17.943 1.00 91.62 708 MET A N 1
ATOM 5629 C CA . MET A 1 708 ? 19.463 24.142 -17.951 1.00 91.62 708 MET A CA 1
ATOM 5630 C C . MET A 1 708 ? 20.979 24.077 -18.194 1.00 91.62 708 MET A C 1
ATOM 5632 O O . MET A 1 708 ? 21.660 23.271 -17.562 1.00 91.62 708 MET A O 1
ATOM 5636 N N . VAL A 1 709 ? 21.534 24.984 -19.006 1.00 89.12 709 VAL A N 1
ATOM 5637 C CA . VAL A 1 709 ? 22.989 25.146 -19.210 1.00 89.12 709 VAL A CA 1
ATOM 5638 C C . VAL A 1 709 ? 23.715 25.568 -17.923 1.00 89.12 709 VAL A C 1
ATOM 5640 O O . VAL A 1 709 ? 24.886 25.235 -17.748 1.00 89.12 709 VAL A O 1
ATOM 5643 N N . ARG A 1 710 ? 23.052 26.301 -17.018 1.00 88.56 710 ARG A N 1
ATOM 5644 C CA . ARG A 1 710 ? 23.607 26.690 -15.706 1.00 88.56 710 ARG A CA 1
ATOM 5645 C C . ARG A 1 710 ? 23.389 25.590 -14.672 1.00 88.56 710 ARG A C 1
ATOM 5647 O O . ARG A 1 710 ? 24.339 25.169 -14.028 1.00 88.56 710 ARG A O 1
ATOM 5654 N N . PHE A 1 711 ? 22.167 25.073 -14.592 1.00 93.12 711 PHE A N 1
ATOM 5655 C CA . PHE A 1 711 ? 21.761 23.995 -13.694 1.00 93.12 711 PHE A CA 1
ATOM 5656 C C . PHE A 1 711 ? 22.638 22.747 -13.893 1.00 93.12 711 PHE A C 1
ATOM 5658 O O . PHE A 1 711 ? 23.272 22.276 -12.957 1.00 93.12 711 PHE A O 1
ATOM 5665 N N . GLY A 1 712 ? 22.809 22.295 -15.140 1.00 90.12 712 GLY A N 1
ATOM 5666 C CA . GLY A 1 712 ? 23.677 21.169 -15.508 1.00 90.12 712 GLY A CA 1
ATOM 5667 C C . GLY A 1 712 ? 25.187 21.424 -15.422 1.00 90.12 712 GLY A C 1
ATOM 5668 O O . GLY A 1 712 ? 25.957 20.524 -15.746 1.00 90.12 712 GLY A O 1
ATOM 5669 N N . ARG A 1 713 ? 25.628 22.624 -15.017 1.00 90.00 713 ARG A N 1
ATOM 5670 C CA . ARG A 1 713 ? 27.034 22.920 -14.687 1.00 90.00 713 ARG A CA 1
ATOM 5671 C C . ARG A 1 713 ? 27.341 22.795 -13.193 1.00 90.00 713 ARG A C 1
ATOM 5673 O O . ARG A 1 713 ? 28.518 22.795 -12.842 1.00 90.00 713 ARG A O 1
ATOM 5680 N N . ILE A 1 714 ? 26.325 22.683 -12.337 1.00 91.56 714 ILE A N 1
ATOM 5681 C CA . ILE A 1 714 ? 26.502 22.530 -10.890 1.00 91.56 714 ILE A CA 1
ATOM 5682 C C . ILE A 1 714 ? 27.192 21.177 -10.618 1.00 91.56 714 ILE A C 1
ATOM 5684 O O . ILE A 1 714 ? 26.653 20.129 -10.992 1.00 91.56 714 ILE A O 1
ATOM 5688 N N . PRO A 1 715 ? 28.375 21.151 -9.974 1.00 89.56 715 PRO A N 1
ATOM 5689 C CA . PRO A 1 715 ? 29.074 19.903 -9.686 1.00 89.56 715 PRO A CA 1
ATOM 5690 C C . PRO A 1 715 ? 28.275 19.079 -8.672 1.00 89.56 715 PRO A C 1
ATOM 5692 O O . PRO A 1 715 ? 27.808 19.624 -7.673 1.00 89.56 715 PRO A O 1
ATOM 5695 N N . ARG A 1 716 ? 28.136 17.768 -8.916 1.00 91.50 716 ARG A N 1
ATOM 5696 C CA . ARG A 1 716 ? 27.370 16.834 -8.061 1.00 91.50 716 ARG A CA 1
ATOM 5697 C C . ARG A 1 716 ? 25.888 17.233 -7.883 1.00 91.50 716 ARG A C 1
ATOM 5699 O O . ARG A 1 716 ? 25.296 16.974 -6.842 1.00 91.50 716 ARG A O 1
ATOM 5706 N N . LEU A 1 717 ? 25.274 17.863 -8.899 1.00 93.06 717 LEU A N 1
ATOM 5707 C CA . LEU A 1 717 ? 23.890 18.377 -8.874 1.00 93.06 717 LEU A CA 1
ATOM 5708 C C . LEU A 1 717 ? 22.873 17.423 -8.221 1.00 93.06 717 LEU A C 1
ATOM 5710 O O . LEU A 1 717 ? 22.122 17.843 -7.343 1.00 93.06 717 LEU A O 1
ATOM 5714 N N . THR A 1 718 ? 22.851 16.154 -8.638 1.00 91.88 718 THR A N 1
ATOM 5715 C CA . THR A 1 718 ? 21.922 15.150 -8.101 1.00 91.88 718 THR A CA 1
ATOM 5716 C C . THR A 1 718 ? 22.136 14.953 -6.604 1.00 91.88 718 THR A C 1
ATOM 5718 O O . THR A 1 718 ? 21.190 15.051 -5.834 1.00 91.88 718 THR A O 1
ATOM 5721 N N . GLN A 1 719 ? 23.385 14.761 -6.175 1.00 93.00 719 GLN A N 1
ATOM 5722 C CA . GLN A 1 719 ? 23.751 14.570 -4.773 1.00 93.00 719 GLN A CA 1
ATOM 5723 C C . GLN A 1 719 ? 23.424 15.806 -3.926 1.00 93.00 719 GLN A C 1
ATOM 5725 O O . GLN A 1 719 ? 22.917 15.656 -2.814 1.00 93.00 719 GLN A O 1
ATOM 5730 N N . ARG A 1 720 ? 23.634 17.018 -4.461 1.00 93.00 720 ARG A N 1
ATOM 5731 C CA . ARG A 1 720 ? 23.258 18.282 -3.804 1.00 93.00 720 ARG A CA 1
ATOM 5732 C C . ARG A 1 720 ? 21.757 18.387 -3.572 1.00 93.00 720 ARG A C 1
ATOM 5734 O O . ARG A 1 720 ? 21.345 18.688 -2.456 1.00 93.00 720 ARG A O 1
ATOM 5741 N N . ILE A 1 721 ? 20.945 18.116 -4.597 1.00 93.25 721 ILE A N 1
ATOM 5742 C CA . ILE A 1 721 ? 19.477 18.152 -4.497 1.00 93.25 721 ILE A CA 1
ATOM 5743 C C . ILE A 1 721 ? 18.972 17.061 -3.546 1.00 93.25 721 ILE A C 1
ATOM 5745 O O . ILE A 1 721 ? 18.153 17.361 -2.678 1.00 93.25 721 ILE A O 1
ATOM 5749 N N . SER A 1 722 ? 19.489 15.830 -3.634 1.00 93.00 722 SER A N 1
ATOM 5750 C CA . SER A 1 722 ? 19.125 14.751 -2.704 1.00 93.00 722 SER A CA 1
ATOM 5751 C C . SER A 1 722 ? 19.506 15.089 -1.258 1.00 93.00 722 SER A C 1
ATOM 5753 O O . SER A 1 722 ? 18.707 14.876 -0.350 1.00 93.00 722 SER A O 1
ATOM 5755 N N . THR A 1 723 ? 20.691 15.669 -1.037 1.00 94.12 723 THR A N 1
ATOM 5756 C CA . THR A 1 723 ? 21.173 16.075 0.294 1.00 94.12 723 THR A CA 1
ATOM 5757 C C . THR A 1 723 ? 20.339 17.222 0.866 1.00 94.12 723 THR A C 1
ATOM 5759 O O . THR A 1 723 ? 19.878 17.115 1.997 1.00 94.12 723 THR A O 1
ATOM 5762 N N . LEU A 1 724 ? 20.046 18.267 0.081 1.00 93.62 724 LEU A N 1
ATOM 5763 C CA . LEU A 1 724 ? 19.113 19.337 0.464 1.00 93.62 724 LEU A CA 1
ATOM 5764 C C . LEU A 1 724 ? 17.732 18.786 0.843 1.00 93.62 724 LEU A C 1
ATOM 5766 O O . LEU A 1 724 ? 17.195 19.105 1.902 1.00 93.62 724 LEU A O 1
ATOM 5770 N N . THR A 1 725 ? 17.176 17.922 -0.006 1.00 93.19 725 THR A N 1
ATOM 5771 C CA . THR A 1 725 ? 15.845 17.338 0.200 1.00 93.19 725 THR A CA 1
ATOM 5772 C C . THR A 1 725 ? 15.813 16.462 1.454 1.00 93.19 725 THR A C 1
ATOM 5774 O O . THR A 1 725 ? 14.854 16.526 2.219 1.00 93.19 725 THR A O 1
ATOM 5777 N N . PHE A 1 726 ? 16.874 15.701 1.732 1.00 95.44 726 PHE A N 1
ATOM 5778 C CA . PHE A 1 726 ? 17.018 14.966 2.988 1.00 95.44 726 PHE A CA 1
ATOM 5779 C C . PHE A 1 726 ? 17.130 15.899 4.205 1.00 95.44 726 PHE A C 1
ATOM 5781 O O . PHE A 1 726 ? 16.383 15.729 5.166 1.00 95.44 726 PHE A O 1
ATOM 5788 N N . MET A 1 727 ? 18.014 16.902 4.164 1.00 94.56 727 MET A N 1
ATOM 5789 C CA . MET A 1 727 ? 18.269 17.797 5.300 1.00 94.56 727 MET A CA 1
ATOM 5790 C C . MET A 1 727 ? 17.021 18.570 5.738 1.00 94.56 727 MET A C 1
ATOM 5792 O O . MET A 1 727 ? 16.805 18.738 6.937 1.00 94.56 727 MET A O 1
ATOM 5796 N N . GLY A 1 728 ? 16.186 19.019 4.794 1.00 93.06 728 GLY A N 1
ATOM 5797 C CA . GLY A 1 728 ? 14.925 19.681 5.133 1.00 93.06 728 GLY A CA 1
ATOM 5798 C C . GLY A 1 728 ? 13.859 18.721 5.678 1.00 93.06 728 GLY A C 1
ATOM 5799 O O . GLY A 1 728 ? 13.170 19.072 6.628 1.00 93.06 728 GLY A O 1
ATOM 5800 N N . ASN A 1 729 ? 13.752 17.500 5.138 1.00 94.12 729 ASN A N 1
ATOM 5801 C CA . ASN A 1 729 ? 12.777 16.502 5.606 1.00 94.12 729 ASN A CA 1
ATOM 5802 C C . ASN A 1 729 ? 13.171 15.810 6.928 1.00 94.12 729 ASN A C 1
ATOM 5804 O O . ASN A 1 729 ? 12.313 15.208 7.578 1.00 94.12 729 ASN A O 1
ATOM 5808 N N . PHE A 1 730 ? 14.448 15.848 7.330 1.00 96.19 730 PHE A N 1
ATOM 5809 C CA . PHE A 1 730 ? 14.962 15.085 8.475 1.00 96.19 730 PHE A CA 1
ATOM 5810 C C . PHE A 1 730 ? 14.208 15.384 9.779 1.00 96.19 730 PHE A C 1
ATOM 5812 O O . PHE A 1 730 ? 13.744 14.460 10.447 1.00 96.19 730 PHE A O 1
ATOM 5819 N N . THR A 1 731 ? 14.051 16.663 10.126 1.00 94.44 731 THR A N 1
ATOM 5820 C CA . THR A 1 731 ? 13.436 17.094 11.393 1.00 94.44 731 THR A CA 1
ATOM 5821 C C . THR A 1 731 ? 11.996 16.601 11.529 1.00 94.44 731 THR A C 1
ATOM 5823 O O . THR A 1 731 ? 11.629 16.045 12.566 1.00 94.44 731 THR A O 1
ATOM 5826 N N . ASP A 1 732 ? 11.197 16.751 10.474 1.00 94.69 732 ASP A N 1
ATOM 5827 C CA . ASP A 1 732 ? 9.786 16.359 10.467 1.00 94.69 732 ASP A CA 1
ATOM 5828 C C . ASP A 1 732 ? 9.643 14.829 10.465 1.00 94.69 732 ASP A C 1
ATOM 5830 O O . ASP A 1 732 ? 8.793 14.278 11.167 1.00 94.69 732 ASP A O 1
ATOM 5834 N N . SER A 1 733 ? 10.551 14.126 9.775 1.00 96.25 733 SER A N 1
ATOM 5835 C CA . SER A 1 733 ? 10.640 12.660 9.812 1.00 96.25 733 SER A CA 1
ATOM 5836 C C . SER A 1 733 ? 10.911 12.147 11.232 1.00 96.25 733 SER A C 1
ATOM 5838 O O . SER A 1 733 ? 10.218 11.250 11.707 1.00 96.25 733 SER A O 1
ATOM 5840 N N . VAL A 1 734 ? 11.868 12.741 11.956 1.00 96.81 734 VAL A N 1
ATOM 5841 C CA . VAL A 1 734 ? 12.144 12.385 13.362 1.00 96.81 734 VAL A CA 1
ATOM 5842 C C . VAL A 1 734 ? 10.923 12.658 14.248 1.00 96.81 734 VAL A C 1
ATOM 5844 O O . VAL A 1 734 ? 10.538 11.790 15.034 1.00 96.81 734 VAL A O 1
ATOM 5847 N N . GLN A 1 735 ? 10.277 13.823 14.100 1.00 95.50 735 GLN A N 1
ATOM 5848 C CA . GLN A 1 735 ? 9.080 14.180 14.875 1.00 95.50 735 GLN A CA 1
ATOM 5849 C C . GLN A 1 735 ? 7.889 13.246 14.610 1.00 95.50 735 GLN A C 1
ATOM 5851 O O . GLN A 1 735 ? 7.091 13.010 15.516 1.00 95.50 735 GLN A O 1
ATOM 5856 N N . MET A 1 736 ? 7.776 12.679 13.405 1.00 95.81 736 MET A N 1
ATOM 5857 C CA . MET A 1 736 ? 6.754 11.686 13.068 1.00 95.81 736 MET A CA 1
ATOM 5858 C C . MET A 1 736 ? 7.087 10.279 13.596 1.00 95.81 736 MET A C 1
ATOM 5860 O O . MET A 1 736 ? 6.182 9.555 14.018 1.00 95.81 736 MET A O 1
ATOM 5864 N N . LEU A 1 737 ? 8.360 9.869 13.582 1.00 96.88 737 LEU A N 1
ATOM 5865 C CA . LEU A 1 737 ? 8.780 8.505 13.935 1.00 96.88 737 LEU A CA 1
ATOM 5866 C C . LEU A 1 737 ? 8.931 8.288 15.451 1.00 96.88 737 LEU A C 1
ATOM 5868 O O . LEU A 1 737 ? 8.443 7.280 15.968 1.00 96.88 737 LEU A O 1
ATOM 5872 N N . GLN A 1 738 ? 9.544 9.228 16.183 1.00 96.88 738 GLN A N 1
ATOM 5873 C CA . GLN A 1 738 ? 9.795 9.089 17.628 1.00 96.88 738 GLN A CA 1
ATOM 5874 C C . GLN A 1 738 ? 8.530 8.761 18.455 1.00 96.88 738 GLN A C 1
ATOM 5876 O O . GLN A 1 738 ? 8.544 7.747 19.152 1.00 96.88 738 GLN A O 1
ATOM 5881 N N . PRO A 1 739 ? 7.399 9.498 18.366 1.00 96.31 739 PRO A N 1
ATOM 5882 C CA . PRO A 1 739 ? 6.230 9.221 19.208 1.00 96.31 739 PRO A CA 1
ATOM 5883 C C . PRO A 1 739 ? 5.544 7.882 18.890 1.00 96.31 739 PRO A C 1
ATOM 5885 O O . PRO A 1 739 ? 4.760 7.386 19.704 1.00 96.31 739 PRO A O 1
ATOM 5888 N N . GLN A 1 740 ? 5.816 7.288 17.723 1.00 97.12 740 GLN A N 1
ATOM 5889 C CA . GLN A 1 740 ? 5.348 5.947 17.373 1.00 97.12 740 GLN A CA 1
ATOM 5890 C C . GLN A 1 740 ? 6.241 4.865 17.997 1.00 97.12 740 GLN A C 1
ATOM 5892 O O . GLN A 1 740 ? 5.722 3.894 18.552 1.00 97.12 740 GLN A O 1
ATOM 5897 N N . LEU A 1 741 ? 7.566 5.060 17.983 1.00 97.56 741 LEU A N 1
ATOM 5898 C CA . LEU A 1 741 ? 8.519 4.212 18.707 1.00 97.56 741 LEU A CA 1
ATOM 5899 C C . LEU A 1 741 ? 8.247 4.237 20.215 1.00 97.56 741 LEU A C 1
ATOM 5901 O O . LEU A 1 741 ? 8.072 3.179 20.819 1.00 97.56 741 LEU A O 1
ATOM 5905 N N . ASP A 1 742 ? 8.099 5.428 20.800 1.00 96.50 742 ASP A N 1
ATOM 5906 C CA . ASP A 1 742 ? 7.763 5.613 22.215 1.00 96.50 742 ASP A CA 1
ATOM 5907 C C . ASP A 1 742 ? 6.464 4.874 22.585 1.00 96.50 742 ASP A C 1
ATOM 5909 O O . ASP A 1 742 ? 6.387 4.215 23.626 1.00 96.50 742 ASP A O 1
ATOM 5913 N N . ALA A 1 743 ? 5.444 4.929 21.716 1.00 96.94 743 ALA A N 1
ATOM 5914 C CA . ALA A 1 743 ? 4.180 4.226 21.918 1.00 96.94 743 ALA A CA 1
ATOM 5915 C C . ALA A 1 743 ? 4.344 2.697 21.889 1.00 96.94 743 ALA A C 1
ATOM 5917 O O . ALA A 1 743 ? 3.773 2.025 22.753 1.00 96.94 743 ALA A O 1
ATOM 5918 N N . ILE A 1 744 ? 5.129 2.142 20.955 1.00 97.88 744 ILE A N 1
ATOM 5919 C CA . ILE A 1 744 ? 5.442 0.702 20.901 1.00 97.88 744 ILE A CA 1
ATOM 5920 C C . ILE A 1 744 ? 6.228 0.269 22.143 1.00 97.88 744 ILE A C 1
ATOM 5922 O O . ILE A 1 744 ? 5.842 -0.709 22.790 1.00 97.88 744 ILE A O 1
ATOM 5926 N N . ILE A 1 745 ? 7.282 1.001 22.516 1.00 97.25 745 ILE A N 1
ATOM 5927 C CA . ILE A 1 745 ? 8.139 0.693 23.671 1.00 97.25 745 ILE A CA 1
ATOM 5928 C C . ILE A 1 745 ? 7.308 0.709 24.958 1.00 97.25 745 ILE A C 1
ATOM 5930 O O . ILE A 1 745 ? 7.260 -0.292 25.678 1.00 97.25 745 ILE A O 1
ATOM 5934 N N . ALA A 1 746 ? 6.598 1.808 25.228 1.00 96.56 746 ALA A N 1
ATOM 5935 C CA . ALA A 1 746 ? 5.798 1.962 26.439 1.00 96.56 746 ALA A CA 1
ATOM 5936 C C . ALA A 1 746 ? 4.666 0.925 26.521 1.00 96.56 746 ALA A C 1
ATOM 5938 O O . ALA A 1 746 ? 4.446 0.339 27.583 1.00 96.56 746 ALA A O 1
ATOM 5939 N N . SER A 1 747 ? 3.978 0.642 25.410 1.00 97.00 747 SER A N 1
ATOM 5940 C CA . SER A 1 747 ? 2.899 -0.357 25.373 1.00 97.00 747 SER A CA 1
ATOM 5941 C C . SER A 1 747 ? 3.428 -1.779 25.591 1.00 97.00 747 SER A C 1
ATOM 5943 O O . SER A 1 747 ? 2.853 -2.548 26.359 1.00 97.00 747 SER A O 1
ATOM 5945 N N . SER A 1 748 ? 4.562 -2.123 24.980 1.00 97.62 748 SER A N 1
ATOM 5946 C CA . SER A 1 748 ? 5.161 -3.458 25.103 1.00 97.62 748 SER A CA 1
ATOM 5947 C C . SER A 1 748 ? 5.729 -3.705 26.505 1.00 97.62 748 SER A C 1
ATOM 5949 O O . SER A 1 748 ? 5.442 -4.735 27.123 1.00 97.62 748 SER A O 1
ATOM 5951 N N . MET A 1 749 ? 6.472 -2.736 27.062 1.00 96.44 749 MET A N 1
ATOM 5952 C CA . MET A 1 749 ? 6.991 -2.820 28.434 1.00 96.44 749 MET A CA 1
ATOM 5953 C C . MET A 1 749 ? 5.865 -2.878 29.472 1.00 96.44 749 MET A C 1
ATOM 5955 O O . MET A 1 749 ? 5.952 -3.654 30.426 1.00 96.44 749 MET A O 1
ATOM 5959 N N . SER A 1 750 ? 4.803 -2.084 29.307 1.00 96.75 750 SER A N 1
ATOM 5960 C CA . SER A 1 750 ? 3.696 -2.022 30.270 1.00 96.75 750 SER A CA 1
ATOM 5961 C C . SER A 1 750 ? 2.875 -3.314 30.325 1.00 96.75 750 SER A C 1
ATOM 5963 O O . SER A 1 750 ? 2.679 -3.861 31.413 1.00 96.75 750 SER A O 1
ATOM 5965 N N . ILE A 1 751 ? 2.493 -3.880 29.173 1.00 96.31 751 ILE A N 1
ATOM 5966 C CA . ILE A 1 751 ? 1.842 -5.202 29.099 1.00 96.31 751 ILE A CA 1
ATOM 5967 C C . ILE A 1 751 ? 2.720 -6.275 29.757 1.00 96.31 751 ILE A C 1
ATOM 5969 O O . ILE A 1 751 ? 2.242 -7.063 30.577 1.00 96.31 751 ILE A O 1
ATOM 5973 N N . LYS A 1 752 ? 4.020 -6.303 29.430 1.00 95.06 752 LYS A N 1
ATOM 5974 C CA . LYS A 1 752 ? 4.944 -7.328 29.932 1.00 95.06 752 LYS A CA 1
ATOM 5975 C C . LYS A 1 752 ? 5.245 -7.194 31.428 1.00 95.06 752 LYS A C 1
ATOM 5977 O O . LYS A 1 752 ? 5.531 -8.205 32.075 1.00 95.06 752 LYS A O 1
ATOM 5982 N N . SER A 1 753 ? 5.167 -5.992 32.000 1.00 95.56 753 SER A N 1
ATOM 5983 C CA . SER A 1 753 ? 5.460 -5.732 33.418 1.00 95.56 753 SER A CA 1
ATOM 5984 C C . SER A 1 753 ? 4.235 -5.757 34.341 1.00 95.56 753 SER A C 1
ATOM 5986 O O . SER A 1 753 ? 4.391 -6.177 35.489 1.00 95.56 753 SER A O 1
ATOM 5988 N N . SER A 1 754 ? 3.031 -5.397 33.871 1.00 96.94 754 SER A N 1
ATOM 5989 C CA . SER A 1 754 ? 1.825 -5.322 34.716 1.00 96.94 754 SER A CA 1
ATOM 5990 C C . SER A 1 754 ? 1.551 -6.634 35.461 1.00 96.94 754 SER A C 1
ATOM 5992 O O . SER A 1 754 ? 1.274 -7.687 34.877 1.00 96.94 754 SER A O 1
ATOM 5994 N N . THR A 1 755 ? 1.595 -6.568 36.792 1.00 95.19 755 THR A N 1
ATOM 5995 C CA . THR A 1 755 ? 1.281 -7.702 37.673 1.00 95.19 755 THR A CA 1
ATOM 5996 C C . THR A 1 755 ? -0.227 -7.904 37.795 1.00 95.19 755 THR A C 1
ATOM 5998 O O . THR A 1 755 ? -0.690 -9.042 37.903 1.00 95.19 755 THR A O 1
ATOM 6001 N N . LYS A 1 756 ? -1.013 -6.821 37.702 1.00 96.00 756 LYS A N 1
ATOM 6002 C CA . LYS A 1 756 ? -2.477 -6.884 37.743 1.00 96.00 756 LYS A CA 1
ATOM 6003 C C . LYS A 1 756 ? -3.053 -7.576 36.510 1.00 96.00 756 LYS A C 1
ATOM 6005 O O . LYS A 1 756 ? -3.920 -8.434 36.665 1.00 96.00 756 LYS A O 1
ATOM 6010 N N . LEU A 1 757 ? -2.535 -7.276 35.312 1.00 96.38 757 LEU A N 1
ATOM 6011 C CA . LEU A 1 757 ? -2.918 -7.970 34.077 1.00 96.38 757 LEU A CA 1
ATOM 6012 C C . LEU A 1 757 ? -2.687 -9.483 34.207 1.00 96.38 757 LEU A C 1
ATOM 6014 O O . LEU A 1 757 ? -3.600 -10.269 33.962 1.00 96.38 757 LEU A O 1
ATOM 6018 N N . LYS A 1 758 ? -1.506 -9.893 34.684 1.00 95.88 758 LYS A N 1
ATOM 6019 C CA . LYS A 1 758 ? -1.166 -11.311 34.901 1.00 95.88 758 LYS A CA 1
ATOM 6020 C C . LYS A 1 758 ? -2.133 -11.993 35.869 1.00 95.88 758 LYS A C 1
ATOM 6022 O O . LYS A 1 758 ? -2.586 -13.099 35.586 1.00 95.88 758 LYS A O 1
ATOM 6027 N N . LYS A 1 759 ? -2.527 -11.324 36.961 1.00 96.62 759 LYS A N 1
ATOM 6028 C CA . LYS A 1 759 ? -3.499 -11.886 37.913 1.00 96.62 759 LYS A CA 1
ATOM 6029 C C . LYS A 1 759 ? -4.917 -11.991 37.340 1.00 96.62 759 LYS A C 1
ATOM 6031 O O . LYS A 1 759 ? -5.626 -12.938 37.663 1.00 96.62 759 LYS A O 1
ATOM 6036 N N . ILE A 1 760 ? -5.324 -11.077 36.458 1.00 96.00 760 ILE A N 1
ATOM 6037 C CA . ILE A 1 760 ? -6.603 -11.176 35.736 1.00 96.00 760 ILE A CA 1
ATOM 6038 C C . ILE A 1 760 ? -6.588 -12.355 34.752 1.00 96.00 760 ILE A C 1
ATOM 6040 O O . ILE A 1 760 ? -7.552 -13.115 34.703 1.00 96.00 760 ILE A O 1
ATOM 6044 N N . LEU A 1 761 ? -5.486 -12.561 34.025 1.00 96.56 761 LEU A N 1
ATOM 6045 C CA . LEU A 1 761 ? -5.317 -13.708 33.125 1.00 96.56 761 LEU A CA 1
ATOM 6046 C C . LEU A 1 761 ? -5.313 -15.042 33.893 1.00 96.56 761 LEU A C 1
ATOM 6048 O O . LEU A 1 761 ? -5.925 -16.005 33.439 1.00 96.56 761 LEU A O 1
ATOM 6052 N N . GLU A 1 762 ? -4.718 -15.085 35.088 1.00 96.69 762 GLU A N 1
ATOM 6053 C CA . GLU A 1 762 ? -4.779 -16.237 36.000 1.00 96.69 762 GLU A CA 1
ATOM 6054 C C . GLU A 1 762 ? -6.223 -16.544 36.453 1.00 96.69 762 GLU A C 1
ATOM 6056 O O . GLU A 1 762 ? -6.646 -17.700 36.438 1.00 96.69 762 GLU A O 1
ATOM 6061 N N . ILE A 1 763 ? -7.016 -15.516 36.789 1.00 96.31 763 ILE A N 1
ATOM 6062 C CA . ILE A 1 763 ? -8.443 -15.663 37.135 1.00 96.31 763 ILE A CA 1
ATOM 6063 C C . ILE A 1 763 ? -9.244 -16.197 35.934 1.00 96.31 763 ILE A C 1
ATOM 6065 O O . ILE A 1 763 ? -10.057 -17.110 36.091 1.00 96.31 763 ILE A O 1
ATOM 6069 N N . ILE A 1 764 ? -8.995 -15.677 34.727 1.00 96.12 764 ILE A N 1
ATOM 6070 C CA . ILE A 1 764 ? -9.629 -16.155 33.486 1.00 96.12 764 ILE A CA 1
ATOM 6071 C C . ILE A 1 764 ? -9.250 -17.618 33.211 1.00 96.12 764 ILE A C 1
ATOM 6073 O O . ILE A 1 764 ? -10.129 -18.420 32.894 1.00 96.12 764 ILE A O 1
ATOM 6077 N N . LEU A 1 765 ? -7.979 -17.994 33.395 1.00 94.75 765 LEU A N 1
ATOM 6078 C CA . LEU A 1 765 ? -7.505 -19.374 33.248 1.00 94.75 765 LEU A CA 1
ATOM 6079 C C . LEU A 1 765 ? -8.181 -20.316 34.255 1.00 94.75 765 LEU A C 1
ATOM 6081 O O . LEU A 1 765 ? -8.595 -21.412 33.881 1.00 94.75 765 LEU A O 1
ATOM 6085 N N . ALA A 1 766 ? -8.351 -19.889 35.510 1.00 95.00 766 ALA A N 1
ATOM 6086 C CA . ALA A 1 766 ? -9.035 -20.672 36.538 1.00 95.00 766 ALA A CA 1
ATOM 6087 C C . ALA A 1 766 ? -10.511 -20.940 36.181 1.00 95.00 766 ALA A C 1
ATOM 6089 O O . ALA A 1 766 ? -10.953 -22.090 36.234 1.00 95.00 766 ALA A O 1
ATOM 6090 N N . PHE A 1 767 ? -11.260 -19.917 35.746 1.00 95.12 767 PHE A N 1
ATOM 6091 C CA . PHE A 1 767 ? -12.639 -20.097 35.272 1.00 95.12 767 PHE A CA 1
ATOM 6092 C C . PHE A 1 767 ? -12.709 -20.947 33.996 1.00 95.12 767 PHE A C 1
ATOM 6094 O O . PHE A 1 767 ? -13.519 -21.872 33.919 1.00 95.12 767 PHE A O 1
ATOM 6101 N N . GLY A 1 768 ? -11.830 -20.693 33.022 1.00 91.75 768 GLY A N 1
ATOM 6102 C CA . GLY A 1 768 ? -11.743 -21.463 31.781 1.00 91.75 768 GLY A CA 1
ATOM 6103 C C . GLY A 1 768 ? -11.484 -22.950 32.034 1.00 91.75 768 GLY A C 1
ATOM 6104 O O . GLY A 1 768 ? -12.192 -23.797 31.484 1.00 91.75 768 GLY A O 1
ATOM 6105 N N . ASN A 1 769 ? -10.546 -23.276 32.927 1.00 91.75 769 ASN A N 1
ATOM 6106 C CA . ASN A 1 769 ? -10.269 -24.649 33.343 1.00 91.75 769 ASN A CA 1
ATOM 6107 C C . ASN A 1 769 ? -11.448 -25.283 34.083 1.00 91.75 769 ASN A C 1
ATOM 6109 O O . ASN A 1 769 ? -11.832 -26.403 33.744 1.00 91.75 769 ASN A O 1
ATOM 6113 N N . TYR A 1 770 ? -12.067 -24.581 35.036 1.00 92.88 770 TYR A N 1
ATOM 6114 C CA . TYR A 1 770 ? -13.239 -25.092 35.756 1.00 92.88 770 TYR A CA 1
ATOM 6115 C C . TYR A 1 770 ? -14.395 -25.444 34.802 1.00 92.88 770 TYR A C 1
ATOM 6117 O O . TYR A 1 770 ? -15.018 -26.495 34.939 1.00 92.88 770 TYR A O 1
ATOM 6125 N N . MET A 1 771 ? -14.635 -24.615 33.779 1.00 90.12 771 MET A N 1
ATOM 6126 C CA . MET A 1 771 ? -15.679 -24.845 32.773 1.00 90.12 771 MET A CA 1
ATOM 6127 C C . MET A 1 771 ? -15.346 -25.961 31.766 1.00 90.12 771 MET A C 1
ATOM 6129 O O . MET A 1 771 ? -16.257 -26.646 31.301 1.00 90.12 771 MET A O 1
ATOM 6133 N N . ASN A 1 772 ? -14.072 -26.153 31.397 1.00 89.56 772 ASN A N 1
ATOM 6134 C CA . ASN A 1 772 ? -13.682 -27.069 30.312 1.00 89.56 772 ASN A CA 1
ATOM 6135 C C . ASN A 1 772 ? -13.155 -28.442 30.780 1.00 89.56 772 ASN A C 1
ATOM 6137 O O . ASN A 1 772 ? -13.176 -29.385 29.982 1.00 89.56 772 ASN A O 1
ATOM 6141 N N . SER A 1 773 ? -12.736 -28.588 32.045 1.00 84.00 773 SER A N 1
ATOM 6142 C CA . SER A 1 773 ? -12.039 -29.787 32.558 1.00 84.00 773 SER A CA 1
ATOM 6143 C C . SER A 1 773 ? -12.738 -31.106 32.215 1.00 84.00 773 SER A C 1
ATOM 6145 O O . SER A 1 773 ? -12.097 -32.031 31.725 1.00 84.00 773 SER A O 1
ATOM 6147 N N . GLY A 1 774 ? -14.063 -31.177 32.385 1.00 76.94 774 GLY A N 1
ATOM 6148 C CA . GLY A 1 774 ? -14.856 -32.391 32.143 1.00 76.94 774 GLY A CA 1
ATOM 6149 C C . GLY A 1 774 ? -15.027 -32.808 30.673 1.00 76.94 774 GLY A C 1
ATOM 6150 O O . GLY A 1 774 ? -15.677 -33.818 30.417 1.00 76.94 774 GLY A O 1
ATOM 6151 N N . LYS A 1 775 ? -14.497 -32.045 29.703 1.00 77.69 775 LYS A N 1
ATOM 6152 C CA . LYS A 1 775 ? -14.553 -32.379 28.262 1.00 77.69 775 LYS A CA 1
ATOM 6153 C C . LYS A 1 775 ? -13.231 -32.209 27.511 1.00 77.69 775 LYS A C 1
ATOM 6155 O O . LYS A 1 775 ? -13.057 -32.838 26.474 1.00 77.69 775 LYS A O 1
ATOM 6160 N N . ARG A 1 776 ? -12.340 -31.329 27.978 1.00 77.31 776 ARG A N 1
ATOM 6161 C CA . ARG A 1 776 ? -11.094 -30.949 27.283 1.00 77.31 776 ARG A CA 1
ATOM 6162 C C . ARG A 1 776 ? -9.840 -31.065 28.161 1.00 77.31 776 ARG A C 1
ATOM 6164 O O . ARG A 1 776 ? -8.755 -30.740 27.696 1.00 77.31 776 ARG A O 1
ATOM 6171 N N . GLY A 1 777 ? -9.978 -31.524 29.407 1.00 80.44 777 GLY A N 1
ATOM 6172 C CA . GLY A 1 777 ? -8.894 -31.502 30.390 1.00 80.44 777 GLY A CA 1
ATOM 6173 C C . GLY A 1 777 ? -8.566 -30.087 30.880 1.00 80.44 777 GLY A C 1
ATOM 6174 O O . GLY A 1 777 ? -9.301 -29.133 30.612 1.00 80.44 777 GLY A O 1
ATOM 6175 N N . ALA A 1 778 ? -7.470 -29.965 31.628 1.00 86.81 778 ALA A N 1
ATOM 6176 C CA . ALA A 1 778 ? -6.962 -28.688 32.122 1.00 86.81 778 ALA A CA 1
ATOM 6177 C C . ALA A 1 778 ? -5.882 -28.128 31.182 1.00 86.81 778 ALA A C 1
ATOM 6179 O O . ALA A 1 778 ? -5.003 -28.860 30.729 1.00 86.81 778 ALA A O 1
ATOM 6180 N N . ALA A 1 779 ? -5.933 -26.823 30.926 1.00 90.12 779 ALA A N 1
ATOM 6181 C CA . ALA A 1 779 ? -4.943 -26.078 30.162 1.00 90.12 779 ALA A CA 1
ATOM 6182 C C . ALA A 1 779 ? -4.019 -25.267 31.087 1.00 90.12 779 ALA A C 1
ATOM 6184 O O . ALA A 1 779 ? -4.431 -24.789 32.145 1.00 90.12 779 ALA A O 1
ATOM 6185 N N . TYR A 1 780 ? -2.774 -25.061 30.656 1.00 91.12 780 TYR A N 1
ATOM 6186 C CA . TYR A 1 780 ? -1.780 -24.245 31.371 1.00 91.12 780 TYR A CA 1
ATOM 6187 C C . TYR A 1 780 ? -1.751 -22.773 30.911 1.00 91.12 780 TYR A C 1
ATOM 6189 O O . TYR A 1 780 ? -1.058 -21.954 31.506 1.00 91.12 780 TYR A O 1
ATOM 6197 N N . GLY A 1 781 ? -2.508 -22.433 29.866 1.00 91.69 781 GLY A N 1
ATOM 6198 C CA . GLY A 1 781 ? -2.611 -21.099 29.271 1.00 91.69 781 GLY A CA 1
ATOM 6199 C C . GLY A 1 781 ? -3.619 -21.091 28.117 1.00 91.69 781 GLY A C 1
ATOM 6200 O O . GLY A 1 781 ? -4.207 -22.127 27.801 1.00 91.69 781 GLY A O 1
ATOM 6201 N N . PHE A 1 782 ? -3.826 -19.933 27.488 1.00 94.06 782 PHE A N 1
ATOM 6202 C CA . PHE A 1 782 ? -4.736 -19.758 26.349 1.00 94.06 782 PHE A CA 1
ATOM 6203 C C . PHE A 1 782 ? -4.186 -18.727 25.347 1.00 94.06 782 PHE A C 1
ATOM 6205 O O . PHE A 1 782 ? -3.428 -17.840 25.728 1.00 94.06 782 PHE A O 1
ATOM 6212 N N . ARG A 1 783 ? -4.578 -18.844 24.070 1.00 92.81 783 ARG A N 1
ATOM 6213 C CA . ARG A 1 783 ? -4.243 -17.890 22.990 1.00 92.81 783 ARG A CA 1
ATOM 6214 C C . ARG A 1 783 ? -4.957 -16.552 23.196 1.00 92.81 783 ARG A C 1
ATOM 6216 O O . ARG A 1 783 ? -6.086 -16.553 23.698 1.00 92.81 783 ARG A O 1
ATOM 6223 N N . LEU A 1 784 ? -4.351 -15.428 22.806 1.00 91.00 784 LEU A N 1
ATOM 6224 C CA . LEU A 1 784 ? -4.808 -14.089 23.218 1.00 91.00 784 LEU A CA 1
ATOM 6225 C C . LEU A 1 784 ? -6.245 -13.757 22.784 1.00 91.00 784 LEU A C 1
ATOM 6227 O O . LEU A 1 784 ? -6.991 -13.129 23.534 1.00 91.00 784 LEU A O 1
ATOM 6231 N N . GLN A 1 785 ? -6.667 -14.252 21.621 1.00 89.50 785 GLN A N 1
ATOM 6232 C CA . GLN A 1 785 ? -7.997 -14.029 21.035 1.00 89.50 785 GLN A CA 1
ATOM 6233 C C . GLN A 1 785 ? -9.122 -14.648 21.893 1.00 89.50 785 GLN A C 1
ATOM 6235 O O . GLN A 1 785 ? -10.287 -14.275 21.770 1.00 89.50 785 GLN A O 1
ATOM 6240 N N . SER A 1 786 ? -8.785 -15.534 22.842 1.00 93.12 786 SER A N 1
ATOM 6241 C CA . SER A 1 786 ? -9.729 -16.070 23.837 1.00 93.12 786 SER A CA 1
ATOM 6242 C C . SER A 1 786 ? -10.332 -14.987 24.746 1.00 93.12 786 SER A C 1
ATOM 6244 O O . SER A 1 786 ? -11.359 -15.234 25.376 1.00 93.12 786 SER A O 1
ATOM 6246 N N . LEU A 1 787 ? -9.712 -13.801 24.834 1.00 93.88 787 LEU A N 1
ATOM 6247 C CA . LEU A 1 787 ? -10.223 -12.673 25.620 1.00 93.88 787 LEU A CA 1
ATOM 6248 C C . LEU A 1 787 ? -11.508 -12.067 25.038 1.00 93.88 787 LEU A C 1
ATOM 6250 O O . LEU A 1 787 ? -12.357 -11.619 25.810 1.00 93.88 787 LEU A O 1
ATOM 6254 N N . ASP A 1 788 ? -11.689 -12.089 23.713 1.00 90.38 788 ASP A N 1
ATOM 6255 C CA . ASP A 1 788 ? -12.908 -11.580 23.070 1.00 90.38 788 ASP A CA 1
ATOM 6256 C C . ASP A 1 788 ? -14.128 -12.475 23.407 1.00 90.38 788 ASP A C 1
ATOM 6258 O O . ASP A 1 788 ? -15.201 -11.976 23.760 1.00 90.38 788 ASP A O 1
ATOM 6262 N N . LEU A 1 789 ? -13.926 -13.801 23.469 1.00 92.50 789 LEU A N 1
ATOM 6263 C CA . LEU A 1 789 ? -14.955 -14.822 23.763 1.00 92.50 789 LEU A CA 1
ATOM 6264 C C . LEU A 1 789 ? -15.599 -14.709 25.166 1.00 92.50 789 LEU A C 1
ATOM 6266 O O . LEU A 1 789 ? -16.606 -15.369 25.465 1.00 92.50 789 LEU A O 1
ATOM 6270 N N . LEU A 1 790 ? -15.040 -13.875 26.051 1.00 92.50 790 LEU A N 1
ATOM 6271 C CA . LEU A 1 790 ? -15.576 -13.598 27.391 1.00 92.50 790 LEU A CA 1
ATOM 6272 C C . LEU A 1 790 ? -16.870 -12.758 27.355 1.00 92.50 790 LEU A C 1
ATOM 6274 O O . LEU A 1 790 ? -17.610 -12.715 28.347 1.00 92.50 790 LEU A O 1
ATOM 6278 N N . LEU A 1 791 ? -17.164 -12.099 26.229 1.00 87.31 791 LEU A N 1
ATOM 6279 C CA . LEU A 1 791 ? -18.445 -11.431 25.972 1.00 87.31 791 LEU A CA 1
ATOM 6280 C C . LEU A 1 791 ? -19.501 -12.384 25.389 1.00 87.31 791 LEU A C 1
ATOM 6282 O O . LEU A 1 791 ? -20.678 -12.287 25.747 1.00 87.31 791 LEU A O 1
ATOM 6286 N N . ASP A 1 792 ? -19.094 -13.328 24.542 1.00 88.62 792 ASP A N 1
ATOM 6287 C CA . ASP A 1 792 ? -20.009 -14.270 23.884 1.00 88.62 792 ASP A CA 1
ATOM 6288 C C . ASP A 1 792 ? -20.548 -15.325 24.848 1.00 88.62 792 ASP A C 1
ATOM 6290 O O . ASP A 1 792 ? -21.729 -15.686 24.808 1.00 88.62 792 ASP A O 1
ATOM 6294 N N . THR A 1 793 ? -19.687 -15.778 25.761 1.00 89.94 793 THR A N 1
ATOM 6295 C CA . THR A 1 793 ? -20.035 -16.737 26.810 1.00 89.94 793 THR A CA 1
ATOM 6296 C C . THR A 1 793 ? -21.032 -16.102 27.784 1.00 89.94 793 THR A C 1
ATOM 6298 O O . THR A 1 793 ? -20.675 -15.208 28.550 1.00 89.94 793 THR A O 1
ATOM 6301 N N . LYS A 1 794 ? -22.292 -16.552 27.765 1.00 90.75 794 LYS A N 1
ATOM 6302 C CA . LYS A 1 794 ? -23.406 -15.987 28.552 1.00 90.75 794 LYS A CA 1
ATOM 6303 C C . LYS A 1 794 ? -23.898 -16.949 29.632 1.00 90.75 794 LYS A C 1
ATOM 6305 O O . LYS A 1 794 ? -23.785 -18.164 29.492 1.00 90.75 794 LYS A O 1
ATOM 6310 N N . SER A 1 795 ? -24.463 -16.396 30.704 1.00 90.25 795 SER A N 1
ATOM 6311 C CA . SER A 1 795 ? -25.158 -17.162 31.743 1.00 90.25 795 SER A CA 1
ATOM 6312 C C . SER A 1 795 ? -26.390 -17.889 31.184 1.00 90.25 795 SER A C 1
ATOM 6314 O O . SER A 1 795 ? -26.949 -17.491 30.161 1.00 90.25 795 SER A O 1
ATOM 6316 N N . THR A 1 796 ? -26.855 -18.940 31.868 1.00 90.31 796 THR A N 1
ATOM 6317 C CA . THR A 1 796 ? -28.016 -19.753 31.446 1.00 90.31 796 THR A CA 1
ATOM 6318 C C . THR A 1 796 ? -29.295 -18.925 31.271 1.00 90.31 796 THR A C 1
ATOM 6320 O O . THR A 1 796 ? -30.074 -19.169 30.354 1.00 90.31 796 THR A O 1
ATOM 6323 N N . ASP A 1 797 ? -29.486 -17.904 32.110 1.00 87.00 797 ASP A N 1
ATOM 6324 C CA . ASP A 1 797 ? -30.591 -16.937 32.045 1.00 87.00 797 ASP A CA 1
ATOM 6325 C C . ASP A 1 797 ? -30.353 -15.782 31.045 1.00 87.00 797 ASP A C 1
ATOM 6327 O O . ASP A 1 797 ? -31.192 -14.891 30.911 1.00 87.00 797 ASP A O 1
ATOM 6331 N N . ARG A 1 798 ? -29.193 -15.776 30.373 1.00 85.00 798 ARG A N 1
ATOM 6332 C CA . ARG A 1 798 ? -28.684 -14.755 29.442 1.00 85.00 798 ARG A CA 1
ATOM 6333 C C . ARG A 1 798 ? -28.598 -13.324 30.005 1.00 85.00 798 ARG A C 1
ATOM 6335 O O . ARG A 1 798 ? -28.393 -12.389 29.233 1.00 85.00 798 ARG A O 1
ATOM 6342 N N . ARG A 1 799 ? -28.701 -13.118 31.327 1.00 82.62 799 ARG A N 1
ATOM 6343 C CA . ARG A 1 799 ? -28.683 -11.775 31.954 1.00 82.62 799 ARG A CA 1
ATOM 6344 C C . ARG A 1 799 ? -27.289 -11.148 32.065 1.00 82.62 799 ARG A C 1
ATOM 6346 O O . ARG A 1 799 ? -27.181 -9.924 32.234 1.00 82.62 799 ARG A O 1
ATOM 6353 N N . GLN A 1 800 ? -26.230 -11.954 31.978 1.00 87.06 800 GLN A N 1
ATOM 6354 C CA . GLN A 1 800 ? -24.838 -11.509 32.058 1.00 87.06 800 GLN A CA 1
ATOM 6355 C C . GLN A 1 800 ? -23.895 -12.360 31.188 1.00 87.06 800 GLN A C 1
ATOM 6357 O O . GLN A 1 800 ? -24.232 -13.473 30.785 1.00 87.06 800 GLN A O 1
ATOM 6362 N N . THR A 1 801 ? -22.709 -11.824 30.895 1.00 93.00 801 THR A N 1
ATOM 6363 C CA . THR A 1 801 ? -21.616 -12.552 30.224 1.00 93.00 801 THR A CA 1
ATOM 6364 C C . THR A 1 801 ? -20.611 -13.091 31.246 1.00 93.00 801 THR A C 1
ATOM 6366 O O . THR A 1 801 ? -20.625 -12.686 32.411 1.00 93.00 801 THR A O 1
ATOM 6369 N N . LEU A 1 802 ? -19.698 -13.966 30.825 1.00 93.12 802 LEU A N 1
ATOM 6370 C CA . LEU A 1 802 ? -18.593 -14.431 31.662 1.00 93.12 802 LEU A CA 1
ATOM 6371 C C . LEU A 1 802 ? -17.702 -13.258 32.103 1.00 93.12 802 LEU A C 1
ATOM 6373 O O . LEU A 1 802 ? -17.335 -13.191 33.272 1.00 93.12 802 LEU A O 1
ATOM 6377 N N . LEU A 1 803 ? -17.447 -12.277 31.226 1.00 94.12 803 LEU A N 1
ATOM 6378 C CA . LEU A 1 803 ? -16.753 -11.040 31.603 1.00 94.12 803 LEU A CA 1
ATOM 6379 C C . LEU A 1 803 ? -17.501 -10.257 32.695 1.00 94.12 803 LEU A C 1
ATOM 6381 O O . LEU A 1 803 ? -16.866 -9.787 33.633 1.00 94.12 803 LEU A O 1
ATOM 6385 N N . HIS A 1 804 ? -18.836 -10.158 32.626 1.00 91.62 804 HIS A N 1
ATOM 6386 C CA . HIS A 1 804 ? -19.636 -9.518 33.683 1.00 91.62 804 HIS A CA 1
ATOM 6387 C C . HIS A 1 804 ? -19.468 -10.216 35.036 1.00 91.62 804 HIS A C 1
ATOM 6389 O O . HIS A 1 804 ? -19.266 -9.547 36.048 1.00 91.62 804 HIS A O 1
ATOM 6395 N N . TYR A 1 805 ? -19.493 -11.549 35.043 1.00 92.62 805 TYR A N 1
ATOM 6396 C CA . TYR A 1 805 ? -19.299 -12.334 36.258 1.00 92.62 805 TYR A CA 1
ATOM 6397 C C . TYR A 1 805 ? -17.872 -12.194 36.819 1.00 92.62 805 TYR A C 1
ATOM 6399 O O . TYR A 1 805 ? -17.696 -11.944 38.011 1.00 92.62 805 TYR A O 1
ATOM 6407 N N . ILE A 1 806 ? -16.850 -12.279 35.960 1.00 94.31 806 ILE A N 1
ATOM 6408 C CA . ILE A 1 806 ? -15.438 -12.119 36.344 1.00 94.31 806 ILE A CA 1
ATOM 6409 C C . ILE A 1 806 ? -15.171 -10.715 36.904 1.00 94.31 806 ILE A C 1
ATOM 6411 O O . ILE A 1 806 ? -14.490 -10.593 37.919 1.00 94.31 806 ILE A O 1
ATOM 6415 N N . VAL A 1 807 ? -15.730 -9.661 36.298 1.00 93.50 807 VAL A N 1
ATOM 6416 C CA . VAL A 1 807 ? -15.598 -8.286 36.808 1.00 93.50 807 VAL A CA 1
ATOM 6417 C C . VAL A 1 807 ? -16.244 -8.135 38.185 1.00 93.50 807 VAL A C 1
ATOM 6419 O O . VAL A 1 807 ? -15.606 -7.561 39.061 1.00 93.50 807 VAL A O 1
ATOM 6422 N N . GLY A 1 808 ? -17.436 -8.700 38.416 1.00 90.50 808 GLY A N 1
ATOM 6423 C CA . GLY A 1 808 ? -18.061 -8.705 39.746 1.00 90.50 808 GLY A CA 1
ATOM 6424 C C . GLY A 1 808 ? -17.183 -9.392 40.801 1.00 90.50 808 GLY A C 1
ATOM 6425 O O . GLY A 1 808 ? -16.858 -8.796 41.822 1.00 90.50 808 GLY A O 1
ATOM 6426 N N . ILE A 1 809 ? -16.677 -10.595 40.504 1.00 92.62 809 ILE A N 1
ATOM 6427 C CA . ILE A 1 809 ? -15.752 -11.321 41.395 1.00 92.62 809 ILE A CA 1
ATOM 6428 C C . ILE A 1 809 ? -14.449 -10.539 41.645 1.00 92.62 809 ILE A C 1
ATOM 6430 O O . ILE A 1 809 ? -13.899 -10.602 42.746 1.00 92.62 809 ILE A O 1
ATOM 6434 N N . ILE A 1 810 ? -13.951 -9.783 40.660 1.00 93.75 810 ILE A N 1
ATOM 6435 C CA . ILE A 1 810 ? -12.796 -8.894 40.844 1.00 93.75 810 ILE A CA 1
ATOM 6436 C C . ILE A 1 810 ? -13.142 -7.713 41.758 1.00 93.75 810 ILE A C 1
ATOM 6438 O O . ILE A 1 810 ? -12.343 -7.400 42.635 1.00 93.75 810 ILE A O 1
ATOM 6442 N N . GLN A 1 811 ? -14.313 -7.088 41.615 1.00 90.12 811 GLN A N 1
ATOM 6443 C CA . GLN A 1 811 ? -14.745 -6.006 42.508 1.00 90.12 811 GLN A CA 1
ATOM 6444 C C . GLN A 1 811 ? -14.898 -6.494 43.958 1.00 90.12 811 GLN A C 1
ATOM 6446 O O . GLN A 1 811 ? -14.396 -5.839 44.870 1.00 90.12 811 GLN A O 1
ATOM 6451 N N . ASP A 1 812 ? -15.501 -7.668 44.162 1.00 90.56 812 ASP A N 1
ATOM 6452 C CA . ASP A 1 812 ? -15.776 -8.222 45.493 1.00 90.56 812 ASP A CA 1
ATOM 6453 C C . ASP A 1 812 ? -14.528 -8.778 46.204 1.00 90.56 812 ASP A C 1
ATOM 6455 O O . ASP A 1 812 ? -14.416 -8.682 47.427 1.00 90.56 812 ASP A O 1
ATOM 6459 N N . LYS A 1 813 ? -13.604 -9.421 45.469 1.00 93.00 813 LYS A N 1
ATOM 6460 C CA . LYS A 1 813 ? -12.493 -10.202 46.062 1.00 93.00 813 LYS A CA 1
ATOM 6461 C C . LYS A 1 813 ? -11.090 -9.734 45.692 1.00 93.00 813 LYS A C 1
ATOM 6463 O O . LYS A 1 813 ? -10.132 -10.137 46.351 1.00 93.00 813 LYS A O 1
ATOM 6468 N N . TYR A 1 814 ? -10.949 -8.908 44.660 1.00 93.69 814 TYR A N 1
ATOM 6469 C CA . TYR A 1 814 ? -9.657 -8.428 44.170 1.00 93.69 814 TYR A CA 1
ATOM 6470 C C . TYR A 1 814 ? -9.698 -6.934 43.777 1.00 93.69 814 TYR A C 1
ATOM 6472 O O . TYR A 1 814 ? -9.252 -6.593 42.677 1.00 93.69 814 TYR A O 1
ATOM 6480 N N . PRO A 1 815 ? -10.214 -6.021 44.629 1.00 91.94 815 PRO A N 1
ATOM 6481 C CA . PRO A 1 815 ? -10.451 -4.618 44.265 1.00 91.94 815 PRO A CA 1
ATOM 6482 C C . PRO A 1 815 ? -9.192 -3.888 43.769 1.00 91.94 815 PRO A C 1
ATOM 6484 O O . PRO A 1 815 ? -9.279 -3.011 42.912 1.00 91.94 815 PRO A O 1
ATOM 6487 N N . GLN A 1 816 ? -7.998 -4.305 44.202 1.00 91.19 816 GLN A N 1
ATOM 6488 C CA . GLN A 1 816 ? -6.716 -3.806 43.695 1.00 91.19 816 GLN A CA 1
ATOM 6489 C C . GLN A 1 816 ? -6.500 -4.041 42.186 1.00 91.19 816 GLN A C 1
ATOM 6491 O O . GLN A 1 816 ? -5.682 -3.356 41.577 1.00 91.19 816 GLN A O 1
ATOM 6496 N N . LEU A 1 817 ? -7.215 -4.991 41.572 1.00 93.88 817 LEU A N 1
ATOM 6497 C CA . LEU A 1 817 ? -7.181 -5.275 40.134 1.00 93.88 817 LEU A CA 1
ATOM 6498 C C . LEU A 1 817 ? -8.190 -4.434 39.334 1.00 93.88 817 LEU A C 1
ATOM 6500 O O . LEU A 1 817 ? -8.065 -4.365 38.113 1.00 93.88 817 LEU A O 1
ATOM 6504 N N . GLN A 1 818 ? -9.156 -3.768 39.984 1.00 90.69 818 GLN A N 1
ATOM 6505 C CA . GLN A 1 818 ? -10.213 -3.000 39.306 1.00 90.69 818 GLN A CA 1
ATOM 6506 C C . GLN A 1 818 ? -9.647 -1.915 38.373 1.00 90.69 818 GLN A C 1
ATOM 6508 O O . GLN A 1 818 ? -10.244 -1.599 37.346 1.00 90.69 818 GLN A O 1
ATOM 6513 N N . SER A 1 819 ? -8.475 -1.370 38.708 1.00 91.75 819 SER A N 1
ATOM 6514 C CA . SER A 1 819 ? -7.764 -0.339 37.950 1.00 91.75 819 SER A CA 1
ATOM 6515 C C . SER A 1 819 ? -6.605 -0.863 37.089 1.00 91.75 819 SER A C 1
ATOM 6517 O O . SER A 1 819 ? -5.771 -0.065 36.681 1.00 91.75 819 SER A O 1
ATOM 6519 N N . PHE A 1 820 ? -6.508 -2.167 36.777 1.00 94.62 820 PHE A N 1
ATOM 6520 C CA . PHE A 1 820 ? 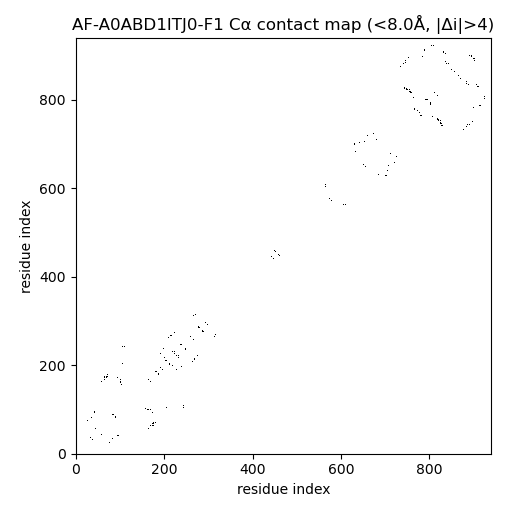-5.347 -2.721 36.044 1.00 94.62 820 PHE A CA 1
ATOM 6521 C C . PHE A 1 820 ? -5.001 -1.969 34.747 1.00 94.62 820 PHE A C 1
ATOM 6523 O O . PHE A 1 820 ? -3.833 -1.797 34.418 1.00 94.62 820 PHE A O 1
ATOM 6530 N N . TYR A 1 821 ? -6.011 -1.457 34.045 1.00 93.25 821 TYR A N 1
ATOM 6531 C CA . TYR A 1 821 ? -5.854 -0.699 32.808 1.00 93.25 821 TYR A CA 1
ATOM 6532 C C . TYR A 1 821 ? -5.116 0.642 32.970 1.00 93.25 821 TYR A C 1
ATOM 6534 O O . TYR A 1 821 ? -4.782 1.254 31.961 1.00 93.25 821 TYR A O 1
ATOM 6542 N N . THR A 1 822 ? -4.879 1.142 34.191 1.00 92.88 822 THR A N 1
ATOM 6543 C CA . THR A 1 822 ? -4.025 2.328 34.405 1.00 92.88 822 THR A CA 1
ATOM 6544 C C . THR A 1 822 ? -2.541 1.990 34.301 1.00 92.88 822 THR A C 1
ATOM 6546 O O . THR A 1 822 ? -1.729 2.890 34.135 1.00 92.88 822 THR A O 1
ATOM 6549 N N . GLU A 1 823 ? -2.180 0.706 34.387 1.00 93.69 823 GLU A N 1
ATOM 6550 C CA . GLU A 1 823 ? -0.819 0.221 34.137 1.00 93.69 823 GLU A CA 1
ATOM 6551 C C . GLU A 1 823 ? -0.544 0.019 32.645 1.00 93.69 823 GLU A C 1
ATOM 6553 O O . GLU A 1 823 ? 0.582 -0.307 32.310 1.00 93.69 823 GLU A O 1
ATOM 6558 N N . LEU A 1 824 ? -1.536 0.202 31.761 1.00 94.06 824 LEU A N 1
ATOM 6559 C CA . LEU A 1 824 ? -1.474 -0.123 30.329 1.00 94.06 824 LEU A CA 1
ATOM 6560 C C . LEU A 1 824 ? -1.777 1.120 29.457 1.00 94.06 824 LEU A C 1
ATOM 6562 O O . LEU A 1 824 ? -2.848 1.203 28.847 1.00 94.06 824 LEU A O 1
ATOM 6566 N N . PRO A 1 825 ? -0.885 2.130 29.430 1.00 87.94 825 PRO A N 1
ATOM 6567 C CA . PRO A 1 825 ? -1.052 3.331 28.613 1.00 87.94 825 PRO A CA 1
ATOM 6568 C C . PRO A 1 825 ? -0.825 3.050 27.119 1.00 87.94 825 PRO A C 1
ATOM 6570 O O . PRO A 1 825 ? -0.242 2.042 26.741 1.00 87.94 825 PRO A O 1
ATOM 6573 N N . PHE A 1 826 ? -1.261 3.981 26.266 1.00 90.62 826 PHE A N 1
ATOM 6574 C CA . PHE A 1 826 ? -0.952 4.058 24.826 1.00 90.62 826 PHE A CA 1
ATOM 6575 C C . PHE A 1 826 ? -1.336 2.866 23.924 1.00 90.62 826 PHE A C 1
ATOM 6577 O O . PHE A 1 826 ? -1.089 2.954 22.723 1.00 90.62 826 PHE A O 1
ATOM 6584 N N . MET A 1 827 ? -2.032 1.843 24.438 1.00 92.56 827 MET A N 1
ATOM 6585 C CA . MET A 1 827 ? -2.552 0.691 23.672 1.00 92.56 827 MET A CA 1
ATOM 6586 C C . MET A 1 827 ? -3.185 1.097 22.329 1.00 92.56 827 MET A C 1
ATOM 6588 O O . MET A 1 827 ? -2.823 0.565 21.283 1.00 92.56 827 MET A O 1
ATOM 6592 N N . ASP A 1 828 ? -4.091 2.082 22.352 1.00 90.00 828 ASP A N 1
ATOM 6593 C CA . ASP A 1 828 ? -4.823 2.555 21.170 1.00 90.00 828 ASP A CA 1
ATOM 6594 C C . ASP A 1 828 ? -3.930 3.298 20.156 1.00 90.00 828 ASP A C 1
ATOM 6596 O O . ASP A 1 828 ? -4.269 3.364 18.980 1.00 90.00 828 ASP A O 1
ATOM 6600 N N . LYS A 1 829 ? -2.779 3.841 20.588 1.00 92.94 829 LYS A N 1
ATOM 6601 C CA . LYS A 1 829 ? -1.778 4.451 19.695 1.00 92.94 829 LYS A CA 1
ATOM 6602 C C . LYS A 1 829 ? -0.876 3.386 19.076 1.00 92.94 829 LYS A C 1
ATOM 6604 O O . LYS A 1 829 ? -0.695 3.377 17.866 1.00 92.94 829 LYS A O 1
ATOM 6609 N N . ALA A 1 830 ? -0.352 2.469 19.889 1.00 95.31 830 ALA A N 1
ATOM 6610 C CA . ALA A 1 830 ? 0.501 1.372 19.427 1.00 95.31 830 ALA A CA 1
ATOM 6611 C C . ALA A 1 830 ? -0.230 0.422 18.456 1.00 95.31 830 ALA A C 1
ATOM 6613 O O . ALA A 1 830 ? 0.385 -0.133 17.551 1.00 95.31 830 ALA A O 1
ATOM 6614 N N . ALA A 1 831 ? -1.554 0.302 18.586 1.00 94.62 831 ALA A N 1
ATOM 6615 C CA . ALA A 1 831 ? -2.426 -0.393 17.639 1.00 94.62 831 ALA A CA 1
ATOM 6616 C C . ALA A 1 831 ? -2.479 0.224 16.223 1.00 94.62 831 ALA A C 1
ATOM 6618 O O . ALA A 1 831 ? -2.896 -0.460 15.292 1.00 94.62 831 ALA A O 1
ATOM 6619 N N . LEU A 1 832 ? -2.085 1.489 16.044 1.00 94.06 832 LEU A N 1
ATOM 6620 C CA . LEU A 1 832 ? -2.088 2.179 14.745 1.00 94.06 832 LEU A CA 1
ATOM 6621 C C . LEU A 1 832 ? -0.706 2.195 14.067 1.00 94.06 832 LEU A C 1
ATOM 6623 O O . LEU A 1 832 ? -0.574 2.710 12.960 1.00 94.06 832 LEU A O 1
ATOM 6627 N N . VAL A 1 833 ? 0.325 1.655 14.722 1.00 95.31 833 VAL A N 1
ATOM 6628 C CA . VAL A 1 833 ? 1.721 1.753 14.276 1.00 95.31 833 VAL A CA 1
ATOM 6629 C C . VAL A 1 833 ? 2.115 0.582 13.371 1.00 95.31 833 VAL A C 1
ATOM 6631 O O . VAL A 1 833 ? 1.986 -0.583 13.748 1.00 95.31 833 VAL A O 1
ATOM 6634 N N . SER A 1 834 ? 2.688 0.896 12.206 1.00 96.12 834 SER A N 1
ATOM 6635 C CA . SER A 1 834 ? 3.388 -0.070 11.350 1.00 96.12 834 SER A CA 1
ATOM 6636 C C . SER A 1 834 ? 4.881 -0.091 11.691 1.00 96.12 834 SER A C 1
ATOM 6638 O O . SER A 1 834 ? 5.645 0.770 11.252 1.00 96.12 834 SER A O 1
ATOM 6640 N N . LEU A 1 835 ? 5.303 -1.072 12.493 1.00 95.00 835 LEU A N 1
ATOM 6641 C CA . LEU A 1 835 ? 6.694 -1.186 12.948 1.00 95.00 835 LEU A CA 1
ATOM 6642 C C . LEU A 1 835 ? 7.663 -1.454 11.780 1.00 95.00 835 LEU A C 1
ATOM 6644 O O . LEU A 1 835 ? 8.715 -0.823 11.709 1.00 95.00 835 LEU A O 1
ATOM 6648 N N . ASP A 1 836 ? 7.279 -2.293 10.812 1.00 93.69 836 ASP A N 1
ATOM 6649 C CA . ASP A 1 836 ? 8.074 -2.548 9.602 1.00 93.69 836 ASP A CA 1
ATOM 6650 C C . ASP A 1 836 ? 8.278 -1.303 8.730 1.00 93.69 836 ASP A C 1
ATOM 6652 O O . ASP A 1 836 ? 9.341 -1.158 8.120 1.00 93.69 836 ASP A O 1
ATOM 6656 N N . SER A 1 837 ? 7.289 -0.402 8.669 1.00 96.00 837 SER A N 1
ATOM 6657 C CA . SER A 1 837 ? 7.420 0.882 7.966 1.00 96.00 837 SER A CA 1
ATOM 6658 C C . SER A 1 837 ? 8.424 1.779 8.686 1.00 96.00 837 SER A C 1
ATOM 6660 O O . SER A 1 837 ? 9.406 2.195 8.081 1.00 96.00 837 SER A O 1
ATOM 6662 N N . ILE A 1 838 ? 8.276 1.950 10.005 1.00 96.25 838 ILE A N 1
ATOM 6663 C CA . ILE A 1 838 ? 9.211 2.737 10.823 1.00 96.25 838 ILE A CA 1
ATOM 6664 C C . ILE A 1 838 ? 10.647 2.214 10.696 1.00 96.25 838 ILE A C 1
ATOM 6666 O O . ILE A 1 838 ? 11.578 3.002 10.546 1.00 96.25 838 ILE A O 1
ATOM 6670 N N . LEU A 1 839 ? 10.855 0.893 10.696 1.00 95.31 839 LEU A N 1
ATOM 6671 C CA . LEU A 1 839 ? 12.185 0.317 10.489 1.00 95.31 839 LEU A CA 1
ATOM 6672 C C . LEU A 1 839 ? 12.731 0.529 9.068 1.00 95.31 839 LEU A C 1
ATOM 6674 O O . LEU A 1 839 ? 13.947 0.509 8.884 1.00 95.31 839 LEU A O 1
ATOM 6678 N N . GLN A 1 840 ? 11.890 0.722 8.052 1.00 96.75 840 GLN A N 1
ATOM 6679 C CA . GLN A 1 840 ? 12.336 1.104 6.706 1.00 96.75 840 GLN A CA 1
ATOM 6680 C C . GLN A 1 840 ? 12.682 2.596 6.628 1.00 96.75 840 GLN A C 1
ATOM 6682 O O . GLN A 1 840 ? 13.711 2.939 6.036 1.00 96.75 840 GLN A O 1
ATOM 6687 N N . ASP A 1 841 ? 11.892 3.445 7.286 1.00 97.00 841 ASP A N 1
ATOM 6688 C CA . ASP A 1 841 ? 12.067 4.898 7.331 1.00 97.00 841 ASP A CA 1
ATOM 6689 C C . ASP A 1 841 ? 13.309 5.293 8.143 1.00 97.00 841 ASP A C 1
ATOM 6691 O O . ASP A 1 841 ? 14.149 6.048 7.658 1.00 97.00 841 ASP A O 1
ATOM 6695 N N . VAL A 1 842 ? 13.526 4.698 9.323 1.00 97.62 842 VAL A N 1
ATOM 6696 C CA . VAL A 1 842 ? 14.758 4.895 10.115 1.00 97.62 842 VAL A CA 1
ATOM 6697 C C . VAL A 1 842 ? 15.997 4.491 9.307 1.00 97.62 842 VAL A C 1
ATOM 6699 O O . VAL A 1 842 ? 16.961 5.252 9.246 1.00 97.62 842 VAL A O 1
ATOM 6702 N N . ARG A 1 843 ? 15.952 3.363 8.582 1.00 97.00 843 ARG A N 1
ATOM 6703 C CA . ARG A 1 843 ? 17.036 2.967 7.660 1.00 97.00 843 ARG A CA 1
ATOM 6704 C C . ARG A 1 843 ? 17.191 3.932 6.482 1.00 97.00 843 ARG A C 1
ATOM 6706 O O . ARG A 1 843 ? 18.270 4.000 5.893 1.00 97.00 843 ARG A O 1
ATOM 6713 N N . ALA A 1 844 ? 16.133 4.630 6.065 1.00 96.50 844 ALA A N 1
ATOM 6714 C CA . ALA A 1 844 ? 16.221 5.675 5.047 1.00 96.50 844 ALA A CA 1
ATOM 6715 C C . ALA A 1 844 ? 16.911 6.930 5.598 1.00 96.50 844 ALA A C 1
ATOM 6717 O O . ALA A 1 844 ? 17.745 7.499 4.895 1.00 96.50 844 ALA A O 1
ATOM 6718 N N . LEU A 1 845 ? 16.659 7.290 6.861 1.00 97.38 845 LEU A N 1
ATOM 6719 C CA . LEU A 1 845 ? 17.380 8.360 7.552 1.00 97.38 845 LEU A CA 1
ATOM 6720 C C . LEU A 1 845 ? 18.863 8.011 7.779 1.00 97.38 845 LEU A C 1
ATOM 6722 O O . LEU A 1 845 ? 19.711 8.869 7.546 1.00 97.38 845 LEU A O 1
ATOM 6726 N N . GLU A 1 846 ? 19.193 6.757 8.122 1.00 97.12 846 GLU A N 1
ATOM 6727 C CA . GLU A 1 846 ? 20.582 6.250 8.147 1.00 97.12 846 GLU A CA 1
ATOM 6728 C C . GLU A 1 846 ? 21.280 6.464 6.791 1.00 97.12 846 GLU A C 1
ATOM 6730 O O . GLU A 1 846 ? 22.332 7.102 6.722 1.00 97.12 846 GLU A O 1
ATOM 6735 N N . ARG A 1 847 ? 20.661 6.017 5.687 1.00 96.06 847 ARG A N 1
ATOM 6736 C CA . ARG A 1 847 ? 21.217 6.203 4.332 1.00 96.06 847 ARG A CA 1
ATOM 6737 C C . ARG A 1 847 ? 21.330 7.676 3.928 1.00 96.06 847 ARG A C 1
ATOM 6739 O O . ARG A 1 847 ? 22.295 8.036 3.260 1.00 96.06 847 ARG A O 1
ATOM 6746 N N . GLY A 1 848 ? 20.363 8.511 4.304 1.00 95.19 848 GLY A N 1
ATOM 6747 C CA . GLY A 1 848 ? 20.387 9.950 4.036 1.00 95.19 848 GLY A CA 1
ATOM 6748 C C . GLY A 1 848 ? 21.547 10.645 4.747 1.00 95.19 848 GLY A C 1
ATOM 6749 O O . GLY A 1 848 ? 22.304 11.373 4.109 1.00 95.19 848 GLY A O 1
ATOM 6750 N N . MET A 1 849 ? 21.760 10.336 6.029 1.00 96.31 849 MET A N 1
ATOM 6751 C CA . MET A 1 849 ? 22.857 10.901 6.818 1.00 96.31 849 MET A CA 1
ATOM 6752 C C . MET A 1 849 ? 24.228 10.478 6.273 1.00 96.31 849 MET A C 1
ATOM 6754 O O . MET A 1 849 ? 25.126 11.310 6.156 1.00 96.31 849 MET A O 1
ATOM 6758 N N . ASP A 1 850 ? 24.379 9.219 5.852 1.00 94.81 850 ASP A N 1
ATOM 6759 C CA . ASP A 1 850 ? 25.602 8.736 5.197 1.00 94.81 850 ASP A CA 1
ATOM 6760 C C . ASP A 1 850 ? 25.857 9.379 3.823 1.00 94.81 850 ASP A C 1
ATOM 6762 O O . ASP A 1 850 ? 27.014 9.521 3.420 1.00 94.81 850 ASP A O 1
ATOM 6766 N N . LEU A 1 851 ? 24.809 9.775 3.092 1.00 93.81 851 LEU A N 1
ATOM 6767 C CA . LEU A 1 851 ? 24.950 10.563 1.864 1.00 93.81 851 LEU A CA 1
ATOM 6768 C C . LEU A 1 851 ? 25.378 12.002 2.181 1.00 93.81 851 LEU A C 1
ATOM 6770 O O . LEU A 1 851 ? 26.314 12.495 1.557 1.00 93.81 851 LEU A O 1
ATOM 6774 N N . THR A 1 852 ? 24.779 12.644 3.190 1.00 94.56 852 THR A N 1
ATOM 6775 C CA . THR A 1 852 ? 25.194 13.978 3.665 1.00 94.56 852 THR A CA 1
ATOM 6776 C C . THR A 1 852 ? 26.642 13.983 4.162 1.00 94.56 852 THR A C 1
ATOM 6778 O O . THR A 1 852 ? 27.383 14.918 3.865 1.00 94.56 852 THR A O 1
ATOM 6781 N N . ARG A 1 853 ? 27.080 12.920 4.850 1.00 94.06 853 ARG A N 1
ATOM 6782 C CA . ARG A 1 853 ? 28.472 12.732 5.287 1.00 94.06 853 ARG A CA 1
ATOM 6783 C C . ARG A 1 853 ? 29.436 12.684 4.096 1.00 94.06 853 ARG A C 1
ATOM 6785 O O . ARG A 1 853 ? 30.379 13.463 4.059 1.00 94.06 853 ARG A O 1
ATOM 6792 N N . LYS A 1 854 ? 29.151 11.849 3.091 1.00 93.38 854 LYS A N 1
ATOM 6793 C CA . LYS A 1 854 ? 29.966 11.710 1.863 1.00 93.38 854 LYS A CA 1
ATOM 6794 C C . LYS A 1 854 ? 29.937 12.939 0.957 1.00 93.38 854 LYS A C 1
ATOM 6796 O O . LYS A 1 854 ? 30.838 13.135 0.147 1.00 93.38 854 LYS A O 1
ATOM 6801 N N . GLU A 1 855 ? 28.893 13.755 1.051 1.00 92.19 855 GLU A N 1
ATOM 6802 C CA . GLU A 1 855 ? 28.845 15.046 0.371 1.00 92.19 855 GLU A CA 1
ATOM 6803 C C . GLU A 1 855 ? 29.682 16.098 1.113 1.00 92.19 855 GLU A C 1
ATOM 6805 O O . GLU A 1 855 ? 30.364 16.888 0.468 1.00 92.19 855 GLU A O 1
ATOM 6810 N N . PHE A 1 856 ? 29.709 16.065 2.450 1.00 93.00 856 PHE A N 1
ATOM 6811 C CA . PHE A 1 856 ? 30.596 16.903 3.261 1.00 93.00 856 PHE A CA 1
ATOM 6812 C C . PHE A 1 856 ? 32.079 16.522 3.110 1.00 93.00 856 PHE A C 1
ATOM 6814 O O . PHE A 1 856 ? 32.907 17.415 2.981 1.00 93.00 856 PHE A O 1
ATOM 6821 N N . GLU A 1 857 ? 32.411 15.229 3.030 1.00 90.81 857 GLU A N 1
ATOM 6822 C CA . GLU A 1 857 ? 33.770 14.722 2.742 1.00 90.81 857 GLU A CA 1
ATOM 6823 C C . GLU A 1 857 ? 34.351 15.262 1.420 1.00 90.81 857 GLU A C 1
ATOM 6825 O O . GLU A 1 857 ? 35.564 15.388 1.282 1.00 90.81 857 GLU A O 1
ATOM 6830 N N . GLU A 1 858 ? 33.504 15.625 0.450 1.00 88.31 858 GLU A N 1
ATOM 6831 C CA . GLU A 1 858 ? 33.930 16.247 -0.812 1.00 88.31 858 GLU A CA 1
ATOM 6832 C C . GLU A 1 858 ? 33.602 17.750 -0.903 1.00 88.31 858 GLU A C 1
ATOM 6834 O O . GLU A 1 858 ? 33.833 18.372 -1.941 1.00 88.31 858 GLU A O 1
ATOM 6839 N N . GLN A 1 859 ? 33.092 18.354 0.176 1.00 82.94 859 GLN A N 1
ATOM 6840 C CA . GLN A 1 859 ? 32.747 19.777 0.312 1.00 82.94 859 GLN A CA 1
ATOM 6841 C C . GLN A 1 859 ? 33.096 20.293 1.726 1.00 82.94 859 GLN A C 1
ATOM 6843 O O . GLN A 1 859 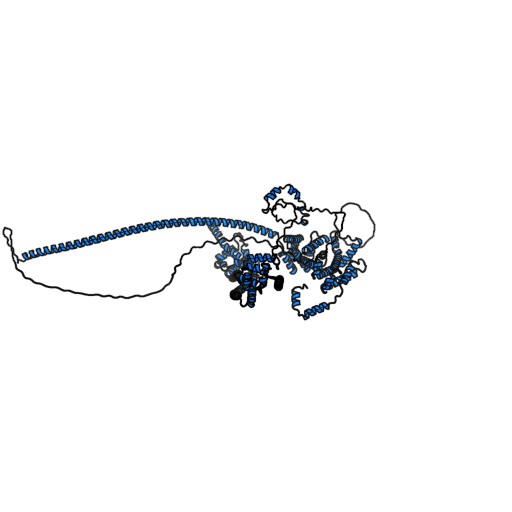? 32.284 20.974 2.359 1.00 82.94 859 GLN A O 1
ATOM 6848 N N . GLU A 1 860 ? 34.296 19.968 2.228 1.00 74.19 860 GLU A N 1
ATOM 6849 C CA . GLU A 1 860 ? 34.699 20.141 3.641 1.00 74.19 860 GLU A CA 1
ATOM 6850 C C . GLU A 1 860 ? 34.539 21.576 4.181 1.00 74.19 860 GLU A C 1
ATOM 6852 O O . GLU A 1 860 ? 34.287 21.776 5.374 1.00 74.19 860 GLU A O 1
ATOM 6857 N N . ASP A 1 861 ? 34.633 22.589 3.313 1.00 80.31 861 ASP A N 1
ATOM 6858 C CA . ASP A 1 861 ? 34.438 24.004 3.652 1.00 80.31 861 ASP A CA 1
ATOM 6859 C C . ASP A 1 861 ? 32.992 24.339 4.078 1.00 80.31 861 ASP A C 1
ATOM 6861 O O . ASP A 1 861 ? 32.777 25.282 4.848 1.00 80.31 861 ASP A O 1
ATOM 6865 N N . SER A 1 862 ? 31.995 23.557 3.645 1.00 88.25 862 SER A N 1
ATOM 6866 C CA . SER A 1 862 ? 30.566 23.837 3.841 1.00 88.25 862 SER A CA 1
ATOM 6867 C C . SER A 1 862 ? 30.156 23.841 5.318 1.00 88.25 862 SER A C 1
ATOM 6869 O O . SER A 1 862 ? 30.029 22.793 5.957 1.00 88.25 862 SER A O 1
ATOM 6871 N N . SER A 1 863 ? 29.890 25.031 5.869 1.00 88.62 863 SER A N 1
ATOM 6872 C CA . SER A 1 863 ? 29.373 25.177 7.236 1.00 88.62 863 SER A CA 1
ATOM 6873 C C . SER A 1 863 ? 27.991 24.557 7.402 1.00 88.62 863 SER A C 1
ATOM 6875 O O . SER A 1 863 ? 27.763 23.861 8.380 1.00 88.62 863 SER A O 1
ATOM 6877 N N . VAL A 1 864 ? 27.092 24.727 6.428 1.00 92.31 864 VAL A N 1
ATOM 6878 C CA . VAL A 1 864 ? 25.702 24.249 6.530 1.00 92.31 864 VAL A CA 1
ATOM 6879 C C . VAL A 1 864 ? 25.636 22.725 6.687 1.00 92.31 864 VAL A C 1
ATOM 6881 O O . VAL A 1 864 ? 24.869 22.226 7.509 1.00 92.31 864 VAL A O 1
ATOM 6884 N N . LEU A 1 865 ? 26.476 21.981 5.956 1.00 92.81 865 LEU A N 1
ATOM 6885 C CA . LEU A 1 865 ? 26.584 20.525 6.109 1.00 92.81 865 LEU A CA 1
ATOM 6886 C C . LEU A 1 865 ? 27.176 20.142 7.476 1.00 92.81 865 LEU A C 1
ATOM 6888 O O . LEU A 1 865 ? 26.653 19.255 8.146 1.00 92.81 865 LEU A O 1
ATOM 6892 N N . ARG A 1 866 ? 28.232 20.839 7.914 1.00 93.19 866 ARG A N 1
ATOM 6893 C CA . ARG A 1 866 ? 28.919 20.610 9.198 1.00 93.19 866 ARG A CA 1
ATOM 6894 C C . ARG A 1 866 ? 28.004 20.846 10.406 1.00 93.19 866 ARG A C 1
ATOM 6896 O O . ARG A 1 866 ? 27.966 20.032 11.331 1.00 93.19 866 ARG A O 1
ATOM 6903 N N . ASP A 1 867 ? 27.245 21.936 10.375 1.00 92.38 867 ASP A N 1
ATOM 6904 C CA . ASP A 1 867 ? 26.305 22.339 11.422 1.00 92.38 867 ASP A CA 1
ATOM 6905 C C . ASP A 1 867 ? 25.095 21.386 11.457 1.00 92.38 867 ASP A C 1
ATOM 6907 O O . ASP A 1 867 ? 24.652 20.978 12.534 1.00 92.38 867 ASP A O 1
ATOM 6911 N N . PHE A 1 868 ? 24.604 20.950 10.288 1.00 94.81 868 PHE A N 1
ATOM 6912 C CA . PHE A 1 868 ? 23.550 19.938 10.194 1.00 94.81 868 PHE A CA 1
ATOM 6913 C C . PHE A 1 868 ? 24.001 18.582 10.753 1.00 94.81 868 PHE A C 1
ATOM 6915 O O . PHE A 1 868 ? 23.314 18.037 11.618 1.00 94.81 868 PHE A O 1
ATOM 6922 N N . LEU A 1 869 ? 25.143 18.051 10.299 1.00 94.88 869 LEU A N 1
ATOM 6923 C CA . LEU A 1 869 ? 25.673 16.753 10.736 1.00 94.88 869 LEU A CA 1
ATOM 6924 C C . LEU A 1 869 ? 25.891 16.735 12.256 1.00 94.88 869 LEU A C 1
ATOM 6926 O O . LEU A 1 869 ? 25.314 15.905 12.954 1.00 94.88 869 LEU A O 1
ATOM 6930 N N . SER A 1 870 ? 26.640 17.708 12.785 1.00 92.75 870 SER A N 1
ATOM 6931 C CA . SER A 1 870 ? 26.979 17.778 14.216 1.00 92.75 870 SER A CA 1
ATOM 6932 C C . SER A 1 870 ? 25.770 17.962 15.147 1.00 92.75 870 SER A C 1
ATOM 6934 O O . SER A 1 870 ? 25.830 17.552 16.311 1.00 92.75 870 SER A O 1
ATOM 6936 N N . THR A 1 871 ? 24.669 18.530 14.641 1.00 93.81 871 THR A N 1
ATOM 6937 C CA . THR A 1 871 ? 23.395 18.654 15.366 1.00 93.81 871 THR A CA 1
ATOM 6938 C C . THR A 1 871 ? 22.571 17.365 15.308 1.00 93.81 871 THR A C 1
ATOM 6940 O O . THR A 1 871 ? 22.053 16.918 16.330 1.00 93.81 871 THR A O 1
ATOM 6943 N N . ASN A 1 872 ? 22.439 16.760 14.123 1.00 96.19 872 ASN A N 1
ATOM 6944 C CA . ASN A 1 872 ? 21.428 15.734 13.850 1.00 96.19 872 ASN A CA 1
ATOM 6945 C C . ASN A 1 872 ? 21.933 14.288 13.953 1.00 96.19 872 ASN A C 1
ATOM 6947 O O . ASN A 1 872 ? 21.127 13.380 14.154 1.00 96.19 872 ASN A O 1
ATOM 6951 N N . GLU A 1 873 ? 23.244 14.052 13.879 1.00 94.88 873 GLU A N 1
ATOM 6952 C CA . GLU A 1 873 ? 23.839 12.711 13.987 1.00 94.88 873 GLU A CA 1
ATOM 6953 C C . GLU A 1 873 ? 23.448 12.013 15.301 1.00 94.88 873 GLU A C 1
ATOM 6955 O O . GLU A 1 873 ? 22.937 10.898 15.280 1.00 94.88 873 GLU A O 1
ATOM 6960 N N . LYS A 1 874 ? 23.538 12.714 16.438 1.00 94.56 874 LYS A N 1
ATOM 6961 C CA . LYS A 1 874 ? 23.140 12.189 17.762 1.00 94.56 874 LYS A CA 1
ATOM 6962 C C . LYS A 1 874 ? 21.635 11.939 17.896 1.00 94.56 874 LYS A C 1
ATOM 6964 O O . LYS A 1 874 ? 21.214 11.065 18.652 1.00 94.56 874 LYS A O 1
ATOM 6969 N N . VAL A 1 875 ? 20.818 12.714 17.178 1.00 96.81 875 VAL A N 1
ATOM 6970 C CA . VAL A 1 875 ? 19.358 12.534 17.140 1.00 96.81 875 VAL A CA 1
ATOM 6971 C C . VAL A 1 875 ? 19.029 11.242 16.394 1.00 96.81 875 VAL A C 1
ATOM 6973 O O . VAL A 1 875 ? 18.240 10.432 16.877 1.00 96.81 875 VAL A O 1
ATOM 6976 N N . LEU A 1 876 ? 19.705 11.004 15.267 1.00 97.50 876 LEU A N 1
ATOM 6977 C CA . LEU A 1 876 ? 19.603 9.762 14.510 1.00 97.50 876 LEU A CA 1
ATOM 6978 C C . LEU A 1 876 ? 20.141 8.555 15.295 1.00 97.50 876 LEU A C 1
ATOM 6980 O O . LEU A 1 876 ? 19.480 7.522 15.312 1.00 97.50 876 LEU A O 1
ATOM 6984 N N . GLU A 1 877 ? 21.278 8.672 15.988 1.00 96.56 877 GLU A N 1
ATOM 6985 C CA . GLU A 1 877 ? 21.801 7.609 16.866 1.00 96.56 877 GLU A CA 1
ATOM 6986 C C . GLU A 1 877 ? 20.776 7.190 17.933 1.00 96.56 877 GLU A C 1
ATOM 6988 O O . GLU A 1 877 ? 20.582 5.992 18.164 1.00 96.56 877 GLU A O 1
ATOM 6993 N N . SER A 1 878 ? 20.083 8.160 18.549 1.00 96.94 878 SER A N 1
ATOM 6994 C CA . SER A 1 878 ? 18.998 7.878 19.497 1.00 96.94 878 SER A CA 1
ATOM 6995 C C . SER A 1 878 ? 17.824 7.185 18.809 1.00 96.94 878 SER A C 1
ATOM 6997 O O . SER A 1 878 ? 17.432 6.107 19.242 1.00 96.94 878 SER A O 1
ATOM 6999 N N . LEU A 1 879 ? 17.322 7.724 17.692 1.00 97.75 879 LEU A N 1
ATOM 7000 C CA . LEU A 1 879 ? 16.191 7.147 16.958 1.00 97.75 879 LEU A CA 1
ATOM 7001 C C . LEU A 1 879 ? 16.480 5.711 16.477 1.00 97.75 879 LEU A C 1
ATOM 7003 O O . LEU A 1 879 ? 15.630 4.827 16.573 1.00 97.75 879 LEU A O 1
ATOM 7007 N N . VAL A 1 880 ? 17.703 5.441 16.011 1.00 97.81 880 VAL A N 1
ATOM 7008 C CA . VAL A 1 880 ? 18.165 4.103 15.609 1.00 97.81 880 VAL A CA 1
ATOM 7009 C C . VAL A 1 880 ? 18.200 3.150 16.806 1.00 97.81 880 VAL A C 1
ATOM 7011 O O . VAL A 1 880 ? 17.753 2.006 16.690 1.00 97.81 880 VAL A O 1
ATOM 7014 N N . LYS A 1 881 ? 18.694 3.596 17.964 1.00 97.94 881 LYS A N 1
ATOM 7015 C CA . LYS A 1 881 ? 18.696 2.809 19.206 1.00 97.94 881 LYS A CA 1
ATOM 7016 C C . LYS A 1 881 ? 17.274 2.535 19.710 1.00 97.94 881 LYS A C 1
ATOM 7018 O O . LYS A 1 881 ? 16.973 1.403 20.095 1.00 97.94 881 LYS A O 1
ATOM 7023 N N . ASP A 1 882 ? 16.401 3.533 19.670 1.00 97.69 882 ASP A N 1
ATOM 7024 C CA . ASP A 1 882 ? 15.008 3.415 20.096 1.00 97.69 882 ASP A CA 1
ATOM 7025 C C . ASP A 1 882 ? 14.228 2.504 19.135 1.00 97.69 882 ASP A C 1
ATOM 7027 O O . ASP A 1 882 ? 13.445 1.676 19.588 1.00 97.69 882 ASP A O 1
ATOM 7031 N N . SER A 1 883 ? 14.528 2.524 17.830 1.00 97.81 883 SER A N 1
ATOM 7032 C CA . SER A 1 883 ? 13.941 1.593 16.851 1.00 97.81 883 SER A CA 1
ATOM 7033 C C . SER A 1 883 ? 14.302 0.125 17.111 1.00 97.81 883 SER A C 1
ATOM 7035 O O . SER A 1 883 ? 13.436 -0.749 17.049 1.00 97.81 883 SER A O 1
ATOM 7037 N N . LYS A 1 884 ? 15.556 -0.148 17.498 1.00 97.69 884 LYS A N 1
ATOM 7038 C CA . LYS A 1 884 ? 16.016 -1.486 17.907 1.00 97.69 884 LYS A CA 1
ATOM 7039 C C . LYS A 1 884 ? 15.354 -1.906 19.220 1.00 97.69 884 LYS A C 1
ATOM 7041 O O . LYS A 1 884 ? 14.824 -3.008 19.313 1.00 97.69 884 LYS A O 1
ATOM 7046 N N . THR A 1 885 ? 15.277 -0.988 20.185 1.00 97.88 885 THR A N 1
ATOM 7047 C CA . THR A 1 885 ? 14.591 -1.207 21.470 1.00 97.88 885 THR A CA 1
ATOM 7048 C C . THR A 1 885 ? 13.098 -1.497 21.272 1.00 97.88 885 THR A C 1
ATOM 7050 O O . THR A 1 885 ? 12.557 -2.397 21.908 1.00 97.88 885 THR A O 1
ATOM 7053 N N . ALA A 1 886 ? 12.425 -0.784 20.366 1.00 97.81 886 ALA A N 1
ATOM 7054 C CA . ALA A 1 886 ? 11.025 -1.016 20.028 1.00 97.81 886 ALA A CA 1
ATOM 7055 C C . ALA A 1 886 ? 10.811 -2.418 19.449 1.00 97.81 886 ALA A C 1
ATOM 7057 O O . ALA A 1 886 ? 9.922 -3.121 19.923 1.00 97.81 886 ALA A O 1
ATOM 7058 N N . GLN A 1 887 ? 11.651 -2.847 18.501 1.00 97.69 887 GLN A N 1
ATOM 7059 C CA . GLN A 1 887 ? 11.601 -4.195 17.929 1.00 97.69 887 GLN A CA 1
ATOM 7060 C C . GLN A 1 887 ? 11.853 -5.278 18.991 1.00 97.69 887 GLN A C 1
ATOM 7062 O O . GLN A 1 887 ? 11.018 -6.158 19.175 1.00 97.69 887 GLN A O 1
ATOM 7067 N N . GLU A 1 888 ? 12.956 -5.188 19.741 1.00 97.75 888 GLU A N 1
ATOM 7068 C CA . GLU A 1 888 ? 13.338 -6.183 20.755 1.00 97.75 888 GLU A CA 1
ATOM 7069 C C . GLU A 1 888 ? 12.275 -6.344 21.852 1.00 97.75 888 GLU A C 1
ATOM 7071 O O . GLU A 1 888 ? 11.940 -7.461 22.257 1.00 97.75 888 GLU A O 1
ATOM 7076 N N . VAL A 1 889 ? 11.714 -5.234 22.340 1.00 97.81 889 VAL A N 1
ATOM 7077 C CA . VAL A 1 889 ? 10.688 -5.262 23.390 1.00 97.81 889 VAL A CA 1
ATOM 7078 C C . VAL A 1 889 ? 9.330 -5.696 22.823 1.00 97.81 889 VAL A C 1
ATOM 7080 O O . VAL A 1 889 ? 8.590 -6.382 23.534 1.00 97.81 889 VAL A O 1
ATOM 7083 N N . TYR A 1 890 ? 9.015 -5.357 21.566 1.00 98.19 890 TYR A N 1
ATOM 7084 C CA . TYR A 1 890 ? 7.807 -5.823 20.885 1.00 98.19 890 TYR A CA 1
ATOM 7085 C C . TYR A 1 890 ? 7.834 -7.341 20.672 1.00 98.19 890 TYR A C 1
ATOM 7087 O O . TYR A 1 890 ? 6.974 -8.048 21.199 1.00 98.19 890 TYR A O 1
ATOM 7095 N N . ASP A 1 891 ? 8.867 -7.862 20.007 1.00 97.69 891 ASP A N 1
ATOM 7096 C CA . ASP A 1 891 ? 9.029 -9.298 19.760 1.00 97.69 891 ASP A CA 1
ATOM 7097 C C . ASP A 1 891 ? 8.956 -10.080 21.074 1.00 97.69 891 ASP A C 1
ATOM 7099 O O . ASP A 1 891 ? 8.178 -11.025 21.228 1.00 97.69 891 ASP A O 1
ATOM 7103 N N . SER A 1 892 ? 9.671 -9.588 22.088 1.00 98.00 892 SER A N 1
ATOM 7104 C CA . SER A 1 892 ? 9.722 -10.215 23.401 1.00 98.00 892 SER A CA 1
ATOM 7105 C C . SER A 1 892 ? 8.445 -10.035 24.245 1.00 98.00 892 SER A C 1
ATOM 7107 O O . SER A 1 892 ? 8.348 -10.670 25.299 1.00 98.00 892 SER A O 1
ATOM 7109 N N . VAL A 1 893 ? 7.456 -9.215 23.855 1.00 97.44 893 VAL A N 1
ATOM 7110 C CA . VAL A 1 893 ? 6.103 -9.256 24.457 1.00 97.44 893 VAL A CA 1
ATOM 7111 C C . VAL A 1 893 ? 5.150 -10.151 23.666 1.00 97.44 893 VAL A C 1
ATOM 7113 O O . VAL A 1 893 ? 4.361 -10.859 24.289 1.00 97.44 893 VAL A O 1
ATOM 7116 N N . VAL A 1 894 ? 5.263 -10.209 22.336 1.00 97.44 894 VAL A N 1
ATOM 7117 C CA . VAL A 1 894 ? 4.451 -11.112 21.501 1.00 97.44 894 VAL A CA 1
ATOM 7118 C C . VAL A 1 894 ? 4.754 -12.576 21.840 1.00 97.44 894 VAL A C 1
ATOM 7120 O O . VAL A 1 894 ? 3.838 -13.333 22.173 1.00 97.44 894 VAL A O 1
ATOM 7123 N N . GLU A 1 895 ? 6.040 -12.942 21.903 1.00 96.56 895 GLU A N 1
ATOM 7124 C CA . GLU A 1 895 ? 6.492 -14.274 22.333 1.00 96.56 895 GLU A CA 1
ATOM 7125 C C . GLU A 1 895 ? 6.091 -14.597 23.782 1.00 96.56 895 GLU A C 1
ATOM 7127 O O . GLU A 1 895 ? 5.731 -15.731 24.096 1.00 96.56 895 GLU A O 1
ATOM 7132 N N . TYR A 1 896 ? 6.096 -13.602 24.681 1.00 96.81 896 TYR A N 1
ATOM 7133 C CA . TYR A 1 896 ? 5.721 -13.789 26.092 1.00 96.81 896 TYR A CA 1
ATOM 7134 C C . TYR A 1 896 ? 4.232 -14.132 26.280 1.00 96.81 896 TYR A C 1
ATOM 7136 O O . TYR A 1 896 ? 3.867 -14.751 27.279 1.00 96.81 896 TYR A O 1
ATOM 7144 N N . PHE A 1 897 ? 3.384 -13.783 25.308 1.00 95.81 897 PHE A N 1
ATOM 7145 C CA . PHE A 1 897 ? 1.981 -14.208 25.235 1.00 95.81 897 PHE A CA 1
ATOM 7146 C C . PHE A 1 897 ? 1.765 -15.424 24.309 1.00 95.81 897 PHE A C 1
ATOM 7148 O O . PHE A 1 897 ? 0.629 -15.847 24.095 1.00 95.81 897 PHE A O 1
ATOM 7155 N N . GLY A 1 898 ? 2.846 -16.029 23.802 1.00 92.25 898 GLY A N 1
ATOM 7156 C CA . GLY A 1 898 ? 2.841 -17.259 23.005 1.00 92.25 898 GLY A CA 1
ATOM 7157 C C . GLY A 1 898 ? 2.510 -17.080 21.521 1.00 92.25 898 GLY A C 1
ATOM 7158 O O . GLY A 1 898 ? 2.443 -18.076 20.795 1.00 92.25 898 GLY A O 1
ATOM 7159 N N . GLU A 1 899 ? 2.294 -15.849 21.060 1.00 94.56 899 GLU A N 1
ATOM 7160 C CA . GLU A 1 899 ? 2.078 -15.518 19.648 1.00 94.56 899 GLU A CA 1
ATOM 7161 C C . GLU A 1 899 ? 3.432 -15.375 18.913 1.00 94.56 899 GLU A C 1
ATOM 7163 O O . GLU A 1 899 ? 4.490 -15.331 19.541 1.00 94.56 899 GLU A O 1
ATOM 7168 N N . ASN A 1 900 ? 3.426 -15.335 17.577 1.00 92.12 900 ASN A N 1
ATOM 7169 C CA . ASN A 1 900 ? 4.647 -15.227 16.764 1.00 92.12 900 ASN A CA 1
ATOM 7170 C C . ASN A 1 900 ? 4.795 -13.795 16.210 1.00 92.12 900 ASN A C 1
ATOM 7172 O O . ASN A 1 900 ? 3.943 -13.396 15.408 1.00 92.12 900 ASN A O 1
ATOM 7176 N N . PRO A 1 901 ? 5.850 -13.030 16.558 1.00 91.69 901 PRO A N 1
ATOM 7177 C CA . PRO A 1 901 ? 6.012 -11.653 16.082 1.00 91.69 901 PRO A CA 1
ATOM 7178 C C . PRO A 1 901 ? 6.108 -11.536 14.558 1.00 91.69 901 PRO A C 1
ATOM 7180 O O . PRO A 1 901 ? 5.566 -10.599 13.983 1.00 91.69 901 PRO A O 1
ATOM 7183 N N . LYS A 1 902 ? 6.674 -12.538 13.870 1.00 90.38 902 LYS A N 1
ATOM 7184 C CA . LYS A 1 902 ? 6.800 -12.540 12.398 1.00 90.38 902 LYS A CA 1
ATOM 7185 C C . LYS A 1 902 ? 5.465 -12.638 11.653 1.00 90.38 902 LYS A C 1
ATOM 7187 O O . LYS A 1 902 ? 5.438 -12.467 10.440 1.00 90.38 902 LYS A O 1
ATOM 7192 N N . THR A 1 903 ? 4.378 -12.967 12.350 1.00 92.69 903 THR A N 1
ATOM 7193 C CA . THR A 1 903 ? 3.023 -13.090 11.784 1.00 92.69 903 THR A CA 1
ATOM 7194 C C . THR A 1 903 ? 1.992 -12.246 12.533 1.00 92.69 903 THR A C 1
ATOM 7196 O O . THR A 1 903 ? 0.806 -12.319 12.224 1.00 92.69 903 THR A O 1
ATOM 7199 N N . THR A 1 904 ? 2.415 -11.480 13.543 1.00 93.94 904 THR A N 1
ATOM 7200 C CA . THR A 1 904 ? 1.524 -10.749 14.450 1.00 93.94 904 THR A CA 1
ATOM 7201 C C . THR A 1 904 ? 2.062 -9.328 14.611 1.00 93.94 904 THR A C 1
ATOM 7203 O O . THR A 1 904 ? 2.887 -9.108 15.491 1.00 93.94 904 THR A O 1
ATOM 7206 N N . PRO A 1 905 ? 1.649 -8.370 13.761 1.00 95.44 905 PRO A N 1
ATOM 7207 C CA . PRO A 1 905 ? 2.091 -6.981 13.858 1.00 95.44 905 PRO A CA 1
ATOM 7208 C C . PRO A 1 905 ? 1.382 -6.225 15.003 1.00 95.44 905 PRO A C 1
ATOM 7210 O O . PRO A 1 905 ? 0.348 -6.686 15.511 1.00 95.44 905 PRO A O 1
ATOM 7213 N N . PRO A 1 906 ? 1.870 -5.028 15.395 1.00 96.19 906 PRO A N 1
ATOM 7214 C CA . PRO A 1 906 ? 1.266 -4.202 16.448 1.00 96.19 906 PRO A CA 1
ATOM 7215 C C . PRO A 1 906 ? -0.240 -3.967 16.273 1.00 96.19 906 PRO A C 1
ATOM 7217 O O . PRO A 1 906 ? -1.003 -4.059 17.239 1.00 96.19 906 PRO A O 1
ATOM 7220 N N . SER A 1 907 ? -0.667 -3.762 15.025 1.00 95.00 907 SER A N 1
ATOM 7221 C CA . SER A 1 907 ? -2.055 -3.574 14.587 1.00 95.00 907 SER A CA 1
ATOM 7222 C C . SER A 1 907 ? -2.956 -4.809 14.707 1.00 95.00 907 SER A C 1
ATOM 7224 O O . SER A 1 907 ? -4.165 -4.701 14.519 1.00 95.00 907 SER A O 1
ATOM 7226 N N . VAL A 1 908 ? -2.406 -5.969 15.074 1.00 95.06 908 VAL A N 1
ATOM 7227 C CA . VAL A 1 908 ? -3.161 -7.174 15.461 1.00 95.06 908 VAL A CA 1
ATOM 7228 C C . VAL A 1 908 ? -3.021 -7.442 16.963 1.00 95.06 908 VAL A C 1
ATOM 7230 O O . VAL A 1 908 ? -4.005 -7.783 17.619 1.00 95.06 908 VAL A O 1
ATOM 7233 N N . PHE A 1 909 ? -1.828 -7.241 17.533 1.00 96.75 909 PHE A N 1
ATOM 7234 C CA . PHE A 1 909 ? -1.534 -7.553 18.937 1.00 96.75 909 PHE A CA 1
ATOM 7235 C C . PHE A 1 909 ? -2.194 -6.591 19.941 1.00 96.75 909 PHE A C 1
ATOM 7237 O O . PHE A 1 909 ? -2.945 -7.023 20.820 1.00 96.75 909 PHE A O 1
ATOM 7244 N N . PHE A 1 910 ? -1.951 -5.280 19.822 1.00 96.88 910 PHE A N 1
ATOM 7245 C CA . PHE A 1 910 ? -2.447 -4.294 20.793 1.00 96.88 910 PHE A CA 1
ATOM 7246 C C . PHE A 1 910 ? -3.983 -4.154 20.822 1.00 96.88 910 PHE A C 1
ATOM 7248 O O . PHE A 1 910 ? -4.530 -4.019 21.925 1.00 96.88 910 PHE A O 1
ATOM 7255 N N . PRO A 1 911 ? -4.722 -4.261 19.693 1.00 96.25 911 PRO A N 1
ATOM 7256 C CA . PRO A 1 911 ? -6.184 -4.241 19.705 1.00 96.25 911 PRO A CA 1
ATOM 7257 C C . PRO A 1 911 ? -6.850 -5.277 20.610 1.00 96.25 911 PRO A C 1
ATOM 7259 O O . PRO A 1 911 ? -7.913 -4.979 21.146 1.00 96.25 911 PRO A O 1
ATOM 7262 N N . VAL A 1 912 ? -6.257 -6.458 20.831 1.00 95.12 912 VAL A N 1
ATOM 7263 C CA . VAL A 1 912 ? -6.841 -7.468 21.736 1.00 95.12 912 VAL A CA 1
ATOM 7264 C C . VAL A 1 912 ? -6.912 -6.924 23.168 1.00 95.12 912 VAL A C 1
ATOM 7266 O O . VAL A 1 912 ? -7.961 -6.980 23.816 1.00 95.12 912 VAL A O 1
ATOM 7269 N N . PHE A 1 913 ? -5.828 -6.305 23.644 1.00 95.50 913 PHE A N 1
ATOM 7270 C CA . PHE A 1 913 ? -5.792 -5.655 24.956 1.00 95.50 913 PHE A CA 1
ATOM 7271 C C . PHE A 1 913 ? -6.701 -4.422 25.002 1.00 95.50 913 PHE A C 1
ATOM 7273 O O . PHE A 1 913 ? -7.433 -4.249 25.976 1.00 95.50 913 PHE A O 1
ATOM 7280 N N . ALA A 1 914 ? -6.725 -3.600 23.947 1.00 93.62 914 ALA A N 1
ATOM 7281 C CA . ALA A 1 914 ? -7.597 -2.427 23.868 1.00 93.62 914 ALA A CA 1
ATOM 7282 C C . ALA A 1 914 ? -9.094 -2.805 23.918 1.00 93.62 914 ALA A C 1
ATOM 7284 O O . ALA A 1 914 ? -9.847 -2.239 24.718 1.00 93.62 914 ALA A O 1
ATOM 7285 N N . ARG A 1 915 ? -9.528 -3.816 23.143 1.00 93.50 915 ARG A N 1
ATOM 7286 C CA . ARG A 1 915 ? -10.897 -4.368 23.184 1.00 93.50 915 ARG A CA 1
ATOM 7287 C C . ARG A 1 915 ? -11.236 -4.913 24.568 1.00 93.50 915 ARG A C 1
ATOM 7289 O O . ARG A 1 915 ? -12.266 -4.529 25.127 1.00 93.50 915 ARG A O 1
ATOM 7296 N N . PHE A 1 916 ? -10.356 -5.727 25.155 1.00 94.31 916 PHE A N 1
ATOM 7297 C CA . PHE A 1 916 ? -10.550 -6.283 26.495 1.00 94.31 916 PHE A CA 1
ATOM 7298 C C . PHE A 1 916 ? -10.686 -5.184 27.565 1.00 94.31 916 PHE A C 1
ATOM 7300 O O . PHE A 1 916 ? -11.636 -5.198 28.348 1.00 94.31 916 PHE A O 1
ATOM 7307 N N . ILE A 1 917 ? -9.809 -4.174 27.558 1.00 93.31 917 ILE A N 1
ATOM 7308 C CA . ILE A 1 917 ? -9.863 -3.019 28.470 1.00 93.31 917 ILE A CA 1
ATOM 7309 C C . ILE A 1 917 ? -11.157 -2.211 28.275 1.00 93.31 917 ILE A C 1
ATOM 7311 O O . ILE A 1 917 ? -11.781 -1.805 29.260 1.00 93.31 917 ILE A O 1
ATOM 7315 N N . LYS A 1 918 ? -11.588 -1.980 27.029 1.00 92.06 918 LYS A N 1
ATOM 7316 C CA . LYS A 1 918 ? -12.832 -1.260 26.705 1.00 92.06 918 LYS A CA 1
ATOM 7317 C C . LYS A 1 918 ? -14.060 -2.012 27.229 1.00 92.06 918 LYS A C 1
ATOM 7319 O O . LYS A 1 918 ? -14.883 -1.421 27.929 1.00 92.06 918 LYS A O 1
ATOM 7324 N N . ALA A 1 919 ? -14.144 -3.318 26.977 1.00 90.81 919 ALA A N 1
ATOM 7325 C CA . ALA A 1 919 ? -15.211 -4.185 27.479 1.00 90.81 919 ALA A CA 1
ATOM 7326 C C . ALA A 1 919 ? -15.233 -4.250 29.019 1.00 90.81 919 ALA A C 1
ATOM 7328 O O . ALA A 1 919 ? -16.290 -4.108 29.645 1.00 90.81 919 ALA A O 1
ATOM 7329 N N . TYR A 1 920 ? -14.058 -4.377 29.641 1.00 91.50 920 TYR A N 1
ATOM 7330 C CA . TYR A 1 920 ? -13.894 -4.366 31.093 1.00 91.50 920 TYR A CA 1
ATOM 7331 C C . TYR A 1 920 ? -14.378 -3.045 31.711 1.00 91.50 920 TYR A C 1
ATOM 7333 O O . TYR A 1 920 ? -15.124 -3.071 32.682 1.00 91.50 920 TYR A O 1
ATOM 7341 N N . LYS A 1 921 ? -14.036 -1.883 31.133 1.00 88.88 921 LYS A N 1
ATOM 7342 C CA . LYS A 1 921 ? -14.455 -0.556 31.638 1.00 88.88 921 LYS A CA 1
ATOM 7343 C C . LYS A 1 921 ? -15.968 -0.304 31.550 1.00 88.88 921 LYS A C 1
ATOM 7345 O O . LYS A 1 921 ? -16.515 0.396 32.402 1.00 88.88 921 LYS A O 1
ATOM 7350 N N . VAL A 1 922 ? -16.654 -0.851 30.543 1.00 84.62 922 VAL A N 1
ATOM 7351 C CA . VAL A 1 922 ? -18.119 -0.716 30.388 1.00 84.62 922 VAL A CA 1
ATOM 7352 C C . VAL A 1 922 ? -18.878 -1.593 31.392 1.00 84.62 922 VAL A C 1
ATOM 7354 O O . VAL A 1 922 ? -19.924 -1.200 31.911 1.00 84.62 922 VAL A O 1
ATOM 7357 N N . THR A 1 923 ? -18.329 -2.764 31.710 1.00 79.12 923 THR A N 1
ATOM 7358 C CA . THR A 1 923 ? -18.992 -3.811 32.496 1.00 79.12 923 THR A CA 1
ATOM 7359 C C . THR A 1 923 ? -19.481 -3.364 33.896 1.00 79.12 923 THR A C 1
ATOM 7361 O O . THR A 1 923 ? -20.655 -3.597 34.194 1.00 79.12 923 THR A O 1
ATOM 7364 N N . PRO A 1 924 ? -18.706 -2.642 34.737 1.00 66.38 924 PRO A N 1
ATOM 7365 C CA . PRO A 1 924 ? -19.181 -2.128 36.027 1.00 66.38 924 PRO A CA 1
ATOM 7366 C C . PRO A 1 924 ? -20.422 -1.231 35.941 1.00 66.38 924 PRO A C 1
ATOM 7368 O O . PRO A 1 924 ? -21.268 -1.273 36.831 1.00 66.38 924 PRO A O 1
ATOM 7371 N N . ARG A 1 925 ? -20.563 -0.443 34.863 1.00 61.59 925 ARG A N 1
ATOM 7372 C CA . ARG A 1 925 ? -21.726 0.441 34.655 1.00 61.59 925 ARG A CA 1
ATOM 7373 C C . ARG A 1 925 ? -22.996 -0.364 34.350 1.00 61.59 925 ARG A C 1
ATOM 7375 O O . ARG A 1 925 ? -24.076 0.010 34.791 1.00 61.59 925 ARG A O 1
ATOM 7382 N N . SER A 1 926 ? -22.854 -1.496 33.655 1.00 62.47 926 SER A N 1
ATOM 7383 C CA . SER A 1 926 ? -23.929 -2.478 33.433 1.00 62.47 926 SER A CA 1
ATOM 7384 C C . SER A 1 926 ? -24.363 -3.150 34.744 1.00 62.47 926 SER A C 1
ATOM 7386 O O . SER A 1 926 ? -25.563 -3.306 34.977 1.00 62.47 926 SER A O 1
ATOM 7388 N N . LEU A 1 927 ? -23.423 -3.492 35.639 1.00 61.66 927 LEU A N 1
ATOM 7389 C CA . LEU A 1 927 ? -23.758 -4.036 36.963 1.00 61.66 927 LEU A CA 1
ATOM 7390 C C . LEU A 1 927 ? -24.463 -3.002 37.853 1.00 61.66 927 LEU A C 1
ATOM 7392 O O . LEU A 1 927 ? -25.508 -3.323 38.417 1.00 61.66 927 LEU A O 1
ATOM 7396 N N . SER A 1 928 ? -23.951 -1.770 37.963 1.00 60.47 928 SER A N 1
ATOM 7397 C CA . SER A 1 928 ? -24.543 -0.765 38.861 1.00 60.47 928 SER A CA 1
ATOM 7398 C C . SER A 1 928 ? -25.962 -0.363 38.445 1.00 60.47 928 SER A C 1
ATOM 7400 O O . SER A 1 928 ? -26.839 -0.293 39.305 1.00 60.47 928 SER A O 1
ATOM 7402 N N . PHE A 1 929 ? -26.235 -0.209 37.143 1.00 60.09 929 PHE A N 1
ATOM 7403 C CA . PHE A 1 929 ? -27.596 0.029 36.640 1.00 60.09 929 PHE A CA 1
ATOM 7404 C C . PHE A 1 929 ? -28.547 -1.134 36.957 1.00 60.09 929 PHE A C 1
ATOM 7406 O O . PHE A 1 929 ? -29.682 -0.908 37.376 1.00 60.09 929 PHE A O 1
ATOM 7413 N N . LYS A 1 930 ? -28.090 -2.386 36.801 1.00 60.19 930 LYS A N 1
ATOM 7414 C CA . LYS A 1 930 ? -28.891 -3.582 37.120 1.00 60.19 930 LYS A CA 1
ATOM 7415 C C . LYS A 1 930 ? -29.170 -3.709 38.618 1.00 60.19 930 LYS A C 1
ATOM 7417 O O . LYS A 1 930 ? -30.285 -4.074 38.980 1.00 60.19 930 LYS A O 1
ATOM 7422 N N . MET A 1 931 ? -28.200 -3.386 39.476 1.00 60.88 931 MET A N 1
ATOM 7423 C CA . MET A 1 931 ? -28.391 -3.357 40.930 1.00 60.88 931 MET A CA 1
ATOM 7424 C C . MET A 1 931 ? -29.362 -2.248 41.347 1.00 60.88 931 MET A C 1
ATOM 7426 O O . MET A 1 931 ? -30.323 -2.534 42.051 1.00 60.88 931 MET A O 1
ATOM 7430 N N . ALA A 1 932 ? -29.195 -1.018 40.849 1.00 59.16 932 ALA A N 1
ATOM 7431 C CA . ALA A 1 932 ? -30.110 0.088 41.142 1.00 59.16 932 ALA A CA 1
ATOM 7432 C C . ALA A 1 932 ? -31.557 -0.218 40.707 1.00 59.16 932 ALA A C 1
ATOM 7434 O O . ALA A 1 932 ? -32.495 0.001 41.473 1.00 59.16 932 ALA A O 1
ATOM 7435 N N . ALA A 1 933 ? -31.741 -0.801 39.517 1.00 58.62 933 ALA A N 1
ATOM 7436 C CA . ALA A 1 933 ? -33.051 -1.230 39.027 1.00 58.62 933 ALA A CA 1
ATOM 7437 C C . ALA A 1 933 ? -33.657 -2.401 39.829 1.00 58.62 933 ALA A C 1
ATOM 7439 O O . ALA A 1 933 ? -34.880 -2.523 39.891 1.00 58.62 933 ALA A O 1
ATOM 7440 N N . LEU A 1 934 ? -32.831 -3.254 40.446 1.00 56.81 934 LEU A N 1
ATOM 7441 C CA . LEU A 1 934 ? -33.282 -4.301 41.369 1.00 56.81 934 LEU A CA 1
ATOM 7442 C C . LEU A 1 934 ? -33.704 -3.718 42.720 1.00 56.81 934 LEU A C 1
ATOM 7444 O O . LEU A 1 934 ? -34.793 -4.040 43.180 1.00 56.81 934 LEU A O 1
ATOM 7448 N N . THR A 1 935 ? -32.908 -2.825 43.314 1.00 56.97 935 THR A N 1
ATOM 7449 C CA . THR A 1 935 ? -33.261 -2.142 44.569 1.00 56.97 935 THR A CA 1
ATOM 7450 C C . THR A 1 935 ? -34.560 -1.352 44.419 1.00 56.97 935 THR A C 1
ATOM 7452 O O . THR A 1 935 ? -35.450 -1.487 45.249 1.00 56.97 935 THR A O 1
ATOM 7455 N N . TYR A 1 936 ? -34.729 -0.617 43.314 1.00 55.78 936 TYR A N 1
ATOM 7456 C CA . TYR A 1 936 ? -35.962 0.124 43.027 1.00 55.78 936 TYR A CA 1
ATOM 7457 C C . TYR A 1 936 ? -37.198 -0.792 42.914 1.00 55.78 936 TYR A C 1
ATOM 7459 O O . TYR A 1 936 ? -38.268 -0.443 43.400 1.00 55.78 936 TYR A O 1
ATOM 7467 N N . ARG A 1 937 ? -37.046 -2.001 42.348 1.00 54.22 937 ARG A N 1
ATOM 7468 C CA . ARG A 1 937 ? -38.100 -3.040 42.278 1.00 54.22 937 ARG A CA 1
ATOM 7469 C C . ARG A 1 937 ? -38.292 -3.856 43.566 1.00 54.22 937 ARG A C 1
ATOM 7471 O O . ARG A 1 937 ? -39.131 -4.747 43.579 1.00 54.22 937 ARG A O 1
ATOM 7478 N N . LEU A 1 938 ? -37.489 -3.606 44.598 1.00 55.72 938 LEU A N 1
ATOM 7479 C CA . LEU A 1 938 ? -37.635 -4.170 45.947 1.00 55.72 938 LEU A CA 1
ATOM 7480 C C . LEU A 1 938 ? -38.082 -3.104 46.966 1.00 55.72 938 LEU A C 1
ATOM 7482 O O . LEU A 1 938 ? -38.253 -3.409 48.144 1.00 55.72 938 LEU A O 1
ATOM 7486 N N . GLN A 1 939 ? -38.246 -1.856 46.513 1.00 51.59 939 GLN A N 1
ATOM 7487 C CA . GLN A 1 939 ? -38.832 -0.731 47.249 1.00 51.59 939 GLN A CA 1
ATOM 7488 C C . GLN A 1 939 ? -40.231 -0.348 46.719 1.00 51.59 939 GLN A C 1
ATOM 7490 O O . GLN A 1 939 ? -40.842 0.582 47.246 1.00 51.59 939 GLN A O 1
ATOM 7495 N N . GLN A 1 940 ? -40.719 -1.066 45.700 1.00 40.34 940 GLN A N 1
ATOM 7496 C CA . GLN A 1 940 ? -42.118 -1.135 45.260 1.00 40.34 940 GLN A CA 1
ATOM 7497 C C . GLN A 1 940 ? -42.696 -2.498 45.650 1.00 40.34 940 GLN A C 1
ATOM 7499 O O . GLN A 1 940 ? -43.901 -2.531 45.973 1.00 40.34 940 GLN A O 1
#

InterPro domains:
  IPR001265 Formin homology family, Cappuccino subfamily [PR00828] (292-314)
  IPR001265 Formin homology family, Cappuccino subfamily [PR00828] (751-770)
  IPR001265 Formin homology family, Cappuccino subfamily [PR00828] (867-888)
  IPR010472 Formin, FH3 domain [PF06367] (229-411)
  IPR010472 Formin, FH3 domain [SM01139] (227-424)
  IPR010473 Formin, GTPase-binding domain [PF06371] (1-99)
  IPR010473 Formin, GTPase-binding domain [PF06371] (166-224)
  IPR010473 Formin, GTPase-binding domain [SM01140] (1-224)
  IPR011989 Armadillo-like helical [G3DSA:1.25.10.10] (44-326)
  IPR014768 Rho GTPase-binding/formin homology 3 (GBD/FH3) domain [PS51232] (1-415)
  IPR015425 Formin, FH2 domain [PF02181] (556-921)
  IPR015425 Formin, FH2 domain [PS51444] (555-940)
  IPR015425 Formin, FH2 domain [SM00498] (555-940)
  IPR016024 Armadillo-type fold [SSF48371] (1-390)
  IPR042201 Formin, FH2 domain superfamily [G3DSA:1.20.58.2220] (550-926)
  IPR043592 Formin-like protein, animal [PTHR45857] (1-923)